Protein AF-0000000087769428 (afdb_homodimer)

Sequence (1002 aa):
MAGAEGERPASPAQEAKKEPAASPQAAKPAAAEPKKEGLPRIPSIPVTTRPNDGLEFLEIRDLRGQLKPQDSPFVSSNNAGAGFVGDSDLVRISIMNYEGSDSSGCNRDFSAQNCAALYDPAKNQSIPLPDFALRSGPRKVIYHNPKDVVAAIVTCGGLCPGLNDVVQNIVYTLDDYGVPEDQIFGIRYGLRGFLDRHAKPVQLSRATVDGIQLKGGTVLGTSRGNAKMPAIVERLRLWGINHLYVIGGNGGNAAAHAISKECAAQGVLCNVVGVPKSIDNDIQLIDRCFGFDTSVEEAQRSLISARVEARSSGGISIVKLMGRQSGFIAMNASMASGVVDVCLIPEIPFDLDKLCDFVRSIMDRKDHCVVCVAEGAGQEIMDSTPKGTDASGNPILQDIGVFLRDVFRQRFKGVDIKYIDPSYMIRSIPTITTDRIYCKVLGQGAVHGAFAGYTDFTVGLVNTHYVFLPTTTIIQFPRTVDPRGRQWNRLKTAINQPDLMMAGAEGERPASPAQEAKKEPAASPQAAKPAAAEPKKEGLPRIPSIPVTTRPNDGLEFLEIRDLRGQLKPQDSPFVSSNNAGAGFVGDSDLVRISIMNYEGSDSSGCNRDFSAQNCAALYDPAKNQSIPLPDFALRSGPRKVIYHNPKDVVAAIVTCGGLCPGLNDVVQNIVYTLDDYGVPEDQIFGIRYGLRGFLDRHAKPVQLSRATVDGIQLKGGTVLGTSRGNAKMPAIVERLRLWGINHLYVIGGNGGNAAAHAISKECAAQGVLCNVVGVPKSIDNDIQLIDRCFGFDTSVEEAQRSLISARVEARSSGGISIVKLMGRQSGFIAMNASMASGVVDVCLIPEIPFDLDKLCDFVRSIMDRKDHCVVCVAEGAGQEIMDSTPKGTDASGNPILQDIGVFLRDVFRQRFKGVDIKYIDPSYMIRSIPTITTDRIYCKVLGQGAVHGAFAGYTDFTVGLVNTHYVFLPTTTIIQFPRTVDPRGRQWNRLKTAINQPDLM

InterPro domains:
  IPR000023 Phosphofructokinase domain [PF00365] (152-448)
  IPR022953 ATP-dependent 6-phosphofructokinase [PR00476] (153-172)
  IPR022953 ATP-dependent 6-phosphofructokinase [PR00476] (240-256)
  IPR022953 ATP-dependent 6-phosphofructokinase [PR00476] (273-290)
  IPR022953 ATP-dependent 6-phosphofructokinase [PR00476] (311-327)
  IPR022953 ATP-dependent 6-phosphofructokinase [PR00476] (329-346)
  IPR022953 ATP-dependent 6-phosphofructokinase [PR00476] (365-377)
  IPR035966 Phosphofructokinase superfamily [SSF53784] (132-499)
  IPR050929 Phosphofructokinase type A [PTHR45770] (64-500)

Structure (mmCIF, N/CA/C/O backbone):
data_AF-0000000087769428-model_v1
#
loop_
_entity.id
_entity.type
_entity.pdbx_description
1 polymer 'Phosphofructokinase family'
#
loop_
_atom_site.group_PDB
_atom_site.id
_atom_site.type_symbol
_atom_site.label_atom_id
_atom_site.label_alt_id
_atom_site.label_comp_id
_atom_site.label_asym_id
_atom_site.label_entity_id
_atom_site.label_seq_id
_atom_site.pdbx_PDB_ins_code
_atom_site.Cartn_x
_atom_site.Cartn_y
_atom_site.Cartn_z
_atom_site.occupancy
_atom_site.B_iso_or_equiv
_atom_site.auth_seq_id
_atom_site.auth_comp_id
_atom_site.auth_asym_id
_atom_site.auth_atom_id
_atom_site.pdbx_PDB_model_num
ATOM 1 N N . MET A 1 1 ? 51.125 50.844 74.562 1 22.95 1 MET A N 1
ATOM 2 C CA . MET A 1 1 ? 51.875 49.625 74.438 1 22.95 1 MET A CA 1
ATOM 3 C C . MET A 1 1 ? 51 48.5 73.875 1 22.95 1 MET A C 1
ATOM 5 O O . MET A 1 1 ? 50.531 47.656 74.625 1 22.95 1 MET A O 1
ATOM 9 N N . ALA A 1 2 ? 50.094 48.844 72.938 1 27.23 2 ALA A N 1
ATOM 10 C CA . ALA A 1 2 ? 48.875 48.188 72.438 1 27.23 2 ALA A CA 1
ATOM 11 C C . ALA A 1 2 ? 49.219 46.906 71.688 1 27.23 2 ALA A C 1
ATOM 13 O O . ALA A 1 2 ? 49.969 46.906 70.75 1 27.23 2 ALA A O 1
ATOM 14 N N . GLY A 1 3 ? 49.25 45.781 72.5 1 23.3 3 GLY A N 1
ATOM 15 C CA . GLY A 1 3 ? 49.812 44.469 72.188 1 23.3 3 GLY A CA 1
ATOM 16 C C . GLY A 1 3 ? 49.25 43.812 70.938 1 23.3 3 GLY A C 1
ATOM 17 O O . GLY A 1 3 ? 48.094 44.031 70.625 1 23.3 3 GLY A O 1
ATOM 18 N N . ALA A 1 4 ? 50.094 43.438 69.938 1 25.62 4 ALA A N 1
ATOM 19 C CA . ALA A 1 4 ? 50.156 42.906 68.625 1 25.62 4 ALA A CA 1
ATOM 20 C C . ALA A 1 4 ? 49.562 41.5 68.562 1 25.62 4 ALA A C 1
ATOM 22 O O . ALA A 1 4 ? 50.188 40.531 69.062 1 25.62 4 ALA A O 1
ATOM 23 N N . GLU A 1 5 ? 48.281 41.406 69.062 1 24.89 5 GLU A N 1
ATOM 24 C CA . GLU A 1 5 ? 47.719 40.062 69.25 1 24.89 5 GLU A CA 1
ATOM 25 C C . GLU A 1 5 ? 47.938 39.188 68 1 24.89 5 GLU A C 1
ATOM 27 O O . GLU A 1 5 ? 47.844 39.656 66.875 1 24.89 5 GLU A O 1
ATOM 32 N N . GLY A 1 6 ? 48.562 38.062 68.125 1 24.39 6 GLY A N 1
ATOM 33 C CA . GLY A 1 6 ? 49.188 36.969 67.375 1 24.39 6 GLY A CA 1
ATOM 34 C C . GLY A 1 6 ? 48.219 36.25 66.5 1 24.39 6 GLY A C 1
ATOM 35 O O . GLY A 1 6 ? 47.031 36.219 66.75 1 24.39 6 GLY A O 1
ATOM 36 N N . GLU A 1 7 ? 48.5 36.188 65.125 1 25.81 7 GLU A N 1
ATOM 37 C CA . GLU A 1 7 ? 47.906 35.688 63.906 1 25.81 7 GLU A CA 1
ATOM 38 C C . GLU A 1 7 ? 47.625 34.188 64 1 25.81 7 GLU A C 1
ATOM 40 O O . GLU A 1 7 ? 48.562 33.406 64.125 1 25.81 7 GLU A O 1
ATOM 45 N N . ARG A 1 8 ? 46.625 33.844 64.812 1 26.61 8 ARG A N 1
ATOM 46 C CA . ARG A 1 8 ? 46.406 32.406 65.062 1 26.61 8 ARG A CA 1
ATOM 47 C C . ARG A 1 8 ? 46.344 31.656 63.719 1 26.61 8 ARG A C 1
ATOM 49 O O . ARG A 1 8 ? 45.75 32.125 62.75 1 26.61 8 ARG A O 1
ATOM 56 N N . PRO A 1 9 ? 47.25 30.75 63.5 1 26.11 9 PRO A N 1
ATOM 57 C CA . PRO A 1 9 ? 47.469 29.953 62.281 1 26.11 9 PRO A CA 1
ATOM 58 C C . PRO A 1 9 ? 46.281 29.078 61.938 1 26.11 9 PRO A C 1
ATOM 60 O O . PRO A 1 9 ? 45.594 28.578 62.812 1 26.11 9 PRO A O 1
ATOM 63 N N . ALA A 1 10 ? 45.5 29.422 60.875 1 25.02 10 ALA A N 1
ATOM 64 C CA . ALA A 1 10 ? 44.281 28.812 60.375 1 25.02 10 ALA A CA 1
ATOM 65 C C . ALA A 1 10 ? 44.5 27.312 60.156 1 25.02 10 ALA A C 1
ATOM 67 O O . ALA A 1 10 ? 45.531 26.875 59.656 1 25.02 10 ALA A O 1
ATOM 68 N N . SER A 1 11 ? 44 26.516 61.125 1 25.05 11 SER A N 1
ATOM 69 C CA . SER A 1 11 ? 44.062 25.062 61.188 1 25.05 11 SER A CA 1
ATOM 70 C C . SER A 1 11 ? 43.719 24.438 59.844 1 25.05 11 SER A C 1
ATOM 72 O O . SER A 1 11 ? 42.875 24.969 59.094 1 25.05 11 SER A O 1
ATOM 74 N N . PRO A 1 12 ? 44.562 23.484 59.375 1 25.59 12 PRO A N 1
ATOM 75 C CA . PRO A 1 12 ? 44.531 22.781 58.094 1 25.59 12 PRO A CA 1
ATOM 76 C C . PRO A 1 12 ? 43.219 22 57.875 1 25.59 12 PRO A C 1
ATOM 78 O O . PRO A 1 12 ? 42.656 21.469 58.844 1 25.59 12 PRO A O 1
ATOM 81 N N . ALA A 1 13 ? 42.344 22.453 56.938 1 25.03 13 ALA A N 1
ATOM 82 C CA . ALA A 1 13 ? 41.062 21.891 56.5 1 25.03 13 ALA A CA 1
ATOM 83 C C . ALA A 1 13 ? 41.188 20.391 56.25 1 25.03 13 ALA A C 1
ATOM 85 O O . ALA A 1 13 ? 42.094 19.938 55.594 1 25.03 13 ALA A O 1
ATOM 86 N N . GLN A 1 14 ? 40.812 19.594 57.219 1 23.61 14 GLN A N 1
ATOM 87 C CA . GLN A 1 14 ? 40.75 18.141 57.156 1 23.61 14 GLN A CA 1
ATOM 88 C C . GLN A 1 14 ? 40.156 17.656 55.844 1 23.61 14 GLN A C 1
ATOM 90 O O . GLN A 1 14 ? 39.188 18.25 55.344 1 23.61 14 GLN A O 1
ATOM 95 N N . GLU A 1 15 ? 40.906 16.875 55.062 1 25.16 15 GLU A N 1
ATOM 96 C CA . GLU A 1 15 ? 40.625 16.188 53.812 1 25.16 15 GLU A CA 1
ATOM 97 C C . GLU A 1 15 ? 39.438 15.25 53.938 1 25.16 15 GLU A C 1
ATOM 99 O O . GLU A 1 15 ? 39.438 14.336 54.781 1 25.16 15 GLU A O 1
ATOM 104 N N . ALA A 1 16 ? 38.219 15.742 53.812 1 22.27 16 ALA A N 1
ATOM 105 C CA . ALA A 1 16 ? 37.031 14.875 53.844 1 22.27 16 ALA A CA 1
ATOM 106 C C . ALA A 1 16 ? 37.219 13.68 52.938 1 22.27 16 ALA A C 1
ATOM 108 O O . ALA A 1 16 ? 37.562 13.836 51.75 1 22.27 16 ALA A O 1
ATOM 109 N N . LYS A 1 17 ? 37.469 12.523 53.438 1 29.25 17 LYS A N 1
ATOM 110 C CA . LYS A 1 17 ? 37.5 11.227 52.781 1 29.25 17 LYS A CA 1
ATOM 111 C C . LYS A 1 17 ? 36.281 11.055 51.875 1 29.25 17 LYS A C 1
ATOM 113 O O . LYS A 1 17 ? 35.125 11.109 52.312 1 29.25 17 LYS A O 1
ATOM 118 N N . LYS A 1 18 ? 36.469 11.297 50.531 1 23.77 18 LYS A N 1
ATOM 119 C CA . LYS A 1 18 ? 35.5 11.062 49.469 1 23.77 18 LYS A CA 1
ATOM 120 C C . LYS A 1 18 ? 34.875 9.68 49.625 1 23.77 18 LYS A C 1
ATOM 122 O O . LYS A 1 18 ? 35.562 8.672 49.656 1 23.77 18 LYS A O 1
ATOM 127 N N . GLU A 1 19 ? 33.719 9.625 50.344 1 27.55 19 GLU A N 1
ATOM 128 C CA . GLU A 1 19 ? 33.031 8.336 50.406 1 27.55 19 GLU A CA 1
ATOM 129 C C . GLU A 1 19 ? 32.906 7.719 49 1 27.55 19 GLU A C 1
ATOM 131 O O . GLU A 1 19 ? 32.719 8.438 48.031 1 27.55 19 GLU A O 1
ATOM 136 N N . PRO A 1 20 ? 33.5 6.488 48.812 1 27.61 20 PRO A N 1
ATOM 137 C CA . PRO A 1 20 ? 33.469 5.785 47.531 1 27.61 20 PRO A CA 1
ATOM 138 C C . PRO A 1 20 ? 32.094 5.789 46.875 1 27.61 20 PRO A C 1
ATOM 140 O O . PRO A 1 20 ? 31.078 5.828 47.562 1 27.61 20 PRO A O 1
ATOM 143 N N . ALA A 1 21 ? 32.031 6.348 45.625 1 28.41 21 ALA A N 1
ATOM 144 C CA . ALA A 1 21 ? 30.875 6.398 44.719 1 28.41 21 ALA A CA 1
ATOM 145 C C . ALA A 1 21 ? 30.125 5.074 44.719 1 28.41 21 ALA A C 1
ATOM 147 O O . ALA A 1 21 ? 30.734 4.004 44.719 1 28.41 21 ALA A O 1
ATOM 148 N N . ALA A 1 22 ? 28.922 5.098 45.312 1 29.12 22 ALA A N 1
ATOM 149 C CA . ALA A 1 22 ? 27.969 3.982 45.344 1 29.12 22 ALA A CA 1
ATOM 150 C C . ALA A 1 22 ? 27.984 3.215 44 1 29.12 22 ALA A C 1
ATOM 152 O O . ALA A 1 22 ? 28.109 3.812 42.938 1 29.12 22 ALA A O 1
ATOM 153 N N . SER A 1 23 ? 28.484 2.016 44.062 1 29.05 23 SER A N 1
ATOM 154 C CA . SER A 1 23 ? 28.531 1.057 42.969 1 29.05 23 SER A CA 1
ATOM 155 C C . SER A 1 23 ? 27.234 1.095 42.156 1 29.05 23 SER A C 1
ATOM 157 O O . SER A 1 23 ? 26.141 1.253 42.719 1 29.05 23 SER A O 1
ATOM 159 N N . PRO A 1 24 ? 27.328 1.511 40.844 1 28.69 24 PRO A N 1
ATOM 160 C CA . PRO A 1 24 ? 26.125 1.581 40.031 1 28.69 24 PRO A CA 1
ATOM 161 C C . PRO A 1 24 ? 25.188 0.39 40.219 1 28.69 24 PRO A C 1
ATOM 163 O O . PRO A 1 24 ? 25.641 -0.757 40.25 1 28.69 24 PRO A O 1
ATOM 166 N N . GLN A 1 25 ? 24.172 0.606 41.125 1 26.16 25 GLN A N 1
ATOM 167 C CA . GLN A 1 25 ? 23.156 -0.433 41.25 1 26.16 25 GLN A CA 1
ATOM 168 C C . GLN A 1 25 ? 22.875 -1.092 39.906 1 26.16 25 GLN A C 1
ATOM 170 O O . GLN A 1 25 ? 22.719 -0.405 38.875 1 26.16 25 GLN A O 1
ATOM 175 N N . ALA A 1 26 ? 23.125 -2.316 39.844 1 29.28 26 ALA A N 1
ATOM 176 C CA . ALA A 1 26 ? 22.844 -3.227 38.719 1 29.28 26 ALA A CA 1
ATOM 177 C C . ALA A 1 26 ? 21.438 -2.975 38.156 1 29.28 26 ALA A C 1
ATOM 179 O O . ALA A 1 26 ? 20.453 -2.973 38.906 1 29.28 26 ALA A O 1
ATOM 180 N N . ALA A 1 27 ? 21.406 -2.32 37 1 29.88 27 ALA A N 1
ATOM 181 C CA . ALA A 1 27 ? 20.172 -2.062 36.25 1 29.88 27 ALA A CA 1
ATOM 182 C C . ALA A 1 27 ? 19.234 -3.26 36.344 1 29.88 27 ALA A C 1
ATOM 184 O O . ALA A 1 27 ? 19.641 -4.395 36.062 1 29.88 27 ALA A O 1
ATOM 185 N N . LYS A 1 28 ? 18.234 -3.139 37.156 1 31.86 28 LYS A N 1
ATOM 186 C CA . LYS A 1 28 ? 17.188 -4.156 37.219 1 31.86 28 LYS A CA 1
ATOM 187 C C . LYS A 1 28 ? 16.906 -4.738 35.844 1 31.86 28 LYS A C 1
ATOM 189 O O . LYS A 1 28 ? 16.812 -3.996 34.875 1 31.86 28 LYS A O 1
ATOM 194 N N . PRO A 1 29 ? 16.969 -6.047 35.594 1 29.16 29 PRO A N 1
ATOM 195 C CA . PRO A 1 29 ? 16.703 -6.703 34.312 1 29.16 29 PRO A CA 1
ATOM 196 C C . PRO A 1 29 ? 15.414 -6.203 33.656 1 29.16 29 PRO A C 1
ATOM 198 O O . PRO A 1 29 ? 14.43 -5.93 34.344 1 29.16 29 PRO A O 1
ATOM 201 N N . ALA A 1 30 ? 15.539 -5.52 32.594 1 30.31 30 ALA A N 1
ATOM 202 C CA . ALA A 1 30 ? 14.391 -5.066 31.797 1 30.31 30 ALA A CA 1
ATOM 203 C C . ALA A 1 30 ? 13.266 -6.094 31.844 1 30.31 30 ALA A C 1
ATOM 205 O O . ALA A 1 30 ? 13.5 -7.293 31.703 1 30.31 30 ALA A O 1
ATOM 206 N N . ALA A 1 31 ? 12.18 -5.789 32.531 1 31.44 31 ALA A N 1
ATOM 207 C CA . ALA A 1 31 ? 10.992 -6.633 32.656 1 31.44 31 ALA A CA 1
ATOM 208 C C . ALA A 1 31 ? 10.703 -7.375 31.359 1 31.44 31 ALA A C 1
ATOM 210 O O . ALA A 1 31 ? 10.672 -6.77 30.281 1 31.44 31 ALA A O 1
ATOM 211 N N . ALA A 1 32 ? 11 -8.711 31.188 1 34.16 32 ALA A N 1
ATOM 212 C CA . ALA A 1 32 ? 10.547 -9.617 30.141 1 34.16 32 ALA A CA 1
ATOM 213 C C . ALA A 1 32 ? 9.141 -9.266 29.672 1 34.16 32 ALA A C 1
ATOM 215 O O . ALA A 1 32 ? 8.328 -8.773 30.453 1 34.16 32 ALA A O 1
ATOM 216 N N . GLU A 1 33 ? 8.953 -8.93 28.344 1 40.31 33 GLU A N 1
ATOM 217 C CA . GLU A 1 33 ? 7.555 -8.836 27.953 1 40.31 33 GLU A CA 1
ATOM 218 C C . GLU A 1 33 ? 6.695 -9.852 28.703 1 40.31 33 GLU A C 1
ATOM 220 O O . GLU A 1 33 ? 7.094 -11 28.875 1 40.31 33 GLU A O 1
ATOM 225 N N . PRO A 1 34 ? 5.836 -9.453 29.594 1 38.41 34 PRO A N 1
ATOM 226 C CA . PRO A 1 34 ? 5.066 -10.43 30.375 1 38.41 34 PRO A CA 1
ATOM 227 C C . PRO A 1 34 ? 4.707 -11.672 29.547 1 38.41 34 PRO A C 1
ATOM 229 O O . PRO A 1 34 ? 4.48 -11.57 28.344 1 38.41 34 PRO A O 1
ATOM 232 N N . LYS A 1 35 ? 5.082 -12.82 30.047 1 36.59 35 LYS A N 1
ATOM 233 C CA . LYS A 1 35 ? 4.707 -14.109 29.484 1 36.59 35 LYS A CA 1
ATOM 234 C C . LYS A 1 35 ? 3.232 -14.141 29.094 1 36.59 35 LYS A C 1
ATOM 236 O O . LYS A 1 35 ? 2.355 -14.094 29.969 1 36.59 35 LYS A O 1
ATOM 241 N N . LYS A 1 36 ? 2.988 -13.773 27.812 1 43.72 36 LYS A N 1
ATOM 242 C CA . LYS A 1 36 ? 1.604 -13.93 27.375 1 43.72 36 LYS A CA 1
ATOM 243 C C . LYS A 1 36 ? 1.087 -15.336 27.672 1 43.72 36 LYS A C 1
ATOM 245 O O . LYS A 1 36 ? 1.769 -16.328 27.391 1 43.72 36 LYS A O 1
ATOM 250 N N . GLU A 1 37 ? 0.264 -15.562 28.516 1 48.06 37 GLU A N 1
ATOM 251 C CA . GLU A 1 37 ? -0.461 -16.828 28.641 1 48.06 37 GLU A CA 1
ATOM 252 C C . GLU A 1 37 ? -0.869 -17.375 27.281 1 48.06 37 GLU A C 1
ATOM 254 O O . GLU A 1 37 ? -1.123 -16.609 26.344 1 48.06 37 GLU A O 1
ATOM 259 N N . GLY A 1 38 ? -0.405 -18.594 26.969 1 50.41 38 GLY A N 1
ATOM 260 C CA . GLY A 1 38 ? -0.78 -19.266 25.734 1 50.41 38 GLY A CA 1
ATOM 261 C C . GLY A 1 38 ? -2.182 -18.922 25.266 1 50.41 38 GLY A C 1
ATOM 262 O O . GLY A 1 38 ? -3.086 -18.734 26.094 1 50.41 38 GLY A O 1
ATOM 263 N N . LEU A 1 39 ? -2.361 -18.359 24.094 1 57.19 39 LEU A N 1
ATOM 264 C CA . LEU A 1 39 ? -3.65 -17.984 23.516 1 57.19 39 LEU A CA 1
ATOM 265 C C . LEU A 1 39 ? -4.633 -19.156 23.578 1 57.19 39 LEU A C 1
ATOM 267 O O . LEU A 1 39 ? -4.234 -20.312 23.469 1 57.19 39 LEU A O 1
ATOM 271 N N . PRO A 1 40 ? -5.871 -18.984 24.125 1 57.78 40 PRO A N 1
ATOM 272 C CA . PRO A 1 40 ? -6.871 -20.031 23.953 1 57.78 40 PRO A CA 1
ATOM 273 C C . PRO A 1 40 ? -6.969 -20.531 22.5 1 57.78 40 PRO A C 1
ATOM 275 O O . PRO A 1 40 ? -6.91 -19.719 21.562 1 57.78 40 PRO A O 1
ATOM 278 N N . ARG A 1 41 ? -6.773 -21.797 22.328 1 63.31 41 ARG A N 1
ATOM 279 C CA . ARG A 1 41 ? -6.77 -22.422 21.016 1 63.31 41 ARG A CA 1
ATOM 280 C C . ARG A 1 41 ? -8.188 -22.656 20.516 1 63.31 41 ARG A C 1
ATOM 282 O O . ARG A 1 41 ? -9.02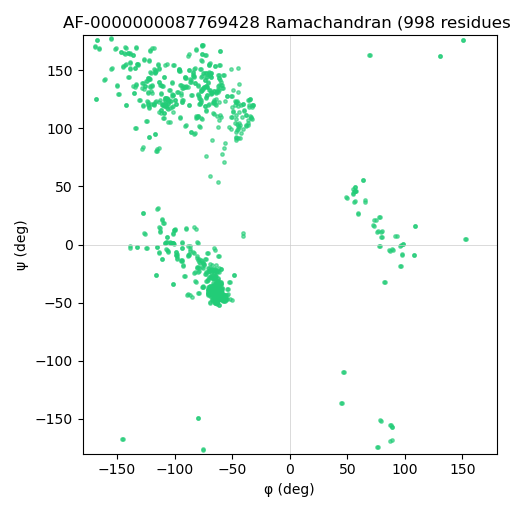3 -23.203 21.234 1 63.31 41 ARG A O 1
ATOM 289 N N . ILE A 1 42 ? -8.562 -21.891 19.484 1 74.5 42 ILE A N 1
ATOM 290 C CA . ILE A 1 42 ? -9.812 -22.156 18.781 1 74.5 42 ILE A CA 1
ATOM 291 C C . ILE A 1 42 ? -9.531 -22.875 17.469 1 74.5 42 ILE A C 1
ATOM 293 O O . ILE A 1 42 ? -8.609 -22.5 16.734 1 74.5 42 ILE A O 1
ATOM 297 N N . PRO A 1 43 ? -10.25 -24 17.25 1 75.75 43 PRO A N 1
ATOM 298 C CA . PRO A 1 43 ? -9.992 -24.812 16.062 1 75.75 43 PRO A CA 1
ATOM 299 C C . PRO A 1 43 ? -9.938 -23.984 14.781 1 75.75 43 PRO A C 1
ATOM 301 O O . PRO A 1 43 ? -9.195 -24.312 13.852 1 75.75 43 PRO A O 1
ATOM 304 N N . SER A 1 44 ? -10.609 -22.906 14.828 1 87.19 44 SER A N 1
ATOM 305 C CA . SER A 1 44 ? -10.672 -22.094 13.617 1 87.19 44 SER A CA 1
ATOM 306 C C . SER A 1 44 ? -9.445 -21.203 13.484 1 87.19 44 SER A C 1
ATOM 308 O O . SER A 1 44 ? -9.227 -20.594 12.43 1 87.19 44 SER A O 1
ATOM 310 N N . ILE A 1 45 ? -8.625 -21.203 14.547 1 92.31 45 ILE A N 1
ATOM 311 C CA . ILE A 1 45 ? -7.367 -20.469 14.539 1 92.31 45 ILE A CA 1
ATOM 312 C C . ILE A 1 45 ? -6.219 -21.391 14.938 1 92.31 45 ILE A C 1
ATOM 314 O O . ILE A 1 45 ? -5.801 -21.406 16.094 1 92.31 45 ILE A O 1
ATOM 318 N N . PRO A 1 46 ? -5.73 -22.109 13.977 1 94.69 46 PRO A N 1
ATOM 319 C CA . PRO A 1 46 ? -4.648 -23.031 14.289 1 94.69 46 PRO A CA 1
ATOM 320 C C . PRO A 1 46 ? -3.35 -22.328 14.664 1 94.69 46 PRO A C 1
ATOM 322 O O . PRO A 1 46 ? -2.92 -21.406 13.969 1 94.69 46 PRO A O 1
ATOM 325 N N . VAL A 1 47 ? -2.756 -22.75 15.758 1 94.38 47 VAL A N 1
ATOM 326 C CA . VAL A 1 47 ? -1.535 -22.141 16.266 1 94.38 47 VAL A CA 1
ATOM 327 C C . VAL A 1 47 ? -0.46 -23.203 16.469 1 94.38 47 VAL A C 1
ATOM 329 O O . VAL A 1 47 ? -0.757 -24.312 16.906 1 94.38 47 VAL A O 1
ATOM 332 N N . THR A 1 48 ? 0.724 -22.906 16.078 1 94.25 48 THR A N 1
ATOM 333 C CA . THR A 1 48 ? 1.876 -23.766 16.312 1 94.25 48 THR A CA 1
ATOM 334 C C . THR A 1 48 ? 3.061 -22.953 16.828 1 94.25 48 THR A C 1
ATOM 336 O O . THR A 1 48 ? 2.965 -21.734 16.984 1 94.25 48 THR A O 1
ATOM 339 N N . THR A 1 49 ? 4.094 -23.625 17.281 1 93.88 49 THR A N 1
ATOM 340 C CA . THR A 1 49 ? 5.266 -22.969 17.859 1 93.88 49 THR A CA 1
ATOM 341 C C . THR A 1 49 ? 6.52 -23.297 17.062 1 93.88 49 THR A C 1
ATOM 343 O O . THR A 1 49 ? 6.699 -24.438 16.625 1 93.88 49 THR A O 1
ATOM 346 N N . ARG A 1 50 ? 7.301 -22.297 16.828 1 92.75 50 ARG A N 1
ATOM 347 C CA . ARG A 1 50 ? 8.594 -22.531 16.188 1 92.75 50 ARG A CA 1
ATOM 348 C C . ARG A 1 50 ? 9.555 -23.219 17.156 1 92.75 50 ARG A C 1
ATOM 350 O O . ARG A 1 50 ? 9.773 -22.75 18.266 1 92.75 50 ARG A O 1
ATOM 357 N N . PRO A 1 51 ? 10.195 -24.297 16.844 1 86.62 51 PRO A N 1
ATOM 358 C CA . PRO A 1 51 ? 11.008 -25.109 17.766 1 86.62 51 PRO A CA 1
ATOM 359 C C . PRO A 1 51 ? 12.203 -24.344 18.328 1 86.62 51 PRO A C 1
ATOM 361 O O . PRO A 1 51 ? 12.578 -24.531 19.484 1 86.62 51 PRO A O 1
ATOM 364 N N . ASN A 1 52 ? 12.844 -23.422 17.719 1 82.12 52 ASN A N 1
ATOM 365 C CA . ASN A 1 52 ? 14.109 -22.812 18.125 1 82.12 52 ASN A CA 1
ATOM 366 C C . ASN A 1 52 ? 13.891 -21.719 19.172 1 82.12 52 ASN A C 1
ATOM 368 O O . ASN A 1 52 ? 14.719 -21.531 20.062 1 82.12 52 ASN A O 1
ATOM 372 N N . ASP A 1 53 ? 12.75 -21.016 19.125 1 87.31 53 ASP A N 1
ATOM 373 C CA . ASP A 1 53 ? 12.617 -19.859 20 1 87.31 53 ASP A CA 1
ATOM 374 C C . ASP A 1 53 ? 11.219 -19.781 20.609 1 87.31 53 ASP A C 1
ATOM 376 O O . ASP A 1 53 ? 10.906 -18.875 21.359 1 87.31 53 ASP A O 1
ATOM 380 N N . GLY A 1 54 ? 10.344 -20.672 20.25 1 89.88 54 GLY A N 1
ATOM 381 C CA . GLY A 1 54 ? 9.047 -20.797 20.891 1 89.88 54 GLY A CA 1
ATOM 382 C C . GLY A 1 54 ? 8.039 -19.766 20.391 1 89.88 54 GLY A C 1
ATOM 383 O O . GLY A 1 54 ? 6.941 -19.656 20.938 1 89.88 54 GLY A O 1
ATOM 384 N N . LEU A 1 55 ? 8.336 -19.109 19.391 1 91.25 55 LEU A N 1
ATOM 385 C CA . LEU A 1 55 ? 7.402 -18.125 18.844 1 91.25 55 LEU A CA 1
ATOM 386 C C . LEU A 1 55 ? 6.148 -18.797 18.312 1 91.25 55 LEU A C 1
ATOM 388 O O . LEU A 1 55 ? 6.234 -19.828 17.641 1 91.25 55 LEU A O 1
ATOM 392 N N . GLU A 1 56 ? 5.004 -18.234 18.703 1 93.06 56 GLU A N 1
ATOM 393 C CA . GLU A 1 56 ? 3.729 -18.766 18.219 1 93.06 56 GLU A CA 1
ATOM 394 C C . GLU A 1 56 ? 3.316 -18.078 16.922 1 93.06 56 GLU A C 1
ATOM 396 O O . GLU A 1 56 ? 3.471 -16.875 16.766 1 93.06 56 GLU A O 1
ATOM 401 N N . PHE A 1 57 ? 2.854 -18.859 16 1 95.38 57 PHE A N 1
ATOM 402 C CA . PHE A 1 57 ? 2.391 -18.312 14.727 1 95.38 57 PHE A CA 1
ATOM 403 C C . PHE A 1 57 ? 1.227 -19.125 14.18 1 95.38 57 PHE A C 1
ATOM 405 O O . PHE A 1 57 ? 0.911 -20.203 14.703 1 95.38 57 PHE A O 1
ATOM 412 N N . LEU A 1 58 ? 0.52 -18.641 13.234 1 96.19 58 LEU A N 1
ATOM 413 C CA . LEU A 1 58 ? -0.597 -19.312 12.594 1 96.19 58 LEU A CA 1
ATOM 414 C C . LEU A 1 58 ? -0.112 -20.531 11.812 1 96.19 58 LEU A C 1
ATOM 416 O O . LEU A 1 58 ? 0.715 -20.406 10.906 1 96.19 58 LEU A O 1
ATOM 420 N N . GLU A 1 59 ? -0.658 -21.609 12.188 1 96.56 59 GLU A N 1
ATOM 421 C CA . GLU A 1 59 ? -0.257 -22.859 11.547 1 96.56 59 GLU A CA 1
ATOM 422 C C . GLU A 1 59 ? -0.935 -23.031 10.188 1 96.56 59 GLU A C 1
ATOM 424 O O . GLU A 1 59 ? -2.123 -22.75 10.039 1 96.56 59 GLU A O 1
ATOM 429 N N . ILE A 1 60 ? -0.158 -23.469 9.234 1 97.69 60 ILE A N 1
ATOM 430 C CA . ILE A 1 60 ? -0.69 -23.797 7.918 1 97.69 60 ILE A CA 1
ATOM 431 C C . ILE A 1 60 ? -0.708 -25.312 7.734 1 97.69 60 ILE A C 1
ATOM 433 O O . ILE A 1 60 ? 0.313 -25.969 7.918 1 97.69 60 ILE A O 1
ATOM 437 N N . ARG A 1 61 ? -1.845 -25.812 7.391 1 97.06 61 ARG A N 1
ATOM 438 C CA . ARG A 1 61 ? -1.955 -27.234 7.102 1 97.06 61 ARG A CA 1
ATOM 439 C C . ARG A 1 61 ? -1.069 -27.625 5.926 1 97.06 61 ARG A C 1
ATOM 441 O O . ARG A 1 61 ? -0.896 -26.859 4.984 1 97.06 61 ARG A O 1
ATOM 448 N N . ASP A 1 62 ? -0.475 -28.844 6.012 1 97.69 62 ASP A N 1
ATOM 449 C CA . ASP A 1 62 ? 0.356 -29.281 4.898 1 97.69 62 ASP A CA 1
ATOM 450 C C . ASP A 1 62 ? 0.124 -30.766 4.598 1 97.69 62 ASP A C 1
ATOM 452 O O . ASP A 1 62 ? -0.553 -31.453 5.355 1 97.69 62 ASP A O 1
ATOM 456 N N . LEU A 1 63 ? 0.558 -31.203 3.451 1 97.81 63 LEU A N 1
ATOM 457 C CA . LEU A 1 63 ? 0.457 -32.594 2.99 1 97.81 63 LEU A CA 1
ATOM 458 C C . LEU A 1 63 ? 1.829 -33.25 2.951 1 97.81 63 LEU A C 1
ATOM 460 O O . LEU A 1 63 ? 2.025 -34.25 2.248 1 97.81 63 LEU A O 1
ATOM 464 N N . ARG A 1 64 ? 2.781 -32.719 3.629 1 97.12 64 ARG A N 1
ATOM 465 C CA . ARG A 1 64 ? 4.18 -33.125 3.543 1 97.12 64 ARG A CA 1
ATOM 466 C C . ARG A 1 64 ? 4.359 -34.562 4.004 1 97.12 64 ARG A C 1
ATOM 468 O O . ARG A 1 64 ? 5.234 -35.281 3.508 1 97.12 64 ARG A O 1
ATOM 475 N N . GLY A 1 65 ? 3.564 -34.938 4.953 1 95.88 65 GLY A N 1
ATOM 476 C CA . GLY A 1 65 ? 3.646 -36.312 5.457 1 95.88 65 GLY A CA 1
ATOM 477 C C . GLY A 1 65 ? 3.244 -37.344 4.43 1 95.88 65 GLY A C 1
ATOM 478 O O . GLY A 1 65 ? 3.633 -38.5 4.535 1 95.88 65 GLY A O 1
ATOM 479 N N . GLN A 1 66 ? 2.502 -36.969 3.428 1 95.75 66 GLN A N 1
ATOM 480 C CA . GLN A 1 66 ? 1.968 -37.906 2.428 1 95.75 66 GLN A CA 1
ATOM 481 C C . GLN A 1 66 ? 2.709 -37.75 1.102 1 95.75 66 GLN A C 1
ATOM 483 O O . GLN A 1 66 ? 2.459 -38.5 0.161 1 95.75 66 GLN A O 1
ATOM 488 N N . LEU A 1 67 ? 3.6 -36.812 1.03 1 96.19 67 LEU A N 1
ATOM 489 C CA . LEU A 1 67 ? 4.328 -36.531 -0.201 1 96.19 67 LEU A CA 1
ATOM 490 C C . LEU A 1 67 ? 5.828 -36.719 -0.002 1 96.19 67 LEU A C 1
ATOM 492 O O . LEU A 1 67 ? 6.289 -36.906 1.126 1 96.19 67 LEU A O 1
ATOM 496 N N . LYS A 1 68 ? 6.598 -36.719 -1.064 1 95.44 68 LYS A N 1
ATOM 497 C CA . LYS A 1 68 ? 8.039 -36.938 -1.011 1 95.44 68 LYS A CA 1
ATOM 498 C C . LYS A 1 68 ? 8.789 -35.625 -1.256 1 95.44 68 LYS A C 1
ATOM 500 O O . LYS A 1 68 ? 8.547 -34.938 -2.25 1 95.44 68 LYS A O 1
ATOM 505 N N . PRO A 1 69 ? 9.664 -35.281 -0.333 1 97.25 69 PRO A N 1
ATOM 506 C CA . PRO A 1 69 ? 10.445 -34.062 -0.523 1 97.25 69 PRO A CA 1
ATOM 507 C C . PRO A 1 69 ? 11.477 -34.188 -1.646 1 97.25 69 PRO A C 1
ATOM 509 O O . PRO A 1 69 ? 12.023 -35.281 -1.869 1 97.25 69 PRO A O 1
ATOM 512 N N . GLN A 1 70 ? 11.758 -33.156 -2.363 1 97.56 70 GLN A N 1
ATOM 513 C CA . GLN A 1 70 ? 12.82 -33.031 -3.363 1 97.56 70 GLN A CA 1
ATOM 514 C C . GLN A 1 70 ? 13.312 -31.594 -3.486 1 97.56 70 GLN A C 1
ATOM 516 O O . GLN A 1 70 ? 12.672 -30.672 -2.98 1 97.56 70 GLN A O 1
ATOM 521 N N . ASP A 1 71 ? 14.352 -31.375 -4.137 1 97.44 71 ASP A N 1
ATOM 522 C CA . ASP A 1 71 ? 14.891 -30.031 -4.336 1 97.44 71 ASP A CA 1
ATOM 523 C C . ASP A 1 71 ? 14.047 -29.25 -5.332 1 97.44 71 ASP A C 1
ATOM 525 O O . ASP A 1 71 ? 13.57 -29.797 -6.324 1 97.44 71 ASP A O 1
ATOM 529 N N . SER A 1 72 ? 13.883 -27.984 -5.039 1 96.81 72 SER A N 1
ATOM 530 C CA . SER A 1 72 ? 13.242 -27.062 -5.98 1 96.81 72 SER A CA 1
ATOM 531 C C . SER A 1 72 ? 14.039 -26.969 -7.277 1 96.81 72 SER A C 1
ATOM 533 O O . SER A 1 72 ? 15.266 -27.062 -7.27 1 96.81 72 SER A O 1
ATOM 535 N N . PRO A 1 73 ? 13.352 -26.797 -8.375 1 95.75 73 PRO A N 1
ATOM 536 C CA . PRO A 1 73 ? 14.07 -26.562 -9.633 1 95.75 73 PRO A CA 1
ATOM 537 C C . PRO A 1 73 ? 14.898 -25.281 -9.609 1 95.75 73 PRO A C 1
ATOM 539 O O . PRO A 1 73 ? 15.758 -25.078 -10.477 1 95.75 73 PRO A O 1
ATOM 542 N N . PHE A 1 74 ? 14.727 -24.438 -8.586 1 94.06 74 PHE A N 1
ATOM 543 C CA . PHE A 1 74 ? 15.398 -23.141 -8.523 1 94.06 74 PHE A CA 1
ATOM 544 C C . PHE A 1 74 ? 16.703 -23.25 -7.75 1 94.06 74 PHE A C 1
ATOM 546 O O . PHE A 1 74 ? 17.438 -22.266 -7.621 1 94.06 74 PHE A O 1
ATOM 553 N N . VAL A 1 75 ? 17.031 -24.406 -7.215 1 95.5 75 VAL A N 1
ATOM 554 C CA . VAL A 1 75 ? 18.219 -24.594 -6.379 1 95.5 75 VAL A CA 1
ATOM 555 C C . VAL A 1 75 ? 19.484 -24.312 -7.195 1 95.5 75 VAL A C 1
ATOM 557 O O . VAL A 1 75 ? 20.438 -23.734 -6.691 1 95.5 75 VAL A O 1
ATOM 560 N N . SER A 1 76 ? 19.484 -24.719 -8.5 1 92.06 76 SER A N 1
ATOM 561 C CA . SER A 1 76 ? 20.672 -24.578 -9.344 1 92.06 76 SER A CA 1
ATOM 562 C C . SER A 1 76 ? 21.078 -23.109 -9.469 1 92.06 76 SER A C 1
ATOM 564 O O . SER A 1 76 ? 22.266 -22.797 -9.508 1 92.06 76 SER A O 1
ATOM 566 N N . SER A 1 77 ? 20.172 -22.125 -9.445 1 89.94 77 SER A N 1
ATOM 567 C CA . SER A 1 77 ? 20.453 -20.703 -9.562 1 89.94 77 SER A CA 1
ATOM 568 C C . SER A 1 77 ? 20.359 -20 -8.211 1 89.94 77 SER A C 1
ATOM 570 O O . SER A 1 77 ? 20.484 -18.781 -8.117 1 89.94 77 SER A O 1
ATOM 572 N N . ASN A 1 78 ? 20.062 -20.781 -7.129 1 92.06 78 ASN A N 1
ATOM 573 C CA . ASN A 1 78 ? 19.781 -20.203 -5.82 1 92.06 78 ASN A CA 1
ATOM 574 C C . ASN A 1 78 ? 18.656 -19.188 -5.887 1 92.06 78 ASN A C 1
ATOM 576 O O . ASN A 1 78 ? 18.812 -18.047 -5.418 1 92.06 78 ASN A O 1
ATOM 580 N N . ASN A 1 79 ? 17.641 -19.672 -6.652 1 92.62 79 ASN A N 1
ATOM 581 C CA . ASN A 1 79 ? 16.484 -18.812 -6.852 1 92.62 79 ASN A CA 1
ATOM 582 C C . ASN A 1 79 ? 16.875 -17.469 -7.465 1 92.62 79 ASN A C 1
ATOM 584 O O . ASN A 1 79 ? 16.562 -16.406 -6.918 1 92.62 79 ASN A O 1
ATOM 588 N N . ALA A 1 80 ? 17.656 -17.531 -8.531 1 88.88 80 ALA A N 1
ATOM 589 C CA . ALA A 1 80 ? 18.141 -16.375 -9.273 1 88.88 80 ALA A CA 1
ATOM 590 C C . ALA A 1 80 ? 18.953 -15.445 -8.383 1 88.88 80 ALA A C 1
ATOM 592 O O . ALA A 1 80 ? 18.875 -14.219 -8.492 1 88.88 80 ALA A O 1
ATOM 593 N N . GLY A 1 81 ? 19.578 -16.016 -7.332 1 87.56 81 GLY A N 1
ATOM 594 C CA . GLY A 1 81 ? 20.516 -15.289 -6.5 1 87.56 81 GLY A CA 1
ATOM 595 C C . GLY A 1 81 ? 19.891 -14.711 -5.246 1 87.56 81 GLY A C 1
ATOM 596 O O . GLY A 1 81 ? 20.578 -14.156 -4.395 1 87.56 81 GLY A O 1
ATOM 597 N N . ALA A 1 82 ? 18.641 -14.898 -5.066 1 90.06 82 ALA A N 1
ATOM 598 C CA . ALA A 1 82 ? 17.938 -14.266 -3.947 1 90.06 82 ALA A CA 1
ATOM 599 C C . ALA A 1 82 ? 17.891 -15.195 -2.738 1 90.06 82 ALA A C 1
ATOM 601 O O . ALA A 1 82 ? 17.594 -14.75 -1.623 1 90.06 82 ALA A O 1
ATOM 602 N N . GLY A 1 83 ? 18.219 -16.484 -2.967 1 93.25 83 GLY A N 1
ATOM 603 C CA . GLY A 1 83 ? 18.031 -17.453 -1.898 1 93.25 83 GLY A CA 1
ATOM 604 C C . GLY A 1 83 ? 16.578 -17.844 -1.708 1 93.25 83 GLY A C 1
ATOM 605 O O . GLY A 1 83 ? 15.719 -17.516 -2.525 1 93.25 83 GLY A O 1
ATOM 606 N N . PHE A 1 84 ? 16.344 -18.656 -0.636 1 96.44 84 PHE A N 1
ATOM 607 C CA . PHE A 1 84 ? 15.031 -19.234 -0.407 1 96.44 84 PHE A CA 1
ATOM 608 C C . PHE A 1 84 ? 14.453 -18.734 0.915 1 96.44 84 PHE A C 1
ATOM 610 O O . PHE A 1 84 ? 15.195 -18.344 1.814 1 96.44 84 PHE A O 1
ATOM 617 N N . VAL A 1 85 ? 13.156 -18.672 0.941 1 96.12 85 VAL A N 1
ATOM 618 C CA . VAL A 1 85 ? 12.477 -18.375 2.195 1 96.12 85 VAL A CA 1
ATOM 619 C C . VAL A 1 85 ? 12.562 -19.578 3.131 1 96.12 85 VAL A C 1
ATOM 621 O O . VAL A 1 85 ? 12.352 -20.719 2.709 1 96.12 85 VAL A O 1
ATOM 624 N N . GLY A 1 86 ? 12.875 -19.297 4.375 1 94.44 86 GLY A N 1
ATOM 625 C CA . GLY A 1 86 ? 12.922 -20.375 5.359 1 94.44 86 GLY A CA 1
ATOM 626 C C . GLY A 1 86 ? 11.555 -20.938 5.691 1 94.44 86 GLY A C 1
ATOM 627 O O . GLY A 1 86 ? 10.547 -20.234 5.617 1 94.44 86 GLY A O 1
ATOM 628 N N . ASP A 1 87 ? 11.531 -22.109 6.129 1 94.44 87 ASP A N 1
ATOM 629 C CA . ASP A 1 87 ? 10.281 -22.828 6.414 1 94.44 87 ASP A CA 1
ATOM 630 C C . ASP A 1 87 ? 9.594 -22.25 7.645 1 94.44 87 ASP A C 1
ATOM 632 O O . ASP A 1 87 ? 8.398 -22.469 7.859 1 94.44 87 ASP A O 1
ATOM 636 N N . SER A 1 88 ? 10.414 -21.547 8.43 1 95.44 88 SER A N 1
ATOM 637 C CA . SER A 1 88 ? 9.828 -20.938 9.617 1 95.44 88 SER A CA 1
ATOM 638 C C . SER A 1 88 ? 10.141 -19.453 9.688 1 95.44 88 SER A C 1
ATOM 640 O O . SER A 1 88 ? 10.352 -18.906 10.766 1 95.44 88 SER A O 1
ATOM 642 N N . ASP A 1 89 ? 10.359 -18.828 8.523 1 96.38 89 ASP A N 1
ATOM 643 C CA . ASP A 1 89 ? 10.383 -17.375 8.469 1 96.38 89 ASP A CA 1
ATOM 644 C C . ASP A 1 89 ? 9.016 -16.797 8.836 1 96.38 89 ASP A C 1
ATOM 646 O O . ASP A 1 89 ? 7.988 -17.234 8.312 1 96.38 89 ASP A O 1
ATOM 650 N N . LEU A 1 90 ? 9.031 -15.844 9.711 1 96.88 90 LEU A N 1
ATOM 651 C CA . LEU A 1 90 ? 7.777 -15.344 10.258 1 96.88 90 LEU A CA 1
ATOM 652 C C . LEU A 1 90 ? 7.641 -13.844 10.023 1 96.88 90 LEU A C 1
ATOM 654 O O . LEU A 1 90 ? 8.641 -13.117 10.008 1 96.88 90 LEU A O 1
ATOM 658 N N . VAL A 1 91 ? 6.465 -13.414 9.758 1 96.12 91 VAL A N 1
ATOM 659 C CA . VAL A 1 91 ? 6.082 -12.008 9.656 1 96.12 91 VAL A CA 1
ATOM 660 C C . VAL A 1 91 ? 5.148 -11.648 10.812 1 96.12 91 VAL A C 1
ATOM 662 O O . VAL A 1 91 ? 4.164 -12.344 11.062 1 96.12 91 VAL A O 1
ATOM 665 N N . ARG A 1 92 ? 5.418 -10.656 11.453 1 94.62 92 ARG A N 1
ATOM 666 C CA . ARG A 1 92 ? 4.633 -10.266 12.617 1 94.62 92 ARG A CA 1
ATOM 667 C C . ARG A 1 92 ? 3.301 -9.648 12.203 1 94.62 92 ARG A C 1
ATOM 669 O O . ARG A 1 92 ? 3.256 -8.789 11.328 1 94.62 92 ARG A O 1
ATOM 676 N N . ILE A 1 93 ? 2.252 -10.086 12.859 1 93.56 93 ILE A N 1
ATOM 677 C CA . ILE A 1 93 ? 0.906 -9.562 12.656 1 93.56 93 ILE A CA 1
ATOM 678 C C . ILE A 1 93 ? 0.667 -8.367 13.57 1 93.56 93 ILE A C 1
ATOM 680 O O . ILE A 1 93 ? 0.15 -7.332 13.141 1 93.56 93 ILE A O 1
ATOM 684 N N . SER A 1 94 ? 1.101 -8.5 14.789 1 89.44 94 SER A N 1
ATOM 685 C CA . SER A 1 94 ? 0.907 -7.473 15.805 1 89.44 94 SER A CA 1
ATOM 686 C C . SER A 1 94 ? 1.954 -6.371 15.688 1 89.44 94 SER A C 1
ATOM 688 O O . SER A 1 94 ? 3.115 -6.566 16.047 1 89.44 94 SER A O 1
ATOM 690 N N . ILE A 1 95 ? 1.514 -5.211 15.242 1 91.12 95 ILE A N 1
ATOM 691 C CA . ILE A 1 95 ? 2.498 -4.164 14.992 1 91.12 95 ILE A CA 1
ATOM 692 C C . ILE A 1 95 ? 2.252 -2.986 15.93 1 91.12 95 ILE A C 1
ATOM 694 O O . ILE A 1 95 ? 3.172 -2.227 16.234 1 91.12 95 ILE A O 1
ATOM 698 N N . MET A 1 96 ? 1.063 -2.828 16.359 1 92.06 96 MET A N 1
ATOM 699 C CA . MET A 1 96 ? 0.709 -1.715 17.234 1 92.06 96 MET A CA 1
ATOM 700 C C . MET A 1 96 ? 0.976 -2.066 18.688 1 92.06 96 MET A C 1
ATOM 702 O O . MET A 1 96 ? 0.779 -3.209 19.109 1 92.06 96 MET A O 1
ATOM 706 N N . ASN A 1 97 ? 1.467 -1.173 19.438 1 93.69 97 ASN A N 1
ATOM 707 C CA . ASN A 1 97 ? 1.598 -1.233 20.891 1 93.69 97 ASN A CA 1
ATOM 708 C C . ASN A 1 97 ? 1.135 0.063 21.547 1 93.69 97 ASN A C 1
ATOM 710 O O . ASN A 1 97 ? 1.873 1.05 21.578 1 93.69 97 ASN A O 1
ATOM 714 N N . TYR A 1 98 ? -0.046 0.01 22.047 1 93.31 98 TYR A N 1
ATOM 715 C CA . TYR A 1 98 ? -0.671 1.21 22.594 1 93.31 98 TYR A CA 1
ATOM 716 C C . TYR A 1 98 ? -0.208 1.465 24.031 1 93.31 98 TYR A C 1
ATOM 718 O O . TYR A 1 98 ? 0.169 0.531 24.734 1 93.31 98 TYR A O 1
ATOM 726 N N . GLU A 1 99 ? -0.191 2.688 24.422 1 92.69 99 GLU A N 1
ATOM 727 C CA . GLU A 1 99 ? 0.115 3.025 25.812 1 92.69 99 GLU A CA 1
ATOM 728 C C . GLU A 1 99 ? -1.01 2.59 26.734 1 92.69 99 GLU A C 1
ATOM 730 O O . GLU A 1 99 ? -0.765 2.252 27.906 1 92.69 99 GLU A O 1
ATOM 735 N N . GLY A 1 100 ? -2.197 2.566 26.156 1 90.62 100 GLY A N 1
ATOM 736 C CA . GLY A 1 100 ? -3.361 2.168 26.938 1 90.62 100 GLY A CA 1
ATOM 737 C C . GLY A 1 100 ? -4.582 1.889 26.078 1 90.62 100 GLY A C 1
ATOM 738 O O . GLY A 1 100 ? -4.555 2.084 24.859 1 90.62 100 GLY A O 1
ATOM 739 N N . SER A 1 101 ? -5.637 1.449 26.688 1 88.94 101 SER A N 1
ATOM 740 C CA . SER A 1 101 ? -6.852 1.038 26 1 88.94 101 SER A CA 1
ATOM 741 C C . SER A 1 101 ? -7.617 2.244 25.469 1 88.94 101 SER A C 1
ATOM 743 O O . SER A 1 101 ? -8.508 2.1 24.625 1 88.94 101 SER A O 1
ATOM 745 N N . ASP A 1 102 ? -7.25 3.412 25.906 1 89.31 102 ASP A N 1
ATOM 746 C CA . ASP A 1 102 ? -7.949 4.621 25.484 1 89.31 102 ASP A CA 1
ATOM 747 C C . ASP A 1 102 ? -7.355 5.172 24.188 1 89.31 102 ASP A C 1
ATOM 749 O O . ASP A 1 102 ? -7.926 6.074 23.562 1 89.31 102 ASP A O 1
ATOM 753 N N . SER A 1 103 ? -6.246 4.562 23.859 1 91.88 103 SER A N 1
ATOM 754 C CA . SER A 1 103 ? -5.602 5.031 22.625 1 91.88 103 SER A CA 1
ATOM 755 C C . SER A 1 103 ? -6.504 4.82 21.422 1 91.88 103 SER A C 1
ATOM 757 O O . SER A 1 103 ? -7.148 3.775 21.297 1 91.88 103 SER A O 1
ATOM 759 N N . SER A 1 104 ? -6.543 5.816 20.594 1 91.81 104 SER A N 1
ATOM 760 C CA . SER A 1 104 ? -7.328 5.715 19.359 1 91.81 104 SER A CA 1
ATOM 761 C C . SER A 1 104 ? -6.934 4.484 18.547 1 91.81 104 SER A C 1
ATOM 763 O O . SER A 1 104 ? -5.75 4.254 18.297 1 91.81 104 SER A O 1
ATOM 765 N N . GLY A 1 105 ? -7.934 3.697 18.203 1 87.88 105 GLY A N 1
ATOM 766 C CA . GLY A 1 105 ? -7.684 2.541 17.359 1 87.88 105 GLY A CA 1
ATOM 767 C C . GLY A 1 105 ? -7.543 1.249 18.141 1 87.88 105 GLY A C 1
ATOM 768 O O . GLY A 1 105 ? -7.496 0.164 17.547 1 87.88 105 GLY A O 1
ATOM 769 N N . CYS A 1 106 ? -7.484 1.322 19.453 1 88.88 106 CYS A N 1
ATOM 770 C CA . CYS A 1 106 ? -7.238 0.144 20.266 1 88.88 106 CYS A CA 1
ATOM 771 C C . CYS A 1 106 ? -8.516 -0.668 20.453 1 88.88 106 CYS A C 1
ATOM 773 O O . CYS A 1 106 ? -8.461 -1.828 20.859 1 88.88 106 CYS A O 1
ATOM 775 N N . ASN A 1 107 ? -9.633 -0.203 20.125 1 85.56 107 ASN A N 1
ATOM 776 C CA . ASN A 1 107 ? -10.938 -0.747 20.484 1 85.56 107 ASN A CA 1
ATOM 777 C C . ASN A 1 107 ? -11.18 -2.107 19.844 1 85.56 107 ASN A C 1
ATOM 779 O O . ASN A 1 107 ? -11.992 -2.898 20.344 1 85.56 107 ASN A O 1
ATOM 783 N N . ARG A 1 108 ? -10.492 -2.432 18.75 1 85.88 108 ARG A N 1
ATOM 784 C CA . ARG A 1 108 ? -10.766 -3.701 18.078 1 85.88 108 ARG A CA 1
ATOM 785 C C . ARG A 1 108 ? -9.633 -4.695 18.312 1 85.88 108 ARG A C 1
ATOM 787 O O . ARG A 1 108 ? -9.625 -5.781 17.719 1 85.88 108 ARG A O 1
ATOM 794 N N . ASP A 1 109 ? -8.688 -4.25 19.078 1 85.12 109 ASP A N 1
ATOM 795 C CA . ASP A 1 109 ? -7.609 -5.16 19.453 1 85.12 109 ASP A CA 1
ATOM 796 C C . ASP A 1 109 ? -7.973 -5.957 20.703 1 85.12 109 ASP A C 1
ATOM 798 O O . ASP A 1 109 ? -8.969 -5.656 21.375 1 85.12 109 ASP A O 1
ATOM 802 N N . PHE A 1 110 ? -7.223 -7.012 20.922 1 79.75 110 PHE A N 1
ATOM 803 C CA . PHE A 1 110 ? -7.492 -7.812 22.109 1 79.75 110 PHE A CA 1
ATOM 804 C C . PHE A 1 110 ? -7.109 -7.055 23.375 1 79.75 110 PHE A C 1
ATOM 806 O O . PHE A 1 110 ? -7.812 -7.121 24.391 1 79.75 110 PHE A O 1
ATOM 813 N N . SER A 1 111 ? -5.973 -6.402 23.281 1 82.12 111 SER A N 1
ATOM 814 C CA . SER A 1 111 ? -5.523 -5.5 24.344 1 82.12 111 SER A CA 1
ATOM 815 C C . SER A 1 111 ? -4.57 -4.441 23.797 1 82.12 111 SER A C 1
ATOM 817 O O . SER A 1 111 ? -4.207 -4.477 22.625 1 82.12 111 SER A O 1
ATOM 819 N N . ALA A 1 112 ? -4.184 -3.615 24.641 1 80.62 112 ALA A N 1
ATOM 820 C CA . ALA A 1 112 ? -3.299 -2.521 24.25 1 80.62 112 ALA A CA 1
ATOM 821 C C . ALA A 1 112 ? -1.94 -3.049 23.797 1 80.62 112 ALA A C 1
ATOM 823 O O . ALA A 1 112 ? -1.273 -2.43 22.969 1 80.62 112 ALA A O 1
ATOM 824 N N . GLN A 1 113 ? -1.595 -4.18 24.297 1 78.88 113 GLN A N 1
ATOM 825 C CA . GLN A 1 113 ? -0.262 -4.695 24 1 78.88 113 GLN A CA 1
ATOM 826 C C . GLN A 1 113 ? -0.339 -5.957 23.141 1 78.88 113 GLN A C 1
ATOM 828 O O . GLN A 1 113 ? 0.687 -6.473 22.688 1 78.88 113 GLN A O 1
ATOM 833 N N . ASN A 1 114 ? -1.571 -6.445 22.938 1 75 114 ASN A N 1
ATOM 834 C CA . ASN A 1 114 ? -1.837 -7.562 22.031 1 75 114 ASN A CA 1
ATOM 835 C C . ASN A 1 114 ? -2.725 -7.148 20.875 1 75 114 ASN A C 1
ATOM 837 O O . ASN A 1 114 ? -3.949 -7.277 20.938 1 75 114 ASN A O 1
ATOM 841 N N . CYS A 1 115 ? -2.082 -6.82 19.797 1 79.56 115 CYS A N 1
ATOM 842 C CA . CYS A 1 115 ? -2.814 -6.152 18.734 1 79.56 115 CYS A CA 1
ATOM 843 C C . CYS A 1 115 ? -2.955 -7.059 17.516 1 79.56 115 CYS A C 1
ATOM 845 O O . CYS A 1 115 ? -3.129 -6.582 16.391 1 79.56 115 CYS A O 1
ATOM 847 N N . ALA A 1 116 ? -2.824 -8.32 17.734 1 84.62 116 ALA A N 1
ATOM 848 C CA . ALA A 1 116 ? -3.176 -9.312 16.719 1 84.62 116 ALA A CA 1
ATOM 849 C C . ALA A 1 116 ? -4.496 -9.992 17.047 1 84.62 116 ALA A C 1
ATOM 851 O O . ALA A 1 116 ? -4.566 -10.797 17.984 1 84.62 116 ALA A O 1
ATOM 852 N N . ALA A 1 117 ? -5.562 -9.656 16.359 1 88.25 117 ALA A N 1
ATOM 853 C CA . ALA A 1 117 ? -6.875 -10.195 16.703 1 88.25 117 ALA A CA 1
ATOM 854 C C . ALA A 1 117 ? -7.801 -10.195 15.492 1 88.25 117 ALA A C 1
ATOM 856 O O . ALA A 1 117 ? -7.582 -9.445 14.539 1 88.25 117 ALA A O 1
ATOM 857 N N . LEU A 1 118 ? -8.672 -11.117 15.539 1 91.88 118 LEU A N 1
ATOM 858 C CA . LEU A 1 118 ? -9.828 -11.062 14.656 1 91.88 118 LEU A CA 1
ATOM 859 C C . LEU A 1 118 ? -10.992 -10.352 15.328 1 91.88 118 LEU A C 1
ATOM 861 O O . LEU A 1 118 ? -11.258 -10.57 16.516 1 91.88 118 LEU A O 1
ATOM 865 N N . TYR A 1 119 ? -11.617 -9.5 14.617 1 91.94 119 TYR A N 1
ATOM 866 C CA . TYR A 1 119 ? -12.766 -8.773 15.148 1 91.94 119 TYR A CA 1
ATOM 867 C C . TYR A 1 119 ? -14.07 -9.344 14.609 1 91.94 119 TYR A C 1
ATOM 869 O O . TYR A 1 119 ? -14.25 -9.477 13.398 1 91.94 119 TYR A O 1
ATOM 877 N N . ASP A 1 120 ? -14.945 -9.742 15.484 1 92.5 120 ASP A N 1
ATOM 878 C CA . ASP A 1 120 ? -16.297 -10.18 15.156 1 92.5 120 ASP A CA 1
ATOM 879 C C . ASP A 1 120 ? -17.281 -9.016 15.188 1 92.5 120 ASP A C 1
ATOM 881 O O . ASP A 1 120 ? -17.703 -8.586 16.266 1 92.5 120 ASP A O 1
ATOM 885 N N . PRO A 1 121 ? -17.641 -8.523 14.062 1 89.81 121 PRO A N 1
ATOM 886 C CA . PRO A 1 121 ? -18.531 -7.359 14.055 1 89.81 121 PRO A CA 1
ATOM 887 C C . PRO A 1 121 ? -19.922 -7.668 14.617 1 89.81 121 PRO A C 1
ATOM 889 O O . PRO A 1 121 ? -20.594 -6.77 15.125 1 89.81 121 PRO A O 1
ATOM 892 N N . ALA A 1 122 ? -20.375 -8.883 14.5 1 87.5 122 ALA A N 1
ATOM 893 C CA . ALA A 1 122 ? -21.703 -9.266 14.984 1 87.5 122 ALA A CA 1
ATOM 894 C C . ALA A 1 122 ? -21.766 -9.25 16.516 1 87.5 122 ALA A C 1
ATOM 896 O O . ALA A 1 122 ? -22.75 -8.797 17.094 1 87.5 122 ALA A O 1
ATOM 897 N N . LYS A 1 123 ? -20.641 -9.656 17.141 1 91.44 123 LYS A N 1
ATOM 898 C CA . LYS A 1 123 ? -20.625 -9.75 18.594 1 91.44 123 LYS A CA 1
ATOM 899 C C . LYS A 1 123 ? -19.828 -8.602 19.203 1 91.44 123 LYS A C 1
ATOM 901 O O . LYS A 1 123 ? -19.781 -8.453 20.422 1 91.44 123 LYS A O 1
ATOM 906 N N . ASN A 1 124 ? -19.219 -7.836 18.344 1 90.38 124 ASN A N 1
ATOM 907 C CA . ASN A 1 124 ? -18.375 -6.742 18.812 1 90.38 124 ASN A CA 1
ATOM 908 C C . ASN A 1 124 ? -17.297 -7.238 19.766 1 90.38 124 ASN A C 1
ATOM 910 O O . ASN A 1 124 ? -17.172 -6.715 20.875 1 90.38 124 ASN A O 1
ATOM 914 N N . GLN A 1 125 ? -16.672 -8.32 19.328 1 90.5 125 GLN A N 1
ATOM 915 C CA . GLN A 1 125 ? -15.625 -8.938 20.141 1 90.5 125 GLN A CA 1
ATOM 916 C C . GLN A 1 125 ? -14.398 -9.273 19.297 1 90.5 125 GLN A C 1
ATOM 918 O O . GLN A 1 125 ? -14.5 -9.492 18.094 1 90.5 125 GLN A O 1
ATOM 923 N N . SER A 1 126 ? -13.273 -9.258 20.031 1 90.5 126 SER A N 1
ATOM 924 C CA . SER A 1 126 ? -12.016 -9.609 19.375 1 90.5 126 SER A CA 1
ATOM 925 C C . SER A 1 126 ? -11.484 -10.953 19.859 1 90.5 126 SER A C 1
ATOM 927 O O . SER A 1 126 ? -11.586 -11.266 21.047 1 90.5 126 SER A O 1
ATOM 929 N N . ILE A 1 127 ? -11.047 -11.719 18.969 1 90.62 127 ILE A N 1
ATOM 930 C CA . ILE A 1 127 ? -10.422 -13.008 19.234 1 90.62 127 ILE A CA 1
ATOM 931 C C . ILE A 1 127 ? -8.914 -12.906 19.031 1 90.62 127 ILE A C 1
ATOM 933 O O . ILE A 1 127 ? -8.453 -12.531 17.953 1 90.62 127 ILE A O 1
ATOM 937 N N . PRO A 1 128 ? -8.133 -13.242 20.031 1 90.06 128 PRO A N 1
ATOM 938 C CA . PRO A 1 128 ? -6.68 -13.078 19.906 1 90.06 128 PRO A CA 1
ATOM 939 C C . PRO A 1 128 ? -6.059 -14.031 18.891 1 90.06 128 PRO A C 1
ATOM 941 O O . PRO A 1 128 ? -6.488 -15.188 18.781 1 90.06 128 PRO A O 1
ATOM 944 N N . LEU A 1 129 ? -5.117 -13.594 18.219 1 92.88 129 LEU A N 1
ATOM 945 C CA . LEU A 1 129 ? -4.285 -14.352 17.297 1 92.88 129 LEU A CA 1
ATOM 946 C C . LEU A 1 129 ? -2.848 -14.438 17.781 1 92.88 129 LEU A C 1
ATOM 948 O O . LEU A 1 129 ? -2.43 -13.633 18.625 1 92.88 129 LEU A O 1
ATOM 952 N N . PRO A 1 130 ? -2.137 -15.484 17.344 1 93 130 PRO A N 1
ATOM 953 C CA . PRO A 1 130 ? -0.695 -15.414 17.594 1 93 130 PRO A CA 1
ATOM 954 C C . PRO A 1 130 ? -0.036 -14.211 16.922 1 93 130 PRO A C 1
ATOM 956 O O . PRO A 1 130 ? -0.609 -13.625 16 1 93 130 PRO A O 1
ATOM 959 N N . ASP A 1 131 ? 1.153 -13.891 17.281 1 92.06 131 ASP A N 1
ATOM 960 C CA . ASP A 1 131 ? 1.805 -12.648 16.859 1 92.06 131 ASP A CA 1
ATOM 961 C C . ASP A 1 131 ? 2.336 -12.766 15.43 1 92.06 131 ASP A C 1
ATOM 963 O O . ASP A 1 131 ? 2.668 -11.758 14.805 1 92.06 131 ASP A O 1
ATOM 967 N N . PHE A 1 132 ? 2.404 -14.047 14.945 1 95.56 132 PHE A N 1
ATOM 968 C CA . PHE A 1 132 ? 3.137 -14.195 13.695 1 95.56 132 PHE A CA 1
ATOM 969 C C . PHE A 1 132 ? 2.344 -15.031 12.695 1 95.56 132 PHE A C 1
ATOM 971 O O . PHE A 1 132 ? 1.455 -15.797 13.086 1 95.56 132 PHE A O 1
ATOM 978 N N . ALA A 1 133 ? 2.621 -14.797 11.453 1 97.44 133 ALA A N 1
ATOM 979 C CA . ALA A 1 133 ? 2.195 -15.625 10.328 1 97.44 133 ALA A CA 1
ATOM 980 C C . ALA A 1 133 ? 3.395 -16.125 9.531 1 97.44 133 ALA A C 1
ATOM 982 O O . ALA A 1 133 ? 4.484 -15.555 9.609 1 97.44 133 ALA A O 1
ATOM 983 N N . LEU A 1 134 ? 3.168 -17.156 8.844 1 98.06 134 LEU A N 1
ATOM 984 C CA . LEU A 1 134 ? 4.23 -17.766 8.047 1 98.06 134 LEU A CA 1
ATOM 985 C C . LEU A 1 134 ? 4.496 -16.953 6.781 1 98.06 134 LEU A C 1
ATOM 987 O O . LEU A 1 134 ? 3.559 -16.594 6.062 1 98.06 134 LEU A O 1
ATOM 991 N N . ARG A 1 135 ? 5.766 -16.688 6.488 1 97.69 135 ARG A N 1
ATOM 992 C CA . ARG A 1 135 ? 6.164 -15.883 5.34 1 97.69 135 ARG A CA 1
ATOM 993 C C . ARG A 1 135 ? 5.918 -16.625 4.031 1 97.69 135 ARG A C 1
ATOM 995 O O . ARG A 1 135 ? 6.176 -17.828 3.938 1 97.69 135 ARG A O 1
ATOM 1002 N N . SER A 1 136 ? 5.43 -15.922 3.043 1 97.94 136 SER A N 1
ATOM 1003 C CA . SER A 1 136 ? 5.215 -16.453 1.7 1 97.94 136 SER A CA 1
ATOM 1004 C C . SER A 1 136 ? 6.492 -16.391 0.871 1 97.94 136 SER A C 1
ATOM 1006 O O . SER A 1 136 ? 7.27 -15.445 0.989 1 97.94 136 SER A O 1
ATOM 1008 N N . GLY A 1 137 ? 6.742 -17.406 -0.033 1 96.5 137 GLY A N 1
ATOM 1009 C CA . GLY A 1 137 ? 7.875 -17.406 -0.942 1 96.5 137 GLY A CA 1
ATOM 1010 C C . GLY A 1 137 ? 8.352 -18.797 -1.299 1 96.5 137 GLY A C 1
ATOM 1011 O O . GLY A 1 137 ? 7.824 -19.797 -0.785 1 96.5 137 GLY A O 1
ATOM 1012 N N . PRO A 1 138 ? 9.297 -18.891 -2.16 1 96.94 138 PRO A N 1
ATOM 1013 C CA . PRO A 1 138 ? 9.812 -20.188 -2.592 1 96.94 138 PRO A CA 1
ATOM 1014 C C . PRO A 1 138 ? 10.656 -20.875 -1.521 1 96.94 138 PRO A C 1
ATOM 1016 O O . PRO A 1 138 ? 11.422 -20.203 -0.82 1 96.94 138 PRO A O 1
ATOM 1019 N N . ARG A 1 139 ? 10.43 -22.156 -1.365 1 97.31 139 ARG A N 1
ATOM 1020 C CA . ARG A 1 139 ? 11.234 -22.969 -0.468 1 97.31 139 ARG A CA 1
ATOM 1021 C C . ARG A 1 139 ? 12.273 -23.781 -1.246 1 97.31 139 ARG A C 1
ATOM 1023 O O . ARG A 1 139 ? 12.078 -24.078 -2.428 1 97.31 139 ARG A O 1
ATOM 1030 N N . LYS A 1 140 ? 13.312 -24.109 -0.575 1 97.12 140 LYS A N 1
ATOM 1031 C CA . LYS A 1 140 ? 14.359 -24.938 -1.182 1 97.12 140 LYS A CA 1
ATOM 1032 C C . LYS A 1 140 ? 13.867 -26.359 -1.442 1 97.12 140 LYS A C 1
ATOM 1034 O O . LYS A 1 140 ? 14.234 -26.969 -2.445 1 97.12 140 LYS A O 1
ATOM 1039 N N . VAL A 1 141 ? 13.086 -26.797 -0.545 1 97.81 141 VAL A N 1
ATOM 1040 C CA . VAL A 1 141 ? 12.516 -28.141 -0.655 1 97.81 141 VAL A CA 1
ATOM 1041 C C . VAL A 1 141 ? 11.055 -28.047 -1.079 1 97.81 141 VAL A C 1
ATOM 1043 O O . VAL A 1 141 ? 10.281 -27.281 -0.504 1 97.81 141 VAL A O 1
ATOM 1046 N N . ILE A 1 142 ? 10.688 -28.891 -2.096 1 97.94 142 ILE A N 1
ATOM 1047 C CA . ILE A 1 142 ? 9.305 -28.922 -2.564 1 97.94 142 ILE A CA 1
ATOM 1048 C C . ILE A 1 142 ? 8.734 -30.328 -2.408 1 97.94 142 ILE A C 1
ATOM 1050 O O . ILE A 1 142 ? 9.477 -31.281 -2.139 1 97.94 142 ILE A O 1
ATOM 1054 N N . TYR A 1 143 ? 7.434 -30.594 -2.512 1 95.69 143 TYR A N 1
ATOM 1055 C CA . TYR A 1 143 ? 6.793 -31.859 -2.18 1 95.69 143 TYR A CA 1
ATOM 1056 C C . TYR A 1 143 ? 5.961 -32.375 -3.348 1 95.69 143 TYR A C 1
ATOM 1058 O O . TYR A 1 143 ? 5.258 -33.375 -3.225 1 95.69 143 TYR A O 1
ATOM 1066 N N . HIS A 1 144 ? 5.895 -32 -4.504 1 93.06 144 HIS A N 1
ATOM 1067 C CA . HIS A 1 144 ? 5.414 -32.5 -5.793 1 93.06 144 HIS A CA 1
ATOM 1068 C C . HIS A 1 144 ? 6.496 -32.375 -6.863 1 93.06 144 HIS A C 1
ATOM 1070 O O . HIS A 1 144 ? 7.234 -31.391 -6.902 1 93.06 144 HIS A O 1
ATOM 1076 N N . ASN A 1 145 ? 6.57 -33.469 -7.551 1 96.06 145 ASN A N 1
ATOM 1077 C CA . ASN A 1 145 ? 7.348 -33.344 -8.773 1 96.06 145 ASN A CA 1
ATOM 1078 C C . ASN A 1 145 ? 6.617 -32.5 -9.812 1 96.06 145 ASN A C 1
ATOM 1080 O O . ASN A 1 145 ? 5.508 -32.812 -10.227 1 96.06 145 ASN A O 1
ATOM 1084 N N . PRO A 1 146 ? 7.238 -31.438 -10.203 1 97.5 146 PRO A N 1
ATOM 1085 C CA . PRO A 1 146 ? 6.555 -30.547 -11.141 1 97.5 146 PRO A CA 1
ATOM 1086 C C . PRO A 1 146 ? 6.02 -31.266 -12.367 1 97.5 146 PRO A C 1
ATOM 1088 O O . PRO A 1 146 ? 4.938 -30.938 -12.859 1 97.5 146 PRO A O 1
ATOM 1091 N N . LYS A 1 147 ? 6.66 -32.281 -12.805 1 96.94 147 LYS A N 1
ATOM 1092 C CA . LYS A 1 147 ? 6.254 -33.031 -14 1 96.94 147 LYS A CA 1
ATOM 1093 C C . LYS A 1 147 ? 4.945 -33.781 -13.758 1 96.94 147 LYS A C 1
ATOM 1095 O O . LYS A 1 147 ? 4.219 -34.094 -14.703 1 96.94 147 LYS A O 1
ATOM 1100 N N . ASP A 1 148 ? 4.664 -34.062 -12.531 1 96.62 148 ASP A N 1
ATOM 1101 C CA . ASP A 1 148 ? 3.492 -34.844 -12.18 1 96.62 148 ASP A CA 1
ATOM 1102 C C . ASP A 1 148 ? 2.348 -33.969 -11.695 1 96.62 148 ASP A C 1
ATOM 1104 O O . ASP A 1 148 ? 1.276 -34.469 -11.344 1 96.62 148 ASP A O 1
ATOM 1108 N N . VAL A 1 149 ? 2.602 -32.688 -11.68 1 98.12 149 VAL A N 1
ATOM 1109 C CA . VAL A 1 149 ? 1.58 -31.766 -11.195 1 98.12 149 VAL A CA 1
ATOM 1110 C C . VAL A 1 149 ? 0.529 -31.547 -12.281 1 98.12 149 VAL A C 1
ATOM 1112 O O . VAL A 1 149 ? 0.867 -31.297 -13.438 1 98.12 149 VAL A O 1
ATOM 1115 N N . VAL A 1 150 ? -0.683 -31.734 -11.938 1 98.62 150 VAL A N 1
ATOM 1116 C CA . VAL A 1 150 ? -1.843 -31.312 -12.719 1 98.62 150 VAL A CA 1
ATOM 1117 C C . VAL A 1 150 ? -2.596 -30.219 -11.961 1 98.62 150 VAL A C 1
ATOM 1119 O O . VAL A 1 150 ? -3.156 -30.469 -10.891 1 98.62 150 VAL A O 1
ATOM 1122 N N . ALA A 1 151 ? -2.584 -29.031 -12.539 1 98.69 151 ALA A N 1
ATOM 1123 C CA . ALA A 1 151 ? -3.094 -27.859 -11.828 1 98.69 151 ALA A CA 1
ATOM 1124 C C . ALA A 1 151 ? -4.414 -27.391 -12.43 1 98.69 151 ALA A C 1
ATOM 1126 O O . ALA A 1 151 ? -4.613 -27.453 -13.641 1 98.69 151 ALA A O 1
ATOM 1127 N N . ALA A 1 152 ? -5.305 -26.922 -11.57 1 98.56 152 ALA A N 1
ATOM 1128 C CA . ALA A 1 152 ? -6.551 -26.281 -11.984 1 98.56 152 ALA A CA 1
ATOM 1129 C C . ALA A 1 152 ? -6.715 -24.922 -11.305 1 98.56 152 ALA A C 1
ATOM 1131 O O . ALA A 1 152 ? -6.383 -24.766 -10.133 1 98.56 152 ALA A O 1
ATOM 1132 N N . ILE A 1 153 ? -7.18 -23.953 -12.031 1 98.38 153 ILE A N 1
ATOM 1133 C CA . ILE A 1 153 ? -7.441 -22.609 -11.547 1 98.38 153 ILE A CA 1
ATOM 1134 C C . ILE A 1 153 ? -8.922 -22.266 -11.742 1 98.38 153 ILE A C 1
ATOM 1136 O O . ILE A 1 153 ? -9.477 -22.469 -12.82 1 98.38 153 ILE A O 1
ATOM 1140 N N . VAL A 1 154 ? -9.555 -21.75 -10.719 1 96.5 154 VAL A N 1
ATOM 1141 C CA . VAL A 1 154 ? -10.969 -21.406 -10.828 1 96.5 154 VAL A CA 1
ATOM 1142 C C . VAL A 1 154 ? -11.203 -20.031 -10.188 1 96.5 154 VAL A C 1
ATOM 1144 O O . VAL A 1 154 ? -10.609 -19.703 -9.164 1 96.5 154 VAL A O 1
ATOM 1147 N N . THR A 1 155 ? -11.953 -19.203 -10.82 1 93.94 155 THR A N 1
ATOM 1148 C CA . THR A 1 155 ? -12.367 -17.906 -10.305 1 93.94 155 THR A CA 1
ATOM 1149 C C . THR A 1 155 ? -13.805 -17.953 -9.789 1 93.94 155 THR A C 1
ATOM 1151 O O . THR A 1 155 ? -14.703 -18.406 -10.5 1 93.94 155 THR A O 1
ATOM 1154 N N . CYS A 1 156 ? -13.961 -17.5 -8.578 1 91.31 156 CYS A N 1
ATOM 1155 C CA . CYS A 1 156 ? -15.273 -17.578 -7.938 1 91.31 156 CYS A CA 1
ATOM 1156 C C . CYS A 1 156 ? -15.789 -16.203 -7.555 1 91.31 156 CYS A C 1
ATOM 1158 O O . CYS A 1 156 ? -15 -15.305 -7.246 1 91.31 156 CYS A O 1
ATOM 1160 N N . GLY A 1 157 ? -17.078 -16.047 -7.598 1 86.25 157 GLY A N 1
ATOM 1161 C CA . GLY A 1 157 ? -17.719 -14.836 -7.113 1 86.25 157 GLY A CA 1
ATOM 1162 C C . GLY A 1 157 ? -17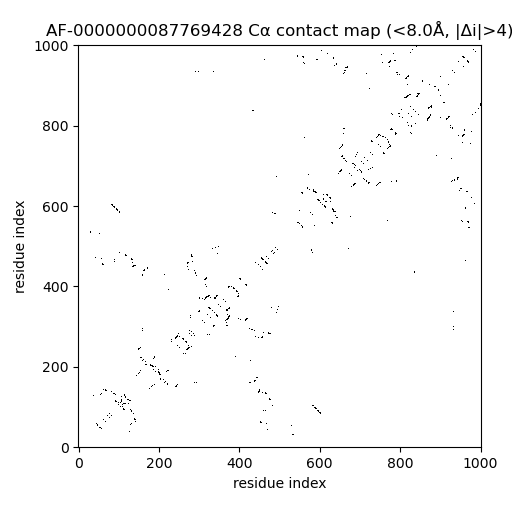.844 -13.758 -8.172 1 86.25 157 GLY A C 1
ATOM 1163 O O . GLY A 1 157 ? -17.938 -14.062 -9.367 1 86.25 157 GLY A O 1
ATOM 1164 N N . GLY A 1 158 ? -17.969 -12.508 -7.707 1 80.62 158 GLY A N 1
ATOM 1165 C CA . GLY A 1 158 ? -18.156 -11.383 -8.617 1 80.62 158 GLY A CA 1
ATOM 1166 C C . GLY A 1 158 ? -16.875 -10.977 -9.328 1 80.62 158 GLY A C 1
ATOM 1167 O O . GLY A 1 158 ? -15.773 -11.312 -8.883 1 80.62 158 GLY A O 1
ATOM 1168 N N . LEU A 1 159 ? -17.078 -10.242 -10.328 1 82.56 159 LEU A N 1
ATOM 1169 C CA . LEU A 1 159 ? -15.938 -9.75 -11.086 1 82.56 159 LEU A CA 1
ATOM 1170 C C . LEU A 1 159 ? -15.133 -8.742 -10.266 1 82.56 159 LEU A C 1
ATOM 1172 O O . LEU A 1 159 ? -15.688 -8.055 -9.406 1 82.56 159 LEU A O 1
ATOM 1176 N N . CYS A 1 160 ? -13.914 -8.773 -10.523 1 87.19 160 CYS A N 1
ATOM 1177 C CA . CYS A 1 160 ? -12.953 -7.906 -9.852 1 87.19 160 CYS A CA 1
ATOM 1178 C C . CYS A 1 160 ? -11.773 -7.594 -10.766 1 87.19 160 CYS A C 1
ATOM 1180 O O . CYS A 1 160 ? -11.297 -8.461 -11.492 1 87.19 160 CYS A O 1
ATOM 1182 N N . PRO A 1 161 ? -11.406 -6.332 -10.734 1 89.88 161 PRO A N 1
ATOM 1183 C CA . PRO A 1 161 ? -10.164 -6.078 -11.469 1 89.88 161 PRO A CA 1
ATOM 1184 C C . PRO A 1 161 ? -8.992 -6.898 -10.945 1 89.88 161 PRO A C 1
ATOM 1186 O O . PRO A 1 161 ? -8.82 -7.043 -9.734 1 89.88 161 PRO A O 1
ATOM 1189 N N . GLY A 1 162 ? -8.195 -7.527 -11.883 1 92 162 GLY A N 1
ATOM 1190 C CA . GLY A 1 162 ? -6.969 -8.203 -11.484 1 92 162 GLY A CA 1
ATOM 1191 C C . GLY A 1 162 ? -7.07 -9.711 -11.555 1 92 162 GLY A C 1
ATOM 1192 O O . GLY A 1 162 ? -6.066 -10.414 -11.414 1 92 162 GLY A O 1
ATOM 1193 N N . LEU A 1 163 ? -8.266 -10.266 -11.781 1 93 163 LEU A N 1
ATOM 1194 C CA . LEU A 1 163 ? -8.453 -11.711 -11.875 1 93 163 LEU A CA 1
ATOM 1195 C C . LEU A 1 163 ? -7.52 -12.312 -12.922 1 93 163 LEU A C 1
ATOM 1197 O O . LEU A 1 163 ? -6.836 -13.305 -12.648 1 93 163 LEU A O 1
ATOM 1201 N N . ASN A 1 164 ? -7.477 -11.695 -14.07 1 93.06 164 ASN A N 1
ATOM 1202 C CA . ASN A 1 164 ? -6.617 -12.18 -15.148 1 93.06 164 ASN A CA 1
ATOM 1203 C C . ASN A 1 164 ? -5.145 -12.086 -14.773 1 93.06 164 ASN A C 1
ATOM 1205 O O . ASN A 1 164 ? -4.344 -12.938 -15.172 1 93.06 164 ASN A O 1
ATOM 1209 N N . ASP A 1 165 ? -4.797 -11.047 -14.031 1 92.75 165 ASP A N 1
ATOM 1210 C CA . ASP A 1 165 ? -3.42 -10.898 -13.57 1 92.75 165 ASP A CA 1
ATOM 1211 C C . ASP A 1 165 ? -3.008 -12.062 -12.68 1 92.75 165 ASP A C 1
ATOM 1213 O O . ASP A 1 165 ? -1.904 -12.594 -12.812 1 92.75 165 ASP A O 1
ATOM 1217 N N . VAL A 1 166 ? -3.896 -12.445 -11.812 1 95.62 166 VAL A N 1
ATOM 1218 C CA . VAL A 1 166 ? -3.613 -13.547 -10.891 1 95.62 166 VAL A CA 1
ATOM 1219 C C . VAL A 1 166 ? -3.5 -14.852 -11.672 1 95.62 166 VAL A C 1
ATOM 1221 O O . VAL A 1 166 ? -2.553 -15.617 -11.484 1 95.62 166 VAL A O 1
ATOM 1224 N N . VAL A 1 167 ? -4.441 -15.117 -12.578 1 96.44 167 VAL A N 1
ATOM 1225 C CA . VAL A 1 167 ? -4.434 -16.328 -13.391 1 96.44 167 VAL A CA 1
ATOM 1226 C C . VAL A 1 167 ? -3.133 -16.422 -14.188 1 96.44 167 VAL A C 1
ATOM 1228 O O . VAL A 1 167 ? -2.467 -17.453 -14.188 1 96.44 167 VAL A O 1
ATOM 1231 N N . GLN A 1 168 ? -2.797 -15.328 -14.82 1 94.69 168 GLN A N 1
ATOM 1232 C CA . GLN A 1 168 ? -1.588 -15.273 -15.633 1 94.69 168 GLN A CA 1
ATOM 1233 C C . GLN A 1 168 ? -0.354 -15.633 -14.812 1 94.69 168 GLN A C 1
ATOM 1235 O O . GLN A 1 168 ? 0.48 -16.422 -15.25 1 94.69 168 GLN A O 1
ATOM 1240 N N . ASN A 1 169 ? -0.294 -15.109 -13.641 1 94.75 169 ASN A N 1
ATOM 1241 C CA . ASN A 1 169 ? 0.936 -15.273 -12.875 1 94.75 169 ASN A CA 1
ATOM 1242 C C . ASN A 1 169 ? 0.973 -16.625 -12.164 1 94.75 169 ASN A C 1
ATOM 1244 O O . ASN A 1 169 ? 2.049 -17.141 -11.859 1 94.75 169 ASN A O 1
ATOM 1248 N N . ILE A 1 170 ? -0.184 -17.234 -11.906 1 97.69 170 ILE A N 1
ATOM 1249 C CA . ILE A 1 170 ? -0.193 -18.625 -11.469 1 97.69 170 ILE A CA 1
ATOM 1250 C C . ILE A 1 170 ? 0.357 -19.516 -12.586 1 97.69 170 ILE A C 1
ATOM 1252 O O . ILE A 1 170 ? 1.235 -20.344 -12.344 1 97.69 170 ILE A O 1
ATOM 1256 N N . VAL A 1 171 ? -0.105 -19.297 -13.805 1 97.31 171 VAL A N 1
ATOM 1257 C CA . VAL A 1 171 ? 0.314 -20.094 -14.945 1 97.31 171 VAL A CA 1
ATOM 1258 C C . VAL A 1 171 ? 1.812 -19.922 -15.188 1 97.31 171 VAL A C 1
ATOM 1260 O O . VAL A 1 171 ? 2.543 -20.891 -15.344 1 97.31 171 VAL A O 1
ATOM 1263 N N . TYR A 1 172 ? 2.27 -18.656 -15.18 1 94.25 172 TYR A N 1
ATOM 1264 C CA . TYR A 1 172 ? 3.686 -18.375 -15.391 1 94.25 172 TYR A CA 1
ATOM 1265 C C . TYR A 1 172 ? 4.539 -19.078 -14.336 1 94.25 172 TYR A C 1
ATOM 1267 O O . TYR A 1 172 ? 5.566 -19.672 -14.664 1 94.25 172 TYR A O 1
ATOM 1275 N N . THR A 1 173 ? 4.113 -19 -13.102 1 95.94 173 THR A N 1
ATOM 1276 C CA . THR A 1 173 ? 4.902 -19.562 -12.008 1 95.94 173 THR A CA 1
ATOM 1277 C C . THR A 1 173 ? 4.898 -21.094 -12.07 1 95.94 173 THR A C 1
ATOM 1279 O O . THR A 1 173 ? 5.914 -21.734 -11.797 1 95.94 173 THR A O 1
ATOM 1282 N N . LEU A 1 174 ? 3.773 -21.688 -12.422 1 97.94 174 LEU A N 1
ATOM 1283 C CA . LEU A 1 174 ? 3.717 -23.141 -12.625 1 97.94 174 LEU A CA 1
ATOM 1284 C C . LEU A 1 174 ? 4.684 -23.562 -13.727 1 97.94 174 LEU A C 1
ATOM 1286 O O . LEU A 1 174 ? 5.418 -24.547 -13.57 1 97.94 174 LEU A O 1
ATOM 1290 N N . ASP A 1 175 ? 4.609 -22.844 -14.773 1 96.25 175 ASP A N 1
ATOM 1291 C CA . ASP A 1 175 ? 5.52 -23.125 -15.883 1 96.25 175 ASP A CA 1
ATOM 1292 C C . ASP A 1 175 ? 6.977 -22.984 -15.453 1 96.25 175 ASP A C 1
ATOM 1294 O O . ASP A 1 175 ? 7.824 -23.781 -15.852 1 96.25 175 ASP A O 1
ATOM 1298 N N . ASP A 1 176 ? 7.273 -21.984 -14.695 1 93.25 176 ASP A N 1
ATOM 1299 C CA . ASP A 1 176 ? 8.625 -21.766 -14.195 1 93.25 176 ASP A CA 1
ATOM 1300 C C . ASP A 1 176 ? 9.109 -22.953 -13.383 1 93.25 176 ASP A C 1
ATOM 1302 O O . ASP A 1 176 ? 10.297 -23.281 -13.391 1 93.25 176 ASP A O 1
ATOM 1306 N N . TYR A 1 177 ? 8.188 -23.562 -12.609 1 96.19 177 TYR A N 1
ATOM 1307 C CA . TYR A 1 177 ? 8.539 -24.734 -11.82 1 96.19 177 TYR A CA 1
ATOM 1308 C C . TYR A 1 177 ? 8.781 -25.953 -12.711 1 96.19 177 TYR A C 1
ATOM 1310 O O . TYR A 1 177 ? 9.406 -26.922 -12.289 1 96.19 177 TYR A O 1
ATOM 1318 N N . GLY A 1 178 ? 8.211 -25.922 -13.906 1 96.31 178 GLY A N 1
ATOM 1319 C CA . GLY A 1 178 ? 8.398 -27.031 -14.836 1 96.31 178 GLY A CA 1
ATOM 1320 C C . GLY A 1 178 ? 7.152 -27.875 -15.023 1 96.31 178 GLY A C 1
ATOM 1321 O O . 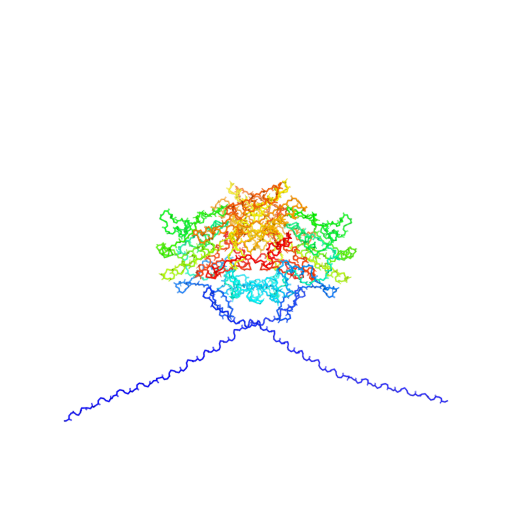GLY A 1 178 ? 7.227 -29 -15.516 1 96.31 178 GLY A O 1
ATOM 1322 N N . VAL A 1 179 ? 6.035 -27.359 -14.617 1 98.12 179 VAL A N 1
ATOM 1323 C CA . VAL A 1 179 ? 4.781 -28.062 -14.875 1 98.12 179 VAL A CA 1
ATOM 1324 C C . VAL A 1 179 ? 4.48 -28.047 -16.375 1 98.12 179 VAL A C 1
ATOM 1326 O O . VAL A 1 179 ? 4.512 -27 -17.016 1 98.12 179 VAL A O 1
ATOM 1329 N N . PRO A 1 180 ? 4.195 -29.203 -16.906 1 97.5 180 PRO A N 1
ATOM 1330 C CA . PRO A 1 180 ? 3.877 -29.234 -18.328 1 97.5 180 PRO A CA 1
ATOM 1331 C C . PRO A 1 180 ? 2.666 -28.375 -18.688 1 97.5 180 PRO A C 1
ATOM 1333 O O . PRO A 1 180 ? 1.687 -28.344 -17.938 1 97.5 180 PRO A O 1
ATOM 1336 N N . GLU A 1 181 ? 2.729 -27.703 -19.766 1 94.62 181 GLU A N 1
ATOM 1337 C CA . GLU A 1 181 ? 1.692 -26.766 -20.203 1 94.62 181 GLU A CA 1
ATOM 1338 C C . GLU A 1 181 ? 0.351 -27.469 -20.375 1 94.62 181 GLU A C 1
ATOM 1340 O O . GLU A 1 181 ? -0.705 -26.875 -20.141 1 94.62 181 GLU A O 1
ATOM 1345 N N . ASP A 1 182 ? 0.391 -28.672 -20.781 1 96.12 182 ASP A N 1
ATOM 1346 C CA . ASP A 1 182 ? -0.846 -29.406 -21.047 1 96.12 182 ASP A CA 1
ATOM 1347 C C . ASP A 1 182 ? -1.471 -29.922 -19.766 1 96.12 182 ASP A C 1
ATOM 1349 O O . ASP A 1 182 ? -2.506 -30.594 -19.797 1 96.12 182 ASP A O 1
ATOM 1353 N N . GLN A 1 183 ? -0.893 -29.656 -18.625 1 98 183 GLN A N 1
ATOM 1354 C CA . GLN A 1 183 ? -1.405 -30.109 -17.344 1 98 183 GLN A CA 1
ATOM 1355 C C . GLN A 1 183 ? -1.904 -28.922 -16.5 1 98 183 GLN A C 1
ATOM 1357 O O . GLN A 1 183 ? -2.096 -29.062 -15.297 1 98 183 GLN A O 1
ATOM 1362 N N . ILE A 1 184 ? -2.025 -27.781 -17.094 1 98.5 184 ILE A N 1
ATOM 1363 C CA . ILE A 1 184 ? -2.559 -26.609 -16.422 1 98.5 184 ILE A CA 1
ATOM 1364 C C . ILE A 1 184 ? -3.932 -26.266 -17 1 98.5 184 ILE A C 1
ATOM 1366 O O . ILE A 1 184 ? -4.051 -25.938 -18.188 1 98.5 184 ILE A O 1
ATOM 1370 N N . PHE A 1 185 ? -4.945 -26.281 -16.078 1 98 185 PHE A N 1
ATOM 1371 C CA . PHE A 1 185 ? -6.312 -26.141 -16.578 1 98 185 PHE A CA 1
ATOM 1372 C C . PHE A 1 185 ? -7.008 -24.969 -15.891 1 98 185 PHE A C 1
ATOM 1374 O O . PHE A 1 185 ? -6.789 -24.703 -14.711 1 98 185 PHE A O 1
ATOM 1381 N N . GLY A 1 186 ? -7.773 -24.25 -16.641 1 97.38 186 GLY A N 1
ATOM 1382 C CA . GLY A 1 186 ? -8.727 -23.281 -16.125 1 97.38 186 GLY A CA 1
ATOM 1383 C C . GLY A 1 186 ? -10.148 -23.812 -16.078 1 97.38 186 GLY A C 1
ATOM 1384 O O . GLY A 1 186 ? -10.664 -24.312 -17.078 1 97.38 186 GLY A O 1
ATOM 1385 N N . ILE A 1 187 ? -10.773 -23.781 -14.93 1 96.06 187 ILE A N 1
ATOM 1386 C CA . ILE A 1 187 ? -12.164 -24.188 -14.773 1 96.06 187 ILE A CA 1
ATOM 1387 C C . ILE A 1 187 ? -13.078 -23 -15.109 1 96.06 187 ILE A C 1
ATOM 1389 O O . ILE A 1 187 ? -12.945 -21.922 -14.531 1 96.06 187 ILE A O 1
ATOM 1393 N N . ARG A 1 188 ? -13.992 -23.219 -15.93 1 93.12 188 ARG A N 1
ATOM 1394 C CA . ARG A 1 188 ? -14.836 -22.125 -16.406 1 93.12 188 ARG A CA 1
ATOM 1395 C C . ARG A 1 188 ? -16.078 -21.969 -15.523 1 93.12 188 ARG A C 1
ATOM 1397 O O . ARG A 1 188 ? -16.609 -22.969 -15.008 1 93.12 188 ARG A O 1
ATOM 1404 N N . TYR A 1 189 ? -16.484 -20.688 -15.336 1 90.5 189 TYR A N 1
ATOM 1405 C CA . TYR A 1 189 ? -17.75 -20.297 -14.734 1 90.5 189 TYR A CA 1
ATOM 1406 C C . TYR A 1 189 ? -17.828 -20.719 -13.273 1 90.5 189 TYR A C 1
ATOM 1408 O O . TYR A 1 189 ? -18.875 -21.203 -12.812 1 90.5 189 TYR A O 1
ATOM 1416 N N . GLY A 1 190 ? -16.719 -20.641 -12.586 1 91 190 GLY A N 1
ATOM 1417 C CA . GLY A 1 190 ? -16.734 -20.859 -11.148 1 91 190 GLY A CA 1
ATOM 1418 C C . GLY A 1 190 ? -16.781 -22.344 -10.781 1 91 190 GLY A C 1
ATOM 1419 O O . GLY A 1 190 ? -16.281 -23.188 -11.531 1 91 190 GLY A O 1
ATOM 1420 N N . LEU A 1 191 ? -17.344 -22.656 -9.664 1 90.75 191 LEU A N 1
ATOM 1421 C CA . LEU A 1 191 ? -17.344 -24.016 -9.125 1 90.75 191 LEU A CA 1
ATOM 1422 C C . LEU A 1 191 ? -18.281 -24.922 -9.93 1 90.75 191 LEU A C 1
ATOM 1424 O O . LEU A 1 191 ? -18.078 -26.125 -9.984 1 90.75 191 LEU A O 1
ATOM 1428 N N . ARG A 1 192 ? -19.203 -24.312 -10.547 1 88.56 192 ARG A N 1
ATOM 1429 C CA . ARG A 1 192 ? -20.141 -25.094 -11.344 1 88.56 192 ARG A CA 1
ATOM 1430 C C . ARG A 1 192 ? -19.453 -25.75 -12.531 1 88.56 192 ARG A C 1
ATOM 1432 O O . ARG A 1 192 ? -19.906 -26.766 -13.055 1 88.56 192 ARG A O 1
ATOM 1439 N N . GLY A 1 193 ? -18.359 -25.156 -12.945 1 91.31 193 GLY A N 1
ATOM 1440 C CA . GLY A 1 193 ? -17.609 -25.656 -14.094 1 91.31 193 GLY A CA 1
ATOM 1441 C C . GLY A 1 193 ? -17.047 -27.047 -13.867 1 91.31 193 GLY A C 1
ATOM 1442 O O . GLY A 1 193 ? -16.781 -27.781 -14.828 1 91.31 193 GLY A O 1
ATOM 1443 N N . PHE A 1 194 ? -16.859 -27.438 -12.68 1 92.31 194 PHE A N 1
ATOM 1444 C CA . PHE A 1 194 ? -16.359 -28.766 -12.367 1 92.31 194 PHE A CA 1
ATOM 1445 C C . PHE A 1 194 ? -17.391 -29.828 -12.742 1 92.31 194 PHE A C 1
ATOM 1447 O O . PHE A 1 194 ? -17.031 -30.969 -13.047 1 92.31 194 PHE A O 1
ATOM 1454 N N . LEU A 1 195 ? -18.672 -29.422 -12.695 1 89.38 195 LEU A N 1
ATOM 1455 C CA . LEU A 1 195 ? -19.75 -30.406 -12.844 1 89.38 195 LEU A CA 1
ATOM 1456 C C . LEU A 1 195 ? -20.5 -30.219 -14.156 1 89.38 195 LEU A C 1
ATOM 1458 O O . LEU A 1 195 ? -21.297 -31.062 -14.547 1 89.38 195 LEU A O 1
ATOM 1462 N N . ASP A 1 196 ? -20.219 -29.094 -14.742 1 87.19 196 ASP A N 1
ATOM 1463 C CA . ASP A 1 196 ? -20.922 -28.781 -15.984 1 87.19 196 ASP A CA 1
ATOM 1464 C C . ASP A 1 196 ? -20.312 -29.562 -17.156 1 87.19 196 ASP A C 1
ATOM 1466 O O . ASP A 1 196 ? -19.172 -29.312 -17.547 1 87.19 196 ASP A O 1
ATOM 1470 N N . ARG A 1 197 ? -21.109 -30.375 -17.812 1 84.44 197 ARG A N 1
ATOM 1471 C CA . ARG A 1 197 ? -20.641 -31.203 -18.906 1 84.44 197 ARG A CA 1
ATOM 1472 C C . ARG A 1 197 ? -20.406 -30.375 -20.172 1 84.44 197 ARG A C 1
ATOM 1474 O O . ARG A 1 197 ? -19.688 -30.812 -21.078 1 84.44 197 ARG A O 1
ATOM 1481 N N . HIS A 1 198 ? -20.938 -29.234 -20.188 1 85.06 198 HIS A N 1
ATOM 1482 C CA . HIS A 1 198 ? -20.844 -28.391 -21.375 1 85.06 198 HIS A CA 1
ATOM 1483 C C . HIS A 1 198 ? -19.734 -27.359 -21.234 1 85.06 198 HIS A C 1
ATOM 1485 O O . HIS A 1 198 ? -19.391 -26.672 -22.203 1 85.06 198 HIS A O 1
ATOM 1491 N N . ALA A 1 199 ? -19.219 -27.297 -20.047 1 86 199 ALA A N 1
ATOM 1492 C CA . ALA A 1 199 ? -18.125 -26.344 -19.812 1 86 199 ALA A CA 1
ATOM 1493 C C . ALA A 1 199 ? -16.812 -27.094 -19.5 1 86 199 ALA A C 1
ATOM 1495 O O . ALA A 1 199 ? -16.391 -27.156 -18.344 1 86 199 ALA A O 1
ATOM 1496 N N . LYS A 1 200 ? -16.141 -27.5 -20.547 1 88 200 LYS A N 1
ATOM 1497 C CA . LYS A 1 200 ? -14.891 -28.234 -20.359 1 88 200 LYS A CA 1
ATOM 1498 C C . LYS A 1 200 ? -13.781 -27.297 -19.891 1 88 200 LYS A C 1
ATOM 1500 O O . LYS A 1 200 ? -13.711 -26.141 -20.312 1 88 200 LYS A O 1
ATOM 1505 N N . PRO A 1 201 ? -12.953 -27.828 -19.047 1 93.81 201 PRO A N 1
ATOM 1506 C CA . PRO A 1 201 ? -11.805 -27.016 -18.641 1 93.81 201 PRO A CA 1
ATOM 1507 C C . PRO A 1 201 ? -10.953 -26.562 -19.828 1 93.81 201 PRO A C 1
ATOM 1509 O O . PRO A 1 201 ? -10.859 -27.266 -20.828 1 93.81 201 PRO A O 1
ATOM 1512 N N . VAL A 1 202 ? -10.422 -25.438 -19.719 1 95 202 VAL A N 1
ATOM 1513 C CA . VAL A 1 202 ? -9.57 -24.906 -20.781 1 95 202 VAL A CA 1
ATOM 1514 C C . VAL A 1 202 ? -8.102 -25.062 -20.391 1 95 202 VAL A C 1
ATOM 1516 O O . VAL A 1 202 ? -7.734 -24.875 -19.234 1 95 202 VAL A O 1
ATOM 1519 N N . GLN A 1 203 ? -7.355 -25.438 -21.406 1 96.06 203 GLN A N 1
ATOM 1520 C CA . GLN A 1 203 ? -5.918 -25.531 -21.172 1 96.06 203 GLN A CA 1
ATOM 1521 C C . GLN A 1 203 ? -5.273 -24.156 -21.156 1 96.06 203 GLN A C 1
ATOM 1523 O O . GLN A 1 203 ? -5.562 -23.312 -22.016 1 96.06 203 GLN A O 1
ATOM 1528 N N . LEU A 1 204 ? -4.461 -23.922 -20.156 1 96.62 204 LEU A N 1
ATOM 1529 C CA . LEU A 1 204 ? -3.744 -22.656 -20 1 96.62 204 LEU A CA 1
ATOM 1530 C C . LEU A 1 204 ? -2.244 -22.859 -20.203 1 96.62 204 LEU A C 1
ATOM 1532 O O . LEU A 1 204 ? -1.689 -23.875 -19.766 1 96.62 204 LEU A O 1
ATOM 1536 N N . SER A 1 205 ? -1.644 -21.938 -20.922 1 95.12 205 SER A N 1
ATOM 1537 C CA . SER A 1 205 ? -0.206 -21.922 -21.172 1 95.12 205 SER A CA 1
ATOM 1538 C C . SER A 1 205 ? 0.335 -20.5 -21.172 1 95.12 205 SER A C 1
ATOM 1540 O O . SER A 1 205 ? -0.435 -19.531 -21.109 1 95.12 205 SER A O 1
ATOM 1542 N N . ARG A 1 206 ? 1.613 -20.406 -21.188 1 90.62 206 ARG A N 1
ATOM 1543 C CA . ARG A 1 206 ? 2.227 -19.094 -21.25 1 90.62 206 ARG A CA 1
ATOM 1544 C C . ARG A 1 206 ? 1.703 -18.297 -22.453 1 90.62 206 ARG A C 1
ATOM 1546 O O . ARG A 1 206 ? 1.482 -17.094 -22.359 1 90.62 206 ARG A O 1
ATOM 1553 N N . ALA A 1 207 ? 1.514 -18.953 -23.5 1 88.31 207 ALA A N 1
ATOM 1554 C CA . ALA A 1 207 ? 1.061 -18.312 -24.734 1 88.31 207 ALA A CA 1
ATOM 1555 C C . ALA A 1 207 ? -0.395 -17.875 -24.625 1 88.31 207 ALA A C 1
ATOM 1557 O O . ALA A 1 207 ? -0.749 -16.766 -25.047 1 88.31 207 ALA A O 1
ATOM 1558 N N . THR A 1 208 ? -1.179 -18.719 -24.047 1 91.62 208 THR A N 1
ATOM 1559 C CA . THR A 1 208 ? -2.611 -18.438 -24.016 1 91.62 208 THR A CA 1
ATOM 1560 C C . THR A 1 208 ? -2.926 -17.328 -23.016 1 91.62 208 THR A C 1
ATOM 1562 O O . THR A 1 208 ? -3.934 -16.641 -23.141 1 91.62 208 THR A O 1
ATOM 1565 N N . VAL A 1 209 ? -2.047 -17.188 -22.016 1 92.31 209 VAL A N 1
ATOM 1566 C CA . VAL A 1 209 ? -2.373 -16.219 -20.984 1 92.31 209 VAL A CA 1
ATOM 1567 C C . VAL A 1 209 ? -1.58 -14.938 -21.219 1 92.31 209 VAL A C 1
ATOM 1569 O O . VAL A 1 209 ? -1.685 -13.984 -20.438 1 92.31 209 VAL A O 1
ATOM 1572 N N . ASP A 1 210 ? -0.812 -14.898 -22.25 1 85.62 210 ASP A N 1
ATOM 1573 C CA . ASP A 1 210 ? -0.032 -13.703 -22.562 1 85.62 210 ASP A CA 1
ATOM 1574 C C . ASP A 1 210 ? -0.943 -12.523 -22.891 1 85.62 210 ASP A C 1
ATOM 1576 O O . ASP A 1 210 ? -1.803 -12.633 -23.781 1 85.62 210 ASP A O 1
ATOM 1580 N N . GLY A 1 211 ? -0.817 -11.453 -22.109 1 81.44 211 GLY A N 1
ATOM 1581 C CA . GLY A 1 211 ? -1.526 -10.227 -22.422 1 81.44 211 GLY A CA 1
ATOM 1582 C C . GLY A 1 211 ? -2.908 -10.156 -21.797 1 81.44 211 GLY A C 1
ATOM 1583 O O . GLY A 1 211 ? -3.578 -9.125 -21.859 1 81.44 211 GLY A O 1
ATOM 1584 N N . ILE A 1 212 ? -3.35 -11.227 -21.141 1 84.38 212 ILE A N 1
ATOM 1585 C CA . ILE A 1 212 ? -4.719 -11.234 -20.625 1 84.38 212 ILE A CA 1
ATOM 1586 C C . ILE A 1 212 ? -4.859 -10.219 -19.5 1 84.38 212 ILE A C 1
ATOM 1588 O O . ILE A 1 212 ? -5.973 -9.82 -19.156 1 84.38 212 ILE A O 1
ATOM 1592 N N . GLN A 1 213 ? -3.744 -9.852 -18.891 1 78.44 213 GLN A N 1
ATOM 1593 C CA . GLN A 1 213 ? -3.764 -8.883 -17.797 1 78.44 213 GLN A CA 1
ATOM 1594 C C . GLN A 1 213 ? -4.246 -7.516 -18.266 1 78.44 213 GLN A C 1
ATOM 1596 O O . GLN A 1 213 ? -4.68 -6.688 -17.469 1 78.44 213 GLN A O 1
ATOM 1601 N N . LEU A 1 214 ? -4.102 -7.316 -19.531 1 75.5 214 LEU A N 1
ATOM 1602 C CA . LEU A 1 214 ? -4.473 -6.023 -20.094 1 75.5 214 LEU A CA 1
ATOM 1603 C C . LEU A 1 214 ? -5.957 -5.992 -20.453 1 75.5 214 LEU A C 1
ATOM 1605 O O . LEU A 1 214 ? -6.496 -4.938 -20.781 1 75.5 214 LEU A O 1
ATOM 1609 N N . LYS A 1 215 ? -6.391 -7.285 -20.188 1 78 215 LYS A N 1
ATOM 1610 C CA . LYS A 1 215 ? -7.816 -7.387 -20.484 1 78 215 LYS A CA 1
ATOM 1611 C C . LYS A 1 215 ? -8.648 -7.332 -19.203 1 78 215 LYS A C 1
ATOM 1613 O O . LYS A 1 215 ? -8.203 -7.781 -18.156 1 78 215 LYS A O 1
ATOM 1618 N N . GLY A 1 216 ? -9.477 -6.457 -18.984 1 71.44 216 GLY A N 1
ATOM 1619 C CA . GLY A 1 216 ? -10.438 -6.426 -17.906 1 71.44 216 GLY A CA 1
ATOM 1620 C C . GLY A 1 216 ? -11.258 -7.699 -17.781 1 71.44 216 GLY A C 1
ATOM 1621 O O . GLY A 1 216 ? -11.211 -8.555 -18.672 1 71.44 216 GLY A O 1
ATOM 1622 N N . GLY A 1 217 ? -11.695 -7.977 -16.469 1 74.38 217 GLY A N 1
ATOM 1623 C CA . GLY A 1 217 ? -12.547 -9.141 -16.281 1 74.38 217 GLY A CA 1
ATOM 1624 C C . GLY A 1 217 ? -11.758 -10.414 -16.047 1 74.38 217 GLY A C 1
ATOM 1625 O O . GLY A 1 217 ? -10.719 -10.391 -15.375 1 74.38 217 GLY A O 1
ATOM 1626 N N . THR A 1 218 ? -12.406 -11.547 -16.375 1 81.31 218 THR A N 1
ATOM 1627 C CA . THR A 1 218 ? -11.742 -12.844 -16.234 1 81.31 218 THR A CA 1
ATOM 1628 C C . THR A 1 218 ? -11.945 -13.688 -17.484 1 81.31 218 THR A C 1
ATOM 1630 O O . THR A 1 218 ? -13.055 -13.742 -18.031 1 81.31 218 THR A O 1
ATOM 1633 N N . VAL A 1 219 ? -10.914 -14.32 -17.891 1 82.94 219 VAL A N 1
ATOM 1634 C CA . VAL A 1 219 ? -10.953 -15.156 -19.094 1 82.94 219 VAL A CA 1
ATOM 1635 C C . VAL A 1 219 ? -11.656 -16.469 -18.781 1 82.94 219 VAL A C 1
ATOM 1637 O O . VAL A 1 219 ? -12.102 -17.172 -19.688 1 82.94 219 VAL A O 1
ATOM 1640 N N . LEU A 1 220 ? -11.859 -16.797 -17.516 1 88.19 220 LEU A N 1
ATOM 1641 C CA . LEU A 1 220 ? -12.414 -18.078 -17.125 1 88.19 220 LEU A CA 1
ATOM 1642 C C . LEU A 1 220 ? -13.914 -17.969 -16.859 1 88.19 220 LEU A C 1
ATOM 1644 O O . LEU A 1 220 ? -14.609 -18.984 -16.766 1 88.19 220 LEU A O 1
ATOM 1648 N N . GLY A 1 221 ? -14.367 -16.797 -16.828 1 81.94 221 GLY A N 1
ATOM 1649 C CA . GLY A 1 221 ? -15.742 -16.625 -16.375 1 81.94 221 GLY A CA 1
ATOM 1650 C C . GLY A 1 221 ? -15.914 -16.906 -14.891 1 81.94 221 GLY A C 1
ATOM 1651 O O . GLY A 1 221 ? -15.031 -17.484 -14.25 1 81.94 221 GLY A O 1
ATOM 1652 N N . THR A 1 222 ? -17.016 -16.438 -14.367 1 77.25 222 THR A N 1
ATOM 1653 C CA . THR A 1 222 ? -17.25 -16.609 -12.938 1 77.25 222 THR A CA 1
ATOM 1654 C C . THR A 1 222 ? -18.734 -16.891 -12.664 1 77.25 222 THR A C 1
ATOM 1656 O O . THR A 1 222 ? -19.562 -16.766 -13.555 1 77.25 222 THR A O 1
ATOM 1659 N N . SER A 1 223 ? -18.953 -17.531 -11.562 1 74.56 223 SER A N 1
ATOM 1660 C CA . SER A 1 223 ? -20.328 -17.719 -11.109 1 74.56 223 SER A CA 1
ATOM 1661 C C . SER A 1 223 ? -20.422 -17.672 -9.586 1 74.56 223 SER A C 1
ATOM 1663 O O . SER A 1 223 ? -19.422 -17.844 -8.898 1 74.56 223 SER A O 1
ATOM 1665 N N . ARG A 1 224 ? -21.672 -17.266 -9.219 1 69.5 224 ARG A N 1
ATOM 1666 C CA . ARG A 1 224 ? -21.984 -17.375 -7.793 1 69.5 224 ARG A CA 1
ATOM 1667 C C . ARG A 1 224 ? -22.719 -18.672 -7.488 1 69.5 224 ARG A C 1
ATOM 1669 O O . ARG A 1 224 ? -23.312 -19.281 -8.383 1 69.5 224 ARG A O 1
ATOM 1676 N N . GLY A 1 225 ? -22.547 -19.203 -6.324 1 67.25 225 GLY A N 1
ATOM 1677 C CA . GLY A 1 225 ? -23.359 -20.359 -5.969 1 67.25 225 GLY A CA 1
ATOM 1678 C C . GLY A 1 225 ? -22.531 -21.516 -5.418 1 67.25 225 GLY A C 1
ATOM 1679 O O . GLY A 1 225 ? -21.312 -21.484 -5.477 1 67.25 225 GLY A O 1
ATOM 1680 N N . ASN A 1 226 ? -23.344 -22.438 -4.723 1 65.69 226 ASN A N 1
ATOM 1681 C CA . ASN A 1 226 ? -22.75 -23.578 -4.035 1 65.69 226 ASN A CA 1
ATOM 1682 C C . ASN A 1 226 ? -22.75 -24.828 -4.914 1 65.69 226 ASN A C 1
ATOM 1684 O O . ASN A 1 226 ? -23.578 -24.953 -5.816 1 65.69 226 ASN A O 1
ATOM 1688 N N . ALA A 1 227 ? -21.641 -25.406 -5.008 1 69.12 227 ALA A N 1
ATOM 1689 C CA . ALA A 1 227 ? -21.594 -26.719 -5.648 1 69.12 227 ALA A CA 1
ATOM 1690 C C . ALA A 1 227 ? -21.375 -27.812 -4.617 1 69.12 227 ALA A C 1
ATOM 1692 O O . ALA A 1 227 ? -20.969 -27.547 -3.48 1 69.12 227 ALA A O 1
ATOM 1693 N N . LYS A 1 228 ? -21.812 -29 -4.988 1 83.5 228 LYS A N 1
ATOM 1694 C CA . LYS A 1 228 ? -21.625 -30.172 -4.145 1 83.5 228 LYS A CA 1
ATOM 1695 C C . LYS A 1 228 ? -20.156 -30.531 -4.031 1 83.5 228 LYS A C 1
ATOM 1697 O O . LYS A 1 228 ? -19.531 -30.969 -5.012 1 83.5 228 LYS A O 1
ATOM 1702 N N . MET A 1 229 ? -19.594 -30.391 -2.824 1 89.94 229 MET A N 1
ATOM 1703 C CA . MET A 1 229 ? -18.156 -30.516 -2.594 1 89.94 229 MET A CA 1
ATOM 1704 C C . MET A 1 229 ? -17.703 -31.938 -2.895 1 89.94 229 MET A C 1
ATOM 1706 O O . MET A 1 229 ? -16.672 -32.156 -3.539 1 89.94 229 MET A O 1
ATOM 1710 N N . PRO A 1 230 ? -18.5 -32.938 -2.52 1 92.69 230 PRO A N 1
ATOM 1711 C CA . PRO A 1 230 ? -18.062 -34.312 -2.832 1 92.69 230 PRO A CA 1
ATOM 1712 C C . PRO A 1 230 ? -17.922 -34.531 -4.332 1 92.69 230 PRO A C 1
ATOM 1714 O O . PRO A 1 230 ? -17 -35.219 -4.77 1 92.69 230 PRO A O 1
ATOM 1717 N N . ALA A 1 231 ? -18.828 -34 -5.043 1 93.69 231 ALA A N 1
ATOM 1718 C CA . ALA A 1 231 ? -18.781 -34.156 -6.492 1 93.69 231 ALA A CA 1
ATOM 1719 C C . ALA A 1 231 ? -17.562 -33.469 -7.086 1 93.69 231 ALA A C 1
ATOM 1721 O O . ALA A 1 231 ? -16.938 -33.969 -8.031 1 93.69 231 ALA A O 1
ATOM 1722 N N . ILE A 1 232 ? -17.219 -32.344 -6.586 1 95.19 232 ILE A N 1
ATOM 1723 C CA . ILE A 1 232 ? -16.047 -31.578 -7.055 1 95.19 232 ILE A CA 1
ATOM 1724 C C . ILE A 1 232 ? -14.781 -32.375 -6.781 1 95.19 232 ILE A C 1
ATOM 1726 O O . ILE A 1 232 ? -13.914 -32.5 -7.656 1 95.19 232 ILE A O 1
ATOM 1730 N N . VAL A 1 233 ? -14.672 -32.938 -5.609 1 96.81 233 VAL A N 1
ATOM 1731 C CA . VAL A 1 233 ? -13.484 -33.688 -5.223 1 96.81 233 VAL A CA 1
ATOM 1732 C C . VAL A 1 233 ? -13.375 -34.969 -6.078 1 96.81 233 VAL A C 1
ATOM 1734 O O . VAL A 1 233 ? -12.273 -35.375 -6.453 1 96.81 233 VAL A O 1
ATOM 1737 N N . GLU A 1 234 ? -14.508 -35.562 -6.371 1 95.5 234 GLU A N 1
ATOM 1738 C CA . GLU A 1 234 ? -14.5 -36.719 -7.273 1 95.5 234 GLU A CA 1
ATOM 1739 C C . GLU A 1 234 ? -13.961 -36.344 -8.648 1 95.5 234 GLU A C 1
ATOM 1741 O O . GLU A 1 234 ? -13.219 -37.125 -9.266 1 95.5 234 GLU A O 1
ATOM 1746 N N . ARG A 1 235 ? -14.352 -35.188 -9.094 1 94.56 235 ARG A N 1
ATOM 1747 C CA . ARG A 1 235 ? -13.836 -34.719 -10.367 1 94.56 235 ARG A CA 1
ATOM 1748 C C . ARG A 1 235 ? -12.336 -34.469 -10.297 1 94.56 235 ARG A C 1
ATOM 1750 O O . ARG A 1 235 ? -11.609 -34.719 -11.258 1 94.56 235 ARG A O 1
ATOM 1757 N N . LEU A 1 236 ? -11.852 -33.906 -9.195 1 96.88 236 LEU A N 1
ATOM 1758 C CA . LEU A 1 236 ? -10.414 -33.719 -9.008 1 96.88 236 LEU A CA 1
ATOM 1759 C C . LEU A 1 236 ? -9.664 -35.031 -9.109 1 96.88 236 LEU A C 1
ATOM 1761 O O . LEU A 1 236 ? -8.633 -35.125 -9.773 1 96.88 236 LEU A O 1
ATOM 1765 N N . ARG A 1 237 ? -10.211 -36.031 -8.477 1 96.5 237 ARG A N 1
ATOM 1766 C CA . ARG A 1 237 ? -9.617 -37.344 -8.508 1 96.5 237 ARG A CA 1
ATOM 1767 C C . ARG A 1 237 ? -9.594 -37.906 -9.922 1 96.5 237 ARG A C 1
ATOM 1769 O O . ARG A 1 237 ? -8.562 -38.406 -10.391 1 96.5 237 ARG A O 1
ATOM 1776 N N . LEU A 1 238 ? -10.695 -37.812 -10.609 1 95 238 LEU A N 1
ATOM 1777 C CA . LEU A 1 238 ? -10.844 -38.375 -11.945 1 95 238 LEU A CA 1
ATOM 1778 C C . LEU A 1 238 ? -9.906 -37.688 -12.93 1 95 238 LEU A C 1
ATOM 1780 O O . LEU A 1 238 ? -9.375 -38.312 -13.836 1 95 238 LEU A O 1
ATOM 1784 N N . TRP A 1 239 ? -9.727 -36.406 -12.734 1 95.56 239 TRP A N 1
ATOM 1785 C CA . TRP A 1 239 ? -8.914 -35.625 -13.664 1 95.56 239 TRP A CA 1
ATOM 1786 C C . TRP A 1 239 ? -7.445 -35.656 -13.242 1 95.56 239 TRP A C 1
ATOM 1788 O O . TRP A 1 239 ? -6.582 -35.156 -13.953 1 95.56 239 TRP A O 1
ATOM 1798 N N . GLY A 1 240 ? -7.148 -36.188 -12.039 1 96.56 240 GLY A N 1
ATOM 1799 C CA . GLY A 1 240 ? -5.785 -36.281 -11.539 1 96.56 240 GLY A CA 1
ATOM 1800 C C . GLY A 1 240 ? -5.246 -34.938 -11.07 1 96.56 240 GLY A C 1
ATOM 1801 O O . GLY A 1 240 ? -4.035 -34.719 -11.062 1 96.56 240 GLY A O 1
ATOM 1802 N N . ILE A 1 241 ? -6.133 -34.031 -10.766 1 97.94 241 ILE A N 1
ATOM 1803 C CA . ILE A 1 241 ? -5.727 -32.688 -10.312 1 97.94 241 ILE A CA 1
ATOM 1804 C C . ILE A 1 241 ? -5.18 -32.781 -8.891 1 97.94 241 ILE A C 1
ATOM 1806 O O . ILE A 1 241 ? -5.859 -33.281 -7.988 1 97.94 241 ILE A O 1
ATOM 1810 N N . ASN A 1 242 ? -3.977 -32.281 -8.688 1 98.38 242 ASN A N 1
ATOM 1811 C CA . ASN A 1 242 ? -3.391 -32.312 -7.352 1 98.38 242 ASN A CA 1
ATOM 1812 C C . ASN A 1 242 ? -2.98 -30.938 -6.867 1 98.38 242 ASN A C 1
ATOM 1814 O O . ASN A 1 242 ? -2.51 -30.781 -5.742 1 98.38 242 ASN A O 1
ATOM 1818 N N . HIS A 1 243 ? -3.117 -29.875 -7.68 1 98.69 243 HIS A N 1
ATOM 1819 C CA . HIS A 1 243 ? -3.059 -28.469 -7.301 1 98.69 243 HIS A CA 1
ATOM 1820 C C . HIS A 1 243 ? -4.34 -27.734 -7.688 1 98.69 243 HIS A C 1
ATOM 1822 O O . HIS A 1 243 ? -4.691 -27.672 -8.867 1 98.69 243 HIS A O 1
ATOM 1828 N N . LEU A 1 244 ? -5.047 -27.203 -6.742 1 98.81 244 LEU A N 1
ATOM 1829 C CA . LEU A 1 244 ? -6.234 -26.406 -7.031 1 98.81 244 LEU A CA 1
ATOM 1830 C C . LEU A 1 244 ? -6.078 -25 -6.488 1 98.81 244 LEU A C 1
ATOM 1832 O O . LEU A 1 244 ? -5.84 -24.797 -5.293 1 98.81 244 LEU A O 1
ATOM 1836 N N . TYR A 1 245 ? -6.164 -24.047 -7.363 1 98.69 245 TYR A N 1
ATOM 1837 C CA . TYR A 1 245 ? -6.113 -22.641 -7 1 98.69 245 TYR A CA 1
ATOM 1838 C C . TYR A 1 245 ? -7.496 -22 -7.105 1 98.69 245 TYR A C 1
ATOM 1840 O O . TYR A 1 245 ? -8.078 -21.922 -8.188 1 98.69 245 TYR A O 1
ATOM 1848 N N . VAL A 1 246 ? -8.008 -21.531 -6.012 1 97.62 246 VAL A N 1
ATOM 1849 C CA . VAL A 1 246 ? -9.336 -20.938 -5.953 1 97.62 246 VAL A CA 1
ATOM 1850 C C . VAL A 1 246 ? -9.211 -19.422 -5.727 1 97.62 246 VAL A C 1
ATOM 1852 O O . VAL A 1 246 ? -8.852 -18.984 -4.637 1 97.62 246 VAL A O 1
ATOM 1855 N N . ILE A 1 247 ? -9.516 -18.656 -6.719 1 96.94 247 ILE A N 1
ATOM 1856 C CA . ILE A 1 247 ? -9.484 -17.203 -6.641 1 96.94 247 ILE A CA 1
ATOM 1857 C C . ILE A 1 247 ? -10.875 -16.672 -6.309 1 96.94 247 ILE A C 1
ATOM 1859 O O . ILE A 1 247 ? -11.797 -16.781 -7.121 1 96.94 247 ILE A O 1
ATOM 1863 N N . GLY A 1 248 ? -11.047 -16.172 -5.113 1 93.56 248 GLY A N 1
ATOM 1864 C CA . GLY A 1 248 ? -12.375 -15.734 -4.707 1 93.56 248 GLY A CA 1
ATOM 1865 C C . GLY A 1 248 ? -12.375 -14.938 -3.416 1 93.56 248 GLY A C 1
ATOM 1866 O O . GLY A 1 248 ? -11.328 -14.781 -2.775 1 93.56 248 GLY A O 1
ATOM 1867 N N . GLY A 1 249 ? -13.477 -14.359 -3.111 1 91.94 249 GLY A N 1
ATOM 1868 C CA . GLY A 1 249 ? -13.656 -13.633 -1.863 1 91.94 249 GLY A CA 1
ATOM 1869 C C . GLY A 1 249 ? -13.938 -14.547 -0.68 1 91.94 249 GLY A C 1
ATOM 1870 O O . GLY A 1 249 ? -13.391 -15.648 -0.596 1 91.94 249 GLY A O 1
ATOM 1871 N N . ASN A 1 250 ? -14.688 -14.039 0.271 1 90.06 250 ASN A N 1
ATOM 1872 C CA . ASN A 1 250 ? -15.031 -14.82 1.451 1 90.06 250 ASN A CA 1
ATOM 1873 C C . ASN A 1 250 ? -15.703 -16.141 1.071 1 90.06 250 ASN A C 1
ATOM 1875 O O . ASN A 1 250 ? -15.336 -17.203 1.575 1 90.06 250 ASN A O 1
ATOM 1879 N N . GLY A 1 251 ? -16.656 -16.047 0.204 1 89 251 GLY A N 1
ATOM 1880 C CA . GLY A 1 251 ? -17.328 -17.25 -0.252 1 89 251 GLY A CA 1
ATOM 1881 C C . GLY A 1 251 ? -16.406 -18.219 -0.987 1 89 251 GLY A C 1
ATOM 1882 O O . GLY A 1 251 ? -16.5 -19.422 -0.804 1 89 251 GLY A O 1
ATOM 1883 N N . GLY A 1 252 ? -15.609 -17.672 -1.877 1 92.06 252 GLY A N 1
ATOM 1884 C CA . GLY A 1 252 ? -14.641 -18.484 -2.598 1 92.06 252 GLY A CA 1
ATOM 1885 C C . GLY A 1 252 ? -13.641 -19.172 -1.688 1 92.06 252 GLY A C 1
ATOM 1886 O O . GLY A 1 252 ? -13.328 -20.359 -1.88 1 92.06 252 GLY A O 1
ATOM 1887 N N . ASN A 1 253 ? -13.133 -18.5 -0.698 1 93.94 253 ASN A N 1
ATOM 1888 C CA . ASN A 1 253 ? -12.203 -19.094 0.254 1 93.94 253 ASN A CA 1
ATOM 1889 C C . ASN A 1 253 ? -12.891 -20.125 1.146 1 93.94 253 ASN A C 1
ATOM 1891 O O . ASN A 1 253 ? -12.289 -21.141 1.52 1 93.94 253 ASN A O 1
ATOM 1895 N N . ALA A 1 254 ? -14.102 -19.859 1.481 1 93.12 254 ALA A N 1
ATOM 1896 C CA . ALA A 1 254 ? -14.875 -20.859 2.211 1 93.12 254 ALA A CA 1
ATOM 1897 C C . ALA A 1 254 ? -15.023 -22.141 1.394 1 93.12 254 ALA A C 1
ATOM 1899 O O . ALA A 1 254 ? -14.93 -23.25 1.935 1 93.12 254 ALA A O 1
ATOM 1900 N N . ALA A 1 255 ? -15.281 -21.938 0.141 1 93.5 255 ALA A N 1
ATOM 1901 C CA . ALA A 1 255 ? -15.375 -23.094 -0.758 1 93.5 255 ALA A CA 1
ATOM 1902 C C . ALA A 1 255 ? -14.039 -23.828 -0.835 1 93.5 255 ALA A C 1
ATOM 1904 O O . ALA A 1 255 ? -14.016 -25.062 -0.842 1 93.5 255 ALA A O 1
ATOM 1905 N N . ALA A 1 256 ? -12.977 -23.094 -0.937 1 96.12 256 ALA A N 1
ATOM 1906 C CA . ALA A 1 256 ? -11.648 -23.703 -0.957 1 96.12 256 ALA A CA 1
ATOM 1907 C C . ALA A 1 256 ? -11.422 -24.562 0.286 1 96.12 256 ALA A C 1
ATOM 1909 O O . ALA A 1 256 ? -10.914 -25.672 0.192 1 96.12 256 ALA A O 1
ATOM 1910 N N . HIS A 1 257 ? -11.789 -24.016 1.419 1 96.12 257 HIS A N 1
ATOM 1911 C CA . HIS A 1 257 ? -11.664 -24.766 2.67 1 96.12 257 HIS A CA 1
ATOM 1912 C C . HIS A 1 257 ? -12.508 -26.031 2.646 1 96.12 257 HIS A C 1
ATOM 1914 O O . HIS A 1 257 ? -12.039 -27.094 3.049 1 96.12 257 HIS A O 1
ATOM 1920 N N . ALA A 1 258 ? -13.719 -25.922 2.188 1 95.56 258 ALA A N 1
ATOM 1921 C CA . ALA A 1 258 ? -14.617 -27.078 2.119 1 95.56 258 ALA A CA 1
ATOM 1922 C C . ALA A 1 258 ? -14.062 -28.156 1.201 1 95.56 258 ALA A C 1
ATOM 1924 O O . ALA A 1 258 ? -14.164 -29.344 1.504 1 95.56 258 ALA A O 1
ATOM 1925 N N . ILE A 1 259 ? -13.5 -27.75 0.11 1 96.94 259 ILE A N 1
ATOM 1926 C CA . ILE A 1 259 ? -12.906 -28.688 -0.833 1 96.94 259 ILE A CA 1
ATOM 1927 C C . ILE A 1 259 ? -11.711 -29.375 -0.183 1 96.94 259 ILE A C 1
ATOM 1929 O O . ILE A 1 259 ? -11.57 -30.609 -0.285 1 96.94 259 ILE A O 1
ATOM 1933 N N . SER A 1 260 ? -10.867 -28.594 0.458 1 97.62 260 SER A N 1
ATOM 1934 C CA . SER A 1 260 ? -9.703 -29.172 1.131 1 97.62 260 SER A CA 1
ATOM 1935 C C . SER A 1 260 ? -10.117 -30.203 2.178 1 97.62 260 SER A C 1
ATOM 1937 O O . SER A 1 260 ? -9.516 -31.266 2.275 1 97.62 260 SER A O 1
ATOM 1939 N N . LYS A 1 261 ? -11.109 -29.844 2.934 1 96 261 LYS A N 1
ATOM 1940 C CA . LYS A 1 261 ? -11.625 -30.75 3.951 1 96 261 LYS A CA 1
ATOM 1941 C C . LYS A 1 261 ? -12.148 -32.031 3.322 1 96 261 LYS A C 1
ATOM 1943 O O . LYS A 1 261 ? -11.891 -33.125 3.83 1 96 261 LYS A O 1
ATOM 1948 N N . GLU A 1 262 ? -12.891 -31.875 2.262 1 96.81 262 GLU A N 1
ATOM 1949 C CA . GLU A 1 262 ? -13.438 -33.031 1.552 1 96.81 262 GLU A CA 1
ATOM 1950 C C . GLU A 1 262 ? -12.328 -33.875 0.951 1 96.81 262 GLU A C 1
ATOM 1952 O O . GLU A 1 262 ? -12.43 -35.125 0.934 1 96.81 262 GLU A O 1
ATOM 1957 N N . CYS A 1 263 ? -11.32 -33.312 0.417 1 97.62 263 CYS A N 1
ATOM 1958 C CA . CYS A 1 263 ? -10.172 -34.062 -0.094 1 97.62 263 CYS A CA 1
ATOM 1959 C C . CYS A 1 263 ? -9.562 -34.938 0.991 1 97.62 263 CYS A C 1
ATOM 1961 O O . CYS A 1 263 ? -9.266 -36.125 0.75 1 97.62 263 CYS A O 1
ATOM 1963 N N . ALA A 1 264 ? -9.367 -34.344 2.137 1 96.12 264 ALA A N 1
ATOM 1964 C CA . ALA A 1 264 ? -8.82 -35.094 3.262 1 96.12 264 ALA A CA 1
ATOM 1965 C C . ALA A 1 264 ? -9.727 -36.25 3.637 1 96.12 264 ALA A C 1
ATOM 1967 O O . ALA A 1 264 ? -9.242 -37.375 3.912 1 96.12 264 ALA A O 1
ATOM 1968 N N . ALA A 1 265 ? -10.992 -36.062 3.623 1 95.94 265 ALA A N 1
ATOM 1969 C CA . ALA A 1 265 ? -11.977 -37.062 4.004 1 95.94 265 ALA A CA 1
ATOM 1970 C C . ALA A 1 265 ? -11.969 -38.219 3.014 1 95.94 265 ALA A C 1
ATOM 1972 O O . ALA A 1 265 ? -12.164 -39.375 3.402 1 95.94 265 ALA A O 1
ATOM 1973 N N . GLN A 1 266 ? -11.703 -37.938 1.773 1 95.56 266 GLN A N 1
ATOM 1974 C CA . GLN A 1 266 ? -11.766 -38.938 0.724 1 95.56 266 GLN A CA 1
ATOM 1975 C C . GLN A 1 266 ? -10.383 -39.469 0.402 1 95.56 266 GLN A C 1
ATOM 1977 O O . GLN A 1 266 ? -10.242 -40.375 -0.429 1 95.56 266 GLN A O 1
ATOM 1982 N N . GLY A 1 267 ? -9.383 -38.875 0.994 1 95.12 267 GLY A N 1
ATOM 1983 C CA . GLY A 1 267 ? -8.023 -39.344 0.762 1 95.12 267 GLY A CA 1
ATOM 1984 C C . GLY A 1 267 ? -7.453 -38.906 -0.566 1 95.12 267 GLY A C 1
ATOM 1985 O O . GLY A 1 267 ? -6.641 -39.594 -1.176 1 95.12 267 GLY A O 1
ATOM 1986 N N . VAL A 1 268 ? -7.961 -37.875 -1.075 1 96.31 268 VAL A N 1
ATOM 1987 C CA . VAL A 1 268 ? -7.449 -37.281 -2.312 1 96.31 268 VAL A CA 1
ATOM 1988 C C . VAL A 1 268 ? -6.328 -36.281 -1.994 1 96.31 268 VAL A C 1
ATOM 1990 O O . VAL A 1 268 ? -6.523 -35.344 -1.227 1 96.31 268 VAL A O 1
ATOM 1993 N N . LEU A 1 269 ? -5.156 -36.531 -2.521 1 96.62 269 LEU A N 1
ATOM 1994 C CA . LEU A 1 269 ? -4.008 -35.688 -2.285 1 96.62 269 LEU A CA 1
ATOM 1995 C C . LEU A 1 269 ? -4.023 -34.469 -3.236 1 96.62 269 LEU A C 1
ATOM 1997 O O . LEU A 1 269 ? -3.516 -34.562 -4.355 1 96.62 269 LEU A O 1
ATOM 2001 N N . CYS A 1 270 ? -4.551 -33.375 -2.76 1 98.19 270 CYS A N 1
ATOM 2002 C CA . CYS A 1 270 ? -4.656 -32.156 -3.551 1 98.19 270 CYS A CA 1
ATOM 2003 C C . CYS A 1 270 ? -4.391 -30.922 -2.693 1 98.19 270 CYS A C 1
ATOM 2005 O O . CYS A 1 270 ? -5.043 -30.719 -1.669 1 98.19 270 CYS A O 1
ATOM 2007 N N . ASN A 1 271 ? -3.373 -30.156 -3.055 1 98.69 271 ASN A N 1
ATOM 2008 C CA . ASN A 1 271 ? -3.164 -28.859 -2.418 1 98.69 271 ASN A CA 1
ATOM 2009 C C . ASN A 1 271 ? -4.207 -27.844 -2.869 1 98.69 271 ASN A C 1
ATOM 2011 O O . ASN A 1 271 ? -4.281 -27.516 -4.051 1 98.69 271 ASN A O 1
ATOM 2015 N N . VAL A 1 272 ? -5.016 -27.391 -1.977 1 98.75 272 VAL A N 1
ATOM 2016 C CA . VAL A 1 272 ? -6.047 -26.406 -2.258 1 98.75 272 VAL A CA 1
ATOM 2017 C C . VAL A 1 272 ? -5.609 -25.047 -1.722 1 98.75 272 VAL A C 1
ATOM 2019 O O . VAL A 1 272 ? -5.414 -24.875 -0.516 1 98.75 272 VAL A O 1
ATOM 2022 N N . VAL A 1 273 ? -5.453 -24.094 -2.6 1 98.69 273 VAL A N 1
ATOM 2023 C CA . VAL A 1 273 ? -4.891 -22.781 -2.264 1 98.69 273 VAL A CA 1
ATOM 2024 C C . VAL A 1 273 ? -5.879 -21.688 -2.633 1 98.69 273 VAL A C 1
ATOM 2026 O O . VAL A 1 273 ? -6.418 -21.672 -3.742 1 98.69 273 VAL A O 1
ATOM 2029 N N . GLY A 1 274 ? -6.109 -20.797 -1.699 1 97.81 274 GLY A N 1
ATOM 2030 C CA . GLY A 1 274 ? -6.949 -19.641 -1.963 1 97.81 274 GLY A CA 1
ATOM 2031 C C . GLY A 1 274 ? -6.156 -18.406 -2.33 1 97.81 274 GLY A C 1
ATOM 2032 O O . GLY A 1 274 ? -5 -18.266 -1.933 1 97.81 274 GLY A O 1
ATOM 2033 N N . VAL A 1 275 ? -6.688 -17.516 -3.125 1 97.25 275 VAL A N 1
ATOM 2034 C CA . VAL A 1 275 ? -6.219 -16.156 -3.406 1 97.25 275 VAL A CA 1
ATOM 2035 C C . VAL A 1 275 ? -7.324 -15.156 -3.094 1 97.25 275 VAL A C 1
ATOM 2037 O O . VAL A 1 275 ? -8.43 -15.258 -3.627 1 97.25 275 VAL A O 1
ATOM 2040 N N . PRO A 1 276 ? -7.043 -14.219 -2.24 1 94.38 276 PRO A N 1
ATOM 2041 C CA . PRO A 1 276 ? -8.102 -13.359 -1.698 1 94.38 276 PRO A CA 1
ATOM 2042 C C . PRO A 1 276 ? -8.555 -12.289 -2.688 1 94.38 276 PRO A C 1
ATOM 2044 O O . PRO A 1 276 ? -7.855 -11.289 -2.891 1 94.38 276 PRO A O 1
ATOM 2047 N N . LYS A 1 277 ? -9.695 -12.445 -3.189 1 92.25 277 LYS A N 1
ATOM 2048 C CA . LYS A 1 277 ? -10.328 -11.547 -4.145 1 92.25 277 LYS A CA 1
ATOM 2049 C C . LYS A 1 277 ? -11.484 -10.781 -3.496 1 92.25 277 LYS A C 1
ATOM 2051 O O . LYS A 1 277 ? -12.469 -11.383 -3.059 1 92.25 277 LYS A O 1
ATOM 2056 N N . SER A 1 278 ? -11.391 -9.43 -3.471 1 91.44 278 SER A N 1
ATOM 2057 C CA . SER A 1 278 ? -12.539 -8.633 -3.043 1 91.44 278 SER A CA 1
ATOM 2058 C C . SER A 1 278 ? -12.336 -7.156 -3.363 1 91.44 278 SER A C 1
ATOM 2060 O O . SER A 1 278 ? -11.359 -6.547 -2.916 1 91.44 278 SER A O 1
ATOM 2062 N N . ILE A 1 279 ? -13.258 -6.633 -4.059 1 90.12 279 ILE A N 1
ATOM 2063 C CA . ILE A 1 279 ? -13.211 -5.184 -4.238 1 90.12 279 ILE A CA 1
ATOM 2064 C C . ILE A 1 279 ? -13.672 -4.492 -2.957 1 90.12 279 ILE A C 1
ATOM 2066 O O . ILE A 1 279 ? -13.352 -3.324 -2.725 1 90.12 279 ILE A O 1
ATOM 2070 N N . ASP A 1 280 ? -14.375 -5.223 -2.139 1 90.62 280 ASP A N 1
ATOM 2071 C CA . ASP A 1 280 ? -14.953 -4.656 -0.926 1 90.62 280 ASP A CA 1
ATOM 2072 C C . ASP A 1 280 ? -13.906 -4.52 0.175 1 90.62 280 ASP A C 1
ATOM 2074 O O . ASP A 1 280 ? -14.141 -3.855 1.186 1 90.62 280 ASP A O 1
ATOM 2078 N N . ASN A 1 281 ? -12.758 -5.156 -0.032 1 93.88 281 ASN A N 1
ATOM 2079 C CA . ASN A 1 281 ? -11.695 -5.148 0.962 1 93.88 281 ASN A CA 1
ATOM 2080 C C . ASN A 1 281 ? -12.172 -5.68 2.309 1 93.88 281 ASN A C 1
ATOM 2082 O O . ASN A 1 281 ? -11.836 -5.129 3.357 1 93.88 281 ASN A O 1
ATOM 2086 N N . ASP A 1 282 ? -12.906 -6.844 2.277 1 92.25 282 ASP A N 1
ATOM 2087 C CA . ASP A 1 282 ? -13.602 -7.301 3.475 1 92.25 282 ASP A CA 1
ATOM 2088 C C . ASP A 1 282 ? -13.023 -8.625 3.975 1 92.25 282 ASP A C 1
ATOM 2090 O O . ASP A 1 282 ? -13.758 -9.477 4.48 1 92.25 282 ASP A O 1
ATOM 2094 N N . ILE A 1 283 ? -11.781 -8.875 3.777 1 93.12 283 ILE A N 1
ATOM 2095 C CA . ILE A 1 283 ? -11.102 -10.039 4.34 1 93.12 283 ILE A CA 1
ATOM 2096 C C . ILE A 1 283 ? -10.148 -9.594 5.449 1 93.12 283 ILE A C 1
ATOM 2098 O O . ILE A 1 283 ? -9.234 -8.797 5.207 1 93.12 283 ILE A O 1
ATOM 2102 N N . GLN A 1 284 ? -10.352 -10.109 6.668 1 91.19 284 GLN A N 1
ATOM 2103 C CA . GLN A 1 284 ? -9.57 -9.656 7.812 1 91.19 284 GLN A CA 1
ATOM 2104 C C . GLN A 1 284 ? -8.125 -10.133 7.711 1 91.19 284 GLN A C 1
ATOM 2106 O O . GLN A 1 284 ? -7.836 -11.133 7.043 1 91.19 284 GLN A O 1
ATOM 2111 N N . LEU A 1 285 ? -7.184 -9.438 8.336 1 92 285 LEU A N 1
ATOM 2112 C CA . LEU A 1 285 ? -5.754 -9.688 8.461 1 92 285 LEU A CA 1
ATOM 2113 C C . LEU A 1 285 ? -5.004 -9.203 7.227 1 92 285 LEU A C 1
ATOM 2115 O O . LEU A 1 285 ? -3.828 -8.844 7.309 1 92 285 LEU A O 1
ATOM 2119 N N . ILE A 1 286 ? -5.715 -9.312 6.102 1 94.25 286 ILE A N 1
ATOM 2120 C CA . ILE A 1 286 ? -5.09 -8.875 4.855 1 94.25 286 ILE A CA 1
ATOM 2121 C C . ILE A 1 286 ? -5.168 -7.352 4.746 1 94.25 286 ILE A C 1
ATOM 2123 O O . ILE A 1 286 ? -6.242 -6.766 4.902 1 94.25 286 ILE A O 1
ATOM 2127 N N . ASP A 1 287 ? -4.043 -6.719 4.484 1 93.12 287 ASP A N 1
ATOM 2128 C CA . ASP A 1 287 ? -3.975 -5.262 4.406 1 93.12 287 ASP A CA 1
ATOM 2129 C C . ASP A 1 287 ? -4.969 -4.719 3.381 1 93.12 287 ASP A C 1
ATOM 2131 O O . ASP A 1 287 ? -5.617 -3.699 3.619 1 93.12 287 ASP A O 1
ATOM 2135 N N . ARG A 1 288 ? -4.98 -5.391 2.305 1 93.06 288 ARG A N 1
ATOM 2136 C CA . ARG A 1 288 ? -5.836 -5.012 1.185 1 93.06 288 ARG A CA 1
ATOM 2137 C C . ARG A 1 288 ? -6.031 -6.18 0.226 1 93.06 288 ARG A C 1
ATOM 2139 O O . ARG A 1 288 ? -5.09 -6.93 -0.049 1 93.06 288 ARG A O 1
ATOM 2146 N N . CYS A 1 289 ? -7.254 -6.273 -0.281 1 93.94 289 CYS A N 1
ATOM 2147 C CA . CYS A 1 289 ? -7.52 -7.266 -1.316 1 93.94 289 CYS A CA 1
ATOM 2148 C C . CYS A 1 289 ? -7.219 -6.707 -2.701 1 93.94 289 CYS A C 1
ATOM 2150 O O . CYS A 1 289 ? -7.234 -5.488 -2.898 1 93.94 289 CYS A O 1
ATOM 2152 N N . PHE A 1 290 ? -6.828 -7.578 -3.602 1 93.56 290 PHE A N 1
ATOM 2153 C CA . PHE A 1 290 ? -6.547 -7.051 -4.93 1 93.56 290 PHE A CA 1
ATOM 2154 C C . PHE A 1 290 ? -7.828 -6.602 -5.617 1 93.56 290 PHE A C 1
ATOM 2156 O O . PHE A 1 290 ? -8.891 -7.18 -5.398 1 93.56 290 PHE A O 1
ATOM 2163 N N . GLY A 1 291 ? -7.715 -5.562 -6.402 1 91.56 291 GLY A N 1
ATOM 2164 C CA . GLY A 1 291 ? -8.844 -4.949 -7.086 1 91.56 291 GLY A CA 1
ATOM 2165 C C . GLY A 1 291 ? -9.406 -3.748 -6.348 1 91.56 291 GLY A C 1
ATOM 2166 O O . GLY A 1 291 ? -10.094 -2.916 -6.941 1 91.56 291 GLY A O 1
ATOM 2167 N N . PHE A 1 292 ? -9.078 -3.662 -5.078 1 93.31 292 PHE A N 1
ATOM 2168 C CA . PHE A 1 292 ? -9.602 -2.586 -4.242 1 93.31 292 PHE A CA 1
ATOM 2169 C C . PHE A 1 292 ? -9.078 -1.234 -4.719 1 93.31 292 PHE A C 1
ATOM 2171 O O . PHE A 1 292 ? -9.859 -0.305 -4.938 1 93.31 292 PHE A O 1
ATOM 2178 N N . ASP A 1 293 ? -7.785 -1.14 -4.898 1 93.62 293 ASP A N 1
ATOM 2179 C CA . ASP A 1 293 ? -7.191 0.128 -5.312 1 93.62 293 ASP A CA 1
ATOM 2180 C C . ASP A 1 293 ? -7.754 0.588 -6.656 1 93.62 293 ASP A C 1
ATOM 2182 O O . ASP A 1 293 ? -8.016 1.776 -6.848 1 93.62 293 ASP A O 1
ATOM 2186 N N . THR A 1 294 ? -7.898 -0.324 -7.543 1 92.75 294 THR A N 1
ATOM 2187 C CA . THR A 1 294 ? -8.453 -0.015 -8.852 1 92.75 294 THR A CA 1
ATOM 2188 C C . THR A 1 294 ? -9.891 0.474 -8.734 1 92.75 294 THR A C 1
ATOM 2190 O O . THR A 1 294 ? -10.297 1.415 -9.422 1 92.75 294 THR A O 1
ATOM 2193 N N . SER A 1 295 ? -10.617 -0.176 -7.879 1 92.56 295 SER A N 1
ATOM 2194 C CA . SER A 1 295 ? -12.008 0.218 -7.676 1 92.56 295 SER A CA 1
ATOM 2195 C C . SER A 1 295 ? -12.109 1.616 -7.074 1 92.56 295 SER A C 1
ATOM 2197 O O . SER A 1 295 ? -12.977 2.4 -7.453 1 92.56 295 SER A O 1
ATOM 2199 N N . VAL A 1 296 ? -11.273 1.902 -6.16 1 94.06 296 VAL A N 1
ATOM 2200 C CA . VAL A 1 296 ? -11.25 3.223 -5.535 1 94.06 296 VAL A CA 1
ATOM 2201 C C . VAL A 1 296 ? -10.891 4.277 -6.578 1 94.06 296 VAL A C 1
ATOM 2203 O O . VAL A 1 296 ? -11.492 5.355 -6.617 1 94.06 296 VAL A O 1
ATOM 2206 N N . GLU A 1 297 ? -9.914 3.975 -7.406 1 92.69 297 GLU A N 1
ATOM 2207 C CA . GLU A 1 297 ? -9.5 4.887 -8.469 1 92.69 297 GLU A CA 1
ATOM 2208 C C . GLU A 1 297 ? -10.656 5.215 -9.398 1 92.69 297 GLU A C 1
ATOM 2210 O O . GLU A 1 297 ? -10.875 6.375 -9.758 1 92.69 297 GLU A O 1
ATOM 2215 N N . GLU A 1 298 ? -11.367 4.238 -9.773 1 90.69 298 GLU A N 1
ATOM 2216 C CA . GLU A 1 298 ? -12.5 4.445 -10.672 1 90.69 298 GLU A CA 1
ATOM 2217 C C . GLU A 1 298 ? -13.641 5.172 -9.961 1 90.69 298 GLU A C 1
ATOM 2219 O O . GLU A 1 298 ? -14.305 6.023 -10.547 1 90.69 298 GLU A O 1
ATOM 2224 N N . ALA A 1 299 ? -13.883 4.805 -8.758 1 92.69 299 ALA A N 1
ATOM 2225 C CA . ALA A 1 299 ? -14.953 5.418 -7.969 1 92.69 299 ALA A CA 1
ATOM 2226 C C . ALA A 1 299 ? -14.719 6.918 -7.801 1 92.69 299 ALA A C 1
ATOM 2228 O O . ALA A 1 299 ? -15.648 7.715 -7.914 1 92.69 299 ALA A O 1
ATOM 2229 N N . GLN A 1 300 ? -13.531 7.289 -7.504 1 92.06 300 GLN A N 1
ATOM 2230 C CA . GLN A 1 300 ? -13.234 8.695 -7.258 1 92.06 300 GLN A CA 1
ATOM 2231 C C . GLN A 1 300 ? -13.469 9.531 -8.516 1 92.06 300 GLN A C 1
ATOM 2233 O O . GLN A 1 300 ? -13.891 10.688 -8.43 1 92.06 300 GLN A O 1
ATOM 2238 N N . ARG A 1 301 ? -13.242 8.977 -9.719 1 89.12 301 ARG A N 1
ATOM 2239 C CA . ARG A 1 301 ? -13.531 9.688 -10.961 1 89.12 301 ARG A CA 1
ATOM 2240 C C . ARG A 1 301 ? -15.008 10.062 -11.039 1 89.12 301 ARG A C 1
ATOM 2242 O O . ARG A 1 301 ? -15.344 11.164 -11.492 1 89.12 301 ARG A O 1
ATOM 2249 N N . SER A 1 302 ? -15.797 9.156 -10.594 1 91.12 302 SER A N 1
ATOM 2250 C CA . SER A 1 302 ? -17.234 9.43 -10.578 1 91.12 302 SER A CA 1
ATOM 2251 C C . SER A 1 302 ? -17.578 10.547 -9.602 1 91.12 302 SER A C 1
ATOM 2253 O O . SER A 1 302 ? -18.438 11.383 -9.883 1 91.12 302 SER A O 1
ATOM 2255 N N . LEU A 1 303 ? -16.922 10.602 -8.531 1 93.81 303 LEU A N 1
ATOM 2256 C CA . LEU A 1 303 ? -17.156 11.633 -7.527 1 93.81 303 LEU A CA 1
ATOM 2257 C C . LEU A 1 303 ? -16.719 13 -8.039 1 93.81 303 LEU A C 1
ATOM 2259 O O . LEU A 1 303 ? -17.422 13.992 -7.832 1 93.81 303 LEU A O 1
ATOM 2263 N N . ILE A 1 304 ? -15.625 13.07 -8.719 1 89.81 304 ILE A N 1
ATOM 2264 C CA . ILE A 1 304 ? -15.133 14.328 -9.273 1 89.81 304 ILE A CA 1
ATOM 2265 C C . ILE A 1 304 ? -16.109 14.836 -10.336 1 89.81 304 ILE A C 1
ATOM 2267 O O . ILE A 1 304 ? -16.406 16.031 -10.383 1 89.81 304 ILE A O 1
ATOM 2271 N N . SER A 1 305 ? -16.562 13.906 -11.148 1 90.31 305 SER A N 1
ATOM 2272 C CA . SER A 1 305 ? -17.547 14.266 -12.156 1 90.31 305 SER A CA 1
ATOM 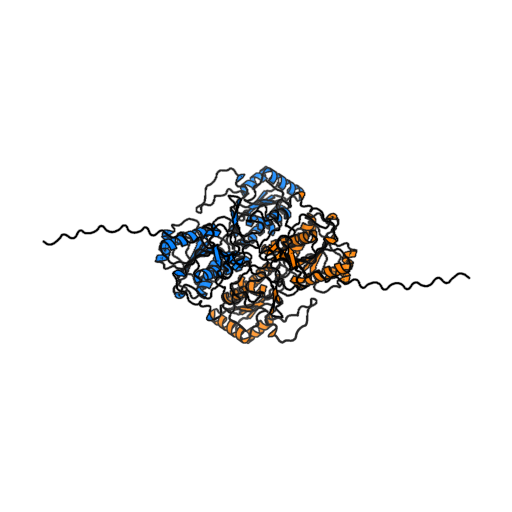2273 C C . SER A 1 305 ? -18.828 14.805 -11.508 1 90.31 305 SER A C 1
ATOM 2275 O O . SER A 1 305 ? -19.453 15.734 -12.031 1 90.31 305 SER A O 1
ATOM 2277 N N . ALA A 1 306 ? -19.188 14.156 -10.453 1 92.75 306 ALA A N 1
ATOM 2278 C CA . ALA A 1 306 ? -20.391 14.578 -9.734 1 92.75 306 ALA A CA 1
ATOM 2279 C C . ALA A 1 306 ? -20.234 16 -9.188 1 92.75 306 ALA A C 1
ATOM 2281 O O . ALA A 1 306 ? -21.188 16.766 -9.164 1 92.75 306 ALA A O 1
ATOM 2282 N N . ARG A 1 307 ? -19.125 16.328 -8.742 1 90.75 307 ARG A N 1
ATOM 2283 C CA . ARG A 1 307 ? -18.844 17.672 -8.25 1 90.75 307 ARG A CA 1
ATOM 2284 C C . ARG A 1 307 ? -19.016 18.703 -9.359 1 90.75 307 ARG A C 1
ATOM 2286 O O . ARG A 1 307 ? -19.547 19.781 -9.125 1 90.75 307 ARG A O 1
ATOM 2293 N N . VAL A 1 308 ? -18.484 18.406 -10.492 1 86.81 308 VAL A N 1
ATOM 2294 C CA . VAL A 1 308 ? -18.594 19.312 -11.633 1 86.81 308 VAL A CA 1
ATOM 2295 C C . VAL A 1 30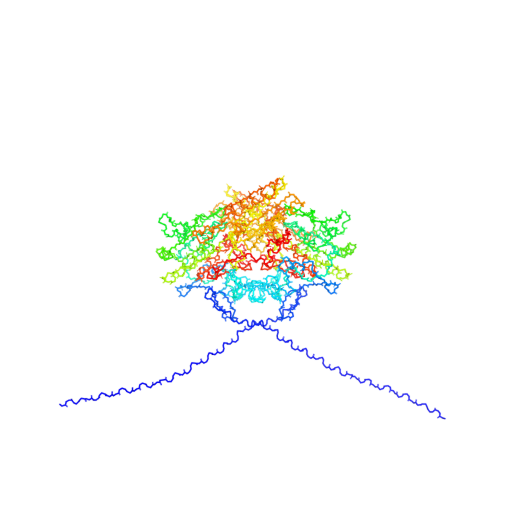8 ? -20.062 19.531 -11.969 1 86.81 308 VAL A C 1
ATOM 2297 O O . VAL A 1 308 ? -20.484 20.672 -12.195 1 86.81 308 VAL A O 1
ATOM 2300 N N . GLU A 1 309 ? -20.797 18.484 -11.914 1 85.69 309 GLU A N 1
ATOM 2301 C CA . GLU A 1 309 ? -22.219 18.562 -12.188 1 85.69 309 GLU A CA 1
ATOM 2302 C C . GLU A 1 309 ? -22.953 19.406 -11.133 1 85.69 309 GLU A C 1
ATOM 2304 O O . GLU A 1 309 ? -23.766 20.266 -11.461 1 85.69 309 GLU A O 1
ATOM 2309 N N . ALA A 1 310 ? -22.672 19.109 -9.938 1 89.38 310 ALA A N 1
ATOM 2310 C CA . ALA A 1 310 ? -23.312 19.812 -8.828 1 89.38 310 ALA A CA 1
ATOM 2311 C C . ALA A 1 310 ? -22.984 21.297 -8.859 1 89.38 310 ALA A C 1
ATOM 2313 O O . ALA A 1 310 ? -23.859 22.141 -8.625 1 89.38 310 ALA A O 1
ATOM 2314 N N . ARG A 1 311 ? -21.797 21.625 -9.125 1 87.31 311 ARG A N 1
ATOM 2315 C CA . ARG A 1 311 ? -21.344 23.016 -9.156 1 87.31 311 ARG A CA 1
ATOM 2316 C C . ARG A 1 311 ? -21.969 23.766 -10.328 1 87.31 311 ARG A C 1
ATOM 2318 O O . ARG A 1 311 ? -22.297 24.953 -10.211 1 87.31 311 ARG A O 1
ATOM 2325 N N . SER A 1 312 ? -22.031 23.125 -11.406 1 87.38 312 SER A N 1
ATOM 2326 C CA . SER A 1 312 ? -22.547 23.75 -12.617 1 87.38 312 SER A CA 1
ATOM 2327 C C . SER A 1 312 ? -24.031 24.062 -12.484 1 87.38 312 SER A C 1
ATOM 2329 O O . SER A 1 312 ? -24.5 25.109 -12.953 1 87.38 312 SER A O 1
ATOM 2331 N N . SER A 1 313 ? -24.797 23.234 -11.844 1 86.31 313 SER A N 1
ATOM 2332 C CA . SER A 1 313 ? -26.25 23.375 -11.734 1 86.31 313 SER A CA 1
ATOM 2333 C C . SER A 1 313 ? -26.641 24.016 -10.406 1 86.31 313 SER A C 1
ATOM 2335 O O . SER A 1 313 ? -27.766 24.469 -10.242 1 86.31 313 SER A O 1
ATOM 2337 N N . GLY A 1 314 ? -25.672 24.094 -9.523 1 87.25 314 GLY A N 1
ATOM 2338 C CA . GLY A 1 314 ? -26.031 24.516 -8.18 1 87.25 314 GLY A CA 1
ATOM 2339 C C . GLY A 1 314 ? -26.969 23.547 -7.484 1 87.25 314 GLY A C 1
ATOM 2340 O O . GLY A 1 314 ? -28.047 23.938 -7.008 1 87.25 314 GLY A O 1
ATOM 2341 N N . GLY A 1 315 ? -26.625 22.375 -7.379 1 95.19 315 GLY A N 1
ATOM 2342 C CA . GLY A 1 315 ? -27.531 21.359 -6.867 1 95.19 315 GLY A CA 1
ATOM 2343 C C . GLY A 1 315 ? -26.812 20.281 -6.059 1 95.19 315 GLY A C 1
ATOM 2344 O O . GLY A 1 315 ? -25.75 20.531 -5.492 1 95.19 315 GLY A O 1
ATOM 2345 N N . ILE A 1 316 ? -27.578 19.203 -5.82 1 96.88 316 ILE A N 1
ATOM 2346 C CA . ILE A 1 316 ? -27.094 18.078 -5.035 1 96.88 316 ILE A CA 1
ATOM 2347 C C . ILE A 1 316 ? -26.844 16.875 -5.945 1 96.88 316 ILE A C 1
ATOM 2349 O O . ILE A 1 316 ? -27.734 16.469 -6.699 1 96.88 316 ILE A O 1
ATOM 2353 N N . SER A 1 317 ? -25.641 16.359 -5.906 1 97.06 317 SER A N 1
ATOM 2354 C CA . SER A 1 317 ? -25.312 15.133 -6.629 1 97.06 317 SER A CA 1
ATOM 2355 C C . SER A 1 317 ? -25.125 13.961 -5.676 1 97.06 317 SER A C 1
ATOM 2357 O O . SER A 1 317 ? -24.359 14.047 -4.719 1 97.06 317 SER A O 1
ATOM 2359 N N . ILE A 1 318 ? -25.859 12.898 -5.957 1 97.38 318 ILE A N 1
ATOM 2360 C CA . ILE A 1 318 ? -25.75 11.672 -5.18 1 97.38 318 ILE A CA 1
ATOM 2361 C C . ILE A 1 318 ? -25 10.617 -5.988 1 97.38 318 ILE A C 1
ATOM 2363 O O . ILE A 1 318 ? -25.391 10.281 -7.105 1 97.38 318 ILE A O 1
ATOM 2367 N N . VAL A 1 319 ? -23.891 10.133 -5.445 1 96.75 319 VAL A N 1
ATOM 2368 C CA . VAL A 1 319 ? -23.125 9.07 -6.098 1 96.75 319 VAL A CA 1
ATOM 2369 C C . VAL A 1 319 ? -23.219 7.789 -5.27 1 96.75 319 VAL A C 1
ATOM 2371 O O . VAL A 1 319 ? -22.781 7.75 -4.121 1 96.75 319 VAL A O 1
ATOM 2374 N N . LYS A 1 320 ? -23.812 6.762 -5.801 1 96.5 320 LYS A N 1
ATOM 2375 C CA . LYS A 1 320 ? -23.875 5.457 -5.145 1 96.5 320 LYS A CA 1
ATOM 2376 C C . LYS A 1 320 ? -22.719 4.562 -5.574 1 96.5 320 LYS A C 1
ATOM 2378 O O . LYS A 1 320 ? -22.5 4.34 -6.766 1 96.5 320 LYS A O 1
ATOM 2383 N N . LEU A 1 321 ? -22.031 4.121 -4.629 1 94.75 321 LEU A N 1
ATOM 2384 C CA . LEU A 1 321 ? -20.859 3.287 -4.926 1 94.75 321 LEU A CA 1
ATOM 2385 C C . LEU A 1 321 ? -21.078 1.862 -4.422 1 94.75 321 LEU A C 1
ATOM 2387 O O . LEU A 1 321 ? -21.781 1.646 -3.43 1 94.75 321 LEU A O 1
ATOM 2391 N N . MET A 1 322 ? -20.453 0.937 -5.074 1 90.81 322 MET A N 1
ATOM 2392 C CA . MET A 1 322 ? -20.516 -0.475 -4.707 1 90.81 322 MET A CA 1
ATOM 2393 C C . MET A 1 322 ? -19.703 -0.747 -3.451 1 90.81 322 MET A C 1
ATOM 2395 O O . MET A 1 322 ? -18.891 0.093 -3.035 1 90.81 322 MET A O 1
ATOM 2399 N N . GLY A 1 323 ? -19.953 -1.923 -2.795 1 87.5 323 GLY A N 1
ATOM 2400 C CA . GLY A 1 323 ? -19.234 -2.348 -1.604 1 87.5 323 GLY A CA 1
ATOM 2401 C C . GLY A 1 323 ? -20.062 -3.266 -0.713 1 87.5 323 GLY A C 1
ATOM 2402 O O . GLY A 1 323 ? -19.625 -3.617 0.387 1 87.5 323 GLY A O 1
ATOM 2403 N N . ARG A 1 324 ? -21.188 -3.596 -1.174 1 86.81 324 ARG A N 1
ATOM 2404 C CA . ARG A 1 324 ? -22.109 -4.445 -0.437 1 86.81 324 ARG A CA 1
ATOM 2405 C C . ARG A 1 324 ? -22.25 -3.984 1.01 1 86.81 324 ARG A C 1
ATOM 2407 O O . ARG A 1 324 ? -22.594 -2.83 1.269 1 86.81 324 ARG A O 1
ATOM 2414 N N . GLN A 1 325 ? -21.719 -4.77 1.902 1 88.19 325 GLN A N 1
ATOM 2415 C CA . GLN A 1 325 ? -21.906 -4.449 3.312 1 88.19 325 GLN A CA 1
ATOM 2416 C C . GLN A 1 325 ? -20.672 -3.756 3.885 1 88.19 325 GLN A C 1
ATOM 2418 O O . GLN A 1 325 ? -20.547 -3.59 5.098 1 88.19 325 GLN A O 1
ATOM 2423 N N . SER A 1 326 ? -19.797 -3.336 3.07 1 92.69 326 SER A N 1
ATOM 2424 C CA . SER A 1 326 ? -18.578 -2.68 3.521 1 92.69 326 SER A CA 1
ATOM 2425 C C . SER A 1 326 ? -18.453 -1.273 2.939 1 92.69 326 SER A C 1
ATOM 2427 O O . SER A 1 326 ? -18.781 -1.049 1.773 1 92.69 326 SER A O 1
ATOM 2429 N N . GLY A 1 327 ? -17.969 -0.332 3.68 1 96.44 327 GLY A N 1
ATOM 2430 C CA . GLY A 1 327 ? -17.906 1.061 3.266 1 96.44 327 GLY A CA 1
ATOM 2431 C C . GLY A 1 327 ? -16.531 1.479 2.787 1 96.44 327 GLY A C 1
ATOM 2432 O O . GLY A 1 327 ? -16.281 2.662 2.557 1 96.44 327 GLY A O 1
ATOM 2433 N N . PHE A 1 328 ? -15.617 0.546 2.547 1 96.56 328 PHE A N 1
ATOM 2434 C CA . PHE A 1 328 ? -14.219 0.866 2.277 1 96.56 328 PHE A CA 1
ATOM 2435 C C . PHE A 1 328 ? -14.086 1.652 0.978 1 96.56 328 PHE A C 1
ATOM 2437 O O . PHE A 1 328 ? -13.328 2.627 0.912 1 96.56 328 PHE A O 1
ATOM 2444 N N . ILE A 1 329 ? -14.797 1.285 -0.066 1 95.31 329 ILE A N 1
ATOM 2445 C CA . ILE A 1 329 ? -14.68 1.983 -1.342 1 95.31 329 ILE A CA 1
ATOM 2446 C C . ILE A 1 329 ? -15.18 3.418 -1.189 1 95.31 329 ILE A C 1
ATOM 2448 O O . ILE A 1 329 ? -14.492 4.367 -1.579 1 95.31 329 ILE A O 1
ATOM 2452 N N . ALA A 1 330 ? -16.344 3.553 -0.597 1 97.06 330 ALA A N 1
ATOM 2453 C CA . ALA A 1 330 ? -16.922 4.879 -0.417 1 97.06 330 ALA A CA 1
ATOM 2454 C C . ALA A 1 330 ? -16 5.773 0.415 1 97.06 330 ALA A C 1
ATOM 2456 O O . ALA A 1 330 ? -15.75 6.922 0.05 1 97.06 330 ALA A O 1
ATOM 2457 N N . MET A 1 331 ? -15.5 5.246 1.462 1 97.19 331 MET A N 1
ATOM 2458 C CA . MET A 1 331 ? -14.656 6.008 2.375 1 97.19 331 MET A CA 1
ATOM 2459 C C . MET A 1 331 ? -13.367 6.441 1.684 1 97.19 331 MET A C 1
ATOM 2461 O O . MET A 1 331 ? -13.008 7.621 1.71 1 97.19 331 MET A O 1
ATOM 2465 N N . ASN A 1 332 ? -12.711 5.52 1.077 1 96.56 332 ASN A N 1
ATOM 2466 C CA . ASN A 1 332 ? -11.414 5.82 0.465 1 96.56 332 ASN A CA 1
ATOM 2467 C C . ASN A 1 332 ? -11.578 6.691 -0.779 1 96.56 332 ASN A C 1
ATOM 2469 O O . ASN A 1 332 ? -10.75 7.57 -1.036 1 96.56 332 ASN A O 1
ATOM 2473 N N . ALA A 1 333 ? -12.586 6.426 -1.551 1 95.94 333 ALA A N 1
ATOM 2474 C CA . ALA A 1 333 ? -12.836 7.258 -2.725 1 95.94 333 ALA A CA 1
ATOM 2475 C C . ALA A 1 333 ? -13.148 8.695 -2.32 1 95.94 333 ALA A C 1
ATOM 2477 O O . ALA A 1 333 ? -12.727 9.641 -2.988 1 95.94 333 ALA A O 1
ATOM 2478 N N . SER A 1 334 ? -13.922 8.797 -1.269 1 96.56 334 SER A N 1
ATOM 2479 C CA . SER A 1 334 ? -14.227 10.133 -0.756 1 96.56 334 SER A CA 1
ATOM 2480 C C . SER A 1 334 ? -12.969 10.852 -0.297 1 96.56 334 SER A C 1
ATOM 2482 O O . SER A 1 334 ? -12.773 12.031 -0.608 1 96.56 334 SER A O 1
ATOM 2484 N N . MET A 1 335 ? -12.164 10.117 0.403 1 93.62 335 MET A N 1
ATOM 2485 C CA . MET A 1 335 ? -10.906 10.68 0.878 1 93.62 335 MET A CA 1
ATOM 2486 C C . MET A 1 335 ? -10.016 11.094 -0.292 1 93.62 335 MET A C 1
ATOM 2488 O O . MET A 1 335 ? -9.406 12.164 -0.271 1 93.62 335 MET A O 1
ATOM 2492 N N . ALA A 1 336 ? -9.984 10.297 -1.236 1 92.25 336 ALA A N 1
ATOM 2493 C CA . ALA A 1 336 ? -9.109 10.508 -2.383 1 92.25 336 ALA A CA 1
ATOM 2494 C C . ALA A 1 336 ? -9.594 11.68 -3.236 1 92.25 336 ALA A C 1
ATOM 2496 O O . ALA A 1 336 ? -8.789 12.516 -3.664 1 92.25 336 ALA A O 1
ATOM 2497 N N . SER A 1 337 ? -10.836 11.773 -3.467 1 91.44 337 SER A N 1
ATOM 2498 C CA . SER A 1 337 ? -11.367 12.789 -4.371 1 91.44 337 SER A CA 1
ATOM 2499 C C . SER A 1 337 ? -11.266 14.18 -3.762 1 91.44 337 SER A C 1
ATOM 2501 O O . SER A 1 337 ? -11.008 15.156 -4.473 1 91.44 337 SER A O 1
ATOM 2503 N N . GLY A 1 338 ? -11.555 14.25 -2.549 1 88.5 338 GLY A N 1
ATOM 2504 C CA . GLY A 1 338 ? -11.531 15.523 -1.846 1 88.5 338 GLY A CA 1
ATOM 2505 C C . GLY A 1 338 ? -12.719 16.406 -2.17 1 88.5 338 GLY A C 1
ATOM 2506 O O . GLY A 1 338 ? -12.719 17.609 -1.864 1 88.5 338 GLY A O 1
ATOM 2507 N N . VAL A 1 339 ? -13.695 15.836 -2.84 1 91 339 VAL A N 1
ATOM 2508 C CA . VAL A 1 339 ? -14.766 16.703 -3.311 1 91 339 VAL A CA 1
ATOM 2509 C C . VAL A 1 339 ? -16.078 16.328 -2.617 1 91 339 VAL A C 1
ATOM 2511 O O . VAL A 1 339 ? -17.109 16.969 -2.832 1 91 339 VAL A O 1
ATOM 2514 N N . VAL A 1 340 ? -16.031 15.297 -1.786 1 95.62 340 VAL A N 1
ATOM 2515 C CA . VAL A 1 340 ? -17.25 14.781 -1.153 1 95.62 340 VAL A CA 1
ATOM 2516 C C . VAL A 1 340 ? -17.594 15.633 0.067 1 95.62 340 VAL A C 1
ATOM 2518 O O . VAL A 1 340 ? -16.703 16.031 0.826 1 95.62 340 VAL A O 1
ATOM 2521 N N . ASP A 1 341 ? -18.875 15.883 0.181 1 96.19 341 ASP A N 1
ATOM 2522 C CA . ASP A 1 341 ? -19.344 16.656 1.324 1 96.19 341 ASP A CA 1
ATOM 2523 C C . ASP A 1 341 ? -19.953 15.75 2.393 1 96.19 341 ASP A C 1
ATOM 2525 O O . ASP A 1 341 ? -19.922 16.078 3.582 1 96.19 341 ASP A O 1
ATOM 2529 N N . VAL A 1 342 ? -20.578 14.695 1.955 1 97.94 342 VAL A N 1
ATOM 2530 C CA . VAL A 1 342 ? -21.219 13.734 2.846 1 97.94 342 VAL A CA 1
ATOM 2531 C C . VAL A 1 342 ? -20.875 12.312 2.389 1 97.94 342 VAL A C 1
ATOM 2533 O O . VAL A 1 342 ? -21 11.992 1.204 1 97.94 342 VAL A O 1
ATOM 2536 N N . CYS A 1 343 ? -20.438 11.523 3.305 1 98.19 343 CYS A N 1
ATOM 2537 C CA . CYS A 1 343 ? -20.156 10.125 3.002 1 98.19 343 CYS A CA 1
ATOM 2538 C C . CYS A 1 343 ? -20.953 9.195 3.908 1 98.19 343 CYS A C 1
ATOM 2540 O O . CYS A 1 343 ? -20.828 9.266 5.133 1 98.19 343 CYS A O 1
ATOM 2542 N N . LEU A 1 344 ? -21.781 8.352 3.332 1 98.19 344 LEU A N 1
ATOM 2543 C CA . LEU A 1 344 ? -22.609 7.406 4.066 1 98.19 344 LEU A CA 1
ATOM 2544 C C . LEU A 1 344 ? -22.172 5.973 3.814 1 98.19 344 LEU A C 1
ATOM 2546 O O . LEU A 1 344 ? -22.094 5.535 2.662 1 98.19 344 LEU A O 1
ATOM 2550 N N . ILE A 1 345 ? -21.859 5.227 4.867 1 97.19 345 ILE A N 1
ATOM 2551 C CA . ILE A 1 345 ? -21.375 3.855 4.742 1 97.19 345 ILE A CA 1
ATOM 2552 C C . ILE A 1 345 ? -22.234 2.93 5.613 1 97.19 345 ILE A C 1
ATOM 2554 O O . ILE A 1 345 ? -22.906 3.385 6.535 1 97.19 345 ILE A O 1
ATOM 2558 N N . PRO A 1 346 ? -22.25 1.62 5.336 1 95.44 346 PRO A N 1
ATOM 2559 C CA . PRO A 1 346 ? -23.141 0.686 6.023 1 95.44 346 PRO A CA 1
ATOM 2560 C C . PRO A 1 346 ? -22.828 0.552 7.512 1 95.44 346 PRO A C 1
ATOM 2562 O O . PRO A 1 346 ? -23.734 0.269 8.312 1 95.44 346 PRO A O 1
ATOM 2565 N N . GLU A 1 347 ? -21.625 0.766 7.895 1 94.94 347 GLU A N 1
ATOM 2566 C CA . GLU A 1 347 ? -21.172 0.535 9.266 1 94.94 347 GLU A CA 1
ATOM 2567 C C . GLU A 1 347 ? -21.672 1.634 10.203 1 94.94 347 GLU A C 1
ATOM 2569 O O . GLU A 1 347 ? -21.656 1.473 11.422 1 94.94 347 GLU A O 1
ATOM 2574 N N . ILE A 1 348 ? -22.125 2.752 9.641 1 94.56 348 ILE A N 1
ATOM 2575 C CA . ILE A 1 348 ? -22.547 3.891 10.445 1 94.56 348 ILE A CA 1
ATOM 2576 C C . ILE A 1 348 ? -23.969 4.277 10.086 1 94.56 348 ILE A C 1
ATOM 2578 O O . ILE A 1 348 ? -24.203 4.949 9.078 1 94.56 348 ILE A O 1
ATOM 2582 N N . PRO A 1 349 ? -24.859 3.979 10.938 1 94.12 349 PRO A N 1
ATOM 2583 C CA . PRO A 1 349 ? -26.25 4.391 10.688 1 94.12 349 PRO A CA 1
ATOM 2584 C C . PRO A 1 349 ? -26.422 5.91 10.688 1 94.12 349 PRO A C 1
ATOM 2586 O O . PRO A 1 349 ? -25.594 6.629 11.258 1 94.12 349 PRO A O 1
ATOM 2589 N N . PHE A 1 350 ? -27.453 6.383 9.961 1 95.75 350 PHE A N 1
ATOM 2590 C CA . PHE A 1 350 ? -27.703 7.82 9.922 1 95.75 350 PHE A CA 1
ATOM 2591 C C . PHE A 1 350 ? -29.188 8.109 10.008 1 95.75 350 PHE A C 1
ATOM 2593 O O . PHE A 1 350 ? -30.016 7.254 9.664 1 95.75 350 PHE A O 1
ATOM 2600 N N . ASP A 1 351 ? -29.453 9.273 10.562 1 96.12 351 ASP A N 1
ATOM 2601 C CA . ASP A 1 351 ? -30.812 9.812 10.641 1 96.12 351 ASP A CA 1
ATOM 2602 C C . ASP A 1 351 ? -31.109 10.711 9.438 1 96.12 351 ASP A C 1
ATOM 2604 O O . ASP A 1 351 ? -30.328 11.594 9.102 1 96.12 351 ASP A O 1
ATOM 2608 N N . LEU A 1 352 ? -32.281 10.5 8.867 1 95.94 352 LEU A N 1
ATOM 2609 C CA . LEU A 1 352 ? -32.656 11.195 7.633 1 95.94 352 LEU A CA 1
ATOM 2610 C C . LEU A 1 352 ? -32.781 12.695 7.879 1 95.94 352 LEU A C 1
ATOM 2612 O O . LEU A 1 352 ? -32.375 13.508 7.039 1 95.94 352 LEU A O 1
ATOM 2616 N N . ASP A 1 353 ? -33.406 13.047 8.938 1 96.62 353 ASP A N 1
ATOM 2617 C CA . ASP A 1 353 ? -33.594 14.461 9.234 1 96.62 353 ASP A CA 1
ATOM 2618 C C . ASP A 1 353 ? -32.25 15.172 9.477 1 96.62 353 ASP A C 1
ATOM 2620 O O . ASP A 1 353 ? -32.031 16.266 8.977 1 96.62 353 ASP A O 1
ATOM 2624 N N . LYS A 1 354 ? -31.422 14.484 10.195 1 96.81 354 LYS A N 1
ATOM 2625 C CA . LYS A 1 354 ? -30.094 15.047 10.453 1 96.81 354 LYS A CA 1
ATOM 2626 C C . LYS A 1 354 ? -29.297 15.18 9.164 1 96.81 354 LYS A C 1
ATOM 2628 O O . LYS A 1 354 ? -28.562 16.156 8.977 1 96.81 354 LYS A O 1
ATOM 2633 N N . LEU A 1 355 ? -29.422 14.156 8.359 1 97.62 355 LEU A N 1
ATOM 2634 C CA . LEU A 1 355 ? -28.766 14.195 7.066 1 97.62 355 LEU A CA 1
ATOM 2635 C C . LEU A 1 355 ? -29.234 15.391 6.242 1 97.62 355 LEU A C 1
ATOM 2637 O O . LEU A 1 355 ? -28.438 16.141 5.707 1 97.62 355 LEU A O 1
ATOM 2641 N N . CYS A 1 356 ? -30.547 15.586 6.168 1 97.62 356 CYS A N 1
ATOM 2642 C CA . CYS A 1 356 ? -31.109 16.672 5.375 1 97.62 356 CYS A CA 1
ATOM 2643 C C . CYS A 1 356 ? -30.719 18.031 5.938 1 97.62 356 CYS A C 1
ATOM 2645 O O . CYS A 1 356 ? -30.453 18.953 5.18 1 97.62 356 CYS A O 1
ATOM 2647 N N . ASP A 1 357 ? -30.688 18.125 7.234 1 97.44 357 ASP A N 1
ATOM 2648 C CA . ASP A 1 357 ? -30.266 19.375 7.867 1 97.44 357 ASP A CA 1
ATOM 2649 C C . ASP A 1 357 ? -28.828 19.703 7.527 1 97.44 357 ASP A C 1
ATOM 2651 O O . ASP A 1 357 ? -28.5 20.859 7.262 1 97.44 357 ASP A O 1
ATOM 2655 N N . PHE A 1 358 ? -28.016 18.719 7.574 1 96.94 358 PHE A N 1
ATOM 2656 C CA . PHE A 1 358 ? -26.609 18.922 7.262 1 96.94 358 PHE A CA 1
ATOM 2657 C C . PHE A 1 358 ? -26.422 19.328 5.805 1 96.94 358 PHE A C 1
ATOM 2659 O O . PHE A 1 358 ? -25.672 20.25 5.496 1 96.94 358 PHE A O 1
ATOM 2666 N N . VAL A 1 359 ? -27.094 18.625 4.887 1 97.5 359 VAL A N 1
ATOM 2667 C CA . VAL A 1 359 ? -27.016 18.953 3.463 1 97.5 359 VAL A CA 1
ATOM 2668 C C . VAL A 1 359 ? -27.5 20.375 3.229 1 97.5 359 VAL A C 1
ATOM 2670 O O . VAL A 1 359 ? -26.906 21.109 2.432 1 97.5 359 VAL A O 1
ATOM 2673 N N . ARG A 1 360 ? -28.531 20.812 3.922 1 96.75 360 ARG A N 1
ATOM 2674 C CA . ARG A 1 360 ? -29.047 22.172 3.82 1 96.75 360 ARG A CA 1
ATOM 2675 C C . ARG A 1 360 ? -27.984 23.188 4.242 1 96.75 360 ARG A C 1
ATOM 2677 O O . ARG A 1 360 ? -27.797 24.219 3.586 1 96.75 360 ARG A O 1
ATOM 2684 N N . SER A 1 361 ? -27.344 22.828 5.312 1 96.38 361 SER A N 1
ATOM 2685 C CA . SER A 1 361 ? -26.297 23.719 5.797 1 96.38 361 SER A CA 1
ATOM 2686 C C . SER A 1 361 ? -25.188 23.891 4.77 1 96.38 361 SER A C 1
ATOM 2688 O O . SER A 1 361 ? -24.609 24.969 4.641 1 96.38 361 SER A O 1
ATOM 2690 N N . ILE A 1 362 ? -24.859 22.844 4.066 1 95 362 ILE A N 1
ATOM 2691 C CA . ILE A 1 362 ? -23.844 22.875 3.029 1 95 362 ILE A CA 1
ATOM 2692 C C . ILE A 1 362 ? -24.328 23.719 1.847 1 95 362 ILE A C 1
ATOM 2694 O O . ILE A 1 362 ? -23.594 24.562 1.326 1 95 362 ILE A O 1
ATOM 2698 N N . MET A 1 363 ? -25.562 23.516 1.473 1 94.5 363 MET A N 1
ATOM 2699 C CA . MET A 1 363 ? -26.156 24.234 0.35 1 94.5 363 MET A CA 1
ATOM 2700 C C . MET A 1 363 ? -26.203 25.734 0.626 1 94.5 363 MET A C 1
ATOM 2702 O O . MET A 1 363 ? -26.031 26.531 -0.287 1 94.5 363 MET A O 1
ATOM 2706 N N . ASP A 1 364 ? -26.391 26.062 1.835 1 93.88 364 ASP A N 1
ATOM 2707 C CA . ASP A 1 364 ? -26.453 27.469 2.225 1 93.88 364 ASP A CA 1
ATOM 2708 C C . ASP A 1 364 ? -25.078 28.109 2.139 1 93.88 364 ASP A C 1
ATOM 2710 O O . ASP A 1 364 ? -24.953 29.297 1.833 1 93.88 364 ASP A O 1
ATOM 2714 N N . ARG A 1 365 ? -24.062 27.344 2.359 1 89.06 365 ARG A N 1
ATOM 2715 C CA . ARG A 1 365 ? -22.703 27.859 2.381 1 89.06 365 ARG A CA 1
ATOM 2716 C C . ARG A 1 365 ? -22.125 27.922 0.973 1 89.06 365 ARG A C 1
ATOM 2718 O O . ARG A 1 365 ? -21.438 28.875 0.618 1 89.06 365 ARG A O 1
ATOM 2725 N N . LYS A 1 366 ? -22.234 26.938 0.088 1 87.06 366 LYS A N 1
ATOM 2726 C CA . LYS A 1 366 ? -21.516 26.953 -1.176 1 87.06 366 LYS A CA 1
ATOM 2727 C C . LYS A 1 366 ? -22.422 26.609 -2.344 1 87.06 366 LYS A C 1
ATOM 2729 O O . LYS A 1 366 ? -21.969 26.484 -3.482 1 87.06 366 LYS A O 1
ATOM 2734 N N . ASP A 1 367 ? -23.75 26.281 -2.154 1 90.25 367 ASP A N 1
ATOM 2735 C CA . ASP A 1 367 ? -24.797 26.141 -3.156 1 90.25 367 ASP A CA 1
ATOM 2736 C C . ASP A 1 367 ? -24.688 24.797 -3.881 1 90.25 367 ASP A C 1
ATOM 2738 O O . ASP A 1 367 ? -25.328 24.594 -4.914 1 90.25 367 ASP A O 1
ATOM 2742 N N . HIS A 1 368 ? -23.75 23.969 -3.611 1 94.31 368 HIS A N 1
ATOM 2743 C CA . HIS A 1 368 ? -23.703 22.625 -4.168 1 94.31 368 HIS A CA 1
ATOM 2744 C C . HIS A 1 368 ? -23.266 21.609 -3.111 1 94.31 368 HIS A C 1
ATOM 2746 O O . HIS A 1 368 ? -22.641 21.969 -2.117 1 94.31 368 HIS A O 1
ATOM 2752 N N . CYS A 1 369 ? -23.641 20.344 -3.338 1 96.62 369 CYS A N 1
ATOM 2753 C CA . CYS A 1 369 ? -23.344 19.281 -2.381 1 96.62 369 CYS A CA 1
ATOM 2754 C C . CYS A 1 369 ? -23.141 17.953 -3.086 1 96.62 369 CYS A C 1
ATOM 2756 O O . CYS A 1 369 ? -23.922 17.594 -3.971 1 96.62 369 CYS A O 1
ATOM 2758 N N . VAL A 1 370 ? -22.062 17.297 -2.768 1 97.19 370 VAL A N 1
ATOM 2759 C CA . VAL A 1 370 ? -21.797 15.953 -3.281 1 97.19 370 VAL A CA 1
ATOM 2760 C C . VAL A 1 370 ? -21.969 14.922 -2.162 1 97.19 370 VAL A C 1
ATOM 2762 O O . VAL A 1 370 ? -21.25 14.961 -1.163 1 97.19 370 VAL A O 1
ATOM 2765 N N . VAL A 1 371 ? -22.906 13.984 -2.328 1 98.12 371 VAL A N 1
ATOM 2766 C CA . VAL A 1 371 ? -23.188 12.938 -1.358 1 98.12 371 VAL A CA 1
ATOM 2767 C C . VAL A 1 371 ? -22.703 11.594 -1.902 1 98.12 371 VAL A C 1
ATOM 2769 O O . VAL A 1 371 ? -23.203 11.109 -2.922 1 98.12 371 VAL A O 1
ATOM 2772 N N . CYS A 1 372 ? -21.703 11.039 -1.267 1 98.19 372 CYS A N 1
ATOM 2773 C CA . CYS A 1 372 ? -21.25 9.695 -1.58 1 98.19 372 CYS A CA 1
ATOM 2774 C C . CYS A 1 372 ? -21.922 8.664 -0.678 1 98.19 372 CYS A C 1
ATOM 2776 O O . CYS A 1 372 ? -21.797 8.727 0.546 1 98.19 372 CYS A O 1
ATOM 2778 N N . VAL A 1 373 ? -22.594 7.703 -1.265 1 97.81 373 VAL A N 1
ATOM 2779 C CA . VAL A 1 373 ? -23.312 6.719 -0.465 1 97.81 373 VAL A CA 1
ATOM 2780 C C . VAL A 1 373 ? -22.969 5.309 -0.937 1 97.81 373 VAL A C 1
ATOM 2782 O O . VAL A 1 373 ? -23.062 5.004 -2.127 1 97.81 373 VAL A O 1
ATOM 2785 N N . ALA A 1 374 ? -22.484 4.516 0.047 1 96.62 374 ALA A N 1
ATOM 2786 C CA . ALA A 1 374 ? -22.266 3.104 -0.256 1 96.62 374 ALA A CA 1
ATOM 2787 C C . ALA A 1 374 ? -23.594 2.365 -0.439 1 96.62 374 ALA A C 1
ATOM 2789 O O . ALA A 1 374 ? -24.562 2.641 0.264 1 96.62 374 ALA A O 1
ATOM 2790 N N . GLU A 1 375 ? -23.609 1.396 -1.266 1 93.44 375 GLU A N 1
ATOM 2791 C CA . GLU A 1 375 ? -24.844 0.695 -1.62 1 93.44 375 GLU A CA 1
ATOM 2792 C C . GLU A 1 375 ? -25.469 0.015 -0.403 1 93.44 375 GLU A C 1
ATOM 2794 O O . GLU A 1 375 ? -26.688 -0.147 -0.329 1 93.44 375 GLU A O 1
ATOM 2799 N N . GLY A 1 376 ? -24.641 -0.367 0.554 1 93.12 376 GLY A N 1
ATOM 2800 C CA . GLY A 1 376 ? -25.156 -1.047 1.732 1 93.12 376 GLY A CA 1
ATOM 2801 C C . GLY A 1 376 ? -25.578 -0.094 2.828 1 93.12 376 GLY A C 1
ATOM 2802 O O . GLY A 1 376 ? -26.141 -0.519 3.842 1 93.12 376 GLY A O 1
ATOM 2803 N N . ALA A 1 377 ? -25.438 1.158 2.65 1 95.62 377 ALA A N 1
ATOM 2804 C CA . ALA A 1 377 ? -25.766 2.145 3.678 1 95.62 377 ALA A CA 1
ATOM 2805 C C . ALA A 1 377 ? -27.266 2.35 3.785 1 95.62 377 ALA A C 1
ATOM 2807 O O . ALA A 1 377 ? -27.984 2.27 2.783 1 95.62 377 ALA A O 1
ATOM 2808 N N . GLY A 1 378 ? -27.781 2.58 4.961 1 93.62 378 GLY A N 1
ATOM 2809 C CA . GLY A 1 378 ? -29.141 3.047 5.191 1 93.62 378 GLY A CA 1
ATOM 2810 C C . GLY A 1 378 ? -30.188 1.984 4.922 1 93.62 378 GLY A C 1
ATOM 2811 O O . GLY A 1 378 ? -31.359 2.303 4.695 1 93.62 378 GLY A O 1
ATOM 2812 N N . GLN A 1 379 ? -29.734 0.805 4.867 1 90.62 379 GLN A N 1
ATOM 2813 C CA . GLN A 1 379 ? -30.703 -0.262 4.609 1 90.62 379 GLN A CA 1
ATOM 2814 C C . GLN A 1 379 ? -31.75 -0.338 5.719 1 90.62 379 GLN A C 1
ATOM 2816 O O . GLN A 1 379 ? -32.906 -0.714 5.473 1 90.62 379 GLN A O 1
ATOM 2821 N N . GLU A 1 380 ? -31.422 0.128 6.855 1 87.5 380 GLU A N 1
ATOM 2822 C CA . GLU A 1 380 ? -32.312 0.07 8.016 1 87.5 380 GLU A CA 1
ATOM 2823 C C . GLU A 1 380 ? -33.375 1.153 7.953 1 87.5 380 GLU A C 1
ATOM 2825 O O . GLU A 1 380 ? -34.406 1.048 8.609 1 87.5 380 GLU A O 1
ATOM 2830 N N . ILE A 1 381 ? -33.125 2.186 7.246 1 89.44 381 ILE A N 1
ATOM 2831 C CA . ILE A 1 381 ? -34.062 3.301 7.219 1 89.44 381 ILE A CA 1
ATOM 2832 C C . ILE A 1 381 ? -35.031 3.121 6.059 1 89.44 381 ILE A C 1
ATOM 2834 O O . ILE A 1 381 ? -36.062 3.793 6 1 89.44 381 ILE A O 1
ATOM 2838 N N . MET A 1 382 ? -34.594 2.277 5.16 1 86.12 382 MET A N 1
ATOM 2839 C CA . MET A 1 382 ? -35.469 2.031 4.023 1 86.12 382 MET A CA 1
ATOM 2840 C C . MET A 1 382 ? -36.531 0.979 4.371 1 86.12 382 MET A C 1
ATOM 2842 O O . MET A 1 382 ? -36.344 0.207 5.312 1 86.12 382 MET A O 1
ATOM 2846 N N . ASP A 1 383 ? -37.781 1.005 3.922 1 71.12 383 ASP A N 1
ATOM 2847 C CA . ASP A 1 383 ? -38.906 0.138 4.238 1 71.12 383 ASP A CA 1
ATOM 2848 C C . ASP A 1 383 ? -38.5 -1.332 4.227 1 71.12 383 ASP A C 1
ATOM 2850 O O . ASP A 1 383 ? -37.75 -1.764 3.344 1 71.12 383 ASP A O 1
ATOM 2854 N N . SER A 1 384 ? -38.281 -2.025 5.418 1 60.19 384 SER A N 1
ATOM 2855 C CA . SER A 1 384 ? -37.781 -3.256 6.031 1 60.19 384 SER A CA 1
ATOM 2856 C C . SER A 1 384 ? -38.188 -4.48 5.211 1 60.19 384 SER A C 1
ATOM 2858 O O . SER A 1 384 ? -37.969 -5.617 5.641 1 60.19 384 SER A O 1
ATOM 2860 N N . THR A 1 385 ? -38.719 -4.441 4.039 1 60.22 385 THR A N 1
ATOM 2861 C CA . THR A 1 385 ? -39.031 -5.816 3.646 1 60.22 385 THR A CA 1
ATOM 2862 C C . THR A 1 385 ? -37.781 -6.527 3.162 1 60.22 385 THR A C 1
ATOM 2864 O O . THR A 1 385 ? -37.156 -6.105 2.184 1 60.22 385 THR A O 1
ATOM 2867 N N . PRO A 1 386 ? -37.281 -7.328 4.051 1 62 386 PRO A N 1
ATOM 2868 C CA . PRO A 1 386 ? -36.125 -8.102 3.627 1 62 386 PRO A CA 1
ATOM 2869 C C . PRO A 1 386 ? -36.344 -8.805 2.285 1 62 386 PRO A C 1
ATOM 2871 O O . PRO A 1 386 ? -37.375 -9.445 2.074 1 62 386 PRO A O 1
ATOM 2874 N N . LYS A 1 387 ? -35.594 -8.414 1.208 1 66.31 387 LYS A N 1
ATOM 2875 C CA . LYS A 1 387 ? -35.781 -8.984 -0.12 1 66.31 387 LYS A CA 1
ATOM 2876 C C . LYS A 1 387 ? -35.062 -10.328 -0.251 1 66.31 387 LYS A C 1
ATOM 2878 O O . LYS A 1 387 ? -34.844 -10.812 -1.362 1 66.31 387 LYS A O 1
ATOM 2883 N N . GLY A 1 388 ? -34.594 -10.961 0.892 1 70.69 388 GLY A N 1
ATOM 2884 C CA . GLY A 1 388 ? -34 -12.281 0.809 1 70.69 388 GLY A CA 1
ATOM 2885 C C . GLY A 1 388 ? -32.5 -12.25 0.543 1 70.69 388 GLY A C 1
ATOM 2886 O O . GLY A 1 388 ? -31.844 -11.273 0.87 1 70.69 388 GLY A O 1
ATOM 2887 N N . THR A 1 389 ? -31.859 -13.477 0.191 1 71.25 389 THR A N 1
ATOM 2888 C CA . THR A 1 389 ? -30.438 -13.641 -0.056 1 71.25 389 THR A CA 1
ATOM 2889 C C . THR A 1 389 ? -30.188 -14.07 -1.496 1 71.25 389 THR A C 1
ATOM 2891 O O . THR A 1 389 ? -31.047 -14.672 -2.133 1 71.25 389 THR A O 1
ATOM 2894 N N . ASP A 1 390 ? -29.094 -13.695 -2.086 1 68.62 390 ASP A N 1
ATOM 2895 C CA . ASP A 1 390 ? -28.719 -14.125 -3.428 1 68.62 390 ASP A CA 1
ATOM 2896 C C . ASP A 1 390 ? -28.219 -15.57 -3.424 1 68.62 390 ASP A C 1
ATOM 2898 O O . ASP A 1 390 ? -28.297 -16.25 -2.4 1 68.62 390 ASP A O 1
ATOM 2902 N N . ALA A 1 391 ? -27.812 -15.984 -4.582 1 64.19 391 ALA A N 1
ATOM 2903 C CA . ALA A 1 391 ? -27.406 -17.375 -4.777 1 64.19 391 ALA A CA 1
ATOM 2904 C C . ALA A 1 391 ? -26.219 -17.734 -3.893 1 64.19 391 ALA A C 1
ATOM 2906 O O . ALA A 1 391 ? -26 -18.922 -3.584 1 64.19 391 ALA A O 1
ATOM 2907 N N . SER A 1 392 ? -25.484 -16.672 -3.422 1 65.31 392 SER A N 1
ATOM 2908 C CA . SER A 1 392 ? -24.312 -16.922 -2.59 1 65.31 392 SER A CA 1
ATOM 2909 C C . SER A 1 392 ? -24.625 -16.688 -1.113 1 65.31 392 SER A C 1
ATOM 2911 O O . SER A 1 392 ? -23.734 -16.766 -0.267 1 65.31 392 SER A O 1
ATOM 2913 N N . GLY A 1 393 ? -25.922 -16.312 -0.808 1 66.25 393 GLY A N 1
ATOM 2914 C CA . GLY A 1 393 ? -26.328 -16.156 0.578 1 66.25 393 GLY A CA 1
ATOM 2915 C C . GLY A 1 393 ? -26.188 -14.742 1.089 1 66.25 393 GLY A C 1
ATOM 2916 O O . GLY A 1 393 ? -26.391 -14.477 2.277 1 66.25 393 GLY A O 1
ATOM 2917 N N . ASN A 1 394 ? -25.891 -13.867 0.228 1 69.69 394 ASN A N 1
ATOM 2918 C CA . ASN A 1 394 ? -25.766 -12.469 0.629 1 69.69 394 ASN A CA 1
ATOM 2919 C C . ASN A 1 394 ? -27.125 -11.758 0.583 1 69.69 394 ASN A C 1
ATOM 2921 O O . ASN A 1 394 ? -27.953 -12.055 -0.275 1 69.69 394 ASN A O 1
ATOM 2925 N N . PRO A 1 395 ? -27.438 -10.875 1.477 1 73.31 395 PRO A N 1
ATOM 2926 C CA . PRO A 1 395 ? -28.703 -10.125 1.441 1 73.31 395 PRO A CA 1
ATOM 2927 C C . PRO A 1 395 ? -28.859 -9.305 0.163 1 73.31 395 PRO A C 1
ATOM 2929 O O . PRO A 1 395 ? -27.875 -8.75 -0.345 1 73.31 395 PRO A O 1
ATOM 2932 N N . ILE A 1 396 ? -29.984 -9.32 -0.391 1 78.56 396 ILE A N 1
ATOM 2933 C CA . ILE A 1 396 ? -30.312 -8.445 -1.511 1 78.56 396 ILE A CA 1
ATOM 2934 C C . ILE A 1 396 ? -30.594 -7.039 -0.997 1 78.56 396 ILE A C 1
ATOM 2936 O O . ILE A 1 396 ? -31.516 -6.836 -0.195 1 78.56 396 ILE A O 1
ATOM 2940 N N . LEU A 1 397 ? -29.859 -6.078 -1.479 1 81.88 397 LEU A N 1
ATOM 2941 C CA . LEU A 1 397 ? -29.906 -4.719 -0.951 1 81.88 397 LEU A CA 1
ATOM 2942 C C . LEU A 1 397 ? -30.938 -3.881 -1.696 1 81.88 397 LEU A C 1
ATOM 2944 O O . LEU A 1 397 ? -31.125 -4.047 -2.902 1 81.88 397 LEU A O 1
ATOM 2948 N N . GLN A 1 398 ? -31.594 -3.008 -0.929 1 87.12 398 GLN A N 1
ATOM 2949 C CA . GLN A 1 398 ? -32.406 -1.966 -1.53 1 87.12 398 GLN A CA 1
ATOM 2950 C C . GLN A 1 398 ? -31.547 -0.835 -2.086 1 87.12 398 GLN A C 1
ATOM 2952 O O . GLN A 1 398 ? -30.406 -0.665 -1.676 1 87.12 398 GLN A O 1
ATOM 2957 N N . ASP A 1 399 ? -32.125 -0.097 -3.023 1 90.06 399 ASP A N 1
ATOM 2958 C CA . ASP A 1 399 ? -31.344 0.954 -3.664 1 90.06 399 ASP A CA 1
ATOM 2959 C C . ASP A 1 399 ? -31.391 2.246 -2.85 1 90.06 399 ASP A C 1
ATOM 2961 O O . ASP A 1 399 ? -32.25 3.088 -3.059 1 90.06 399 ASP A O 1
ATOM 2965 N N . ILE A 1 400 ? -30.438 2.441 -2.08 1 93.56 400 ILE A N 1
ATOM 2966 C CA . ILE A 1 400 ? -30.328 3.596 -1.192 1 93.56 400 ILE A CA 1
ATOM 2967 C C . ILE A 1 400 ? -30.156 4.867 -2.02 1 93.56 400 ILE A C 1
ATOM 2969 O O . ILE A 1 400 ? -30.562 5.949 -1.598 1 93.56 400 ILE A O 1
ATOM 2973 N N . GLY A 1 401 ? -29.547 4.793 -3.236 1 94 401 GLY A N 1
ATOM 2974 C CA . GLY A 1 401 ? -29.359 5.953 -4.094 1 94 401 GLY A CA 1
ATOM 2975 C C . GLY A 1 401 ? -30.672 6.574 -4.559 1 94 401 GLY A C 1
ATOM 2976 O O . GLY A 1 401 ? -30.875 7.781 -4.41 1 94 401 GLY A O 1
ATOM 2977 N N . VAL A 1 402 ? -31.5 5.711 -5.051 1 93.69 402 VAL A N 1
ATOM 2978 C CA . VAL A 1 402 ? -32.812 6.152 -5.531 1 93.69 402 VAL A CA 1
ATOM 2979 C C . VAL A 1 402 ? -33.625 6.68 -4.359 1 93.69 402 VAL A C 1
ATOM 2981 O O . VAL A 1 402 ? -34.312 7.703 -4.484 1 93.69 402 VAL A O 1
ATOM 2984 N N . PHE A 1 403 ? -33.562 5.969 -3.279 1 95.19 403 PHE A N 1
ATOM 2985 C CA . PHE A 1 403 ? -34.281 6.383 -2.084 1 95.19 403 PHE A CA 1
ATOM 2986 C C . PHE A 1 403 ? -33.875 7.793 -1.668 1 95.19 403 PHE A C 1
ATOM 2988 O O . PHE A 1 403 ? -34.75 8.648 -1.444 1 95.19 403 PHE A O 1
ATOM 2995 N N . LEU A 1 404 ? -32.594 8.094 -1.59 1 96.44 404 LEU A N 1
ATOM 2996 C CA . LEU A 1 404 ? -32.094 9.398 -1.172 1 96.44 404 LEU A CA 1
ATOM 2997 C C . LEU A 1 404 ? -32.469 10.469 -2.189 1 96.44 404 LEU A C 1
ATOM 2999 O O . LEU A 1 404 ? -32.781 11.609 -1.815 1 96.44 404 LEU A O 1
ATOM 3003 N N . ARG A 1 405 ? -32.281 10.109 -3.479 1 95.94 405 ARG A N 1
ATOM 3004 C CA . ARG A 1 405 ? -32.719 11.039 -4.527 1 95.94 405 ARG A CA 1
ATOM 3005 C C . ARG A 1 405 ? -34.125 11.508 -4.312 1 95.94 405 ARG A C 1
ATOM 3007 O O . ARG A 1 405 ? -34.406 12.711 -4.363 1 95.94 405 ARG A O 1
ATOM 3014 N N . ASP A 1 406 ? -35.062 10.586 -4.035 1 95.81 406 ASP A N 1
ATOM 3015 C CA . ASP A 1 406 ? -36.469 10.906 -3.844 1 95.81 406 ASP A CA 1
ATOM 3016 C C . ASP A 1 406 ? -36.656 11.734 -2.576 1 95.81 406 ASP A C 1
ATOM 3018 O O . ASP A 1 406 ? -37.469 12.68 -2.572 1 95.81 406 ASP A O 1
ATOM 3022 N N . VAL A 1 407 ? -36 11.383 -1.551 1 96.25 407 VAL A N 1
ATOM 3023 C CA . VAL A 1 407 ? -36.094 12.125 -0.296 1 96.25 407 VAL A CA 1
ATOM 3024 C C . VAL A 1 407 ? -35.625 13.562 -0.51 1 96.25 407 VAL A C 1
ATOM 3026 O O . VAL A 1 407 ? -36.25 14.508 -0.065 1 96.25 407 VAL A O 1
ATOM 3029 N N . PHE A 1 408 ? -34.5 13.75 -1.193 1 97 408 PHE A N 1
ATOM 3030 C CA . PHE A 1 408 ? -33.938 15.07 -1.409 1 97 408 PHE A CA 1
ATOM 3031 C C . PHE A 1 408 ? -34.812 15.906 -2.309 1 97 408 PHE A C 1
ATOM 3033 O O . PHE A 1 408 ? -34.938 17.125 -2.113 1 97 408 PHE A O 1
ATOM 3040 N N . ARG A 1 409 ? -35.438 15.258 -3.283 1 95.62 409 ARG A N 1
ATOM 3041 C CA . ARG A 1 409 ? -36.375 15.969 -4.156 1 95.62 409 ARG A CA 1
ATOM 3042 C C . ARG A 1 409 ? -37.562 16.531 -3.365 1 95.62 409 ARG A C 1
ATOM 3044 O O . ARG A 1 409 ? -38.062 17.609 -3.674 1 95.62 409 ARG A O 1
ATOM 3051 N N . GLN A 1 410 ? -37.938 15.781 -2.434 1 96.19 410 GLN A N 1
ATOM 3052 C CA . GLN A 1 410 ? -39.094 16.188 -1.61 1 96.19 410 GLN A CA 1
ATOM 3053 C C . GLN A 1 410 ? -38.688 17.281 -0.621 1 96.19 410 GLN A C 1
ATOM 3055 O O . GLN A 1 410 ? -39.438 18.219 -0.373 1 96.19 410 GLN A O 1
ATOM 3060 N N . ARG A 1 411 ? -37.531 17.188 -0.118 1 96.12 411 ARG A N 1
ATOM 3061 C CA . ARG A 1 411 ? -37.125 18.047 0.986 1 96.12 411 ARG A CA 1
ATOM 3062 C C . ARG A 1 411 ? -36.469 19.328 0.47 1 96.12 411 ARG A C 1
ATOM 3064 O O . ARG A 1 411 ? -36.438 20.344 1.166 1 96.12 411 ARG A O 1
ATOM 3071 N N . PHE A 1 412 ? -35.875 19.297 -0.682 1 95.56 412 PHE A N 1
ATOM 3072 C CA . PHE A 1 412 ? -35.188 20.438 -1.263 1 95.56 412 PHE A CA 1
ATOM 3073 C C . PHE A 1 412 ? -35.875 20.891 -2.549 1 95.56 412 PHE A C 1
ATOM 3075 O O . PHE A 1 412 ? -35.344 20.688 -3.643 1 95.56 412 PHE A O 1
ATOM 3082 N N . LYS A 1 413 ? -36.875 21.594 -2.367 1 92.88 413 LYS A N 1
ATOM 3083 C CA . LYS A 1 413 ? -37.656 22.047 -3.516 1 92.88 413 LYS A CA 1
ATOM 3084 C C . LYS A 1 413 ? -36.906 23.062 -4.344 1 92.88 413 LYS A C 1
ATOM 3086 O O . LYS A 1 413 ? -36.25 23.969 -3.795 1 92.88 413 LYS A O 1
ATOM 3091 N N . GLY A 1 414 ? -36.906 22.875 -5.648 1 91.5 414 GLY A N 1
ATOM 3092 C CA . GLY A 1 414 ? -36.25 23.812 -6.559 1 91.5 414 GLY A CA 1
ATOM 3093 C C . GLY A 1 414 ? -34.781 23.531 -6.77 1 91.5 414 GLY A C 1
ATOM 3094 O O . GLY A 1 414 ? -34.125 24.203 -7.566 1 91.5 414 GLY A O 1
ATOM 3095 N N . VAL A 1 415 ? -34.312 22.578 -6.039 1 94.19 415 VAL A N 1
ATOM 3096 C CA . VAL A 1 415 ? -32.875 22.234 -6.156 1 94.19 415 VAL A CA 1
ATOM 3097 C C . VAL A 1 415 ? -32.719 21.078 -7.145 1 94.19 415 VAL A C 1
ATOM 3099 O O . VAL A 1 415 ? -33.531 20.141 -7.145 1 94.19 415 VAL A O 1
ATOM 3102 N N . ASP A 1 416 ? -31.75 21.141 -8.008 1 94.06 416 ASP A N 1
ATOM 3103 C CA . ASP A 1 416 ? -31.438 20.078 -8.961 1 94.06 416 ASP A CA 1
ATOM 3104 C C . ASP A 1 416 ? -30.781 18.906 -8.258 1 94.06 416 ASP A C 1
ATOM 3106 O O . ASP A 1 416 ? -29.75 19.062 -7.594 1 94.06 416 ASP A O 1
ATOM 3110 N N . ILE A 1 417 ? -31.438 17.812 -8.352 1 95.75 417 ILE A N 1
ATOM 3111 C CA . ILE A 1 417 ? -30.906 16.594 -7.73 1 95.75 417 ILE A CA 1
ATOM 3112 C C . ILE A 1 417 ? -30.469 15.609 -8.805 1 95.75 417 ILE A C 1
ATOM 3114 O O . ILE A 1 417 ? -31.281 15.195 -9.648 1 95.75 417 ILE A O 1
ATOM 3118 N N . LYS A 1 418 ? -29.234 15.25 -8.82 1 94 418 LYS A N 1
ATOM 3119 C CA . LYS A 1 418 ? -28.703 14.289 -9.773 1 94 418 LYS A CA 1
ATOM 3120 C C . LYS A 1 418 ? -28.266 13 -9.07 1 94 418 LYS A C 1
ATOM 3122 O O . LYS A 1 418 ? -27.734 13.047 -7.961 1 94 418 LYS A O 1
ATOM 3127 N N . TYR A 1 419 ? -28.547 11.938 -9.68 1 94.44 419 TYR A N 1
ATOM 3128 C CA . TYR A 1 419 ? -28.172 10.625 -9.188 1 94.44 419 TYR A CA 1
ATOM 3129 C C . TYR A 1 419 ? -27.234 9.922 -10.164 1 94.44 419 TYR A C 1
ATOM 3131 O O . TYR A 1 419 ? -27.562 9.758 -11.336 1 94.44 419 TYR A O 1
ATOM 3139 N N . ILE A 1 420 ? -26.047 9.594 -9.664 1 92.31 420 ILE A N 1
ATOM 3140 C CA . ILE A 1 420 ? -25.031 8.922 -10.469 1 92.31 420 ILE A CA 1
ATOM 3141 C C . ILE A 1 420 ? -24.734 7.547 -9.883 1 92.31 420 ILE A C 1
ATOM 3143 O O . ILE A 1 420 ? -24.391 7.426 -8.703 1 92.31 420 ILE A O 1
ATOM 3147 N N . ASP A 1 421 ? -24.875 6.512 -10.617 1 92 421 ASP A N 1
ATOM 3148 C CA . ASP A 1 421 ? -24.547 5.129 -10.273 1 92 421 ASP A CA 1
ATOM 3149 C C . ASP A 1 421 ? -23.547 4.539 -11.25 1 92 421 ASP A C 1
ATOM 3151 O O . ASP A 1 421 ? -23.922 3.986 -12.289 1 92 421 ASP A O 1
ATOM 3155 N N . PRO A 1 422 ? -22.281 4.672 -10.875 1 85.94 422 PRO A N 1
ATOM 3156 C CA . PRO A 1 422 ? -21.281 4.137 -11.797 1 85.94 422 PRO A CA 1
ATOM 3157 C C . PRO A 1 422 ? -21.375 2.621 -11.953 1 85.94 422 PRO A C 1
ATOM 3159 O O . PRO A 1 422 ? -20.828 2.061 -12.914 1 85.94 422 PRO A O 1
ATOM 3162 N N . SER A 1 423 ? -22.172 1.99 -11.266 1 69.69 423 SER A N 1
ATOM 3163 C CA . SER A 1 423 ? -22.484 0.565 -11.344 1 69.69 423 SER A CA 1
ATOM 3164 C C . SER A 1 423 ? -21.219 -0.269 -11.445 1 69.69 423 SER A C 1
ATOM 3166 O O . SER A 1 423 ? -20.188 0.076 -10.852 1 69.69 423 SER A O 1
ATOM 3168 N N . TYR A 1 424 ? -21.406 -1.251 -12.406 1 65.5 424 TYR A N 1
ATOM 3169 C CA . TYR A 1 424 ? -20.438 -2.342 -12.492 1 65.5 424 TYR A CA 1
ATOM 3170 C C . TYR A 1 424 ? -19.297 -1.987 -13.453 1 65.5 424 TYR A C 1
ATOM 3172 O O . TYR A 1 424 ? -18.406 -2.805 -13.703 1 65.5 424 TYR A O 1
ATOM 3180 N N . MET A 1 425 ? -19.25 -0.697 -13.789 1 68.94 425 MET A N 1
ATOM 3181 C CA . MET A 1 425 ? -18.141 -0.268 -14.641 1 68.94 425 MET A CA 1
ATOM 3182 C C . MET A 1 425 ? -16.812 -0.359 -13.891 1 68.94 425 MET A C 1
ATOM 3184 O O . MET A 1 425 ? -15.766 -0.539 -14.508 1 68.94 425 MET A O 1
ATOM 3188 N N . ILE A 1 426 ? -16.984 -0.429 -12.672 1 71.88 426 ILE A N 1
ATOM 3189 C CA . ILE A 1 426 ? -15.797 -0.424 -11.812 1 71.88 426 ILE A CA 1
ATOM 3190 C C . ILE A 1 426 ? -15.164 -1.812 -11.805 1 71.88 426 ILE A C 1
ATOM 3192 O O . ILE A 1 426 ? -13.945 -1.943 -11.656 1 71.88 426 ILE A O 1
ATOM 3196 N N . ARG A 1 427 ? -15.859 -2.779 -12.141 1 69.69 427 ARG A N 1
ATOM 3197 C CA . ARG A 1 427 ? -15.406 -4.145 -11.914 1 69.69 427 ARG A CA 1
ATOM 3198 C C . ARG A 1 427 ? -14.688 -4.695 -13.141 1 69.69 427 ARG A C 1
ATOM 3200 O O . ARG A 1 427 ? -13.969 -5.695 -13.055 1 69.69 427 ARG A O 1
ATOM 3207 N N . SER A 1 428 ? -14.797 -4.082 -14.273 1 68.94 428 SER A N 1
ATOM 3208 C CA . SER A 1 428 ? -14.32 -4.695 -15.508 1 68.94 428 SER A CA 1
ATOM 3209 C C . SER A 1 428 ? -13.133 -3.93 -16.078 1 68.94 428 SER A C 1
ATOM 3211 O O . SER A 1 428 ? -12.688 -4.211 -17.203 1 68.94 428 SER A O 1
ATOM 3213 N N . ILE A 1 429 ? -12.586 -3.121 -15.297 1 74.44 429 ILE A N 1
ATOM 3214 C CA . ILE A 1 429 ? -11.516 -2.281 -15.828 1 74.44 429 ILE A CA 1
ATOM 3215 C C . ILE A 1 429 ? -10.164 -2.91 -15.508 1 74.44 429 ILE A C 1
ATOM 3217 O O . ILE A 1 429 ? -10.031 -3.648 -14.531 1 74.44 429 ILE A O 1
ATOM 3221 N N . PRO A 1 430 ? -9.227 -2.625 -16.375 1 77.31 430 PRO A N 1
ATOM 3222 C CA . PRO A 1 430 ? -7.879 -3.096 -16.062 1 77.31 430 PRO A CA 1
ATOM 3223 C C . PRO A 1 430 ? -7.336 -2.498 -14.766 1 77.31 430 PRO A C 1
ATOM 3225 O O . PRO A 1 430 ? -7.727 -1.395 -14.383 1 77.31 430 PRO A O 1
ATOM 3228 N N . THR A 1 431 ? -6.484 -3.199 -14.219 1 86.88 431 THR A N 1
ATOM 3229 C CA . THR A 1 431 ? -5.934 -2.828 -12.922 1 86.88 431 THR A CA 1
ATOM 3230 C C . THR A 1 431 ? -4.984 -1.641 -13.055 1 86.88 431 THR A C 1
ATOM 3232 O O . THR A 1 431 ? -4.332 -1.477 -14.086 1 86.88 431 THR A O 1
ATOM 3235 N N . ILE A 1 432 ? -4.961 -0.853 -12.031 1 89.25 432 ILE A N 1
ATOM 3236 C CA . ILE A 1 432 ? -3.867 0.104 -11.891 1 89.25 432 ILE A CA 1
ATOM 3237 C C . ILE A 1 432 ? -2.604 -0.618 -11.43 1 89.25 432 ILE A C 1
ATOM 3239 O O . ILE A 1 432 ? -2.648 -1.799 -11.078 1 89.25 432 ILE A O 1
ATOM 3243 N N . THR A 1 433 ? -1.507 0.026 -11.414 1 90.56 433 THR A N 1
ATOM 3244 C CA . THR A 1 433 ? -0.2 -0.599 -11.242 1 90.56 433 THR A CA 1
ATOM 3245 C C . THR A 1 433 ? -0.088 -1.245 -9.867 1 90.56 433 THR A C 1
ATOM 3247 O O . THR A 1 433 ? 0.478 -2.332 -9.727 1 90.56 433 THR A O 1
ATOM 3250 N N . THR A 1 434 ? -0.579 -0.611 -8.875 1 91.88 434 THR A N 1
ATOM 3251 C CA . THR A 1 434 ? -0.459 -1.14 -7.523 1 91.88 434 THR A CA 1
ATOM 3252 C C . THR A 1 434 ? -1.145 -2.498 -7.41 1 91.88 434 THR A C 1
ATOM 3254 O O . THR A 1 434 ? -0.577 -3.441 -6.855 1 91.88 434 THR A O 1
ATOM 3257 N N . ASP A 1 435 ? -2.34 -2.641 -7.984 1 93 435 ASP A N 1
ATOM 3258 C CA . ASP A 1 435 ? -3.055 -3.914 -7.977 1 93 435 ASP A CA 1
ATOM 3259 C C . ASP A 1 435 ? -2.373 -4.93 -8.891 1 93 435 ASP A C 1
ATOM 3261 O O . ASP A 1 435 ? -2.361 -6.129 -8.594 1 93 435 ASP A O 1
ATOM 3265 N N . ARG A 1 436 ? -1.863 -4.465 -9.969 1 92.88 436 ARG A N 1
ATOM 3266 C CA . ARG A 1 436 ? -1.215 -5.371 -10.914 1 92.88 436 ARG A CA 1
ATOM 3267 C C . ARG A 1 436 ? -0.017 -6.062 -10.266 1 92.88 436 ARG A C 1
ATOM 3269 O O . ARG A 1 436 ? 0.129 -7.285 -10.367 1 92.88 436 ARG A O 1
ATOM 3276 N N . ILE A 1 437 ? 0.819 -5.293 -9.711 1 92.88 437 ILE A N 1
ATOM 3277 C CA . ILE A 1 437 ? 1.986 -5.844 -9.031 1 92.88 437 ILE A CA 1
ATOM 3278 C C . ILE A 1 437 ? 1.537 -6.77 -7.902 1 92.88 437 ILE A C 1
ATOM 3280 O O . ILE A 1 437 ? 2.072 -7.871 -7.742 1 92.88 437 ILE A O 1
ATOM 3284 N N . TYR A 1 438 ? 0.572 -6.312 -7.176 1 95 438 TYR A N 1
ATOM 3285 C CA . TYR A 1 438 ? 0.047 -7.094 -6.062 1 95 438 TYR A CA 1
ATOM 3286 C C . TYR A 1 438 ? -0.465 -8.445 -6.539 1 95 438 TYR A C 1
ATOM 3288 O O . TYR A 1 438 ? -0.149 -9.484 -5.945 1 95 438 TYR A O 1
ATOM 3296 N N . CYS A 1 439 ? -1.234 -8.477 -7.621 1 95.31 439 CYS A N 1
ATOM 3297 C CA . CYS A 1 439 ? -1.785 -9.703 -8.188 1 95.31 439 CYS A CA 1
ATOM 3298 C C . CYS A 1 439 ? -0.673 -10.656 -8.609 1 95.31 439 CYS A C 1
ATOM 3300 O O . CYS A 1 439 ? -0.776 -11.867 -8.414 1 95.31 439 CYS A O 1
ATOM 3302 N N . LYS A 1 440 ? 0.318 -10.102 -9.203 1 94.06 440 LYS A N 1
ATOM 3303 C CA . LYS A 1 440 ? 1.45 -10.914 -9.633 1 94.06 440 LYS A CA 1
ATOM 3304 C C . LYS A 1 440 ? 2.094 -11.633 -8.445 1 94.06 440 LYS A C 1
ATOM 3306 O O . LYS A 1 440 ? 2.355 -12.836 -8.516 1 94.06 440 LYS A O 1
ATOM 3311 N N . VAL A 1 441 ? 2.271 -10.906 -7.398 1 95.56 441 VAL A N 1
ATOM 3312 C CA . VAL A 1 441 ? 2.947 -11.461 -6.23 1 95.56 441 VAL A CA 1
ATOM 3313 C C . VAL A 1 441 ? 2.053 -12.508 -5.566 1 95.56 441 VAL A C 1
ATOM 3315 O O . VAL A 1 441 ? 2.539 -13.531 -5.09 1 95.56 441 VAL A O 1
ATOM 3318 N N . LEU A 1 442 ? 0.785 -12.25 -5.508 1 97.25 442 LEU A N 1
ATOM 3319 C CA . LEU A 1 442 ? -0.153 -13.211 -4.938 1 97.25 442 LEU A CA 1
ATOM 3320 C C . LEU A 1 442 ? -0.147 -14.516 -5.73 1 97.25 442 LEU A C 1
ATOM 3322 O O . LEU A 1 442 ? -0.13 -15.602 -5.148 1 97.25 442 LEU A O 1
ATOM 3326 N N . GLY A 1 443 ? -0.213 -14.352 -7.09 1 97.06 443 GLY A N 1
ATOM 3327 C CA . GLY A 1 443 ? -0.161 -15.539 -7.934 1 97.06 443 GLY A CA 1
ATOM 3328 C C . GLY A 1 443 ? 1.08 -16.375 -7.707 1 97.06 443 GLY A C 1
ATOM 3329 O O . GLY A 1 443 ? 0.989 -17.594 -7.543 1 97.06 443 GLY A O 1
ATOM 3330 N N . GLN A 1 444 ? 2.199 -15.75 -7.637 1 96.06 444 GLN A N 1
ATOM 3331 C CA . GLN A 1 444 ? 3.455 -16.438 -7.367 1 96.06 444 GLN A CA 1
ATOM 3332 C C . GLN A 1 444 ? 3.43 -17.109 -5.996 1 96.06 444 GLN A C 1
ATOM 3334 O O . GLN A 1 444 ? 3.807 -18.281 -5.859 1 96.06 444 GLN A O 1
ATOM 3339 N N . GLY A 1 445 ? 2.971 -16.328 -5.008 1 97.5 445 GLY A N 1
ATOM 3340 C CA . GLY A 1 445 ? 2.916 -16.844 -3.65 1 97.5 445 GLY A CA 1
ATOM 3341 C C . GLY A 1 445 ? 2.047 -18.078 -3.516 1 97.5 445 GLY A C 1
ATOM 3342 O O . GLY A 1 445 ? 2.389 -19 -2.781 1 97.5 445 GLY A O 1
ATOM 3343 N N . ALA A 1 446 ? 0.952 -18.094 -4.211 1 98.69 446 ALA A N 1
ATOM 3344 C CA . ALA A 1 446 ? 0.052 -19.234 -4.18 1 98.69 446 ALA A CA 1
ATOM 3345 C C . ALA A 1 446 ? 0.761 -20.5 -4.66 1 98.69 446 ALA A C 1
ATOM 3347 O O . ALA A 1 446 ? 0.683 -21.547 -4.012 1 98.69 446 ALA A O 1
ATOM 3348 N N . VAL A 1 447 ? 1.475 -20.406 -5.746 1 98.62 447 VAL A N 1
ATOM 3349 C CA . VAL A 1 447 ? 2.16 -21.547 -6.336 1 98.62 447 VAL A CA 1
ATOM 3350 C C . VAL A 1 447 ? 3.312 -21.984 -5.434 1 98.62 447 VAL A C 1
ATOM 3352 O O . VAL A 1 447 ? 3.504 -23.172 -5.191 1 98.62 447 VAL A O 1
ATOM 3355 N N . HIS A 1 448 ? 4.082 -21 -4.895 1 98.06 448 HIS A N 1
ATOM 3356 C CA . HIS A 1 448 ? 5.164 -21.328 -3.975 1 98.06 448 HIS A CA 1
ATOM 3357 C C . HIS A 1 448 ? 4.645 -22.109 -2.773 1 98.06 448 HIS A C 1
ATOM 3359 O O . HIS A 1 448 ? 5.273 -23.094 -2.346 1 98.06 448 HIS A O 1
ATOM 3365 N N . GLY A 1 449 ? 3.535 -21.672 -2.225 1 98.69 449 GLY A N 1
ATOM 3366 C CA . GLY A 1 449 ? 2.963 -22.359 -1.079 1 98.69 449 GLY A CA 1
ATOM 3367 C C . GLY A 1 449 ? 2.537 -23.781 -1.387 1 98.69 449 GLY A C 1
ATOM 3368 O O . GLY A 1 449 ? 2.762 -24.688 -0.583 1 98.69 449 GLY A O 1
ATOM 3369 N N . ALA A 1 450 ? 1.917 -24 -2.518 1 98.81 450 ALA A N 1
ATOM 3370 C CA . ALA A 1 450 ? 1.499 -25.328 -2.926 1 98.81 450 ALA A CA 1
ATOM 3371 C C . ALA A 1 450 ? 2.701 -26.266 -3.072 1 98.81 450 ALA A C 1
ATOM 3373 O O . ALA A 1 450 ? 2.691 -27.391 -2.564 1 98.81 450 ALA A O 1
ATOM 3374 N N . PHE A 1 451 ? 3.736 -25.812 -3.73 1 98.62 451 PHE A N 1
ATOM 3375 C CA . PHE A 1 451 ? 4.926 -26.641 -3.943 1 98.62 451 PHE A CA 1
ATOM 3376 C C . PHE A 1 451 ? 5.648 -26.891 -2.629 1 98.62 451 PHE A C 1
ATOM 3378 O O . PHE A 1 451 ? 6.367 -27.875 -2.49 1 98.62 451 PHE A O 1
ATOM 3385 N N . ALA A 1 452 ? 5.496 -25.953 -1.68 1 98.31 452 ALA A N 1
ATOM 3386 C CA . ALA A 1 452 ? 6.078 -26.156 -0.356 1 98.31 452 ALA A CA 1
ATOM 3387 C C . ALA A 1 452 ? 5.32 -27.234 0.414 1 98.31 452 ALA A C 1
ATOM 3389 O O . ALA A 1 452 ? 5.719 -27.625 1.516 1 98.31 452 ALA A O 1
ATOM 3390 N N . GLY A 1 453 ? 4.207 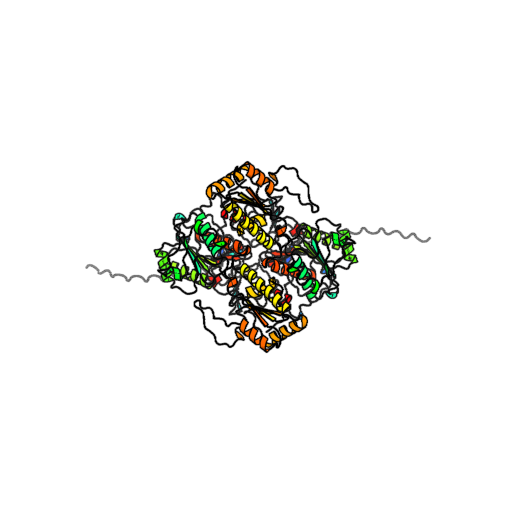-27.688 -0.137 1 98.44 453 GLY A N 1
ATOM 3391 C CA . GLY A 1 453 ? 3.426 -28.766 0.449 1 98.44 453 GLY A CA 1
ATOM 3392 C C . GLY A 1 453 ? 2.24 -28.281 1.258 1 98.44 453 GLY A C 1
ATOM 3393 O O . GLY A 1 453 ? 1.488 -29.078 1.817 1 98.44 453 GLY A O 1
ATOM 3394 N N . TYR A 1 454 ? 2.07 -26.969 1.316 1 98.56 454 TYR A N 1
ATOM 3395 C CA . TYR A 1 454 ? 0.991 -26.406 2.121 1 98.56 454 TYR A CA 1
ATOM 3396 C C . TYR A 1 454 ? -0.349 -26.547 1.409 1 98.56 454 TYR A C 1
ATOM 3398 O O . TYR A 1 454 ? -0.402 -26.609 0.178 1 98.56 454 TYR A O 1
ATOM 3406 N N . THR A 1 455 ? -1.438 -26.641 2.176 1 98.62 455 THR A N 1
ATOM 3407 C CA . THR A 1 455 ? -2.811 -26.688 1.686 1 98.62 455 THR A CA 1
ATOM 3408 C C . THR A 1 455 ? -3.748 -25.938 2.631 1 98.62 455 THR A C 1
ATOM 3410 O O . THR A 1 455 ? -3.326 -25.484 3.691 1 98.62 455 THR A O 1
ATOM 3413 N N . ASP A 1 456 ? -4.938 -25.641 2.15 1 98.31 456 ASP A N 1
ATOM 3414 C CA . ASP A 1 456 ? -5.969 -24.984 2.955 1 98.31 456 ASP A CA 1
ATOM 3415 C C . ASP A 1 456 ? -5.469 -23.656 3.529 1 98.31 456 ASP A C 1
ATOM 3417 O O . ASP A 1 456 ? -5.555 -23.438 4.738 1 98.31 456 ASP A O 1
ATOM 3421 N N . PHE A 1 457 ? -4.863 -22.922 2.676 1 98.44 457 PHE A N 1
ATOM 3422 C CA . PHE A 1 457 ? -4.383 -21.594 3.047 1 98.44 457 PHE A CA 1
ATOM 3423 C C . PHE A 1 457 ? -4.699 -20.578 1.958 1 98.44 457 PHE A C 1
ATOM 3425 O O . PHE A 1 457 ? -5.098 -20.953 0.852 1 98.44 457 PHE A O 1
ATOM 3432 N N . THR A 1 458 ? -4.645 -19.344 2.297 1 98.19 458 THR A N 1
ATOM 3433 C CA . THR A 1 458 ? -4.719 -18.234 1.353 1 98.19 458 THR A CA 1
ATOM 3434 C C . THR A 1 458 ? -3.484 -17.344 1.465 1 98.19 458 THR A C 1
ATOM 3436 O O . THR A 1 458 ? -2.895 -17.234 2.541 1 98.19 458 THR A O 1
ATOM 3439 N N . VAL A 1 459 ? -3.047 -16.844 0.356 1 98.19 459 VAL A N 1
ATOM 3440 C CA . VAL A 1 459 ? -1.938 -15.906 0.346 1 98.19 459 VAL A CA 1
ATOM 3441 C C . VAL A 1 459 ? -2.457 -14.492 0.617 1 98.19 459 VAL A C 1
ATOM 3443 O O . VAL A 1 459 ? -3.596 -14.172 0.272 1 98.19 459 VAL A O 1
ATOM 3446 N N . GLY A 1 460 ? -1.663 -13.688 1.26 1 95.81 460 GLY A N 1
ATOM 3447 C CA . GLY A 1 460 ? -2.115 -12.328 1.521 1 95.81 460 GLY A CA 1
ATOM 3448 C C . GLY A 1 460 ? -0.995 -11.398 1.949 1 95.81 460 GLY A C 1
ATOM 3449 O O . GLY A 1 460 ? 0.127 -11.844 2.201 1 95.81 460 GLY A O 1
ATOM 3450 N N . LEU A 1 461 ? -1.341 -10.125 1.964 1 95.62 461 LEU A N 1
ATOM 3451 C CA . LEU A 1 461 ? -0.453 -9.047 2.398 1 95.62 461 LEU A CA 1
ATOM 3452 C C . LEU A 1 461 ? -0.761 -8.641 3.836 1 95.62 461 LEU A C 1
ATOM 3454 O O . LEU A 1 461 ? -1.9 -8.289 4.156 1 95.62 461 LEU A O 1
ATOM 3458 N N . VAL A 1 462 ? 0.271 -8.758 4.723 1 95 462 VAL A N 1
ATOM 3459 C CA . VAL A 1 462 ? 0.137 -8.328 6.109 1 95 462 VAL A CA 1
ATOM 3460 C C . VAL A 1 462 ? 1.283 -7.387 6.473 1 95 462 VAL A C 1
ATOM 3462 O O . VAL A 1 462 ? 2.453 -7.773 6.426 1 95 462 VAL A O 1
ATOM 3465 N N . ASN A 1 463 ? 0.947 -6.207 6.836 1 92.88 463 ASN A N 1
ATOM 3466 C CA . ASN A 1 463 ? 1.948 -5.195 7.164 1 92.88 463 ASN A CA 1
ATOM 3467 C C . ASN A 1 463 ? 3.016 -5.094 6.078 1 92.88 463 ASN A C 1
ATOM 3469 O O . ASN A 1 463 ? 4.211 -5.137 6.371 1 92.88 463 ASN A O 1
ATOM 3473 N N . THR A 1 464 ? 2.635 -5.168 4.848 1 91.31 464 THR A N 1
ATOM 3474 C CA . THR A 1 464 ? 3.42 -4.926 3.643 1 91.31 464 THR A CA 1
ATOM 3475 C C . THR A 1 464 ? 4.277 -6.145 3.305 1 91.31 464 THR A C 1
ATOM 3477 O O . THR A 1 464 ? 5.117 -6.086 2.406 1 91.31 464 THR A O 1
ATOM 3480 N N . HIS A 1 465 ? 4.086 -7.211 4.023 1 94.38 465 HIS A N 1
ATOM 3481 C CA . HIS A 1 465 ? 4.793 -8.453 3.752 1 94.38 465 HIS A CA 1
ATOM 3482 C C . HIS A 1 465 ? 3.822 -9.562 3.359 1 94.38 465 HIS A C 1
ATOM 3484 O O . HIS A 1 465 ? 2.674 -9.578 3.807 1 94.38 465 HIS A O 1
ATOM 3490 N N . TYR A 1 466 ? 4.277 -10.406 2.562 1 96.81 466 TYR A N 1
ATOM 3491 C CA . TYR A 1 466 ? 3.42 -11.477 2.057 1 96.81 466 TYR A CA 1
ATOM 3492 C C . TYR A 1 466 ? 3.508 -12.711 2.943 1 96.81 466 TYR A C 1
ATOM 3494 O O . TYR A 1 466 ? 4.598 -13.109 3.363 1 96.81 466 TYR A O 1
ATOM 3502 N N . VAL A 1 467 ? 2.328 -13.305 3.234 1 98.31 467 VAL A N 1
ATOM 3503 C CA . VAL A 1 467 ? 2.27 -14.414 4.184 1 98.31 467 VAL A CA 1
ATOM 3504 C C . VAL A 1 467 ? 1.277 -15.461 3.689 1 98.31 467 VAL A C 1
ATOM 3506 O O . VAL A 1 467 ? 0.528 -15.219 2.74 1 98.31 467 VAL A O 1
ATOM 3509 N N . PHE A 1 468 ? 1.363 -16.625 4.281 1 98.62 468 PHE A N 1
ATOM 3510 C CA . PHE A 1 468 ? 0.326 -17.656 4.191 1 98.62 468 PHE A CA 1
ATOM 3511 C C . PHE A 1 468 ? -0.591 -17.594 5.406 1 98.62 468 PHE A C 1
ATOM 3513 O O . PHE A 1 468 ? -0.12 -17.531 6.543 1 98.62 468 PHE A O 1
ATOM 3520 N N . LEU A 1 469 ? -1.854 -17.594 5.156 1 98 469 LEU A N 1
ATOM 3521 C CA . LEU A 1 469 ? -2.852 -17.562 6.223 1 98 469 LEU A CA 1
ATOM 3522 C C . LEU A 1 469 ? -3.773 -18.781 6.133 1 98 469 LEU A C 1
ATOM 3524 O O . LEU A 1 469 ? -4.211 -19.156 5.043 1 98 469 LEU A O 1
ATOM 3528 N N . PRO A 1 470 ? -4.059 -19.406 7.281 1 97.5 470 PRO A N 1
ATOM 3529 C CA . PRO A 1 470 ? -5.031 -20.516 7.227 1 97.5 470 PRO A CA 1
ATOM 3530 C C . PRO A 1 470 ? -6.41 -20.047 6.754 1 97.5 470 PRO A C 1
ATOM 3532 O O . PRO A 1 470 ? -6.938 -19.062 7.254 1 97.5 470 PRO A O 1
ATOM 3535 N N . THR A 1 471 ? -6.953 -20.812 5.848 1 96.62 471 THR A N 1
ATOM 3536 C CA . THR A 1 471 ? -8.258 -20.438 5.309 1 96.62 471 THR A CA 1
ATOM 3537 C C . THR A 1 471 ? -9.312 -20.406 6.414 1 96.62 471 THR A C 1
ATOM 3539 O O . THR A 1 471 ? -10.203 -19.562 6.402 1 96.62 471 THR A O 1
ATOM 3542 N N . THR A 1 472 ? -9.195 -21.281 7.363 1 95.12 472 THR A N 1
ATOM 3543 C CA . THR A 1 472 ? -10.141 -21.391 8.477 1 95.12 472 THR A CA 1
ATOM 3544 C C . THR A 1 472 ? -10.195 -20.078 9.258 1 95.12 472 THR A C 1
ATOM 3546 O O . THR A 1 472 ? -11.25 -19.688 9.758 1 95.12 472 THR A O 1
ATOM 3549 N N . THR A 1 473 ? -9.102 -19.406 9.336 1 94.44 473 THR A N 1
ATOM 3550 C CA . THR A 1 473 ? -9 -18.172 10.109 1 94.44 473 THR A CA 1
ATOM 3551 C C . THR A 1 473 ? -9.594 -17 9.336 1 94.44 473 THR A C 1
ATOM 3553 O O . THR A 1 473 ? -10.359 -16.203 9.891 1 94.44 473 THR A O 1
ATOM 3556 N N . ILE A 1 474 ? -9.359 -16.891 8.094 1 93.25 474 ILE A N 1
ATOM 3557 C CA . ILE A 1 474 ? -9.664 -15.672 7.34 1 93.25 474 ILE A CA 1
ATOM 3558 C C . ILE A 1 474 ? -11.156 -15.656 6.988 1 93.25 474 ILE A C 1
ATOM 3560 O O . ILE A 1 474 ? -11.719 -14.594 6.727 1 93.25 474 ILE A O 1
ATOM 3564 N N . ILE A 1 475 ? -11.836 -16.797 7.02 1 92.31 475 ILE A N 1
ATOM 3565 C CA . ILE A 1 475 ? -13.211 -16.859 6.559 1 92.31 475 ILE A CA 1
ATOM 3566 C C . ILE A 1 475 ? -14.164 -16.656 7.734 1 92.31 475 ILE A C 1
ATOM 3568 O O . ILE A 1 475 ? -15.383 -16.719 7.57 1 92.31 475 ILE A O 1
ATOM 3572 N N . GLN A 1 476 ? -13.672 -16.438 8.914 1 91.56 476 GLN A N 1
ATOM 3573 C CA . GLN A 1 476 ? -14.508 -16.422 10.109 1 91.56 476 GLN A CA 1
ATOM 3574 C C . GLN A 1 476 ? -15.422 -15.195 10.117 1 91.56 476 GLN A C 1
ATOM 3576 O O . GLN A 1 476 ? -16.625 -15.312 10.391 1 91.56 476 GLN A O 1
ATOM 3581 N N . PHE A 1 477 ? -14.82 -14.023 9.883 1 91.62 477 PHE A N 1
ATOM 3582 C CA . PHE A 1 477 ? -15.578 -12.781 9.969 1 91.62 477 PHE A CA 1
ATOM 3583 C C . PHE A 1 477 ? -15.172 -11.82 8.859 1 91.62 477 PHE A C 1
ATOM 3585 O O . PHE A 1 477 ? -13.992 -11.75 8.492 1 91.62 477 PHE A O 1
ATOM 3592 N N . PRO A 1 478 ? -16.141 -11.062 8.344 1 91.44 478 PRO A N 1
ATOM 3593 C CA . PRO A 1 478 ? -15.781 -10.047 7.348 1 91.44 478 PRO A CA 1
ATOM 3594 C C . PRO A 1 478 ? -15.102 -8.828 7.969 1 91.44 478 PRO A C 1
ATOM 3596 O O . PRO A 1 478 ? -15.398 -8.461 9.109 1 91.44 478 PRO A O 1
ATOM 3599 N N . ARG A 1 479 ? -14.219 -8.234 7.266 1 93.19 479 ARG A N 1
ATOM 3600 C CA . ARG A 1 479 ? -13.641 -6.949 7.66 1 93.19 479 ARG A CA 1
ATOM 3601 C C . ARG A 1 479 ? -14.625 -5.809 7.426 1 93.19 479 ARG A C 1
ATOM 3603 O O . ARG A 1 479 ? -15.297 -5.766 6.395 1 93.19 479 ARG A O 1
ATOM 3610 N N . THR A 1 480 ? -14.75 -4.938 8.336 1 93.81 480 THR A N 1
ATOM 3611 C CA . THR A 1 480 ? -15.641 -3.781 8.227 1 93.81 480 THR A CA 1
ATOM 3612 C C . THR A 1 480 ? -14.906 -2.502 8.633 1 93.81 480 THR A C 1
ATOM 3614 O O . THR A 1 480 ? -13.906 -2.553 9.344 1 93.81 480 THR A O 1
ATOM 3617 N N . VAL A 1 481 ? -15.383 -1.396 8.133 1 95.56 481 VAL A N 1
ATOM 3618 C CA . VAL A 1 481 ? -14.836 -0.111 8.547 1 95.56 481 VAL A CA 1
ATOM 3619 C C . VAL A 1 481 ? -15.07 0.095 10.047 1 95.56 481 VAL A C 1
ATOM 3621 O O . VAL A 1 481 ? -16.156 -0.194 10.555 1 95.56 481 VAL A O 1
ATOM 3624 N N . ASP A 1 482 ? -14.047 0.477 10.766 1 93.25 482 ASP A N 1
ATOM 3625 C CA . ASP A 1 482 ? -14.172 0.826 12.172 1 93.25 482 ASP A CA 1
ATOM 3626 C C . ASP A 1 482 ? -14.695 2.252 12.344 1 93.25 482 ASP A C 1
ATOM 3628 O O . ASP A 1 482 ? -13.977 3.217 12.07 1 93.25 482 ASP A O 1
ATOM 3632 N N . PRO A 1 483 ? -15.898 2.395 12.805 1 91.69 483 PRO A N 1
ATOM 3633 C CA . PRO A 1 483 ? -16.453 3.738 12.984 1 91.69 483 PRO A CA 1
ATOM 3634 C C . PRO A 1 483 ? -15.633 4.594 13.945 1 91.69 483 PRO A C 1
ATOM 3636 O O . PRO A 1 483 ? -15.727 5.824 13.914 1 91.69 483 PRO A O 1
ATOM 3639 N N . ARG A 1 484 ? -14.844 3.959 14.781 1 89.62 484 ARG A N 1
ATOM 3640 C CA . ARG A 1 484 ? -14.016 4.676 15.742 1 89.62 484 ARG A CA 1
ATOM 3641 C C . ARG A 1 484 ? -12.547 4.645 15.336 1 89.62 484 ARG A C 1
ATOM 3643 O O . ARG A 1 484 ? -11.68 5.043 16.109 1 89.62 484 ARG A O 1
ATOM 3650 N N . GLY A 1 485 ? -12.359 4.125 14.195 1 89.81 485 GLY A N 1
ATOM 3651 C CA . GLY A 1 485 ? -11 4.012 13.703 1 89.81 485 GLY A CA 1
ATOM 3652 C C . GLY A 1 485 ? -10.477 5.297 13.086 1 89.81 485 GLY A C 1
ATOM 3653 O O . GLY A 1 485 ? -11.25 6.199 12.766 1 89.81 485 GLY A O 1
ATOM 3654 N N . ARG A 1 486 ? -9.203 5.367 12.852 1 88.56 486 ARG A N 1
ATOM 3655 C CA . ARG A 1 486 ? -8.547 6.574 12.359 1 88.56 486 ARG A CA 1
ATOM 3656 C C . ARG A 1 486 ? -8.891 6.832 10.898 1 88.56 486 ARG A C 1
ATOM 3658 O O . ARG A 1 486 ? -8.945 7.98 10.453 1 88.56 486 ARG A O 1
ATOM 3665 N N . GLN A 1 487 ? -9.117 5.82 10.156 1 91.12 487 GLN A N 1
ATOM 3666 C CA . GLN A 1 487 ? -9.43 6.016 8.742 1 91.12 487 GLN A CA 1
ATOM 3667 C C . GLN A 1 487 ? -10.727 6.793 8.57 1 91.12 487 GLN A C 1
ATOM 3669 O O . GLN A 1 487 ? -10.766 7.789 7.84 1 91.12 487 GLN A O 1
ATOM 3674 N N . TRP A 1 488 ? -11.734 6.352 9.25 1 93.5 488 TRP A N 1
ATOM 3675 C CA . TRP A 1 488 ? -13.008 7.055 9.195 1 93.5 488 TRP A CA 1
ATOM 3676 C C . TRP A 1 488 ? -12.891 8.445 9.797 1 93.5 488 TRP A C 1
ATOM 3678 O O . TRP A 1 488 ? -13.43 9.414 9.25 1 93.5 488 TRP A O 1
ATOM 3688 N N . ASN A 1 489 ? -12.172 8.523 10.867 1 92.56 489 ASN A N 1
ATOM 3689 C CA . ASN A 1 489 ? -11.977 9.797 11.555 1 92.56 489 ASN A CA 1
ATOM 3690 C C . ASN A 1 489 ? -11.336 10.836 10.633 1 92.56 489 ASN A C 1
ATOM 3692 O O . ASN A 1 489 ? -11.742 12 10.625 1 92.56 489 ASN A O 1
ATOM 3696 N N . ARG A 1 490 ? -10.391 10.414 9.891 1 89.94 490 ARG A N 1
ATOM 3697 C CA . ARG A 1 490 ? -9.703 11.32 8.977 1 89.94 490 ARG A CA 1
ATOM 3698 C C . ARG A 1 490 ? -10.664 11.875 7.93 1 89.94 490 ARG A C 1
ATOM 3700 O O . ARG A 1 490 ? -10.625 13.07 7.617 1 89.94 490 ARG A O 1
ATOM 3707 N N . LEU A 1 491 ? -11.461 10.977 7.406 1 92.31 491 LEU A N 1
ATOM 3708 C CA . LEU A 1 491 ? -12.43 11.438 6.422 1 92.31 491 LEU A CA 1
ATOM 3709 C C . LEU A 1 491 ? -13.453 12.383 7.059 1 92.31 491 LEU A C 1
ATOM 3711 O O . LEU A 1 491 ? -13.719 13.461 6.527 1 92.31 491 LEU A O 1
ATOM 3715 N N . LYS A 1 492 ? -13.969 11.953 8.141 1 91.75 492 LYS A N 1
ATOM 3716 C CA . LYS A 1 492 ? -14.992 12.719 8.852 1 91.75 492 LYS A CA 1
ATOM 3717 C C . LYS A 1 492 ? -14.508 14.141 9.141 1 91.75 492 LYS A C 1
ATOM 3719 O O . LYS A 1 492 ? -15.25 15.102 8.953 1 91.75 492 LYS A O 1
ATOM 3724 N N . THR A 1 493 ? -13.32 14.25 9.555 1 86.56 493 THR A N 1
ATOM 3725 C CA . THR A 1 493 ? -12.75 15.547 9.891 1 86.56 493 THR A CA 1
ATOM 3726 C C . THR A 1 493 ? -12.414 16.328 8.625 1 86.56 493 THR A C 1
ATOM 3728 O O . THR A 1 493 ? -12.57 17.547 8.586 1 86.56 493 THR A O 1
ATOM 3731 N N . ALA A 1 494 ? -11.969 15.633 7.621 1 85.06 494 ALA A N 1
ATOM 3732 C CA . ALA A 1 494 ? -11.609 16.281 6.367 1 85.06 494 ALA A CA 1
ATOM 3733 C C . ALA A 1 494 ? -12.82 16.953 5.73 1 85.06 494 ALA A C 1
ATOM 3735 O O . ALA A 1 494 ? -12.695 18.016 5.113 1 85.06 494 ALA A O 1
ATOM 3736 N N . ILE A 1 495 ? -13.945 16.375 5.91 1 88.44 495 ILE A N 1
ATOM 3737 C CA . ILE A 1 495 ? -15.125 16.906 5.242 1 88.44 495 ILE A CA 1
ATOM 3738 C C . ILE A 1 495 ? -16.047 17.578 6.266 1 88.44 495 ILE A C 1
ATOM 3740 O O . ILE A 1 495 ? -17.156 18 5.934 1 88.44 495 ILE A O 1
ATOM 3744 N N . ASN A 1 496 ? -15.625 17.594 7.52 1 87.62 496 ASN A N 1
ATOM 3745 C CA . ASN A 1 496 ? -16.359 18.203 8.625 1 87.62 496 ASN A CA 1
ATOM 3746 C C . ASN A 1 496 ? -17.766 17.625 8.75 1 87.62 496 ASN A C 1
ATOM 3748 O O . ASN A 1 496 ? -18.734 18.375 8.914 1 87.62 496 ASN A O 1
ATOM 3752 N N . GLN A 1 497 ? -17.875 16.375 8.5 1 93.06 497 GLN A N 1
ATOM 3753 C CA . GLN A 1 497 ? -19.172 15.695 8.648 1 93.06 497 GLN A CA 1
ATOM 3754 C C . GLN A 1 497 ? -19.484 15.43 10.125 1 93.06 497 GLN A C 1
ATOM 3756 O O . GLN A 1 497 ? -18.672 14.828 10.836 1 93.06 497 GLN A O 1
ATOM 3761 N N . PRO A 1 498 ? -20.609 15.883 10.602 1 91.94 498 PRO A N 1
ATOM 3762 C CA . PRO A 1 498 ? -21.016 15.586 11.977 1 91.94 498 PRO A CA 1
ATOM 3763 C C . PRO A 1 498 ? -21.531 14.156 12.133 1 91.94 498 PRO A C 1
ATOM 3765 O O . PRO A 1 498 ? -21.562 13.391 11.164 1 91.94 498 PRO A O 1
ATOM 3768 N N . ASP A 1 499 ? -21.734 13.805 13.367 1 90.94 499 ASP A N 1
ATOM 3769 C CA . ASP A 1 499 ? -22.422 12.539 13.609 1 90.94 499 ASP A CA 1
ATOM 3770 C C . ASP A 1 499 ? -23.875 12.602 13.117 1 90.94 499 ASP A C 1
ATOM 3772 O O . ASP A 1 499 ? -24.641 13.469 13.531 1 90.94 499 ASP A O 1
ATOM 3776 N N . LEU A 1 500 ? -24.219 11.758 12.273 1 93.06 500 LEU A N 1
ATOM 3777 C CA . LEU A 1 500 ? -25.531 11.789 11.656 1 93.06 500 LEU A CA 1
ATOM 3778 C C . LEU A 1 500 ? -26.453 10.75 12.289 1 93.06 500 LEU A C 1
ATOM 3780 O O . LEU A 1 500 ? -27.516 10.445 11.75 1 93.06 500 LEU A O 1
ATOM 3784 N N . MET A 1 501 ? -25.953 10.18 13.375 1 88 501 MET A N 1
ATOM 3785 C CA . MET A 1 501 ? -26.797 9.203 14.062 1 88 501 MET A CA 1
ATOM 3786 C C . MET A 1 501 ? -27.844 9.898 14.914 1 88 501 MET A C 1
ATOM 3788 O O . MET A 1 501 ? -27.625 11.008 15.406 1 88 501 MET A O 1
ATOM 3792 N N . MET B 1 1 ? -3.355 -97.5 43.781 1 22.67 1 MET B N 1
ATOM 3793 C CA . MET B 1 1 ? -4.348 -96.562 44.375 1 22.67 1 MET B CA 1
ATOM 3794 C C . MET B 1 1 ? -4.051 -95.125 44 1 22.67 1 MET B C 1
ATOM 3796 O O . MET B 1 1 ? -3.127 -94.5 44.531 1 22.67 1 MET B O 1
ATOM 3800 N N . ALA B 1 2 ? -4.203 -94.75 42.688 1 26.95 2 ALA B N 1
ATOM 3801 C CA . ALA B 1 2 ? -3.725 -93.75 41.75 1 26.95 2 ALA B CA 1
ATOM 3802 C C . ALA B 1 2 ? -4.301 -92.375 42.031 1 26.95 2 ALA B C 1
ATOM 3804 O O . ALA B 1 2 ? -5.504 -92.125 41.875 1 26.95 2 ALA B O 1
ATOM 3805 N N . GLY B 1 3 ? -3.744 -91.688 43.125 1 23.08 3 GLY B N 1
ATOM 3806 C CA . GLY B 1 3 ? -4.34 -90.625 43.906 1 23.08 3 GLY B CA 1
ATOM 3807 C C . GLY B 1 3 ? -4.551 -89.375 43.094 1 23.08 3 GLY B C 1
ATOM 3808 O O . GLY B 1 3 ? -3.758 -89.062 42.219 1 23.08 3 GLY B O 1
ATOM 3809 N N . ALA B 1 4 ? -5.781 -88.812 43 1 25.19 4 ALA B N 1
ATOM 3810 C CA . ALA B 1 4 ? -6.562 -87.812 42.281 1 25.19 4 ALA B CA 1
ATOM 3811 C C . ALA B 1 4 ? -6.094 -86.438 42.625 1 25.19 4 ALA B C 1
ATOM 3813 O O . ALA B 1 4 ? -6.359 -85.938 43.719 1 25.19 4 ALA B O 1
ATOM 3814 N N . GLU B 1 5 ? -4.785 -86.125 42.375 1 24.5 5 GLU B N 1
ATOM 3815 C CA . GLU B 1 5 ? -4.164 -84.938 42.938 1 24.5 5 GLU B CA 1
ATOM 3816 C C . GLU B 1 5 ? -4.887 -83.688 42.469 1 24.5 5 GLU B C 1
ATOM 3818 O O . GLU B 1 5 ? -5.223 -83.562 41.312 1 24.5 5 GLU B O 1
ATOM 3823 N N . GLY B 1 6 ? -5.559 -83 43.344 1 22.59 6 GLY B N 1
ATOM 3824 C CA . GLY B 1 6 ? -6.531 -81.938 43.406 1 22.59 6 GLY B CA 1
ATOM 3825 C C . GLY B 1 6 ? -6 -80.625 42.844 1 22.59 6 GLY B C 1
ATOM 3826 O O . GLY B 1 6 ? -4.82 -80.312 43 1 22.59 6 GLY B O 1
ATOM 3827 N N . GLU B 1 7 ? -6.457 -80.125 41.719 1 22.27 7 GLU B N 1
ATOM 3828 C CA . GLU B 1 7 ? -6.152 -79 40.844 1 22.27 7 GLU B CA 1
ATOM 3829 C C . GLU B 1 7 ? -6.262 -77.688 41.562 1 22.27 7 GLU B C 1
ATOM 3831 O O . GLU B 1 7 ? -7.324 -77.312 42.094 1 22.27 7 GLU B O 1
ATOM 3836 N N . ARG B 1 8 ? -5.25 -77.312 42.375 1 26.38 8 ARG B N 1
ATOM 3837 C CA . ARG B 1 8 ? -5.281 -76.125 43.25 1 26.38 8 ARG B CA 1
ATOM 3838 C C . ARG B 1 8 ? -5.727 -74.938 42.438 1 26.38 8 ARG B C 1
ATOM 3840 O O . ARG B 1 8 ? -5.398 -74.812 41.25 1 26.38 8 ARG B O 1
ATOM 3847 N N . PRO B 1 9 ? -6.645 -74.188 42.969 1 25.83 9 PRO B N 1
ATOM 3848 C CA . PRO B 1 9 ? -7.359 -73.062 42.406 1 25.83 9 PRO B CA 1
ATOM 3849 C C . PRO B 1 9 ? -6.434 -71.875 42.094 1 25.83 9 PRO B C 1
ATOM 3851 O O . PRO B 1 9 ? -5.363 -71.75 42.688 1 25.83 9 PRO B O 1
ATOM 3854 N N . ALA B 1 10 ? -6.418 -71.375 40.875 1 25.55 10 ALA B N 1
ATOM 3855 C CA . ALA B 1 10 ? -5.629 -70.312 40.219 1 25.55 10 ALA B CA 1
ATOM 3856 C C . ALA B 1 10 ? -5.621 -69 41 1 25.55 10 ALA B C 1
ATOM 3858 O O . ALA B 1 10 ? -6.668 -68.562 41.5 1 25.55 10 ALA B O 1
ATOM 3859 N N . SER B 1 11 ? -4.535 -68.812 41.719 1 23.61 11 SER B N 1
ATOM 3860 C CA . SER B 1 11 ? -4.266 -67.688 42.594 1 23.61 11 SER B CA 1
ATOM 3861 C C . SER B 1 11 ? -4.652 -66.375 41.938 1 23.61 11 SER B C 1
ATOM 3863 O O . SER B 1 11 ? -4.598 -66.25 40.719 1 23.61 11 SER B O 1
ATOM 3865 N N . PRO B 1 12 ? -5.293 -65.438 42.75 1 25.41 12 PRO B N 1
ATOM 3866 C CA . PRO B 1 12 ? -5.926 -64.188 42.5 1 25.41 12 PRO B CA 1
ATOM 3867 C C . PRO B 1 12 ? -4.949 -63.156 41.938 1 25.41 12 PRO B C 1
ATOM 3869 O O . PRO B 1 12 ? -3.818 -63.031 42.406 1 25.41 12 PRO B O 1
ATOM 3872 N N . ALA B 1 13 ? -4.957 -62.906 40.594 1 25.3 13 ALA B N 1
ATOM 3873 C CA . ALA B 1 13 ? -4.105 -61.969 39.875 1 25.3 13 ALA B CA 1
ATOM 3874 C C . ALA B 1 13 ? -4.016 -60.625 40.594 1 25.3 13 ALA B C 1
ATOM 3876 O O . ALA B 1 13 ? -5.035 -60.062 41 1 25.3 13 ALA B O 1
ATOM 3877 N N . GLN B 1 14 ? -2.943 -60.375 41.344 1 23.12 14 GLN B N 1
ATOM 3878 C CA . GLN B 1 14 ? -2.582 -59.188 42.062 1 23.12 14 GLN B CA 1
ATOM 3879 C C . GLN B 1 14 ? -2.826 -57.938 41.219 1 23.12 14 GLN B C 1
ATOM 3881 O O . GLN B 1 14 ? -2.479 -57.906 40.031 1 23.12 14 GLN B O 1
ATOM 3886 N N . GLU B 1 15 ? -3.781 -57.062 41.625 1 24.08 15 GLU B N 1
ATOM 3887 C CA . GLU B 1 15 ? -4.184 -55.781 41.062 1 24.08 15 GLU B CA 1
ATOM 3888 C C . GLU B 1 15 ? -2.994 -54.812 40.969 1 24.08 15 GLU B C 1
ATOM 3890 O O . GLU B 1 15 ? -2.324 -54.531 41.969 1 24.08 15 GLU B O 1
ATOM 3895 N N . ALA B 1 16 ? -2.229 -54.844 39.875 1 22.73 16 ALA B N 1
ATOM 3896 C CA . ALA B 1 16 ? -1.148 -53.875 39.656 1 22.73 16 ALA B CA 1
ATOM 3897 C C . ALA B 1 16 ? -1.604 -52.469 39.938 1 22.73 16 ALA B C 1
ATOM 3899 O O . ALA B 1 16 ? -2.551 -51.969 39.312 1 22.73 16 ALA B O 1
ATOM 3900 N N . LYS B 1 17 ? -1.446 -52 41.094 1 28.23 17 LYS B N 1
ATOM 3901 C CA . LYS B 1 17 ? -1.695 -50.594 41.406 1 28.23 17 LYS B CA 1
ATOM 3902 C C . LYS B 1 17 ? -1.113 -49.688 40.344 1 28.23 17 LYS B C 1
ATOM 3904 O O . LYS B 1 17 ? 0.091 -49.719 40.094 1 28.23 17 LYS B O 1
ATOM 3909 N N . LYS B 1 18 ? -2.002 -49.188 39.438 1 24.58 18 LYS B N 1
ATOM 3910 C CA . LYS B 1 18 ? -1.708 -48.188 38.438 1 24.58 18 LYS B CA 1
ATOM 3911 C C . LYS B 1 18 ? -0.933 -47 39.031 1 24.58 18 LYS B C 1
ATOM 3913 O O . LYS B 1 18 ? -1.386 -46.375 40 1 24.58 18 LYS B O 1
ATOM 3918 N N . GLU B 1 19 ? 0.429 -47.125 39 1 27.52 19 GLU B N 1
ATOM 3919 C CA . GLU B 1 19 ? 1.2 -45.969 39.5 1 27.52 19 GLU B CA 1
ATOM 3920 C C . GLU B 1 19 ? 0.649 -44.656 38.938 1 27.52 19 GLU B C 1
ATOM 3922 O O . GLU B 1 19 ? 0.165 -44.625 37.781 1 27.52 19 GLU B O 1
ATOM 3927 N N . PRO B 1 20 ? 0.264 -43.688 39.844 1 28 20 PRO B N 1
ATOM 3928 C CA . PRO B 1 20 ? -0.294 -42.375 39.5 1 28 20 PRO B CA 1
ATOM 3929 C C . PRO B 1 20 ? 0.465 -41.688 38.375 1 28 20 PRO B C 1
ATOM 3931 O O . PRO B 1 20 ? 1.67 -41.906 38.219 1 28 20 PRO B O 1
ATOM 3934 N N . ALA B 1 21 ? -0.267 -41.406 37.219 1 28.27 21 ALA B N 1
ATOM 3935 C CA . ALA B 1 21 ? 0.191 -40.656 36.062 1 28.27 21 ALA B CA 1
ATOM 3936 C C . ALA B 1 21 ? 1.067 -39.469 36.5 1 28.27 21 ALA B C 1
ATOM 3938 O O . ALA B 1 21 ? 0.768 -38.781 37.469 1 28.27 21 ALA B O 1
ATOM 3939 N N . ALA B 1 22 ? 2.35 -39.562 36.188 1 29.27 22 ALA B N 1
ATOM 3940 C CA . ALA B 1 22 ? 3.359 -38.531 36.344 1 29.27 22 ALA B CA 1
ATOM 3941 C C . ALA B 1 22 ? 2.771 -37.156 36.062 1 29.27 22 ALA B C 1
ATOM 3943 O O . ALA B 1 22 ? 1.98 -36.969 35.156 1 29.27 22 ALA B O 1
ATOM 3944 N N . SER B 1 23 ? 2.596 -36.406 37.156 1 28.22 23 SER B N 1
ATOM 3945 C CA . SER B 1 23 ? 2.154 -35 37.094 1 28.22 23 SER B CA 1
ATOM 3946 C C . SER B 1 23 ? 2.795 -34.25 35.938 1 28.22 23 SER B C 1
ATOM 3948 O O . SER B 1 23 ? 3.967 -34.469 35.625 1 28.22 23 SER B O 1
ATOM 3950 N N . PRO B 1 24 ? 1.953 -33.812 34.938 1 28 24 PRO B N 1
ATOM 3951 C CA . PRO B 1 24 ? 2.508 -33.094 33.781 1 28 24 PRO B CA 1
ATOM 3952 C C . PRO B 1 24 ? 3.609 -32.094 34.188 1 28 24 PRO B C 1
ATOM 3954 O O . PRO B 1 24 ? 3.475 -31.391 35.188 1 28 24 PRO B O 1
ATOM 3957 N N . GLN B 1 25 ? 4.898 -32.562 34 1 26.14 25 GLN B N 1
ATOM 3958 C CA . GLN B 1 25 ? 6.008 -31.625 34.156 1 26.14 25 GLN B CA 1
ATOM 3959 C C . GLN B 1 25 ? 5.625 -30.219 33.719 1 26.14 25 GLN B C 1
ATOM 3961 O O . GLN B 1 25 ? 5.02 -30.047 32.656 1 26.14 25 GLN B O 1
ATOM 3966 N N . ALA B 1 26 ? 5.672 -29.328 34.594 1 28.33 26 ALA B N 1
ATOM 3967 C CA . ALA B 1 26 ? 5.488 -27.891 34.438 1 28.33 26 ALA B CA 1
ATOM 3968 C C . ALA B 1 26 ? 6.223 -27.391 33.188 1 28.33 26 ALA B C 1
ATOM 3970 O O . ALA B 1 26 ? 7.418 -27.656 33.031 1 28.33 26 ALA B O 1
ATOM 3971 N N . ALA B 1 27 ? 5.441 -27.141 32.125 1 29.5 27 ALA B N 1
ATOM 3972 C CA . ALA B 1 27 ? 5.941 -26.562 30.891 1 29.5 27 ALA B CA 1
ATOM 3973 C C . ALA B 1 27 ? 7.004 -25.5 31.172 1 29.5 27 ALA B C 1
ATOM 3975 O O . ALA B 1 27 ? 6.805 -24.609 32 1 29.5 27 ALA B O 1
ATOM 3976 N N . LYS B 1 28 ? 8.242 -25.922 30.969 1 31.83 28 LYS B N 1
ATOM 3977 C CA . LYS B 1 28 ? 9.359 -24.984 31.062 1 31.83 28 LYS B CA 1
ATOM 3978 C C . LYS B 1 28 ? 8.961 -23.594 30.562 1 31.83 28 LYS B C 1
ATOM 3980 O O . LYS B 1 28 ? 8.297 -23.469 29.531 1 31.83 28 LYS B O 1
ATOM 3985 N N . PRO B 1 29 ? 9.125 -22.531 31.344 1 29.14 29 PRO B N 1
ATOM 3986 C CA . PRO B 1 29 ? 8.797 -21.156 30.953 1 29.14 29 PRO B CA 1
ATOM 3987 C C . PRO B 1 29 ? 9.312 -20.797 29.562 1 29.14 29 PRO B C 1
ATOM 3989 O O . PRO B 1 29 ? 10.406 -21.234 29.172 1 29.14 29 PRO B O 1
ATOM 3992 N N . ALA B 1 30 ? 8.43 -20.672 28.609 1 30.36 30 ALA B N 1
ATOM 3993 C CA . ALA B 1 30 ? 8.773 -20.219 27.266 1 30.36 30 ALA B CA 1
ATOM 3994 C C . ALA B 1 30 ? 9.922 -19.203 27.297 1 30.36 30 ALA B C 1
ATOM 3996 O O . ALA B 1 30 ? 9.93 -18.297 28.141 1 30.36 30 ALA B O 1
ATOM 3997 N N . ALA B 1 31 ? 11.078 -19.578 26.875 1 30.67 31 ALA B N 1
ATOM 3998 C CA . ALA B 1 31 ? 12.289 -18.766 26.797 1 30.67 31 ALA B CA 1
ATOM 3999 C C . ALA B 1 31 ? 11.961 -17.328 26.422 1 30.67 31 ALA B C 1
ATOM 4001 O O . ALA B 1 31 ? 11.227 -17.078 25.469 1 30.67 31 ALA B O 1
ATOM 4002 N N . ALA B 1 32 ? 11.992 -16.312 27.344 1 35.16 32 ALA B N 1
ATOM 4003 C CA . ALA B 1 32 ? 11.977 -14.867 27.141 1 35.16 32 ALA B CA 1
ATOM 4004 C C . ALA B 1 32 ? 12.75 -14.492 25.875 1 35.16 32 ALA B C 1
ATOM 4006 O O . ALA B 1 32 ? 13.727 -15.156 25.516 1 35.16 32 ALA B O 1
ATOM 4007 N N . GLU B 1 33 ? 12.062 -13.836 24.875 1 40.69 33 GLU B N 1
ATOM 4008 C CA . GLU B 1 33 ? 12.914 -13.32 23.812 1 40.69 33 GLU B CA 1
ATOM 4009 C C . GLU B 1 33 ? 14.266 -12.867 24.359 1 40.69 33 GLU B C 1
ATOM 4011 O O . GLU B 1 33 ? 14.336 -12.242 25.422 1 40.69 33 GLU B O 1
ATOM 4016 N N . PRO B 1 34 ? 15.359 -13.547 24.078 1 38.44 34 PRO B N 1
ATOM 4017 C CA . PRO B 1 34 ? 16.641 -13.141 24.656 1 38.44 34 PRO B CA 1
ATOM 4018 C C . PRO B 1 34 ? 16.766 -11.625 24.812 1 38.44 34 PRO B C 1
ATOM 4020 O O . PRO B 1 34 ? 16.266 -10.875 23.969 1 38.44 34 PRO B O 1
ATOM 4023 N N . LYS B 1 35 ? 17.047 -11.195 26.016 1 36.41 35 LYS B N 1
ATOM 4024 C CA . LYS B 1 35 ? 17.328 -9.797 26.344 1 36.41 35 LYS B CA 1
ATOM 4025 C C . LYS B 1 35 ? 18.281 -9.188 25.312 1 36.41 35 LYS B C 1
ATOM 4027 O O . LYS B 1 35 ? 19.453 -9.578 25.219 1 36.41 35 LYS B O 1
ATOM 4032 N N . LYS B 1 36 ? 17.688 -8.578 24.266 1 43.72 36 LYS B N 1
ATOM 4033 C CA . LYS B 1 36 ? 18.562 -7.859 23.359 1 43.72 36 LYS B CA 1
ATOM 4034 C C . LYS B 1 36 ? 19.484 -6.914 24.109 1 43.72 36 LYS B C 1
ATOM 4036 O O . LYS B 1 36 ? 19.047 -6.172 25 1 43.72 36 LYS B O 1
ATOM 4041 N N . GLU B 1 37 ? 20.672 -7.086 24.219 1 47.5 37 GLU B N 1
ATOM 4042 C CA . GLU B 1 37 ? 21.625 -6.086 24.688 1 47.5 37 GLU B CA 1
ATOM 4043 C C . GLU B 1 37 ? 21.297 -4.703 24.125 1 47.5 37 GLU B C 1
ATOM 4045 O O . GLU B 1 37 ? 20.766 -4.586 23.016 1 47.5 37 GLU B O 1
ATOM 4050 N N . GLY B 1 38 ? 21.062 -3.746 25.016 1 50.34 38 GLY B N 1
ATOM 4051 C CA . GLY B 1 38 ? 20.812 -2.369 24.625 1 50.34 38 GLY B CA 1
ATOM 4052 C C . GLY B 1 38 ? 21.547 -1.966 23.359 1 50.34 38 GLY B C 1
ATOM 4053 O O . GLY B 1 38 ? 22.672 -2.391 23.125 1 50.34 38 GLY B O 1
ATOM 4054 N N . LEU B 1 39 ? 20.875 -1.561 22.297 1 56.97 39 LEU B N 1
ATOM 4055 C CA . LEU B 1 39 ? 21.453 -1.14 21.016 1 56.97 39 LEU B CA 1
ATOM 4056 C C . LEU B 1 39 ? 22.547 -0.092 21.234 1 56.97 39 LEU B C 1
ATOM 4058 O O . LEU B 1 39 ? 22.453 0.721 22.156 1 56.97 39 LEU B O 1
ATOM 4062 N N . PRO B 1 40 ? 23.766 -0.25 20.688 1 57.5 40 PRO B N 1
ATOM 4063 C CA . PRO B 1 40 ? 24.703 0.876 20.703 1 57.5 40 PRO B CA 1
ATOM 4064 C C . PRO B 1 40 ? 24.062 2.184 20.25 1 57.5 40 PRO B C 1
ATOM 4066 O O . PRO B 1 40 ? 23.281 2.189 19.297 1 57.5 40 PRO B O 1
ATOM 4069 N N . ARG B 1 41 ? 24.125 3.15 21.094 1 62.88 41 ARG B N 1
ATOM 4070 C CA . ARG B 1 41 ? 23.516 4.445 20.828 1 62.88 41 ARG B CA 1
ATOM 4071 C C . ARG B 1 41 ? 24.391 5.297 19.922 1 62.88 41 ARG B C 1
ATOM 4073 O O . ARG B 1 41 ? 25.594 5.418 20.141 1 62.88 41 ARG B O 1
ATOM 4080 N N . ILE B 1 42 ? 23.906 5.504 18.688 1 74.31 42 ILE B N 1
ATOM 4081 C CA . ILE B 1 42 ? 24.531 6.453 17.781 1 74.31 42 ILE B CA 1
ATOM 4082 C C . ILE B 1 42 ? 23.734 7.754 17.75 1 74.31 42 ILE B C 1
ATOM 4084 O O . ILE B 1 42 ? 22.5 7.73 17.688 1 74.31 42 ILE B O 1
ATOM 4088 N N . PRO B 1 43 ? 24.453 8.891 17.953 1 75.19 43 PRO B N 1
ATOM 4089 C CA . PRO B 1 43 ? 23.766 10.18 18.016 1 75.19 43 PRO B CA 1
ATOM 4090 C C . PRO B 1 43 ? 22.781 10.391 16.875 1 75.19 43 PRO B C 1
ATOM 4092 O O . PRO B 1 43 ? 21.75 11.047 17.047 1 75.19 43 PRO B O 1
ATOM 4095 N N . SER B 1 44 ? 23.047 9.742 15.828 1 87 44 SER B N 1
ATOM 4096 C CA . SER B 1 44 ? 22.203 9.953 14.664 1 87 44 SER B CA 1
ATOM 4097 C C . SER B 1 44 ? 20.938 9.086 14.734 1 87 44 SER B C 1
ATOM 4099 O O . SER B 1 44 ? 20.016 9.266 13.938 1 87 44 SER B O 1
ATOM 4101 N N . ILE B 1 45 ? 20.922 8.211 15.758 1 92.12 45 ILE B N 1
ATOM 4102 C CA . ILE B 1 45 ? 19.766 7.359 16 1 92.12 45 ILE B CA 1
ATOM 4103 C C . ILE B 1 45 ? 19.328 7.492 17.453 1 92.12 45 ILE B C 1
ATOM 4105 O O . ILE B 1 45 ? 19.672 6.656 18.297 1 92.12 45 ILE B O 1
ATOM 4109 N N . PRO B 1 46 ? 18.578 8.516 17.719 1 94.62 46 PRO B N 1
ATOM 4110 C CA . PRO B 1 46 ? 18.141 8.719 19.094 1 94.62 46 PRO B CA 1
ATOM 4111 C C . PRO B 1 46 ? 17.172 7.637 19.578 1 94.62 46 PRO B C 1
ATOM 4113 O O . PRO B 1 46 ? 16.219 7.312 18.891 1 94.62 46 PRO B O 1
ATOM 4116 N N . VAL B 1 47 ? 17.469 7.078 20.75 1 94.31 47 VAL B N 1
ATOM 4117 C CA . VAL B 1 47 ? 16.656 6 21.312 1 94.31 47 VAL B CA 1
ATOM 4118 C C . VAL B 1 47 ? 16.203 6.375 22.719 1 94.31 47 VAL B C 1
ATOM 4120 O O . VAL B 1 47 ? 16.969 6.98 23.484 1 94.31 47 VAL B O 1
ATOM 4123 N N . THR B 1 48 ? 14.984 6.129 23.016 1 94.25 48 THR B N 1
ATOM 4124 C CA . THR B 1 48 ? 14.445 6.305 24.375 1 94.25 48 THR B CA 1
ATOM 4125 C C . THR B 1 48 ? 13.617 5.09 24.781 1 94.25 48 THR B C 1
ATOM 4127 O O . THR B 1 48 ? 13.477 4.141 24.016 1 94.25 48 THR B O 1
ATOM 4130 N N . THR B 1 49 ? 13.242 5.012 26.031 1 94 49 THR B N 1
ATOM 4131 C CA . THR B 1 49 ? 12.5 3.877 26.562 1 94 49 THR B CA 1
ATOM 4132 C C . THR B 1 49 ? 11.141 4.324 27.109 1 94 49 THR B C 1
ATOM 4134 O O . THR B 1 49 ? 11.039 5.387 27.734 1 94 49 THR B O 1
ATOM 4137 N N . ARG B 1 50 ? 10.156 3.537 26.797 1 92.69 50 ARG B N 1
ATOM 4138 C CA . ARG B 1 50 ? 8.844 3.799 27.391 1 92.69 50 ARG B CA 1
ATOM 4139 C C . ARG B 1 50 ? 8.82 3.441 28.859 1 92.69 50 ARG B C 1
ATOM 4141 O O . ARG B 1 50 ? 9.188 2.328 29.25 1 92.69 50 ARG B O 1
ATOM 4148 N N . PRO B 1 51 ? 8.406 4.258 29.781 1 86.81 51 PRO B N 1
ATOM 4149 C CA . PRO B 1 51 ? 8.508 4.055 31.234 1 86.81 51 PRO B CA 1
ATOM 4150 C C . PRO B 1 51 ? 7.711 2.842 31.719 1 86.81 51 PRO B C 1
ATOM 4152 O O . PRO B 1 51 ? 8.148 2.139 32.625 1 86.81 51 PRO B O 1
ATOM 4155 N N . ASN B 1 52 ? 6.637 2.412 31.188 1 82.38 52 ASN B N 1
ATOM 4156 C CA . ASN B 1 52 ? 5.738 1.395 31.719 1 82.38 52 ASN B CA 1
ATOM 4157 C C . ASN B 1 52 ? 6.238 -0.014 31.422 1 82.38 52 ASN B C 1
ATOM 4159 O O . ASN B 1 52 ? 6.059 -0.931 32.219 1 82.38 52 ASN B O 1
ATOM 4163 N N . ASP B 1 53 ? 6.926 -0.216 30.266 1 87.5 53 ASP B N 1
ATOM 4164 C CA . ASP B 1 53 ? 7.262 -1.585 29.891 1 87.5 53 ASP B CA 1
ATOM 4165 C C . ASP B 1 53 ? 8.68 -1.668 29.328 1 87.5 53 ASP B C 1
ATOM 4167 O O . ASP B 1 53 ? 9.141 -2.744 28.953 1 87.5 53 ASP B O 1
ATOM 4171 N N . GLY B 1 54 ? 9.359 -0.581 29.234 1 89.94 54 GLY B N 1
ATOM 4172 C CA . GLY B 1 54 ? 10.773 -0.581 28.875 1 89.94 54 GLY B CA 1
ATOM 4173 C C . GLY B 1 54 ? 11.008 -0.747 27.391 1 89.94 54 GLY B C 1
ATOM 4174 O O . GLY B 1 54 ? 12.148 -0.915 26.953 1 89.94 54 GLY B O 1
ATOM 4175 N N . LEU B 1 55 ? 10.039 -0.66 26.625 1 91.31 55 LEU B N 1
ATOM 4176 C CA . LEU B 1 55 ? 10.203 -0.793 25.172 1 91.31 55 LEU B CA 1
ATOM 4177 C C . LEU B 1 55 ? 11.031 0.359 24.625 1 91.31 55 LEU B C 1
ATOM 4179 O O . LEU B 1 55 ? 10.836 1.514 25 1 91.31 55 LEU B O 1
ATOM 4183 N N . GLU B 1 56 ? 12.016 -0.005 23.797 1 93.12 56 GLU B N 1
ATOM 4184 C CA . GLU B 1 56 ? 12.859 0.997 23.156 1 93.12 56 GLU B CA 1
ATOM 4185 C C . GLU B 1 56 ? 12.258 1.454 21.828 1 93.12 56 GLU B C 1
ATOM 4187 O O . GLU B 1 56 ? 11.75 0.639 21.062 1 93.12 56 GLU B O 1
ATOM 4192 N N . PHE B 1 57 ? 12.273 2.723 21.609 1 95.31 57 PHE B N 1
ATOM 4193 C CA . PHE B 1 57 ? 11.766 3.262 20.344 1 95.31 57 PHE B CA 1
ATOM 4194 C C . PHE B 1 57 ? 12.555 4.496 19.938 1 95.31 57 PHE B C 1
ATOM 4196 O O . PHE B 1 57 ? 13.367 5.012 20.703 1 95.31 57 PHE B O 1
ATOM 4203 N N . LEU B 1 58 ? 12.438 4.922 18.734 1 96.19 58 LEU B N 1
ATOM 4204 C CA . LEU B 1 58 ? 13.102 6.113 18.203 1 96.19 58 LEU B CA 1
ATOM 4205 C C . LEU B 1 58 ? 12.578 7.371 18.891 1 96.19 58 LEU B C 1
ATOM 4207 O O . LEU B 1 58 ? 11.375 7.656 18.828 1 96.19 58 LEU B O 1
ATOM 4211 N N . GLU B 1 59 ? 13.477 8.047 19.438 1 96.56 59 GLU B N 1
ATOM 4212 C CA . GLU B 1 59 ? 13.102 9.266 20.156 1 96.56 59 GLU B CA 1
ATOM 4213 C C . GLU B 1 59 ? 12.883 10.43 19.188 1 96.56 59 GLU B C 1
ATOM 4215 O O . GLU B 1 59 ? 13.648 10.602 18.25 1 96.56 59 GLU B O 1
ATOM 4220 N N . ILE B 1 60 ? 11.836 11.156 19.438 1 97.69 60 ILE B N 1
ATOM 4221 C CA . ILE B 1 60 ? 11.57 12.375 18.688 1 97.69 60 ILE B CA 1
ATOM 4222 C C . ILE B 1 60 ? 11.852 13.594 19.562 1 97.69 60 ILE B C 1
ATOM 4224 O O . ILE B 1 60 ? 11.328 13.711 20.672 1 97.69 60 ILE B O 1
ATOM 4228 N N . ARG B 1 61 ? 12.672 14.461 19.047 1 97.06 61 ARG B N 1
ATOM 4229 C CA . ARG B 1 61 ? 12.945 15.711 19.766 1 97.06 61 ARG B CA 1
ATOM 4230 C C . ARG B 1 61 ? 11.68 16.531 19.938 1 97.06 61 ARG B C 1
ATOM 4232 O O . ARG B 1 61 ? 10.805 16.531 19.062 1 97.06 61 ARG B O 1
ATOM 4239 N N . ASP B 1 62 ? 11.562 17.203 21.094 1 97.69 62 ASP B N 1
ATOM 4240 C CA . ASP B 1 62 ? 10.383 18.031 21.312 1 97.69 62 ASP B CA 1
ATOM 4241 C C . ASP B 1 62 ? 10.758 19.359 21.984 1 97.69 62 ASP B C 1
ATOM 4243 O O . ASP B 1 62 ? 11.898 19.547 22.422 1 97.69 62 ASP B O 1
ATOM 4247 N N . LEU B 1 63 ? 9.867 20.312 21.938 1 97.81 63 LEU B N 1
ATOM 4248 C CA . LEU B 1 63 ? 10.023 21.625 22.531 1 97.81 63 LEU B CA 1
ATOM 4249 C C . LEU B 1 63 ? 9.102 21.797 23.75 1 97.81 63 LEU B C 1
ATOM 4251 O O . LEU B 1 63 ? 8.797 22.922 24.141 1 97.81 63 LEU B O 1
ATOM 4255 N N . ARG B 1 64 ? 8.633 20.75 24.297 1 97.06 64 ARG B N 1
ATOM 4256 C CA . ARG B 1 64 ? 7.598 20.75 25.328 1 97.06 64 ARG B CA 1
ATOM 4257 C C . ARG B 1 64 ? 8.086 21.453 26.594 1 97.06 64 ARG B C 1
ATOM 4259 O O . ARG B 1 64 ? 7.293 22.062 27.312 1 97.06 64 ARG B O 1
ATOM 4266 N N . GLY B 1 65 ? 9.336 21.297 26.844 1 95.88 65 GLY B N 1
ATOM 4267 C CA . GLY B 1 65 ? 9.906 21.938 28.016 1 95.88 65 GLY B CA 1
ATOM 4268 C C . GLY B 1 65 ? 9.875 23.453 27.938 1 95.88 65 GLY B C 1
ATOM 4269 O O . GLY B 1 65 ? 9.922 24.141 28.969 1 95.88 65 GLY B O 1
ATOM 4270 N N . GLN B 1 66 ? 9.773 24.031 26.766 1 95.75 66 GLN B N 1
ATOM 4271 C CA . GLN B 1 66 ? 9.836 25.469 26.547 1 95.75 66 GLN B CA 1
ATOM 4272 C C . GLN B 1 66 ? 8.453 26.031 26.219 1 95.75 66 GLN B C 1
ATOM 4274 O O . GLN B 1 66 ? 8.297 27.25 26.094 1 95.75 66 GLN B O 1
ATOM 4279 N N . LEU B 1 67 ? 7.492 25.156 26.094 1 96.12 67 LEU B N 1
ATOM 4280 C CA . LEU B 1 67 ? 6.141 25.562 25.734 1 96.12 67 LEU B CA 1
ATOM 4281 C C . LEU B 1 67 ? 5.148 25.219 26.828 1 96.12 67 LEU B C 1
ATOM 4283 O O . LEU B 1 67 ? 5.492 24.516 27.781 1 96.12 67 LEU B O 1
ATOM 4287 N N . LYS B 1 68 ? 3.936 25.719 26.75 1 95.31 68 LYS B N 1
ATOM 4288 C CA . LYS B 1 68 ? 2.898 25.484 27.75 1 95.31 68 LYS B CA 1
ATOM 4289 C C . LYS B 1 68 ? 1.847 24.5 27.219 1 95.31 68 LYS B C 1
ATOM 4291 O O . LYS B 1 68 ? 1.286 24.719 26.141 1 95.31 68 LYS B O 1
ATOM 4296 N N . PRO B 1 69 ? 1.624 23.438 27.953 1 97.25 69 PRO B N 1
ATOM 4297 C CA . PRO B 1 69 ? 0.601 22.484 27.531 1 97.25 69 PRO B CA 1
ATOM 4298 C C . PRO B 1 69 ? -0.815 23.031 27.641 1 97.25 69 PRO B C 1
ATOM 4300 O O . PRO B 1 69 ? -1.099 23.828 28.547 1 97.25 69 PRO B O 1
ATOM 4303 N N . GLN B 1 70 ? -1.706 22.672 26.781 1 97.56 70 GLN B N 1
ATOM 4304 C CA . GLN B 1 70 ? -3.133 22.969 26.828 1 97.56 70 GLN B CA 1
ATOM 4305 C C . GLN B 1 70 ? -3.945 21.891 26.125 1 97.56 70 GLN B C 1
ATOM 4307 O O . GLN B 1 70 ? -3.389 21.047 25.406 1 97.56 70 GLN B O 1
ATOM 4312 N N . ASP B 1 71 ? -5.184 21.891 26.266 1 97.44 71 ASP B N 1
ATOM 4313 C CA . ASP B 1 71 ? -6.055 20.906 25.625 1 97.44 71 ASP B CA 1
ATOM 4314 C C . ASP B 1 71 ? -6.172 21.188 24.125 1 97.44 71 ASP B C 1
ATOM 4316 O O . ASP B 1 71 ? -6.238 22.344 23.703 1 97.44 71 ASP B O 1
ATOM 4320 N N . SER B 1 72 ? -6.191 20.125 23.359 1 96.81 72 SER B N 1
ATOM 4321 C CA . SER B 1 72 ? -6.469 20.234 21.938 1 96.81 72 SER B CA 1
ATOM 4322 C C . SER B 1 72 ? -7.867 20.781 21.688 1 96.81 72 SER B C 1
ATOM 4324 O O . SER B 1 72 ? -8.789 20.547 22.469 1 96.81 72 SER B O 1
ATOM 4326 N N . PRO B 1 73 ? -8 21.547 20.625 1 95.69 73 PRO B N 1
ATOM 4327 C CA . PRO B 1 73 ? -9.344 22 20.266 1 95.69 73 PRO B CA 1
ATOM 4328 C C . PRO B 1 73 ? -10.289 20.859 19.938 1 95.69 73 PRO B C 1
ATOM 4330 O O . PRO B 1 73 ? -11.508 21.047 19.859 1 95.69 73 PRO B O 1
ATOM 4333 N N . PHE B 1 74 ? -9.773 19.625 19.812 1 94.06 74 PHE B N 1
ATOM 4334 C CA . PHE B 1 74 ? -10.578 18.484 19.391 1 94.06 74 PHE B CA 1
ATOM 4335 C C . PHE B 1 74 ? -11.117 17.734 20.609 1 94.06 74 PHE B C 1
ATOM 4337 O O . PHE B 1 74 ? -11.859 16.766 20.453 1 94.06 74 PHE B O 1
ATOM 4344 N N . VAL B 1 75 ? -10.773 18.141 21.797 1 95.56 75 VAL B N 1
ATOM 4345 C CA . VAL B 1 75 ? -11.164 17.438 23.031 1 95.56 75 VAL B CA 1
ATOM 4346 C C . VAL B 1 75 ? -12.68 17.453 23.172 1 95.56 75 VAL B C 1
ATOM 4348 O O . VAL B 1 75 ? -13.281 16.469 23.609 1 95.56 75 VAL B O 1
ATOM 4351 N N . SER B 1 76 ? -13.336 18.594 22.781 1 92 76 SER B N 1
ATOM 4352 C CA . SER B 1 76 ? -14.781 18.75 22.953 1 92 76 SER B CA 1
ATOM 4353 C C . SER B 1 76 ? -15.539 17.672 22.188 1 92 76 SER B C 1
ATOM 4355 O O . SER B 1 76 ? -16.562 17.172 22.656 1 92 76 SER B O 1
ATOM 4357 N N . SER B 1 77 ? -15.062 17.172 21.031 1 89.94 77 SER B N 1
ATOM 4358 C CA . SER B 1 77 ? -15.711 16.141 20.219 1 89.94 77 SER B CA 1
ATOM 4359 C C . SER B 1 77 ? -15.031 14.789 20.391 1 89.94 77 SER B C 1
ATOM 4361 O O . SER B 1 77 ? -15.398 13.82 19.734 1 89.94 77 SER B O 1
ATOM 4363 N N . ASN B 1 78 ? -13.992 14.727 21.266 1 92.06 78 ASN B N 1
ATOM 4364 C CA . ASN B 1 78 ? -13.172 13.531 21.391 1 92.06 78 ASN B CA 1
ATOM 4365 C C . ASN B 1 78 ? -12.586 13.109 20.047 1 92.06 78 ASN B C 1
ATOM 4367 O O . ASN B 1 78 ? -12.719 11.953 19.641 1 92.06 78 ASN B O 1
ATOM 4371 N N . ASN B 1 79 ? -12.117 14.211 19.391 1 92.56 79 ASN B N 1
ATOM 4372 C CA . ASN B 1 79 ? -11.547 14 18.062 1 92.56 79 ASN B CA 1
ATOM 4373 C C . ASN B 1 79 ? -12.547 13.328 17.125 1 92.56 79 ASN B C 1
ATOM 4375 O O . ASN B 1 79 ? -12.242 12.289 16.531 1 92.56 79 ASN B O 1
ATOM 4379 N N . ALA B 1 80 ? -13.75 13.867 17.078 1 88.69 80 ALA B N 1
ATOM 4380 C CA . ALA B 1 80 ? -14.844 13.391 16.25 1 88.69 80 ALA B CA 1
ATOM 4381 C C . ALA B 1 80 ? -15.195 11.938 16.578 1 88.69 80 ALA B C 1
ATOM 4383 O O . ALA B 1 80 ? -15.492 11.148 15.68 1 88.69 80 ALA B O 1
ATOM 4384 N N . GLY B 1 81 ? -14.906 11.523 17.828 1 87.44 81 GLY B N 1
ATOM 4385 C CA . GLY B 1 81 ? -15.336 10.227 18.312 1 87.44 81 GLY B CA 1
ATOM 4386 C C . GLY B 1 81 ? -14.266 9.156 18.203 1 87.44 81 GLY B C 1
ATOM 4387 O O . GLY B 1 81 ? -14.453 8.031 18.672 1 87.44 81 GLY B O 1
ATOM 4388 N N . ALA B 1 82 ? -13.148 9.484 17.703 1 90.06 82 ALA B N 1
ATOM 4389 C CA . ALA B 1 82 ? -12.125 8.477 17.438 1 90.06 82 ALA B CA 1
ATOM 4390 C C . ALA B 1 82 ? -11.148 8.383 18.609 1 90.06 82 ALA B C 1
ATOM 4392 O O . ALA B 1 82 ? -10.383 7.422 18.703 1 90.06 82 ALA B O 1
ATOM 4393 N N . GLY B 1 83 ? -11.211 9.383 19.516 1 93.19 83 GLY B N 1
ATOM 4394 C CA . GLY B 1 83 ? -10.203 9.445 20.562 1 93.19 83 GLY B CA 1
ATOM 4395 C C . GLY B 1 83 ? -8.867 9.977 20.078 1 93.19 83 GLY B C 1
ATOM 4396 O O . GLY B 1 83 ? -8.766 10.484 18.953 1 93.19 83 GLY B O 1
ATOM 4397 N N . PHE B 1 84 ? -7.871 9.922 21 1 96.44 84 PHE B N 1
ATOM 4398 C CA . PHE B 1 84 ? -6.57 10.516 20.703 1 96.44 84 PHE B CA 1
ATOM 4399 C C . PHE B 1 84 ? -5.477 9.453 20.719 1 96.44 84 PHE B C 1
ATOM 4401 O O . PHE B 1 84 ? -5.633 8.398 21.344 1 96.44 84 PHE B O 1
ATOM 4408 N N . VAL B 1 85 ? -4.48 9.711 19.938 1 96.12 85 VAL B N 1
ATOM 4409 C CA . VAL B 1 85 ? -3.297 8.859 19.969 1 96.12 85 VAL B CA 1
ATOM 4410 C C . VAL B 1 85 ? -2.523 9.102 21.266 1 96.12 85 VAL B C 1
ATOM 4412 O O . VAL B 1 85 ? -2.316 10.25 21.672 1 96.12 85 VAL B O 1
ATOM 4415 N N . GLY B 1 86 ? -2.104 8.031 21.891 1 94.38 86 GLY B N 1
ATOM 4416 C CA . GLY B 1 86 ? -1.307 8.164 23.094 1 94.38 86 GLY B CA 1
ATOM 4417 C C . GLY B 1 86 ? 0.089 8.695 22.844 1 94.38 86 GLY B C 1
ATOM 4418 O O . GLY B 1 86 ? 0.653 8.477 21.766 1 94.38 86 GLY B O 1
ATOM 4419 N N . ASP B 1 87 ? 0.652 9.273 23.797 1 94.5 87 ASP B N 1
ATOM 4420 C CA . ASP B 1 87 ? 1.959 9.906 23.672 1 94.5 87 ASP B CA 1
ATOM 4421 C C . ASP B 1 87 ? 3.064 8.867 23.516 1 94.5 87 ASP B C 1
ATOM 4423 O O . ASP B 1 87 ? 4.172 9.188 23.078 1 94.5 87 ASP B O 1
ATOM 4427 N N . SER B 1 88 ? 2.711 7.656 23.938 1 95.5 88 SER B N 1
ATOM 4428 C CA . SER B 1 88 ? 3.703 6.59 23.797 1 95.5 88 SER B CA 1
ATOM 4429 C C . SER B 1 88 ? 3.127 5.391 23.062 1 95.5 88 SER B C 1
ATOM 4431 O O . SER B 1 88 ? 3.455 4.246 23.375 1 95.5 88 SER B O 1
ATOM 4433 N N . ASP B 1 89 ? 2.119 5.633 22.203 1 96.38 89 ASP B N 1
ATOM 4434 C CA . ASP B 1 89 ? 1.708 4.609 21.25 1 96.38 89 ASP B CA 1
ATOM 4435 C C . ASP B 1 89 ? 2.834 4.293 20.266 1 96.38 89 ASP B C 1
ATOM 4437 O O . ASP B 1 89 ? 3.436 5.203 19.688 1 96.38 89 ASP B O 1
ATOM 4441 N N . LEU B 1 90 ? 3.098 3.045 20.109 1 96.94 90 LEU B N 1
ATOM 4442 C CA . LEU B 1 90 ? 4.266 2.646 19.344 1 96.94 90 LEU B CA 1
ATOM 4443 C C . LEU B 1 90 ? 3.865 1.747 18.172 1 96.94 90 LEU B C 1
ATOM 4445 O O . LEU B 1 90 ? 2.895 0.991 18.266 1 96.94 90 LEU B O 1
ATOM 4449 N N . VAL B 1 91 ? 4.508 1.893 17.078 1 96.25 91 VAL B N 1
ATOM 4450 C CA . VAL B 1 91 ? 4.398 1.038 15.898 1 96.25 91 VAL B CA 1
ATOM 4451 C C . VAL B 1 91 ? 5.699 0.263 15.703 1 96.25 91 VAL B C 1
ATOM 4453 O O . VAL B 1 91 ? 6.785 0.848 15.711 1 96.25 91 VAL B O 1
ATOM 4456 N N . ARG B 1 92 ? 5.617 -0.93 15.547 1 94.69 92 ARG B N 1
ATOM 4457 C CA . ARG B 1 92 ? 6.805 -1.768 15.422 1 94.69 92 ARG B CA 1
ATOM 4458 C C . ARG B 1 92 ? 7.445 -1.612 14.047 1 94.69 92 ARG B C 1
ATOM 4460 O O . ARG B 1 92 ? 6.758 -1.661 13.023 1 94.69 92 ARG B O 1
ATOM 4467 N N . ILE B 1 93 ? 8.75 -1.471 14.047 1 93.62 93 ILE B N 1
ATOM 4468 C CA . ILE B 1 93 ? 9.539 -1.384 12.828 1 93.62 93 ILE B CA 1
ATOM 4469 C C . ILE B 1 93 ? 9.961 -2.783 12.383 1 93.62 93 ILE B C 1
ATOM 4471 O O . ILE B 1 93 ? 9.852 -3.127 11.203 1 93.62 93 ILE B O 1
ATOM 4475 N N . SER B 1 94 ? 10.375 -3.562 13.344 1 89.38 94 SER B N 1
ATOM 4476 C CA . SER B 1 94 ? 10.852 -4.914 13.078 1 89.38 94 SER B CA 1
ATOM 4477 C C . SER B 1 94 ? 9.695 -5.891 12.914 1 89.38 94 SER B C 1
ATOM 4479 O O . SER B 1 94 ? 9.055 -6.273 13.891 1 89.38 94 SER B O 1
ATOM 4481 N N . ILE B 1 95 ? 9.492 -6.344 11.688 1 91.12 95 ILE B N 1
ATOM 4482 C CA . ILE B 1 95 ? 8.328 -7.18 11.461 1 91.12 95 ILE B CA 1
ATOM 4483 C C . ILE B 1 95 ? 8.766 -8.578 11.031 1 91.12 95 ILE B C 1
ATOM 4485 O O . ILE B 1 95 ? 8.039 -9.555 11.227 1 91.12 95 ILE B O 1
ATOM 4489 N N . MET B 1 96 ? 9.898 -8.664 10.461 1 92.06 96 MET B N 1
ATOM 4490 C CA . MET B 1 96 ? 10.398 -9.945 9.969 1 92.06 96 MET B CA 1
ATOM 4491 C C . MET B 1 96 ? 11.125 -10.703 11.078 1 92.06 96 MET B C 1
ATOM 4493 O O . MET B 1 96 ? 11.805 -10.094 11.906 1 92.06 96 MET B O 1
ATOM 4497 N N . ASN B 1 97 ? 10.961 -11.961 11.164 1 93.69 97 ASN B N 1
ATOM 4498 C CA . ASN B 1 97 ? 11.719 -12.883 12 1 93.69 97 ASN B CA 1
ATOM 4499 C C . ASN B 1 97 ? 12.133 -14.133 11.227 1 93.69 97 ASN B C 1
ATOM 4501 O O . ASN B 1 97 ? 11.328 -15.047 11.023 1 93.69 97 ASN B O 1
ATOM 4505 N N . TYR B 1 98 ? 13.344 -14.125 10.82 1 93.44 98 TYR B N 1
ATOM 4506 C CA . TYR B 1 98 ? 13.852 -15.188 9.953 1 93.44 98 TYR B CA 1
ATOM 4507 C C . TYR B 1 98 ? 14.258 -16.406 10.773 1 93.44 98 TYR B C 1
ATOM 4509 O O . TYR B 1 98 ? 14.617 -16.281 11.945 1 93.44 98 TYR B O 1
ATOM 4517 N N . GLU B 1 99 ? 14.18 -17.547 10.188 1 92.62 99 GLU B N 1
ATOM 4518 C CA . GLU B 1 99 ? 14.664 -18.766 10.836 1 92.62 99 GLU B CA 1
ATOM 4519 C C . GLU B 1 99 ? 16.188 -18.766 10.93 1 92.62 99 GLU B C 1
ATOM 4521 O O . GLU B 1 99 ? 16.75 -19.328 11.867 1 92.62 99 GLU B O 1
ATOM 4526 N N . GLY B 1 100 ? 16.781 -18.078 9.977 1 90.62 100 GLY B N 1
ATOM 4527 C CA . GLY B 1 100 ? 18.234 -18 9.945 1 90.62 100 GLY B CA 1
ATOM 4528 C C . GLY B 1 100 ? 18.75 -16.953 8.992 1 90.62 100 GLY B C 1
ATOM 4529 O O . GLY B 1 100 ? 17.969 -16.312 8.266 1 90.62 100 GLY B O 1
ATOM 4530 N N . SER B 1 101 ? 20.031 -16.75 8.961 1 88.88 101 SER B N 1
ATOM 4531 C CA . SER B 1 101 ? 20.672 -15.703 8.172 1 88.88 101 SER B CA 1
ATOM 4532 C C . SER B 1 101 ? 20.656 -16.047 6.684 1 88.88 101 SER B C 1
ATOM 4534 O O . SER B 1 101 ? 20.875 -15.18 5.84 1 88.88 101 SER B O 1
ATOM 4536 N N . ASP B 1 102 ? 20.328 -17.266 6.375 1 89.38 102 ASP B N 1
ATOM 4537 C CA . ASP B 1 102 ? 20.328 -17.703 4.98 1 89.38 102 ASP B CA 1
ATOM 4538 C C . ASP B 1 102 ? 18.984 -17.422 4.324 1 89.38 102 ASP B C 1
ATOM 4540 O O . ASP B 1 102 ? 18.844 -17.531 3.105 1 89.38 102 ASP B O 1
ATOM 4544 N N . SER B 1 103 ? 18.078 -17.031 5.188 1 92.12 103 SER B N 1
ATOM 4545 C CA . SER B 1 103 ? 16.75 -16.734 4.645 1 92.12 103 SER B CA 1
ATOM 4546 C C . SER B 1 103 ? 16.812 -15.578 3.652 1 92.12 103 SER B C 1
ATOM 4548 O O . SER B 1 103 ? 17.5 -14.586 3.887 1 92.12 103 SER B O 1
ATOM 4550 N N . SER B 1 104 ? 16.109 -15.758 2.566 1 92.19 104 SER B N 1
ATOM 4551 C CA . SER B 1 104 ? 16.031 -14.703 1.565 1 92.19 104 SER B CA 1
ATOM 4552 C C . SER B 1 104 ? 15.562 -13.391 2.182 1 92.19 104 SER B C 1
ATOM 4554 O O . SER B 1 104 ? 14.555 -13.359 2.891 1 92.19 104 SER B O 1
ATOM 4556 N N . GLY B 1 105 ? 16.328 -12.352 1.933 1 88.12 105 GLY B N 1
ATOM 4557 C CA . GLY B 1 105 ? 15.93 -11.031 2.398 1 88.12 105 GLY B CA 1
ATOM 4558 C C . GLY B 1 105 ? 16.594 -10.633 3.705 1 88.12 105 GLY B C 1
ATOM 4559 O O . GLY B 1 105 ? 16.484 -9.484 4.141 1 88.12 105 GLY B O 1
ATOM 4560 N N . CYS B 1 106 ? 17.281 -11.539 4.344 1 89.06 106 CYS B N 1
ATOM 4561 C CA . CYS B 1 106 ? 17.859 -11.273 5.66 1 89.06 106 CYS B CA 1
ATOM 4562 C C . CYS B 1 106 ? 19.172 -10.492 5.539 1 89.06 106 CYS B C 1
ATOM 4564 O O . CYS B 1 106 ? 19.656 -9.93 6.52 1 89.06 106 CYS B O 1
ATOM 4566 N N . ASN B 1 107 ? 19.734 -10.32 4.426 1 85.75 107 ASN B N 1
ATOM 4567 C CA . ASN B 1 107 ? 21.094 -9.844 4.207 1 85.75 107 ASN B CA 1
ATOM 4568 C C . ASN B 1 107 ? 21.25 -8.383 4.621 1 85.75 107 ASN B C 1
ATOM 4570 O O . ASN B 1 107 ? 22.359 -7.934 4.914 1 85.75 107 ASN B O 1
ATOM 4574 N N . ARG B 1 108 ? 20.156 -7.613 4.676 1 85.81 108 ARG B N 1
ATOM 4575 C CA . ARG B 1 108 ? 20.281 -6.199 5.004 1 85.81 108 ARG B CA 1
ATOM 4576 C C . ARG B 1 108 ? 19.797 -5.914 6.414 1 85.81 108 ARG B C 1
ATOM 4578 O O . ARG B 1 108 ? 19.719 -4.754 6.828 1 85.81 108 ARG B O 1
ATOM 4585 N N . ASP B 1 109 ? 19.406 -6.977 7.066 1 84.94 109 ASP B N 1
ATOM 4586 C CA . ASP B 1 109 ? 19 -6.832 8.469 1 84.94 109 ASP B CA 1
ATOM 4587 C C . ASP B 1 109 ? 20.203 -6.969 9.398 1 84.94 109 ASP B C 1
ATOM 4589 O O . ASP B 1 109 ? 21.281 -7.375 8.969 1 84.94 109 ASP B O 1
ATOM 4593 N N . PHE B 1 110 ? 20.016 -6.508 10.609 1 79.31 110 PHE B N 1
ATOM 4594 C CA . PHE B 1 110 ? 21.109 -6.621 11.57 1 79.31 110 PHE B CA 1
ATOM 4595 C C . PHE B 1 110 ? 21.344 -8.078 11.938 1 79.31 110 PHE B C 1
ATOM 4597 O O . PHE B 1 110 ? 22.5 -8.508 12.086 1 79.31 110 PHE B O 1
ATOM 4604 N N . SER B 1 111 ? 20.25 -8.781 12.125 1 81.5 111 SER B N 1
ATOM 4605 C CA . SER B 1 111 ? 20.281 -10.219 12.336 1 81.5 111 SER B CA 1
ATOM 4606 C C . SER B 1 111 ? 18.969 -10.875 11.938 1 81.5 111 SER B C 1
ATOM 4608 O O . SER B 1 111 ? 18.016 -10.18 11.578 1 81.5 111 SER B O 1
ATOM 4610 N N . ALA B 1 112 ? 18.953 -12.117 12.039 1 80.44 112 ALA B N 1
ATOM 4611 C CA . ALA B 1 112 ? 17.766 -12.883 11.656 1 80.44 112 ALA B CA 1
ATOM 4612 C C . ALA B 1 112 ? 16.578 -12.547 12.555 1 80.44 112 ALA B C 1
ATOM 4614 O O . ALA B 1 112 ? 15.43 -12.633 12.125 1 80.44 112 ALA B O 1
ATOM 4615 N N . GLN B 1 113 ? 16.875 -12.141 13.727 1 77.88 113 GLN B N 1
ATOM 4616 C CA . GLN B 1 113 ? 15.797 -11.914 14.68 1 77.88 113 GLN B CA 1
ATOM 4617 C C . GLN B 1 113 ? 15.672 -10.43 15.023 1 77.88 113 GLN B C 1
ATOM 4619 O O . GLN B 1 113 ? 14.742 -10.023 15.727 1 77.88 113 GLN B O 1
ATOM 4624 N N . ASN B 1 114 ? 16.641 -9.625 14.516 1 74.06 114 ASN B N 1
ATOM 4625 C CA . ASN B 1 114 ? 16.594 -8.172 14.633 1 74.06 114 ASN B CA 1
ATOM 4626 C C . ASN B 1 114 ? 16.5 -7.504 13.266 1 74.06 114 ASN B C 1
ATOM 4628 O O . ASN B 1 114 ? 17.531 -7.16 12.672 1 74.06 114 ASN B O 1
ATOM 4632 N N . CYS B 1 115 ? 15.305 -7.215 12.891 1 78.94 115 CYS B N 1
ATOM 4633 C CA . CYS B 1 115 ? 15.086 -6.824 11.5 1 78.94 115 CYS B CA 1
ATOM 4634 C C . CYS B 1 115 ? 14.719 -5.352 11.398 1 78.94 115 CYS B C 1
ATOM 4636 O O . CYS B 1 115 ? 14.062 -4.938 10.438 1 78.94 115 CYS B O 1
ATOM 4638 N N . ALA B 1 116 ? 15.078 -4.609 12.406 1 84.62 116 ALA B N 1
ATOM 4639 C CA . ALA B 1 116 ? 15.008 -3.152 12.328 1 84.62 116 ALA B CA 1
ATOM 4640 C C . ALA B 1 116 ? 16.391 -2.541 12.18 1 84.62 116 ALA B C 1
ATOM 4642 O O . ALA B 1 116 ? 17.188 -2.545 13.125 1 84.62 116 ALA B O 1
ATOM 4643 N N . ALA B 1 117 ? 16.734 -2.078 10.992 1 88.31 117 ALA B N 1
ATOM 4644 C CA . ALA B 1 117 ? 18.094 -1.573 10.758 1 88.31 117 ALA B CA 1
ATOM 4645 C C . ALA B 1 117 ? 18.094 -0.562 9.609 1 88.31 117 ALA B C 1
ATOM 4647 O O . ALA B 1 117 ? 17.188 -0.542 8.781 1 88.31 117 ALA B O 1
ATOM 4648 N N . LEU B 1 118 ? 19.031 0.286 9.719 1 91.88 118 LEU B N 1
ATOM 4649 C CA . LEU B 1 118 ? 19.391 1.103 8.57 1 91.88 118 LEU B CA 1
ATOM 4650 C C . LEU B 1 118 ? 20.516 0.442 7.77 1 91.88 118 LEU B C 1
ATOM 4652 O O . LEU B 1 118 ? 21.469 -0.098 8.352 1 91.88 118 LEU B O 1
ATOM 4656 N N . TYR B 1 119 ? 20.391 0.451 6.512 1 91.88 119 TYR B N 1
ATOM 4657 C CA . TYR B 1 119 ? 21.406 -0.135 5.648 1 91.88 119 TYR B CA 1
ATOM 4658 C C . TYR B 1 119 ? 22.25 0.948 4.988 1 91.88 119 TYR B C 1
ATOM 4660 O O . TYR B 1 119 ? 21.719 1.866 4.359 1 91.88 119 TYR B O 1
ATOM 4668 N N . ASP B 1 120 ? 23.531 0.891 5.18 1 92.5 120 ASP B N 1
ATOM 4669 C CA . ASP B 1 120 ? 24.5 1.758 4.512 1 92.5 120 ASP B CA 1
ATOM 4670 C C . ASP B 1 120 ? 24.984 1.132 3.207 1 92.5 120 ASP B C 1
ATOM 4672 O O . ASP B 1 120 ? 25.828 0.24 3.221 1 92.5 120 ASP B O 1
ATOM 4676 N N . PRO B 1 121 ? 24.484 1.592 2.113 1 89.75 121 PRO B N 1
ATOM 4677 C CA . PRO B 1 121 ? 24.875 0.978 0.844 1 89.75 121 PRO B CA 1
ATOM 4678 C C . PRO B 1 121 ? 26.359 1.188 0.517 1 89.75 121 PRO B C 1
ATOM 4680 O O . PRO B 1 121 ? 26.953 0.382 -0.2 1 89.75 121 PRO B O 1
ATOM 4683 N N . ALA B 1 122 ? 26.953 2.258 0.976 1 87.44 122 ALA B N 1
ATOM 4684 C CA . ALA B 1 122 ? 28.359 2.559 0.693 1 87.44 122 ALA B CA 1
ATOM 4685 C C . ALA B 1 122 ? 29.281 1.58 1.409 1 87.44 122 ALA B C 1
ATOM 4687 O O . ALA B 1 122 ? 30.281 1.126 0.838 1 87.44 122 ALA B O 1
ATOM 4688 N N . LYS B 1 123 ? 28.891 1.187 2.631 1 91.5 123 LYS B N 1
ATOM 4689 C CA . LYS B 1 123 ? 29.75 0.312 3.432 1 91.5 123 LYS B CA 1
ATOM 4690 C C . LYS B 1 123 ? 29.203 -1.111 3.461 1 91.5 123 LYS B C 1
ATOM 4692 O O . LYS B 1 123 ? 29.828 -2.018 4.004 1 91.5 123 LYS B O 1
ATOM 4697 N N . ASN B 1 124 ? 28.031 -1.269 2.896 1 90.31 124 ASN B N 1
ATOM 4698 C CA . ASN B 1 124 ? 27.375 -2.57 2.918 1 90.31 124 ASN B CA 1
ATOM 4699 C C . ASN B 1 124 ? 27.234 -3.1 4.34 1 90.31 124 ASN B C 1
ATOM 4701 O O . ASN B 1 124 ? 27.641 -4.223 4.633 1 90.31 124 ASN B O 1
ATOM 4705 N N . GLN B 1 125 ? 26.75 -2.189 5.176 1 90.5 125 GLN B N 1
ATOM 4706 C CA . GLN B 1 125 ? 26.562 -2.521 6.586 1 90.5 125 GLN B CA 1
ATOM 4707 C C . GLN B 1 125 ? 25.203 -2.055 7.09 1 90.5 125 GLN B C 1
ATOM 4709 O O . GLN B 1 125 ? 24.641 -1.09 6.57 1 90.5 125 GLN B O 1
ATOM 4714 N N . SER B 1 126 ? 24.75 -2.812 8.102 1 90.5 126 SER B N 1
ATOM 4715 C CA . SER B 1 126 ? 23.469 -2.451 8.719 1 90.5 126 SER B CA 1
ATOM 4716 C C . SER B 1 126 ? 23.688 -1.922 10.141 1 90.5 126 SER B C 1
ATOM 4718 O O . SER B 1 126 ? 24.531 -2.424 10.875 1 90.5 126 SER B O 1
ATOM 4720 N N . ILE B 1 127 ? 23.016 -0.883 10.445 1 90.69 127 ILE B N 1
ATOM 4721 C CA . ILE B 1 127 ? 23.016 -0.283 11.773 1 90.69 127 ILE B CA 1
ATOM 4722 C C . ILE B 1 127 ? 21.688 -0.598 12.477 1 90.69 127 ILE B C 1
ATOM 4724 O O . ILE B 1 127 ? 20.625 -0.286 11.969 1 90.69 127 ILE B O 1
ATOM 4728 N N . PRO B 1 128 ? 21.75 -1.198 13.641 1 90 128 PRO B N 1
ATOM 4729 C CA . PRO B 1 128 ? 20.516 -1.604 14.312 1 90 128 PRO B CA 1
ATOM 4730 C C . PRO B 1 128 ? 19.688 -0.413 14.781 1 90 128 PRO B C 1
ATOM 4732 O O . PRO B 1 128 ? 20.234 0.604 15.211 1 90 128 PRO B O 1
ATOM 4735 N N . LEU B 1 129 ? 18.453 -0.538 14.711 1 92.88 129 LEU B N 1
ATOM 4736 C CA . LEU B 1 129 ? 17.453 0.403 15.211 1 92.88 129 LEU B CA 1
ATOM 4737 C C . LEU B 1 129 ? 16.641 -0.213 16.344 1 92.88 129 LEU B C 1
ATOM 4739 O O . LEU B 1 129 ? 16.609 -1.437 16.5 1 92.88 129 LEU B O 1
ATOM 4743 N N . PRO B 1 130 ? 16.094 0.655 17.219 1 92.88 130 PRO B N 1
ATOM 4744 C CA . PRO B 1 130 ? 15.109 0.087 18.141 1 92.88 130 PRO B CA 1
ATOM 4745 C C . PRO B 1 130 ? 13.906 -0.516 17.406 1 92.88 130 PRO B C 1
ATOM 4747 O O . PRO B 1 130 ? 13.672 -0.208 16.234 1 92.88 130 PRO B O 1
ATOM 4750 N N . ASP B 1 131 ? 13.117 -1.271 18.078 1 91.94 131 ASP B N 1
ATOM 4751 C CA . ASP B 1 131 ? 12.062 -2.062 17.453 1 91.94 131 ASP B CA 1
ATOM 4752 C C . ASP B 1 131 ? 10.852 -1.194 17.109 1 91.94 131 ASP B C 1
ATOM 4754 O O . ASP B 1 131 ? 9.984 -1.604 16.328 1 91.94 131 ASP B O 1
ATOM 4758 N N . PHE B 1 132 ? 10.828 0.028 17.734 1 95.62 132 PHE B N 1
ATOM 4759 C CA . PHE B 1 132 ? 9.57 0.756 17.609 1 95.62 132 PHE B CA 1
ATOM 4760 C C . PHE B 1 132 ? 9.82 2.201 17.203 1 95.62 132 PHE B C 1
ATOM 4762 O O . PHE B 1 132 ? 10.93 2.719 17.359 1 95.62 132 PHE B O 1
ATOM 4769 N N . ALA B 1 133 ? 8.82 2.768 16.594 1 97.5 133 ALA B N 1
ATOM 4770 C CA . ALA B 1 133 ? 8.703 4.199 16.312 1 97.5 133 ALA B CA 1
ATOM 4771 C C . ALA B 1 133 ? 7.434 4.773 16.938 1 97.5 133 ALA B C 1
ATOM 4773 O O . ALA B 1 133 ? 6.492 4.039 17.234 1 97.5 133 ALA B O 1
ATOM 4774 N N . LEU B 1 134 ? 7.469 6.02 17.109 1 98.12 134 LEU B N 1
ATOM 4775 C CA . LEU B 1 134 ? 6.336 6.707 17.734 1 98.12 134 LEU B CA 1
ATOM 4776 C C . LEU B 1 134 ? 5.195 6.871 16.734 1 98.12 134 LEU B C 1
ATOM 4778 O O . LEU B 1 134 ? 5.418 7.305 15.594 1 98.12 134 LEU B O 1
ATOM 4782 N N . ARG B 1 135 ? 3.971 6.555 17.156 1 97.69 135 ARG B N 1
ATOM 4783 C CA . ARG B 1 135 ? 2.797 6.609 16.281 1 97.69 135 ARG B CA 1
ATOM 4784 C C . ARG B 1 135 ? 2.414 8.055 15.969 1 97.69 135 ARG B C 1
ATOM 4786 O O . ARG B 1 135 ? 2.453 8.914 16.844 1 97.69 135 ARG B O 1
ATOM 4793 N N . SER B 1 136 ? 2.037 8.305 14.742 1 97.94 136 SER B N 1
ATOM 4794 C CA . SER B 1 136 ? 1.557 9.602 14.297 1 97.94 136 SER B CA 1
ATOM 4795 C C . SER B 1 136 ? 0.069 9.773 14.586 1 97.94 136 SER B C 1
ATOM 4797 O O . SER B 1 136 ? -0.7 8.812 14.492 1 97.94 136 SER B O 1
ATOM 4799 N N . GLY B 1 137 ? -0.398 11.023 14.922 1 96.5 137 GLY B N 1
ATOM 4800 C CA . GLY B 1 137 ? -1.805 11.328 15.133 1 96.5 137 GLY B CA 1
ATOM 4801 C C . GLY B 1 137 ? -2.033 12.453 16.125 1 96.5 137 GLY B C 1
ATOM 4802 O O . GLY B 1 137 ? -1.081 12.969 16.703 1 96.5 137 GLY B O 1
ATOM 4803 N N . PRO B 1 138 ? -3.236 12.836 16.297 1 96.94 138 PRO B N 1
ATOM 4804 C CA . PRO B 1 138 ? -3.561 13.922 17.203 1 96.94 138 PRO B CA 1
ATOM 4805 C C . PRO B 1 138 ? -3.428 13.516 18.672 1 96.94 138 PRO B C 1
ATOM 4807 O O . PRO B 1 138 ? -3.781 12.398 19.047 1 96.94 138 PRO B O 1
ATOM 4810 N N . ARG B 1 139 ? -2.836 14.406 19.438 1 97.31 139 ARG B N 1
ATOM 4811 C CA . ARG B 1 139 ? -2.738 14.219 20.891 1 97.31 139 ARG B CA 1
ATOM 4812 C C . ARG B 1 139 ? -3.793 15.047 21.625 1 97.31 139 ARG B C 1
ATOM 4814 O O . ARG B 1 139 ? -4.254 16.062 21.109 1 97.31 139 ARG B O 1
ATOM 4821 N N . LYS B 1 140 ? -4.129 14.594 22.766 1 97.12 140 LYS B N 1
ATOM 4822 C CA . LYS B 1 140 ? -5.09 15.312 23.594 1 97.12 140 LYS B CA 1
ATOM 4823 C C . LYS B 1 140 ? -4.504 16.625 24.094 1 97.12 140 LYS B C 1
ATOM 4825 O O . LYS B 1 140 ? -5.219 17.625 24.203 1 97.12 140 LYS B O 1
ATOM 4830 N N . VAL B 1 141 ? -3.264 16.578 24.375 1 97.81 141 VAL B N 1
ATOM 4831 C CA . VAL B 1 141 ? -2.557 17.75 24.859 1 97.81 141 VAL B CA 1
ATOM 4832 C C . VAL B 1 141 ? -1.688 18.328 23.734 1 97.81 141 VAL B C 1
ATOM 4834 O O . VAL B 1 141 ? -0.946 17.594 23.078 1 97.81 141 VAL B O 1
ATOM 4837 N N . ILE B 1 142 ? -1.785 19.688 23.562 1 97.94 142 ILE B N 1
ATOM 4838 C CA . ILE B 1 142 ? -0.977 20.344 22.547 1 97.94 142 ILE B CA 1
ATOM 4839 C C . ILE B 1 142 ? -0.096 21.406 23.203 1 97.94 142 ILE B C 1
ATOM 4841 O O . ILE B 1 142 ? -0.283 21.734 24.375 1 97.94 142 ILE B O 1
ATOM 4845 N N . TYR B 1 143 ? 0.922 21.984 22.562 1 95.81 143 TYR B N 1
ATOM 4846 C CA . TYR B 1 143 ? 1.927 22.844 23.172 1 95.81 143 TYR B CA 1
ATOM 4847 C C . TYR B 1 143 ? 2.023 24.188 22.438 1 95.81 143 TYR B C 1
ATOM 4849 O O . TYR B 1 143 ? 2.883 25.016 22.766 1 95.81 143 TYR B O 1
ATOM 4857 N N . HIS B 1 144 ? 1.308 24.656 21.562 1 93.19 144 HIS B N 1
ATOM 4858 C CA . HIS B 1 144 ? 1.055 25.953 20.969 1 93.19 144 HIS B CA 1
ATOM 4859 C C . HIS B 1 144 ? -0.432 26.297 20.984 1 93.19 144 HIS B C 1
ATOM 4861 O O . HIS B 1 144 ? -1.276 25.422 20.766 1 93.19 144 HIS B O 1
ATOM 4867 N N . ASN B 1 145 ? -0.601 27.531 21.406 1 96 145 ASN B N 1
ATOM 4868 C CA . ASN B 1 145 ? -1.949 28.031 21.156 1 96 145 ASN B CA 1
ATOM 4869 C C . ASN B 1 145 ? -2.193 28.266 19.672 1 96 145 ASN B C 1
ATOM 4871 O O . ASN B 1 145 ? -1.493 29.047 19.031 1 96 145 ASN B O 1
ATOM 4875 N N . PRO B 1 146 ? -3.174 27.594 19.156 1 97.44 146 PRO B N 1
ATOM 4876 C CA . PRO B 1 146 ? -3.408 27.719 17.719 1 97.44 146 PRO B CA 1
ATOM 4877 C C . PRO B 1 146 ? -3.527 29.172 17.266 1 97.44 146 PRO B C 1
ATOM 4879 O O . PRO B 1 146 ? -3.057 29.516 16.172 1 97.44 146 PRO B O 1
ATOM 4882 N N . LYS B 1 147 ? -4.023 30.031 18.062 1 96.88 147 LYS B N 1
ATOM 4883 C CA . LYS B 1 147 ? -4.211 31.422 17.703 1 96.88 147 LYS B CA 1
ATOM 4884 C C . LYS B 1 147 ? -2.873 32.156 17.562 1 96.88 147 LYS B C 1
ATOM 4886 O O . LYS B 1 147 ? -2.781 33.156 16.859 1 96.88 147 LYS B O 1
ATOM 4891 N N . ASP B 1 148 ? -1.87 31.625 18.188 1 96.62 148 ASP B N 1
ATOM 4892 C CA . ASP B 1 148 ? -0.558 32.281 18.203 1 96.62 148 ASP B CA 1
ATOM 4893 C C . ASP B 1 148 ? 0.387 31.594 17.203 1 96.62 148 ASP B C 1
ATOM 4895 O O . ASP B 1 148 ? 1.549 32 17.078 1 96.62 148 ASP B O 1
ATOM 4899 N N . VAL B 1 149 ? -0.124 30.609 16.531 1 98.06 149 VAL B N 1
ATOM 4900 C CA . VAL B 1 149 ? 0.718 29.875 15.586 1 98.06 149 VAL B CA 1
ATOM 4901 C C . VAL B 1 149 ? 0.852 30.672 14.289 1 98.06 149 VAL B C 1
ATOM 4903 O O . VAL B 1 149 ? -0.143 31.156 13.75 1 98.06 149 VAL B O 1
ATOM 4906 N N . VAL B 1 150 ? 2.043 30.906 13.891 1 98.62 150 VAL B N 1
ATOM 4907 C CA . VAL B 1 150 ? 2.389 31.391 12.562 1 98.62 150 VAL B CA 1
ATOM 4908 C C . VAL B 1 150 ? 3.137 30.297 11.797 1 98.62 150 VAL B C 1
ATOM 4910 O O . VAL B 1 150 ? 4.254 29.922 12.164 1 98.62 150 VAL B O 1
ATOM 4913 N N . ALA B 1 151 ? 2.488 29.797 10.742 1 98.69 151 ALA B N 1
ATOM 4914 C CA . ALA B 1 151 ? 3.004 28.625 10.055 1 98.69 151 ALA B CA 1
ATOM 4915 C C . ALA B 1 151 ? 3.562 29 8.68 1 98.69 151 ALA B C 1
ATOM 4917 O O . ALA B 1 151 ? 3.031 29.875 8.008 1 98.69 151 ALA B O 1
ATOM 4918 N N . ALA B 1 152 ? 4.637 28.328 8.297 1 98.56 152 ALA B N 1
ATOM 4919 C CA . ALA B 1 152 ? 5.207 28.438 6.957 1 98.56 152 ALA B CA 1
ATOM 4920 C C . ALA B 1 152 ? 5.391 27.062 6.324 1 98.56 152 ALA B C 1
ATOM 4922 O O . ALA B 1 152 ? 5.777 26.109 7.004 1 98.56 152 ALA B O 1
ATOM 4923 N N . ILE B 1 153 ? 5.086 26.938 5.07 1 98.31 153 ILE B N 1
ATOM 4924 C CA . ILE B 1 153 ? 5.23 25.719 4.285 1 98.31 153 ILE B CA 1
ATOM 4925 C C . ILE B 1 153 ? 6.184 25.969 3.117 1 98.31 153 ILE B C 1
ATOM 4927 O O . ILE B 1 153 ? 6.039 26.953 2.391 1 98.31 153 ILE B O 1
ATOM 4931 N N . VAL B 1 154 ? 7.148 25.109 2.941 1 96.5 154 VAL B N 1
ATOM 4932 C CA . VAL B 1 154 ? 8.094 25.266 1.839 1 96.5 154 VAL B CA 1
ATOM 4933 C C . VAL B 1 154 ? 8.305 23.922 1.141 1 96.5 154 VAL B C 1
ATOM 4935 O O . VAL B 1 154 ? 8.359 22.891 1.794 1 96.5 154 VAL B O 1
ATOM 4938 N N . THR B 1 155 ? 8.305 23.922 -0.143 1 93.88 155 THR B N 1
ATOM 4939 C CA . THR B 1 155 ? 8.602 22.75 -0.959 1 93.88 155 THR B CA 1
ATOM 4940 C C . THR B 1 155 ? 10.031 22.812 -1.502 1 93.88 155 THR B C 1
ATOM 4942 O O . THR B 1 155 ? 10.43 23.828 -2.078 1 93.88 155 THR B O 1
ATOM 4945 N N . CYS B 1 156 ? 10.742 21.734 -1.284 1 91.19 156 CYS B N 1
ATOM 4946 C CA . CYS B 1 156 ? 12.148 21.719 -1.673 1 91.19 156 CYS B CA 1
ATOM 4947 C C . CYS B 1 156 ? 12.422 20.594 -2.668 1 91.19 156 CYS B C 1
ATOM 4949 O O . CYS B 1 156 ? 11.773 19.547 -2.631 1 91.19 156 CYS B O 1
ATOM 4951 N N . GLY B 1 157 ? 13.367 20.828 -3.547 1 86.06 157 GLY B N 1
ATOM 4952 C CA . GLY B 1 157 ? 13.844 19.797 -4.457 1 86.06 157 GLY B CA 1
ATOM 4953 C C . GLY B 1 157 ? 13.055 19.75 -5.754 1 86.06 157 GLY B C 1
ATOM 4954 O O . GLY B 1 157 ? 12.516 20.75 -6.207 1 86.06 157 GLY B O 1
ATOM 4955 N N . GLY B 1 158 ? 13.109 18.562 -6.395 1 80.44 158 GLY B N 1
ATOM 4956 C CA . GLY B 1 158 ? 12.445 18.391 -7.676 1 80.44 158 GLY B CA 1
ATOM 4957 C C . GLY B 1 158 ? 10.938 18.234 -7.551 1 80.44 158 GLY B C 1
ATOM 4958 O O . GLY B 1 158 ? 10.43 17.922 -6.477 1 80.44 158 GLY B O 1
ATOM 4959 N N . LEU B 1 159 ? 10.336 18.406 -8.648 1 82.31 159 LEU B N 1
ATOM 4960 C CA . LEU B 1 159 ? 8.883 18.25 -8.68 1 82.31 159 LEU B CA 1
ATOM 4961 C C . LEU B 1 159 ? 8.492 16.797 -8.453 1 82.31 159 LEU B C 1
ATOM 4963 O O . LEU B 1 159 ? 9.25 15.875 -8.789 1 82.31 159 LEU B O 1
ATOM 4967 N N . CYS B 1 160 ? 7.398 16.688 -7.848 1 87.06 160 CYS B N 1
ATOM 4968 C CA . CYS B 1 160 ? 6.828 15.383 -7.516 1 87.06 160 CYS B CA 1
ATOM 4969 C C . CYS B 1 160 ? 5.309 15.445 -7.488 1 87.06 160 CYS B C 1
ATOM 4971 O O . CYS B 1 160 ? 4.73 16.422 -7.012 1 87.06 160 CYS B O 1
ATOM 4973 N N . PRO B 1 161 ? 4.719 14.422 -8.07 1 89.75 161 PRO B N 1
ATOM 4974 C CA . PRO B 1 161 ? 3.268 14.398 -7.879 1 89.75 161 PRO B CA 1
ATOM 4975 C C . PRO B 1 161 ? 2.867 14.367 -6.406 1 89.75 161 PRO B C 1
ATOM 4977 O O . PRO B 1 161 ? 3.475 13.641 -5.613 1 89.75 161 PRO B O 1
ATOM 4980 N N . GLY B 1 162 ? 1.868 15.219 -6.016 1 91.88 162 GLY B N 1
ATOM 4981 C CA . GLY B 1 162 ? 1.318 15.141 -4.672 1 91.88 162 GLY B CA 1
ATOM 4982 C C . GLY B 1 162 ? 1.73 16.312 -3.795 1 91.88 162 GLY B C 1
ATOM 4983 O O . GLY B 1 162 ? 1.205 16.484 -2.693 1 91.88 162 GLY B O 1
ATOM 4984 N N . LEU B 1 163 ? 2.662 17.156 -4.246 1 92.94 163 LEU B N 1
ATOM 4985 C CA . LEU B 1 163 ? 3.111 18.297 -3.469 1 92.94 163 LEU B CA 1
ATOM 4986 C C . LEU B 1 163 ? 1.932 19.188 -3.061 1 92.94 163 LEU B C 1
ATOM 4988 O O . LEU B 1 163 ? 1.803 19.547 -1.893 1 92.94 163 LEU B O 1
ATOM 4992 N N . ASN B 1 164 ? 1.069 19.469 -4.004 1 92.94 164 ASN B N 1
ATOM 4993 C CA . ASN B 1 164 ? -0.099 20.312 -3.73 1 92.94 164 ASN B CA 1
ATOM 4994 C C . ASN B 1 164 ? -1.049 19.625 -2.746 1 92.94 164 ASN B C 1
ATOM 4996 O O . ASN B 1 164 ? -1.691 20.297 -1.937 1 92.94 164 ASN B O 1
ATOM 5000 N N . ASP B 1 165 ? -1.147 18.312 -2.846 1 92.75 165 ASP B N 1
ATOM 5001 C CA . ASP B 1 165 ? -1.986 17.562 -1.912 1 92.75 165 ASP B CA 1
ATOM 5002 C C . ASP B 1 165 ? -1.496 17.734 -0.476 1 92.75 165 ASP B C 1
ATOM 5004 O O . ASP B 1 165 ? -2.297 17.938 0.44 1 92.75 165 ASP B O 1
ATOM 5008 N N . VAL B 1 166 ? -0.206 17.656 -0.321 1 95.62 166 VAL B N 1
ATOM 5009 C CA . VAL B 1 166 ? 0.383 17.797 1.008 1 95.62 166 VAL B CA 1
ATOM 5010 C C . VAL B 1 166 ? 0.171 19.219 1.526 1 95.62 166 VAL B C 1
ATOM 5012 O O . VAL B 1 166 ? -0.26 19.406 2.666 1 95.62 166 VAL B O 1
ATOM 5015 N N . VAL B 1 167 ? 0.44 20.234 0.693 1 96.44 167 VAL B N 1
ATOM 5016 C CA . VAL B 1 167 ? 0.268 21.625 1.072 1 96.44 167 VAL B CA 1
ATOM 5017 C C . VAL B 1 167 ? -1.181 21.875 1.487 1 96.44 167 VAL B C 1
ATOM 5019 O O . VAL B 1 167 ? -1.438 22.469 2.539 1 96.44 167 VAL B O 1
ATOM 5022 N N . GLN B 1 168 ? -2.084 21.422 0.671 1 94.62 168 GLN B N 1
ATOM 5023 C CA . GLN B 1 168 ? -3.51 21.594 0.928 1 94.62 168 GLN B CA 1
ATOM 5024 C C . GLN B 1 168 ? -3.9 21.016 2.287 1 94.62 168 GLN B C 1
ATOM 5026 O O . GLN B 1 168 ? -4.605 21.672 3.062 1 94.62 168 GLN B O 1
ATOM 5031 N N . ASN B 1 169 ? -3.389 19.875 2.572 1 94.75 169 ASN B N 1
ATOM 5032 C CA . ASN B 1 169 ? -3.855 19.188 3.775 1 94.75 169 ASN B CA 1
ATOM 5033 C C . ASN B 1 169 ? -3.135 19.703 5.02 1 94.75 169 ASN B C 1
ATOM 5035 O O . ASN B 1 169 ? -3.658 19.609 6.133 1 94.75 169 ASN B O 1
ATOM 5039 N N . ILE B 1 170 ? -1.941 20.25 4.863 1 97.62 170 ILE B N 1
ATOM 5040 C CA . ILE B 1 170 ? -1.336 20.984 5.973 1 97.62 170 ILE B CA 1
ATOM 5041 C C . ILE B 1 170 ? -2.186 22.203 6.309 1 97.62 170 ILE B C 1
ATOM 5043 O O . ILE B 1 170 ? -2.521 22.438 7.473 1 97.62 170 ILE B O 1
ATOM 5047 N N . VAL B 1 171 ? -2.592 22.953 5.285 1 97.31 171 VAL B N 1
ATOM 5048 C CA . VAL B 1 171 ? -3.379 24.172 5.473 1 97.31 171 VAL B CA 1
ATOM 5049 C C . VAL B 1 171 ? -4.723 23.828 6.109 1 97.31 171 VAL B C 1
ATOM 5051 O O . VAL B 1 171 ? -5.141 24.453 7.082 1 97.31 171 VAL B O 1
ATOM 5054 N N . TYR B 1 172 ? -5.387 22.781 5.566 1 94.25 172 TYR B N 1
ATOM 5055 C CA . TYR B 1 172 ? -6.676 22.375 6.105 1 94.25 172 TYR B CA 1
ATOM 5056 C C . TYR B 1 172 ? -6.555 21.984 7.578 1 94.25 172 TYR B C 1
ATOM 5058 O O . TYR B 1 172 ? -7.395 22.375 8.398 1 94.25 172 TYR B O 1
ATOM 5066 N N . THR B 1 173 ? -5.527 21.25 7.902 1 95.94 173 THR B N 1
ATOM 5067 C CA . THR B 1 173 ? -5.371 20.766 9.266 1 95.94 173 THR B CA 1
ATOM 5068 C C . THR B 1 173 ? -5.023 21.906 10.211 1 95.94 173 THR B C 1
ATOM 5070 O O . THR B 1 173 ? -5.488 21.938 11.359 1 95.94 173 THR B O 1
ATOM 5073 N N . LEU B 1 174 ? -4.199 22.844 9.773 1 97.94 174 LEU B N 1
ATOM 5074 C CA . LEU B 1 174 ? -3.918 24.031 10.57 1 97.94 174 LEU B CA 1
ATOM 5075 C C . LEU B 1 174 ? -5.199 24.812 10.852 1 97.94 174 LEU B C 1
ATOM 5077 O O . LEU B 1 174 ? -5.438 25.234 11.984 1 97.94 174 LEU B O 1
ATOM 5081 N N . ASP B 1 175 ? -5.93 24.984 9.828 1 96.25 175 ASP B N 1
ATOM 5082 C CA . ASP B 1 175 ? -7.211 25.672 9.969 1 96.25 175 ASP B CA 1
ATOM 5083 C C . ASP B 1 175 ? -8.117 24.922 10.945 1 96.25 175 ASP B C 1
ATOM 5085 O O . ASP B 1 175 ? -8.812 25.547 11.75 1 96.25 175 ASP B O 1
ATOM 5089 N N . ASP B 1 176 ? -8.156 23.641 10.852 1 93.25 176 ASP B N 1
ATOM 5090 C CA . ASP B 1 176 ? -8.969 22.828 11.75 1 93.25 176 ASP B CA 1
ATOM 5091 C C . ASP B 1 176 ? -8.578 23.047 13.203 1 93.25 176 ASP B C 1
ATOM 5093 O O . ASP B 1 176 ? -9.422 23 14.102 1 93.25 176 ASP B O 1
ATOM 5097 N N . TYR B 1 177 ? -7.27 23.219 13.453 1 96.12 177 TYR B N 1
ATOM 5098 C CA . TYR B 1 177 ? -6.789 23.469 14.805 1 96.12 177 TYR B CA 1
ATOM 5099 C C . TYR B 1 177 ? -7.191 24.859 15.273 1 96.12 177 TYR B C 1
ATOM 5101 O O . TYR B 1 177 ? -7.184 25.156 16.469 1 96.12 177 TYR B O 1
ATOM 5109 N N . GLY B 1 178 ? -7.449 25.766 14.328 1 96.31 178 GLY B N 1
ATOM 5110 C CA . GLY B 1 178 ? -7.863 27.109 14.68 1 96.31 178 GLY B CA 1
ATOM 5111 C C . GLY B 1 178 ? -6.797 28.156 14.406 1 96.31 178 GLY B C 1
ATOM 5112 O O . GLY B 1 178 ? -6.855 29.266 14.93 1 96.31 178 GLY B O 1
ATOM 5113 N N . VAL B 1 179 ? -5.824 27.781 13.625 1 98.12 179 VAL B N 1
ATOM 5114 C CA . VAL B 1 179 ? -4.824 28.766 13.227 1 98.12 179 VAL B CA 1
ATOM 5115 C C . VAL B 1 179 ? -5.465 29.797 12.297 1 98.12 179 VAL B C 1
ATOM 5117 O O . VAL B 1 179 ? -6.121 29.453 11.32 1 98.12 179 VAL B O 1
ATOM 5120 N N . PRO B 1 180 ? -5.254 31.047 12.609 1 97.5 180 PRO B N 1
ATOM 5121 C CA . PRO B 1 180 ? -5.828 32.062 11.727 1 97.5 180 PRO B CA 1
ATOM 5122 C C . PRO B 1 180 ? -5.309 31.969 10.297 1 97.5 180 PRO B C 1
ATOM 5124 O O . PRO B 1 180 ? -4.121 31.719 10.078 1 97.5 180 PRO B O 1
ATOM 5127 N N . GLU B 1 181 ? -6.16 32.188 9.367 1 94.56 181 GLU B N 1
ATOM 5128 C CA . GLU B 1 181 ? -5.836 32.031 7.949 1 94.56 181 GLU B CA 1
ATOM 5129 C C . GLU B 1 181 ? -4.723 33 7.535 1 94.56 181 GLU B C 1
ATOM 5131 O O . GLU B 1 181 ? -3.916 32.688 6.66 1 94.56 181 GLU B O 1
ATOM 5136 N N . ASP B 1 182 ? -4.684 34.125 8.141 1 96.06 182 ASP B N 1
ATOM 5137 C CA . ASP B 1 182 ? -3.699 35.125 7.754 1 96.06 182 ASP B CA 1
ATOM 5138 C C . ASP B 1 182 ? -2.336 34.812 8.375 1 96.06 182 ASP B C 1
ATOM 5140 O O . ASP B 1 182 ? -1.385 35.594 8.188 1 96.06 182 ASP B O 1
ATOM 5144 N N . GLN B 1 183 ? -2.191 33.75 9.086 1 98 183 GLN B N 1
ATOM 5145 C CA . GLN B 1 183 ? -0.934 33.375 9.727 1 98 183 GLN B CA 1
ATOM 5146 C C . GLN B 1 183 ? -0.356 32.125 9.094 1 98 183 GLN B C 1
ATOM 5148 O O . GLN B 1 183 ? 0.527 31.469 9.672 1 98 183 GLN B O 1
ATOM 5153 N N . ILE B 1 184 ? -0.892 31.703 7.996 1 98.5 184 ILE B N 1
ATOM 5154 C CA . ILE B 1 184 ? -0.384 30.547 7.262 1 98.5 184 ILE B CA 1
ATOM 5155 C C . ILE B 1 184 ? 0.26 31.016 5.957 1 98.5 184 ILE B C 1
ATOM 5157 O O . ILE B 1 184 ? -0.414 31.578 5.09 1 98.5 184 ILE B O 1
ATOM 5161 N N . PHE B 1 185 ? 1.592 30.688 5.844 1 97.94 185 PHE B N 1
ATOM 5162 C CA . PHE B 1 185 ? 2.332 31.234 4.715 1 97.94 185 PHE B CA 1
ATOM 5163 C C . PHE B 1 185 ? 2.975 30.125 3.895 1 97.94 185 PHE B C 1
ATOM 5165 O O . PHE B 1 185 ? 3.418 29.125 4.445 1 97.94 185 PHE B O 1
ATOM 5172 N N . GLY B 1 186 ? 2.945 30.281 2.611 1 97.31 186 GLY B N 1
ATOM 5173 C CA . GLY B 1 186 ? 3.752 29.484 1.7 1 97.31 186 GLY B CA 1
ATOM 5174 C C . GLY B 1 186 ? 5.008 30.188 1.238 1 97.31 186 GLY B C 1
ATOM 5175 O O . GLY B 1 186 ? 4.945 31.328 0.759 1 97.31 186 GLY B O 1
ATOM 5176 N N . ILE B 1 187 ? 6.148 29.578 1.434 1 96 187 ILE B N 1
ATOM 5177 C CA . ILE B 1 187 ? 7.422 30.125 0.962 1 96 187 ILE B CA 1
ATOM 5178 C C . ILE B 1 187 ? 7.648 29.703 -0.491 1 96 187 ILE B C 1
ATOM 5180 O O . ILE B 1 187 ? 7.613 28.516 -0.819 1 96 187 ILE B O 1
ATOM 5184 N N . ARG B 1 188 ? 7.926 30.625 -1.292 1 93 188 ARG B N 1
ATOM 5185 C CA . ARG B 1 188 ? 8.039 30.359 -2.721 1 93 188 ARG B CA 1
ATOM 5186 C C . ARG B 1 188 ? 9.469 29.984 -3.1 1 93 188 ARG B C 1
ATOM 5188 O O . ARG B 1 188 ? 10.422 30.5 -2.518 1 93 188 ARG B O 1
ATOM 5195 N N . TYR B 1 189 ? 9.586 29.031 -4.062 1 90.38 189 TYR B N 1
ATOM 5196 C CA . TYR B 1 189 ? 10.82 28.672 -4.758 1 90.38 189 TYR B CA 1
ATOM 5197 C C . TYR B 1 189 ? 11.828 28.062 -3.791 1 90.38 189 TYR B C 1
ATOM 5199 O O . TYR B 1 189 ? 13.023 28.359 -3.859 1 90.38 189 TYR B O 1
ATOM 5207 N N . GLY B 1 190 ? 11.352 27.281 -2.869 1 90.81 190 GLY B N 1
ATOM 5208 C CA . GLY B 1 190 ? 12.242 26.531 -2.006 1 90.81 190 GLY B CA 1
ATOM 5209 C C . GLY B 1 190 ? 12.852 27.375 -0.901 1 90.81 190 GLY B C 1
ATOM 5210 O O . GLY B 1 190 ? 12.25 28.344 -0.445 1 90.81 190 GLY B O 1
ATOM 5211 N N . LEU B 1 191 ? 14.023 27.016 -0.47 1 90.62 191 LEU B N 1
ATOM 5212 C CA . LEU B 1 191 ? 14.672 27.656 0.673 1 90.62 191 LEU B CA 1
ATOM 5213 C C . LEU B 1 191 ? 15.156 29.047 0.313 1 90.62 191 LEU B C 1
ATOM 5215 O O . LEU B 1 191 ? 15.266 29.922 1.182 1 90.62 191 LEU B O 1
ATOM 5219 N N . ARG B 1 192 ? 15.367 29.25 -0.927 1 88.5 192 ARG B N 1
ATOM 5220 C CA . ARG B 1 192 ? 15.836 30.562 -1.358 1 88.5 192 ARG B CA 1
ATOM 5221 C C . ARG B 1 192 ? 14.758 31.625 -1.14 1 88.5 192 ARG B C 1
ATOM 5223 O O . ARG B 1 192 ? 15.07 32.812 -1.007 1 88.5 192 ARG B O 1
ATOM 5230 N N . GLY B 1 193 ? 13.523 31.172 -1.09 1 91.25 193 GLY B N 1
ATOM 5231 C CA . GLY B 1 193 ? 12.406 32.094 -0.914 1 91.25 193 GLY B CA 1
ATOM 5232 C C . GLY B 1 193 ? 12.438 32.812 0.422 1 91.25 193 GLY B C 1
ATOM 5233 O O . GLY B 1 193 ? 11.867 33.906 0.56 1 91.25 193 GLY B O 1
ATOM 5234 N N . PHE B 1 194 ? 13.094 32.281 1.369 1 92.25 194 PHE B N 1
ATOM 5235 C CA . PHE B 1 194 ? 13.211 32.938 2.672 1 92.25 194 PHE B CA 1
ATOM 5236 C C . PHE B 1 194 ? 14.055 34.188 2.574 1 92.25 194 PHE B C 1
ATOM 5238 O O . PHE B 1 194 ? 13.883 35.125 3.361 1 92.25 194 PHE B O 1
ATOM 5245 N N . LEU B 1 195 ? 14.984 34.188 1.586 1 89.25 195 LEU B N 1
ATOM 5246 C CA . LEU B 1 195 ? 15.977 35.25 1.527 1 89.25 195 LEU B CA 1
ATOM 5247 C C . LEU B 1 195 ? 15.742 36.156 0.312 1 89.25 195 LEU B C 1
ATOM 5249 O O . LEU B 1 195 ? 16.344 37.219 0.194 1 89.25 195 LEU B O 1
ATOM 5253 N N . ASP B 1 196 ? 14.898 35.656 -0.547 1 87.12 196 ASP B N 1
ATOM 5254 C CA . ASP B 1 196 ? 14.648 36.406 -1.77 1 87.12 196 ASP B CA 1
ATOM 5255 C C . ASP B 1 196 ? 13.695 37.562 -1.508 1 87.12 196 ASP B C 1
ATOM 5257 O O . ASP B 1 196 ? 12.516 37.375 -1.205 1 87.12 196 ASP B O 1
ATOM 5261 N N . ARG B 1 197 ? 14.125 38.75 -1.767 1 84.25 197 ARG B N 1
ATOM 5262 C CA . ARG B 1 197 ? 13.336 39.969 -1.503 1 84.25 197 ARG B CA 1
ATOM 5263 C C . ARG B 1 197 ? 12.219 40.125 -2.525 1 84.25 197 ARG B C 1
ATOM 5265 O O . ARG B 1 197 ? 11.242 40.812 -2.283 1 84.25 197 ARG B O 1
ATOM 5272 N N . HIS B 1 198 ? 12.344 39.438 -3.588 1 84.88 198 HIS B N 1
ATOM 5273 C CA . HIS B 1 198 ? 11.367 39.562 -4.664 1 84.88 198 HIS B CA 1
ATOM 5274 C C . HIS B 1 198 ? 10.328 38.438 -4.609 1 84.88 198 HIS B C 1
ATOM 5276 O O . HIS B 1 198 ? 9.336 38.469 -5.34 1 84.88 198 HIS B O 1
ATOM 5282 N N . ALA B 1 199 ? 10.602 37.531 -3.75 1 85.88 199 ALA B N 1
ATOM 5283 C CA . ALA B 1 199 ? 9.656 36.406 -3.605 1 85.88 199 ALA B CA 1
ATOM 5284 C C . ALA B 1 199 ? 9.008 36.406 -2.223 1 85.88 199 ALA B C 1
ATOM 5286 O O . ALA B 1 199 ? 9.359 35.594 -1.365 1 85.88 199 ALA B O 1
ATOM 5287 N N . LYS B 1 200 ? 7.98 37.219 -2.088 1 87.81 200 LYS B N 1
ATOM 5288 C CA . LYS B 1 200 ? 7.297 37.312 -0.802 1 87.81 200 LYS B CA 1
ATOM 5289 C C . LYS B 1 200 ? 6.48 36.062 -0.52 1 87.81 200 LYS B C 1
ATOM 5291 O O . LYS B 1 200 ? 5.891 35.5 -1.434 1 87.81 200 LYS B O 1
ATOM 5296 N N . PRO B 1 201 ? 6.457 35.719 0.702 1 93.81 201 PRO B N 1
ATOM 5297 C CA . PRO B 1 201 ? 5.598 34.562 1.057 1 93.81 201 PRO B CA 1
ATOM 5298 C C . PRO B 1 201 ? 4.141 34.781 0.663 1 93.81 201 PRO B C 1
ATOM 5300 O O . PRO B 1 201 ? 3.658 35.938 0.677 1 93.81 201 PRO B O 1
ATOM 5303 N N . VAL B 1 202 ? 3.514 33.781 0.304 1 94.94 202 VAL B N 1
ATOM 5304 C CA . VAL B 1 202 ? 2.107 33.875 -0.076 1 94.94 202 VAL B CA 1
ATOM 5305 C C . VAL B 1 202 ? 1.229 33.375 1.069 1 94.94 202 VAL B C 1
ATOM 5307 O O . VAL B 1 202 ? 1.573 32.406 1.747 1 94.94 202 VAL B O 1
ATOM 5310 N N . GLN B 1 203 ? 0.163 34.094 1.236 1 96 203 GLN B N 1
ATOM 5311 C CA . GLN B 1 203 ? -0.798 33.656 2.244 1 96 203 GLN B CA 1
ATOM 5312 C C . GLN B 1 203 ? -1.627 32.5 1.739 1 96 203 GLN B C 1
ATOM 5314 O O . GLN B 1 203 ? -2.1 32.5 0.601 1 96 203 GLN B O 1
ATOM 5319 N N . LEU B 1 204 ? -1.741 31.469 2.578 1 96.62 204 LEU B N 1
ATOM 5320 C CA . LEU B 1 204 ? -2.527 30.297 2.254 1 96.62 204 LEU B CA 1
ATOM 5321 C C . LEU B 1 204 ? -3.752 30.188 3.156 1 96.62 204 LEU B C 1
ATOM 5323 O O . LEU B 1 204 ? -3.682 30.5 4.348 1 96.62 204 LEU B O 1
ATOM 5327 N N . SER B 1 205 ? -4.867 29.844 2.547 1 95.06 205 SER B N 1
ATOM 5328 C CA . SER B 1 205 ? -6.133 29.641 3.24 1 95.06 205 SER B CA 1
ATOM 5329 C C . SER B 1 205 ? -6.906 28.469 2.641 1 95.06 205 SER B C 1
ATOM 5331 O O . SER B 1 205 ? -6.512 27.922 1.604 1 95.06 205 SER B O 1
ATOM 5333 N N . ARG B 1 206 ? -7.914 28.078 3.324 1 90.56 206 ARG B N 1
ATOM 5334 C CA . ARG B 1 206 ? -8.758 27.016 2.797 1 90.56 206 ARG B CA 1
ATOM 5335 C C . ARG B 1 206 ? -9.25 27.344 1.391 1 90.56 206 ARG B C 1
ATOM 5337 O O . ARG B 1 206 ? -9.328 26.469 0.53 1 90.56 206 ARG B O 1
ATOM 5344 N N . ALA B 1 207 ? -9.555 28.547 1.175 1 88.19 207 ALA B N 1
ATOM 5345 C CA . ALA B 1 207 ? -10.078 28.984 -0.114 1 88.19 207 ALA B CA 1
ATOM 5346 C C . ALA B 1 207 ? -9 28.953 -1.188 1 88.19 207 ALA B C 1
ATOM 5348 O O . ALA B 1 207 ? -9.242 28.516 -2.314 1 88.19 207 ALA B O 1
ATOM 5349 N N . THR B 1 208 ? -7.848 29.406 -0.815 1 91.5 208 THR B N 1
ATOM 5350 C CA . THR B 1 208 ? -6.789 29.547 -1.812 1 91.5 208 THR B CA 1
ATOM 5351 C C . THR B 1 208 ? -6.238 28.172 -2.209 1 91.5 208 THR B C 1
ATOM 5353 O O . THR B 1 208 ? -5.707 28.016 -3.309 1 91.5 208 THR B O 1
ATOM 5356 N N . VAL B 1 209 ? -6.375 27.219 -1.289 1 92.25 209 VAL B N 1
ATOM 5357 C CA . VAL B 1 209 ? -5.766 25.938 -1.59 1 92.25 209 VAL B CA 1
ATOM 5358 C C . VAL B 1 209 ? -6.832 24.953 -2.068 1 92.25 209 VAL B C 1
ATOM 5360 O O . VAL B 1 209 ? -6.535 23.781 -2.352 1 92.25 209 VAL B O 1
ATOM 5363 N N . ASP B 1 210 ? -8.039 25.391 -2.162 1 85.44 210 ASP B N 1
ATOM 5364 C CA . ASP B 1 210 ? -9.117 24.531 -2.631 1 85.44 210 ASP B CA 1
ATOM 5365 C C . ASP B 1 210 ? -8.906 24.125 -4.086 1 85.44 210 ASP B C 1
ATOM 5367 O O . ASP B 1 210 ? -8.727 24.984 -4.953 1 85.44 210 ASP B O 1
ATOM 5371 N N . GLY B 1 211 ? -8.812 22.812 -4.316 1 81.31 211 GLY B N 1
ATOM 5372 C CA . GLY B 1 211 ? -8.75 22.297 -5.676 1 81.31 211 GLY B CA 1
ATOM 5373 C C . GLY B 1 211 ? -7.332 22.203 -6.211 1 81.31 211 GLY B C 1
ATOM 5374 O O . GLY B 1 211 ? -7.109 21.656 -7.297 1 81.31 211 GLY B O 1
ATOM 5375 N N . ILE B 1 212 ? -6.34 22.656 -5.445 1 84.31 212 ILE B N 1
ATOM 5376 C CA . ILE B 1 212 ? -4.98 22.672 -5.98 1 84.31 212 ILE B CA 1
ATOM 5377 C C . ILE B 1 212 ? -4.469 21.25 -6.152 1 84.31 212 ILE B C 1
ATOM 5379 O O . ILE B 1 212 ? -3.504 21.016 -6.887 1 84.31 212 ILE B O 1
ATOM 5383 N N . GLN B 1 213 ? -5.074 20.312 -5.441 1 78.5 213 GLN B N 1
ATOM 5384 C CA . GLN B 1 213 ? -4.668 18.906 -5.531 1 78.5 213 GLN B CA 1
ATOM 5385 C C . GLN B 1 213 ? -4.91 18.359 -6.934 1 78.5 213 GLN B C 1
ATOM 5387 O O . GLN B 1 213 ? -4.312 17.344 -7.324 1 78.5 213 GLN B O 1
ATOM 5392 N N . LEU B 1 214 ? -5.793 19 -7.609 1 75.56 214 LEU B N 1
ATOM 5393 C CA . LEU B 1 214 ? -6.156 18.531 -8.945 1 75.56 214 LEU B CA 1
ATOM 5394 C C . LEU B 1 214 ? -5.219 19.109 -9.992 1 75.56 214 LEU B C 1
ATOM 5396 O O . LEU B 1 214 ? -5.246 18.688 -11.156 1 75.56 214 LEU B O 1
ATOM 5400 N N . LYS B 1 215 ? -4.406 20 -9.281 1 77.69 215 LYS B N 1
ATOM 5401 C CA . LYS B 1 215 ? -3.447 20.625 -10.188 1 77.69 215 LYS B CA 1
ATOM 5402 C C . LYS B 1 215 ? -2.072 19.969 -10.062 1 77.69 215 LYS B C 1
ATOM 5404 O O . LYS B 1 215 ? -1.675 19.547 -8.977 1 77.69 215 LYS B O 1
ATOM 5409 N N . GLY B 1 216 ? -1.56 19.328 -10.977 1 71.12 216 GLY B N 1
ATOM 5410 C CA . GLY B 1 216 ? -0.187 18.859 -11.023 1 71.12 216 GLY B CA 1
ATOM 5411 C C . GLY B 1 216 ? 0.826 19.906 -10.602 1 71.12 216 GLY B C 1
ATOM 5412 O O . GLY B 1 216 ? 0.485 21.078 -10.453 1 71.12 216 GLY B O 1
ATOM 5413 N N . GLY B 1 217 ? 2.023 19.375 -10.031 1 73.69 217 GLY B N 1
ATOM 5414 C CA . GLY B 1 217 ? 3.08 20.312 -9.68 1 73.69 217 GLY B CA 1
ATOM 5415 C C . GLY B 1 217 ? 2.932 20.891 -8.281 1 73.69 217 GLY B C 1
ATOM 5416 O O . GLY B 1 217 ? 2.502 20.188 -7.363 1 73.69 217 GLY B O 1
ATOM 5417 N N . THR B 1 218 ? 3.518 22.062 -8.102 1 80.81 218 THR B N 1
ATOM 5418 C CA . THR B 1 218 ? 3.408 22.75 -6.82 1 80.81 218 THR B CA 1
ATOM 5419 C C . THR B 1 218 ? 3.051 24.234 -7.023 1 80.81 218 THR B C 1
ATOM 5421 O O . THR B 1 218 ? 3.604 24.891 -7.906 1 80.81 218 THR B O 1
ATOM 5424 N N . VAL B 1 219 ? 2.184 24.688 -6.223 1 82.38 219 VAL B N 1
ATOM 5425 C CA . VAL B 1 219 ? 1.729 26.078 -6.305 1 82.38 219 VAL B CA 1
ATOM 5426 C C . VAL B 1 219 ? 2.785 27 -5.707 1 82.38 219 VAL B C 1
ATOM 5428 O O . VAL B 1 219 ? 2.779 28.219 -5.969 1 82.38 219 VAL B O 1
ATOM 5431 N N . LEU B 1 220 ? 3.748 26.469 -4.992 1 87.81 220 LEU B N 1
ATOM 5432 C CA . LEU B 1 220 ? 4.73 27.281 -4.289 1 87.81 220 LEU B CA 1
ATOM 5433 C C . LEU B 1 220 ? 6.023 27.391 -5.09 1 87.81 220 LEU B C 1
ATOM 5435 O O . LEU B 1 220 ? 6.867 28.25 -4.801 1 87.81 220 LEU B O 1
ATOM 5439 N N . GLY B 1 221 ? 6.102 26.641 -6.094 1 81.69 221 GLY B N 1
ATOM 5440 C CA . GLY B 1 221 ? 7.387 26.562 -6.77 1 81.69 221 GLY B CA 1
ATOM 5441 C C . GLY B 1 221 ? 8.453 25.859 -5.953 1 81.69 221 GLY B C 1
ATOM 5442 O O . GLY B 1 221 ? 8.266 25.625 -4.754 1 81.69 221 GLY B O 1
ATOM 5443 N N . THR B 1 222 ? 9.5 25.469 -6.633 1 77 222 THR B N 1
ATOM 5444 C CA . THR B 1 222 ? 10.555 24.719 -5.945 1 77 222 THR B CA 1
ATOM 5445 C C . THR B 1 222 ? 11.93 25.109 -6.484 1 77 222 THR B C 1
ATOM 5447 O O . THR B 1 222 ? 12.031 25.797 -7.5 1 77 222 THR B O 1
ATOM 5450 N N . SER B 1 223 ? 12.898 24.922 -5.656 1 74.44 223 SER B N 1
ATOM 5451 C CA . SER B 1 223 ? 14.273 25.109 -6.105 1 74.44 223 SER B CA 1
ATOM 5452 C C . SER B 1 223 ? 15.219 24.109 -5.43 1 74.44 223 SER B C 1
ATOM 5454 O O . SER B 1 223 ? 14.883 23.547 -4.391 1 74.44 223 SER B O 1
ATOM 5456 N N . ARG B 1 224 ? 16.297 23.875 -6.242 1 69.38 224 ARG B N 1
ATOM 5457 C CA . ARG B 1 224 ? 17.391 23.109 -5.648 1 69.38 224 ARG B CA 1
ATOM 5458 C C . ARG B 1 224 ? 18.469 24.047 -5.082 1 69.38 224 ARG B C 1
ATOM 5460 O O . ARG B 1 224 ? 18.562 25.203 -5.477 1 69.38 224 ARG B O 1
ATOM 5467 N N . GLY B 1 225 ? 19.141 23.641 -4.055 1 67.19 225 GLY B N 1
ATOM 5468 C CA . GLY B 1 225 ? 20.25 24.453 -3.594 1 67.19 225 GLY B CA 1
ATOM 5469 C C . GLY B 1 225 ? 20.219 24.719 -2.102 1 67.19 225 GLY B C 1
ATOM 5470 O O . GLY B 1 225 ? 19.219 24.438 -1.436 1 67.19 225 GLY B O 1
ATOM 5471 N N . ASN B 1 226 ? 21.469 25.141 -1.63 1 65.75 226 ASN B N 1
ATOM 5472 C CA . ASN B 1 226 ? 21.688 25.391 -0.208 1 65.75 226 ASN B CA 1
ATOM 5473 C C . ASN B 1 226 ? 21.484 26.859 0.145 1 65.75 226 ASN B C 1
ATOM 5475 O O . ASN B 1 226 ? 21.641 27.734 -0.713 1 65.75 226 ASN B O 1
ATOM 5479 N N . ALA B 1 227 ? 20.734 27.062 1.133 1 69.25 227 ALA B N 1
ATOM 5480 C CA . ALA B 1 227 ? 20.641 28.406 1.684 1 69.25 227 ALA B CA 1
ATOM 5481 C C . ALA B 1 227 ? 21.344 28.5 3.035 1 69.25 227 ALA B C 1
ATOM 5483 O O . ALA B 1 227 ? 21.625 27.484 3.664 1 69.25 227 ALA B O 1
ATOM 5484 N N . LYS B 1 228 ? 21.766 29.688 3.34 1 83.38 228 LYS B N 1
ATOM 5485 C CA . LYS B 1 228 ? 22.406 29.953 4.625 1 83.38 228 LYS B CA 1
ATOM 5486 C C . LYS B 1 228 ? 21.422 29.781 5.777 1 83.38 228 LYS B C 1
ATOM 5488 O O . LYS B 1 228 ? 20.469 30.562 5.922 1 83.38 228 LYS B O 1
ATOM 5493 N N . MET B 1 229 ? 21.656 28.75 6.602 1 89.88 229 MET B N 1
ATOM 5494 C CA . MET B 1 229 ? 20.719 28.344 7.637 1 89.88 229 MET B CA 1
ATOM 5495 C C . MET B 1 229 ? 20.531 29.453 8.672 1 89.88 229 MET B C 1
ATOM 5497 O O . MET B 1 229 ? 19.406 29.766 9.07 1 89.88 229 MET B O 1
ATOM 5501 N N . PRO B 1 230 ? 21.625 30.141 9.031 1 92.56 230 PRO B N 1
ATOM 5502 C CA . PRO B 1 230 ? 21.438 31.219 10.008 1 92.56 230 PRO B CA 1
ATOM 5503 C C . PRO B 1 230 ? 20.516 32.344 9.5 1 92.56 230 PRO B C 1
ATOM 5505 O O . PRO B 1 230 ? 19.719 32.875 10.258 1 92.56 230 PRO B O 1
ATOM 5508 N N . ALA B 1 231 ? 20.672 32.594 8.266 1 93.56 231 ALA B N 1
ATOM 5509 C CA . ALA B 1 231 ? 19.828 33.656 7.688 1 93.56 231 ALA B CA 1
ATOM 5510 C C . ALA B 1 231 ? 18.375 33.219 7.637 1 93.56 231 ALA B C 1
ATOM 5512 O O . ALA B 1 231 ? 17.469 34.031 7.844 1 93.56 231 ALA B O 1
ATOM 5513 N N . ILE B 1 232 ? 18.109 32 7.363 1 95.12 232 ILE B N 1
ATOM 5514 C CA . ILE B 1 232 ? 16.75 31.469 7.316 1 95.12 232 ILE B CA 1
ATOM 5515 C C . ILE B 1 232 ? 16.109 31.547 8.703 1 95.12 232 ILE B C 1
ATOM 5517 O O . ILE B 1 232 ? 14.969 32 8.844 1 95.12 232 ILE B O 1
ATOM 5521 N N . VAL B 1 233 ? 16.859 31.172 9.719 1 96.81 233 VAL B N 1
ATOM 5522 C CA . VAL B 1 233 ? 16.344 31.188 11.086 1 96.81 233 VAL B CA 1
ATOM 5523 C C . VAL B 1 233 ? 16.078 32.625 11.531 1 96.81 233 VAL B C 1
ATOM 5525 O O . VAL B 1 233 ? 15.109 32.875 12.25 1 96.81 233 VAL B O 1
ATOM 5528 N N . GLU B 1 234 ? 16.938 33.531 11.117 1 95.44 234 GLU B N 1
ATOM 5529 C CA . GLU B 1 234 ? 16.703 34.938 11.414 1 95.44 234 GLU B CA 1
ATOM 5530 C C . GLU B 1 234 ? 15.391 35.438 10.797 1 95.44 234 GLU B C 1
ATOM 5532 O O . GLU B 1 234 ? 14.656 36.188 11.414 1 95.44 234 GLU B O 1
ATOM 5537 N N . ARG B 1 235 ? 15.156 34.969 9.609 1 94.56 235 ARG B N 1
ATOM 5538 C CA . ARG B 1 235 ? 13.898 35.312 8.961 1 94.56 235 ARG B CA 1
ATOM 5539 C C . ARG B 1 235 ? 12.711 34.719 9.703 1 94.56 235 ARG B C 1
ATOM 5541 O O . ARG B 1 235 ? 11.648 35.344 9.805 1 94.56 235 ARG B O 1
ATOM 5548 N N . LEU B 1 236 ? 12.836 33.5 10.188 1 96.81 236 LEU B N 1
ATOM 5549 C CA . LEU B 1 236 ? 11.781 32.875 10.984 1 96.81 236 LEU B CA 1
ATOM 5550 C C . LEU B 1 236 ? 11.469 33.719 12.219 1 96.81 236 LEU B C 1
ATOM 5552 O O . LEU B 1 236 ? 10.297 33.938 12.539 1 96.81 236 LEU B O 1
ATOM 5556 N N . ARG B 1 237 ? 12.5 34.156 12.852 1 96.5 237 ARG B N 1
ATOM 5557 C CA . ARG B 1 237 ? 12.359 35 14.039 1 96.5 237 ARG B CA 1
ATOM 5558 C C . ARG B 1 237 ? 11.664 36.312 13.703 1 96.5 237 ARG B C 1
ATOM 5560 O O . ARG B 1 237 ? 10.703 36.688 14.375 1 96.5 237 ARG B O 1
ATOM 5567 N N . LEU B 1 238 ? 12.094 36.938 12.656 1 94.94 238 LEU B N 1
ATOM 5568 C CA . LEU B 1 238 ? 11.57 38.25 12.25 1 94.94 238 LEU B CA 1
ATOM 5569 C C . LEU B 1 238 ? 10.102 38.125 11.867 1 94.94 238 LEU B C 1
ATOM 5571 O O . LEU B 1 238 ? 9.32 39.062 12.133 1 94.94 238 LEU B O 1
ATOM 5575 N N . TRP B 1 239 ? 9.766 37.062 11.25 1 95.5 239 TRP B N 1
ATOM 5576 C CA . TRP B 1 239 ? 8.398 36.875 10.766 1 95.5 239 TRP B CA 1
ATOM 5577 C C . TRP B 1 239 ? 7.512 36.25 11.836 1 95.5 239 TRP B C 1
ATOM 5579 O O . TRP B 1 239 ? 6.297 36.156 11.648 1 95.5 239 TRP B O 1
ATOM 5589 N N . GLY B 1 240 ? 8.102 35.812 12.953 1 96.56 240 GLY B N 1
ATOM 5590 C CA . GLY B 1 240 ? 7.355 35.188 14.039 1 96.56 240 GLY B CA 1
ATOM 5591 C C . GLY B 1 240 ? 6.879 33.781 13.727 1 96.56 240 GLY B C 1
ATOM 5592 O O . GLY B 1 240 ? 5.891 33.312 14.289 1 96.56 240 GLY B O 1
ATOM 5593 N N . ILE B 1 241 ? 7.52 33.156 12.781 1 97.94 241 ILE B N 1
ATOM 5594 C CA . ILE B 1 241 ? 7.137 31.797 12.391 1 97.94 241 ILE B CA 1
ATOM 5595 C C . ILE B 1 241 ? 7.555 30.812 13.477 1 97.94 241 ILE B C 1
ATOM 5597 O O . ILE B 1 241 ? 8.727 30.75 13.852 1 97.94 241 ILE B O 1
ATOM 5601 N N . ASN B 1 242 ? 6.613 30.016 13.945 1 98.38 242 ASN B N 1
ATOM 5602 C CA . ASN B 1 242 ? 6.941 29.047 14.984 1 98.38 242 ASN B CA 1
ATOM 5603 C C . ASN B 1 242 ? 6.555 27.625 14.57 1 98.38 242 ASN B C 1
ATOM 5605 O O . ASN B 1 242 ? 6.797 26.672 15.312 1 98.38 242 ASN B O 1
ATOM 5609 N N . HIS B 1 243 ? 5.934 27.422 13.406 1 98.69 243 HIS B N 1
ATOM 5610 C CA . HIS B 1 243 ? 5.758 26.141 12.719 1 98.69 243 HIS B CA 1
ATOM 5611 C C . HIS B 1 243 ? 6.348 26.172 11.312 1 98.69 243 HIS B C 1
ATOM 5613 O O . HIS B 1 243 ? 5.926 26.984 10.484 1 98.69 243 HIS B O 1
ATOM 5619 N N . LEU B 1 244 ? 7.309 25.375 11.039 1 98.81 244 LEU B N 1
ATOM 5620 C CA . LEU B 1 244 ? 7.867 25.266 9.695 1 98.81 244 LEU B CA 1
ATOM 5621 C C . LEU B 1 244 ? 7.707 23.859 9.148 1 98.81 244 LEU B C 1
ATOM 5623 O O . LEU B 1 244 ? 8.164 22.891 9.758 1 98.81 244 LEU B O 1
ATOM 5627 N N . TYR B 1 245 ? 7.027 23.75 8.047 1 98.69 245 TYR B N 1
ATOM 5628 C CA . TYR B 1 245 ? 6.848 22.484 7.344 1 98.69 245 TYR B CA 1
ATOM 5629 C C . TYR B 1 245 ? 7.699 22.438 6.082 1 98.69 245 TYR B C 1
ATOM 5631 O O . TYR B 1 245 ? 7.504 23.234 5.16 1 98.69 245 TYR B O 1
ATOM 5639 N N . VAL B 1 246 ? 8.617 21.531 6.043 1 97.62 246 VAL B N 1
ATOM 5640 C CA . VAL B 1 246 ? 9.531 21.391 4.914 1 97.62 246 VAL B CA 1
ATOM 5641 C C . VAL B 1 246 ? 9.195 20.125 4.129 1 97.62 246 VAL B C 1
ATOM 5643 O O . VAL B 1 246 ? 9.438 19 4.602 1 97.62 246 VAL B O 1
ATOM 5646 N N . ILE B 1 247 ? 8.664 20.281 2.963 1 96.94 247 ILE B N 1
ATOM 5647 C CA . ILE B 1 247 ? 8.312 19.156 2.088 1 96.94 247 ILE B CA 1
ATOM 5648 C C . ILE B 1 247 ? 9.453 18.906 1.103 1 96.94 247 ILE B C 1
ATOM 5650 O O . ILE B 1 247 ? 9.727 19.734 0.229 1 96.94 247 ILE B O 1
ATOM 5654 N N . GLY B 1 248 ? 10.156 17.828 1.273 1 93.5 248 GLY B N 1
ATOM 5655 C CA . GLY B 1 248 ? 11.312 17.578 0.426 1 93.5 248 GLY B CA 1
ATOM 5656 C C . GLY B 1 248 ? 11.867 16.172 0.562 1 93.5 248 GLY B C 1
ATOM 5657 O O . GLY B 1 248 ? 11.398 15.391 1.392 1 93.5 248 GLY B O 1
ATOM 5658 N N . GLY B 1 249 ? 12.766 15.828 -0.295 1 91.81 249 GLY B N 1
ATOM 5659 C CA . GLY B 1 249 ? 13.445 14.547 -0.244 1 91.81 249 GLY B CA 1
ATOM 5660 C C . GLY B 1 249 ? 14.57 14.508 0.771 1 91.81 249 GLY B C 1
ATOM 5661 O O . GLY B 1 249 ? 14.477 15.117 1.839 1 91.81 249 GLY B O 1
ATOM 5662 N N . ASN B 1 250 ? 15.57 13.719 0.486 1 89.81 250 ASN B N 1
ATOM 5663 C CA . ASN B 1 250 ? 16.719 13.609 1.381 1 89.81 250 ASN B CA 1
ATOM 5664 C C . ASN B 1 250 ? 17.359 14.977 1.646 1 89.81 250 ASN B C 1
ATOM 5666 O O . ASN B 1 250 ? 17.625 15.32 2.797 1 89.81 250 ASN B O 1
ATOM 5670 N N . GLY B 1 251 ? 17.562 15.703 0.603 1 88.75 251 GLY B N 1
ATOM 5671 C CA . GLY B 1 251 ? 18.125 17.047 0.759 1 88.75 251 GLY B CA 1
ATOM 5672 C C . GLY B 1 251 ? 17.219 17.984 1.541 1 88.75 251 GLY B C 1
ATOM 5673 O O . GLY B 1 251 ? 17.688 18.766 2.361 1 88.75 251 GLY B O 1
ATOM 5674 N N . GLY B 1 252 ? 15.945 17.953 1.218 1 91.94 252 GLY B N 1
ATOM 5675 C CA . GLY B 1 252 ? 14.977 18.766 1.941 1 91.94 252 GLY B CA 1
ATOM 5676 C C . GLY B 1 252 ? 14.898 18.438 3.418 1 91.94 252 GLY B C 1
ATOM 5677 O O . GLY B 1 252 ? 14.828 19.328 4.262 1 91.94 252 GLY B O 1
ATOM 5678 N N . ASN B 1 253 ? 14.914 17.172 3.773 1 93.81 253 ASN B N 1
ATOM 5679 C CA . ASN B 1 253 ? 14.898 16.766 5.172 1 93.81 253 ASN B CA 1
ATOM 5680 C C . ASN B 1 253 ? 16.203 17.109 5.879 1 93.81 253 ASN B C 1
ATOM 5682 O O . ASN B 1 253 ? 16.203 17.453 7.062 1 93.81 253 ASN B O 1
ATOM 5686 N N . ALA B 1 254 ? 17.266 17 5.172 1 92.94 254 ALA B N 1
ATOM 5687 C CA . ALA B 1 254 ? 18.531 17.453 5.734 1 92.94 254 ALA B CA 1
ATOM 5688 C C . ALA B 1 254 ? 18.5 18.938 6.062 1 92.94 254 ALA B C 1
ATOM 5690 O O . ALA B 1 254 ? 19.016 19.375 7.094 1 92.94 254 ALA B O 1
ATOM 5691 N N . ALA B 1 255 ? 17.922 19.656 5.156 1 93.44 255 ALA B N 1
ATOM 5692 C CA . ALA B 1 255 ? 17.75 21.094 5.391 1 93.44 255 ALA B CA 1
ATOM 5693 C C . ALA B 1 255 ? 16.859 21.359 6.602 1 93.44 255 ALA B C 1
ATOM 5695 O O . ALA B 1 255 ? 17.141 22.25 7.406 1 93.44 255 ALA B O 1
ATOM 5696 N N . ALA B 1 256 ? 15.797 20.625 6.695 1 96.06 256 ALA B N 1
ATOM 5697 C CA . ALA B 1 256 ? 14.906 20.75 7.848 1 96.06 256 ALA B CA 1
ATOM 5698 C C . ALA B 1 256 ? 15.664 20.5 9.156 1 96.06 256 ALA B C 1
ATOM 5700 O O . ALA B 1 256 ? 15.492 21.25 10.125 1 96.06 256 ALA B O 1
ATOM 5701 N N . HIS B 1 257 ? 16.469 19.484 9.148 1 96.06 257 HIS B N 1
ATOM 5702 C CA . HIS B 1 257 ? 17.281 19.172 10.328 1 96.06 257 HIS B CA 1
ATOM 5703 C C . HIS B 1 257 ? 18.234 20.328 10.641 1 96.06 257 HIS B C 1
ATOM 5705 O O . HIS B 1 257 ? 18.375 20.719 11.805 1 96.06 257 HIS B O 1
ATOM 5711 N N . ALA B 1 258 ? 18.891 20.844 9.648 1 95.44 258 ALA B N 1
ATOM 5712 C CA . ALA B 1 258 ? 19.828 21.938 9.836 1 95.44 258 ALA B CA 1
ATOM 5713 C C . ALA B 1 258 ? 19.141 23.172 10.398 1 95.44 258 ALA B C 1
ATOM 5715 O O . ALA B 1 258 ? 19.688 23.859 11.25 1 95.44 258 ALA B O 1
ATOM 5716 N N . ILE B 1 259 ? 17.969 23.438 9.898 1 96.94 259 ILE B N 1
ATOM 5717 C CA . ILE B 1 259 ? 17.188 24.578 10.383 1 96.94 259 ILE B CA 1
ATOM 5718 C C . ILE B 1 259 ? 16.812 24.375 11.844 1 96.94 259 ILE B C 1
ATOM 5720 O O . ILE B 1 259 ? 16.953 25.281 12.664 1 96.94 259 ILE B O 1
ATOM 5724 N N . SER B 1 260 ? 16.344 23.188 12.156 1 97.56 260 SER B N 1
ATOM 5725 C CA . SER B 1 260 ? 15.969 22.875 13.539 1 97.56 260 SER B CA 1
ATOM 5726 C C . SER B 1 260 ? 17.156 23.047 14.484 1 97.56 260 SER B C 1
ATOM 5728 O O . SER B 1 260 ? 17.016 23.609 15.57 1 97.56 260 SER B O 1
ATOM 5730 N N . LYS B 1 261 ? 18.266 22.547 14.055 1 96 261 LYS B N 1
ATOM 5731 C CA . LYS B 1 261 ? 19.484 22.672 14.844 1 96 261 LYS B CA 1
ATOM 5732 C C . LYS B 1 261 ? 19.844 24.141 15.055 1 96 261 LYS B C 1
ATOM 5734 O O . LYS B 1 261 ? 20.219 24.547 16.156 1 96 261 LYS B O 1
ATOM 5739 N N . GLU B 1 262 ? 19.766 24.891 14 1 96.81 262 GLU B N 1
ATOM 5740 C CA . GLU B 1 262 ? 20.062 26.312 14.062 1 96.81 262 GLU B CA 1
ATOM 5741 C C . GLU B 1 262 ? 19.078 27.047 14.961 1 96.81 262 GLU B C 1
ATOM 5743 O O . GLU B 1 262 ? 19.453 27.984 15.68 1 96.81 262 GLU B O 1
ATOM 5748 N N . CYS B 1 263 ? 17.844 26.734 14.914 1 97.62 263 CYS B N 1
ATOM 5749 C CA . CYS B 1 263 ? 16.828 27.312 15.797 1 97.62 263 CYS B CA 1
ATOM 5750 C C . CYS B 1 263 ? 17.203 27.094 17.266 1 97.62 263 CYS B C 1
ATOM 5752 O O . CYS B 1 263 ? 17.125 28.016 18.062 1 97.62 263 CYS B O 1
ATOM 5754 N N . ALA B 1 264 ? 17.578 25.891 17.547 1 96.06 264 ALA B N 1
ATOM 5755 C CA . ALA B 1 264 ? 17.984 25.562 18.922 1 96.06 264 ALA B CA 1
ATOM 5756 C C . ALA B 1 264 ? 19.203 26.391 19.328 1 96.06 264 ALA B C 1
ATOM 5758 O O . ALA B 1 264 ? 19.266 26.891 20.453 1 96.06 264 ALA B O 1
ATOM 5759 N N . ALA B 1 265 ? 20.125 26.562 18.453 1 95.88 265 ALA B N 1
ATOM 5760 C CA . ALA B 1 265 ? 21.359 27.297 18.719 1 95.88 265 ALA B CA 1
ATOM 5761 C C . ALA B 1 265 ? 21.062 28.781 18.984 1 95.88 265 ALA B C 1
ATOM 5763 O O . ALA B 1 265 ? 21.734 29.406 19.812 1 95.88 265 ALA B O 1
ATOM 5764 N N . GLN B 1 266 ? 20.062 29.297 18.328 1 95.5 266 GLN B N 1
ATOM 5765 C CA . GLN B 1 266 ? 19.766 30.719 18.406 1 95.5 266 GLN B CA 1
ATOM 5766 C C . GLN B 1 266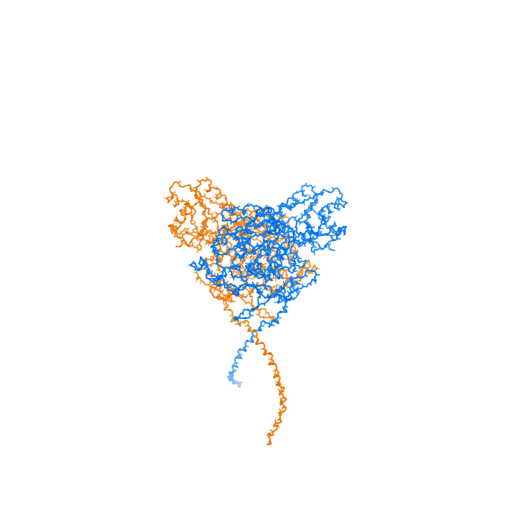 ? 18.641 30.984 19.406 1 95.5 266 GLN B C 1
ATOM 5768 O O . GLN B 1 266 ? 18.266 32.125 19.656 1 95.5 266 GLN B O 1
ATOM 5773 N N . GLY B 1 267 ? 18.047 29.922 19.906 1 95.12 267 GLY B N 1
ATOM 5774 C CA . GLY B 1 267 ? 16.984 30.062 20.875 1 95.12 267 GLY B CA 1
ATOM 5775 C C . GLY B 1 267 ? 15.656 30.438 20.234 1 95.12 267 GLY B C 1
ATOM 5776 O O . GLY B 1 267 ? 14.844 31.141 20.859 1 95.12 267 GLY B O 1
ATOM 5777 N N . VAL B 1 268 ? 15.492 30.156 19.031 1 96.25 268 VAL B N 1
ATOM 5778 C CA . VAL B 1 268 ? 14.234 30.406 18.328 1 96.25 268 VAL B CA 1
ATOM 5779 C C . VAL B 1 268 ? 13.305 29.203 18.5 1 96.25 268 VAL B C 1
ATOM 5781 O O . VAL B 1 268 ? 13.664 28.078 18.172 1 96.25 268 VAL B O 1
ATOM 5784 N N . LEU B 1 269 ? 12.156 29.438 19.078 1 96.62 269 LEU B N 1
ATOM 5785 C CA . LEU B 1 269 ? 11.18 28.375 19.312 1 96.62 269 LEU B CA 1
ATOM 5786 C C . LEU B 1 269 ? 10.352 28.125 18.047 1 96.62 269 LEU B C 1
ATOM 5788 O O . LEU B 1 269 ? 9.32 28.781 17.844 1 96.62 269 LEU B O 1
ATOM 5792 N N . CYS B 1 270 ? 10.758 27.156 17.281 1 98.12 270 CYS B N 1
ATOM 5793 C CA . CYS B 1 270 ? 10.078 26.797 16.047 1 98.12 270 CYS B CA 1
ATOM 5794 C C . CYS B 1 270 ? 10.062 25.297 15.836 1 98.12 270 CYS B C 1
ATOM 5796 O O . CYS B 1 270 ? 11.117 24.641 15.844 1 98.12 270 CYS B O 1
ATOM 5798 N N . ASN B 1 271 ? 8.875 24.719 15.75 1 98.62 271 ASN B N 1
ATOM 5799 C CA . ASN B 1 271 ? 8.766 23.312 15.359 1 98.62 271 ASN B CA 1
ATOM 5800 C C . ASN B 1 271 ? 9.055 23.125 13.867 1 98.62 271 ASN B C 1
ATOM 5802 O O . ASN B 1 271 ? 8.344 23.672 13.023 1 98.62 271 ASN B O 1
ATOM 5806 N N . VAL B 1 272 ? 10.094 22.438 13.562 1 98.75 272 VAL B N 1
ATOM 5807 C CA . VAL B 1 272 ? 10.484 22.141 12.188 1 98.75 272 VAL B CA 1
ATOM 5808 C C . VAL B 1 272 ? 10.109 20.703 11.836 1 98.75 272 VAL B C 1
ATOM 5810 O O . VAL B 1 272 ? 10.609 19.766 12.445 1 98.75 272 VAL B O 1
ATOM 5813 N N . VAL B 1 273 ? 9.25 20.547 10.867 1 98.69 273 VAL B N 1
ATOM 5814 C CA . VAL B 1 273 ? 8.68 19.25 10.523 1 98.69 273 VAL B CA 1
ATOM 5815 C C . VAL B 1 273 ? 8.961 18.938 9.055 1 98.69 273 VAL B C 1
ATOM 5817 O O . VAL B 1 273 ? 8.734 19.781 8.18 1 98.69 273 VAL B O 1
ATOM 5820 N N . GLY B 1 274 ? 9.461 17.75 8.828 1 97.75 274 GLY B N 1
ATOM 5821 C CA . GLY B 1 274 ? 9.672 17.297 7.465 1 97.75 274 GLY B CA 1
ATOM 5822 C C . GLY B 1 274 ? 8.531 16.438 6.938 1 97.75 274 GLY B C 1
ATOM 5823 O O . GLY B 1 274 ? 7.82 15.797 7.715 1 97.75 274 GLY B O 1
ATOM 5824 N N . VAL B 1 275 ? 8.258 16.438 5.66 1 97.25 275 VAL B N 1
ATOM 5825 C CA . VAL B 1 275 ? 7.398 15.523 4.918 1 97.25 275 VAL B CA 1
ATOM 5826 C C . VAL B 1 275 ? 8.188 14.867 3.785 1 97.25 275 VAL B C 1
ATOM 5828 O O . VAL B 1 275 ? 8.75 15.562 2.936 1 97.25 275 VAL B O 1
ATOM 5831 N N . PRO B 1 276 ? 8.234 13.57 3.779 1 94.31 276 PRO B N 1
ATOM 5832 C CA . PRO B 1 276 ? 9.148 12.867 2.887 1 94.31 276 PRO B CA 1
ATOM 5833 C C . PRO B 1 276 ? 8.664 12.836 1.439 1 94.31 276 PRO B C 1
ATOM 5835 O O . PRO B 1 276 ? 7.766 12.062 1.102 1 94.31 276 PRO B O 1
ATOM 5838 N N . LYS B 1 277 ? 9.289 13.562 0.633 1 92.19 277 LYS B N 1
ATOM 5839 C CA . LYS B 1 277 ? 9.008 13.68 -0.794 1 92.19 277 LYS B CA 1
ATOM 5840 C C . LYS B 1 277 ? 10.078 12.992 -1.628 1 92.19 277 LYS B C 1
ATOM 5842 O O . LYS B 1 277 ? 11.25 13.383 -1.594 1 92.19 277 LYS B O 1
ATOM 5847 N N . SER B 1 278 ? 9.695 11.977 -2.441 1 91.38 278 SER B N 1
ATOM 5848 C CA . SER B 1 278 ? 10.625 11.406 -3.404 1 91.38 278 SER B CA 1
ATOM 5849 C C . SER B 1 278 ? 9.914 10.5 -4.398 1 91.38 278 SER B C 1
ATOM 5851 O O . SER B 1 278 ? 9.25 9.539 -4.004 1 91.38 278 SER B O 1
ATOM 5853 N N . ILE B 1 279 ? 10.102 10.797 -5.621 1 90.12 279 ILE B N 1
ATOM 5854 C CA . ILE B 1 279 ? 9.602 9.852 -6.617 1 90.12 279 ILE B CA 1
ATOM 5855 C C . ILE B 1 279 ? 10.531 8.641 -6.688 1 90.12 279 ILE B C 1
ATOM 5857 O O . ILE B 1 279 ? 10.125 7.566 -7.137 1 90.12 279 ILE B O 1
ATOM 5861 N N . ASP B 1 280 ? 11.727 8.812 -6.211 1 90.56 280 ASP B N 1
ATOM 5862 C CA . ASP B 1 280 ? 12.742 7.77 -6.309 1 90.56 280 ASP B CA 1
ATOM 5863 C C . ASP B 1 280 ? 12.531 6.703 -5.238 1 90.56 280 ASP B C 1
ATOM 5865 O O . ASP B 1 280 ? 13.133 5.629 -5.297 1 90.56 280 ASP B O 1
ATOM 5869 N N . ASN B 1 281 ? 11.688 7.008 -4.262 1 93.81 281 ASN B N 1
ATOM 5870 C CA . ASN B 1 281 ? 11.43 6.098 -3.152 1 93.81 281 ASN B CA 1
ATOM 5871 C C . ASN B 1 281 ? 12.719 5.738 -2.416 1 93.81 281 ASN B C 1
ATOM 5873 O O . ASN B 1 281 ? 12.93 4.582 -2.049 1 93.81 281 ASN B O 1
ATOM 5877 N N . ASP B 1 282 ? 13.562 6.789 -2.123 1 92.31 282 ASP B N 1
ATOM 5878 C CA . ASP B 1 282 ? 14.906 6.52 -1.634 1 92.31 282 ASP B CA 1
ATOM 5879 C C . ASP B 1 282 ? 15.078 7.012 -0.197 1 92.31 282 ASP B C 1
ATOM 5881 O O . ASP B 1 282 ? 16.156 7.492 0.177 1 92.31 282 ASP B O 1
ATOM 5885 N N . ILE B 1 283 ? 14.062 7.008 0.596 1 93.06 283 ILE B N 1
ATOM 5886 C CA . ILE B 1 283 ? 14.148 7.312 2.02 1 93.06 283 ILE B CA 1
ATOM 5887 C C . ILE B 1 283 ? 13.938 6.035 2.834 1 93.06 283 ILE B C 1
ATOM 5889 O O . ILE B 1 283 ? 12.898 5.387 2.73 1 93.06 283 ILE B O 1
ATOM 5893 N N . GLN B 1 284 ? 14.938 5.676 3.654 1 91.19 284 GLN B N 1
ATOM 5894 C CA . GLN B 1 284 ? 14.883 4.418 4.387 1 91.19 284 GLN B CA 1
ATOM 5895 C C . GLN B 1 284 ? 13.82 4.465 5.484 1 91.19 284 GLN B C 1
ATOM 5897 O O . GLN B 1 284 ? 13.461 5.547 5.961 1 91.19 284 GLN B O 1
ATOM 5902 N N . LEU B 1 285 ? 13.281 3.328 5.883 1 91.94 285 LEU B N 1
ATOM 5903 C CA . LEU B 1 285 ? 12.312 3.07 6.941 1 91.94 285 LEU B CA 1
ATOM 5904 C C . LEU B 1 285 ? 10.891 3.334 6.449 1 91.94 285 LEU B C 1
ATOM 5906 O O . LEU B 1 285 ? 9.938 2.725 6.934 1 91.94 285 LEU B O 1
ATOM 5910 N N . ILE B 1 286 ? 10.812 4.312 5.551 1 94.25 286 ILE B N 1
ATOM 5911 C CA . ILE B 1 286 ? 9.5 4.645 5.012 1 94.25 286 ILE B CA 1
ATOM 5912 C C . ILE B 1 286 ? 9.117 3.635 3.934 1 94.25 286 ILE B C 1
ATOM 5914 O O . ILE B 1 286 ? 9.891 3.385 3.006 1 94.25 286 ILE B O 1
ATOM 5918 N N . ASP B 1 287 ? 7.93 3.07 4.043 1 93.19 287 ASP B N 1
ATOM 5919 C CA . ASP B 1 287 ? 7.469 2.053 3.105 1 93.19 287 ASP B CA 1
ATOM 5920 C C . ASP B 1 287 ? 7.512 2.57 1.67 1 93.19 287 ASP B C 1
ATOM 5922 O O . ASP B 1 287 ? 7.898 1.842 0.754 1 93.19 287 ASP B O 1
ATOM 5926 N N . ARG B 1 288 ? 7.055 3.748 1.555 1 93.12 288 ARG B N 1
ATOM 5927 C CA . ARG B 1 288 ? 6.98 4.41 0.256 1 93.12 288 ARG B CA 1
ATOM 5928 C C . ARG B 1 288 ? 6.871 5.922 0.417 1 93.12 288 ARG B C 1
ATOM 5930 O O . ARG B 1 288 ? 6.172 6.41 1.309 1 93.12 288 ARG B O 1
ATOM 5937 N N . CYS B 1 289 ? 7.543 6.617 -0.482 1 93.94 289 CYS B N 1
ATOM 5938 C CA . CYS B 1 289 ? 7.402 8.07 -0.516 1 93.94 289 CYS B CA 1
ATOM 5939 C C . CYS B 1 289 ? 6.223 8.484 -1.391 1 93.94 289 CYS B C 1
ATOM 5941 O O . CYS B 1 289 ? 5.812 7.734 -2.279 1 93.94 289 CYS B O 1
ATOM 5943 N N . PHE B 1 290 ? 5.621 9.594 -1.052 1 93.56 290 PHE B N 1
ATOM 5944 C CA . PHE B 1 290 ? 4.5 10 -1.891 1 93.56 290 PHE B CA 1
ATOM 5945 C C . PHE B 1 290 ? 4.984 10.43 -3.27 1 93.56 290 PHE B C 1
ATOM 5947 O O . PHE B 1 290 ? 6.082 10.977 -3.406 1 93.56 290 PHE B O 1
ATOM 5954 N N . GLY B 1 291 ? 4.18 10.164 -4.262 1 91.5 291 GLY B N 1
ATOM 5955 C CA . GLY B 1 291 ? 4.508 10.438 -5.652 1 91.5 291 GLY B CA 1
ATOM 5956 C C . GLY B 1 291 ? 5.074 9.234 -6.379 1 91.5 291 GLY B C 1
ATOM 5957 O O . GLY B 1 291 ? 5.055 9.18 -7.609 1 91.5 291 GLY B O 1
ATOM 5958 N N . PHE B 1 292 ? 5.535 8.266 -5.613 1 93.31 292 PHE B N 1
ATOM 5959 C CA . PHE B 1 292 ? 6.156 7.082 -6.191 1 93.31 292 PHE B CA 1
ATOM 5960 C C . PHE B 1 292 ? 5.145 6.277 -6.996 1 93.31 292 PHE B C 1
ATOM 5962 O O . PHE B 1 292 ? 5.391 5.941 -8.156 1 93.31 292 PHE B O 1
ATOM 5969 N N . ASP B 1 293 ? 4.012 6 -6.398 1 93.69 293 ASP B N 1
ATOM 5970 C CA . ASP B 1 293 ? 3 5.199 -7.074 1 93.69 293 ASP B CA 1
ATOM 5971 C C . ASP B 1 293 ? 2.537 5.867 -8.367 1 93.69 293 ASP B C 1
ATOM 5973 O O . ASP B 1 293 ? 2.33 5.199 -9.383 1 93.69 293 ASP B O 1
ATOM 5977 N N . THR B 1 294 ? 2.359 7.137 -8.305 1 92.69 294 THR B N 1
ATOM 5978 C CA . THR B 1 294 ? 1.95 7.895 -9.477 1 92.69 294 THR B CA 1
ATOM 5979 C C . THR B 1 294 ? 3.018 7.82 -10.57 1 92.69 294 THR B C 1
ATOM 5981 O O . THR B 1 294 ? 2.697 7.684 -11.75 1 92.69 294 THR B O 1
ATOM 5984 N N . SER B 1 295 ? 4.246 7.93 -10.148 1 92.5 295 SER B N 1
ATOM 5985 C CA . SER B 1 295 ? 5.34 7.863 -11.109 1 92.5 295 SER B CA 1
ATOM 5986 C C . SER B 1 295 ? 5.418 6.488 -11.766 1 92.5 295 SER B C 1
ATOM 5988 O O . SER B 1 295 ? 5.68 6.379 -12.961 1 92.5 295 SER B O 1
ATOM 5990 N N . VAL B 1 296 ? 5.223 5.484 -11 1 94.06 296 VAL B N 1
ATOM 5991 C CA . VAL B 1 296 ? 5.242 4.121 -11.523 1 94.06 296 VAL B CA 1
ATOM 5992 C C . VAL B 1 296 ? 4.094 3.936 -12.516 1 94.06 296 VAL B C 1
ATOM 5994 O O . VAL B 1 296 ? 4.27 3.328 -13.57 1 94.06 296 VAL B O 1
ATOM 5997 N N . GLU B 1 297 ? 2.932 4.445 -12.164 1 92.62 297 GLU B N 1
ATOM 5998 C CA . GLU B 1 297 ? 1.767 4.363 -13.047 1 92.62 297 GLU B CA 1
ATOM 5999 C C . GLU B 1 297 ? 2.043 5.016 -14.398 1 92.62 297 GLU B C 1
ATOM 6001 O O . GLU B 1 297 ? 1.714 4.453 -15.438 1 92.62 297 GLU B O 1
ATOM 6006 N N . GLU B 1 298 ? 2.621 6.141 -14.367 1 90.56 298 GLU B N 1
ATOM 6007 C CA . GLU B 1 298 ? 2.93 6.844 -15.609 1 90.56 298 GLU B CA 1
ATOM 6008 C C . GLU B 1 298 ? 4.047 6.145 -16.375 1 90.56 298 GLU B C 1
ATOM 6010 O O . GLU B 1 298 ? 4.008 6.074 -17.609 1 90.56 298 GLU B O 1
ATOM 6015 N N . ALA B 1 299 ? 5.027 5.699 -15.68 1 92.62 299 ALA B N 1
ATOM 6016 C CA . ALA B 1 299 ? 6.16 5.02 -16.297 1 92.62 299 ALA B CA 1
ATOM 6017 C C . ALA B 1 299 ? 5.703 3.766 -17.047 1 92.62 299 ALA B C 1
ATOM 6019 O O . ALA B 1 299 ? 6.16 3.492 -18.156 1 92.62 299 ALA B O 1
ATOM 6020 N N . GLN B 1 300 ? 4.855 3.008 -16.438 1 92.06 300 GLN B N 1
ATOM 6021 C CA . GLN B 1 300 ? 4.418 1.758 -17.062 1 92.06 300 GLN B CA 1
ATOM 6022 C C . GLN B 1 300 ? 3.662 2.018 -18.359 1 92.06 300 GLN B C 1
ATOM 6024 O O . GLN B 1 300 ? 3.756 1.232 -19.297 1 92.06 300 GLN B O 1
ATOM 6029 N N . ARG B 1 301 ? 2.934 3.143 -18.469 1 89.12 301 ARG B N 1
ATOM 6030 C CA . ARG B 1 301 ? 2.258 3.498 -19.703 1 89.12 301 ARG B CA 1
ATOM 6031 C C . ARG B 1 301 ? 3.256 3.639 -20.859 1 89.12 301 ARG B C 1
ATOM 6033 O O . ARG B 1 301 ? 2.982 3.215 -21.984 1 89.12 301 ARG B O 1
ATOM 6040 N N . SER B 1 302 ? 4.352 4.215 -20.516 1 91 302 SER B N 1
ATOM 6041 C CA . SER B 1 302 ? 5.406 4.363 -21.5 1 91 302 SER B CA 1
ATOM 6042 C C . SER B 1 302 ? 5.957 3.008 -21.938 1 91 302 SER B C 1
ATOM 6044 O O . SER B 1 302 ? 6.258 2.799 -23.109 1 91 302 SER B O 1
ATOM 6046 N N . LEU B 1 303 ? 6.059 2.113 -21.062 1 93.75 303 LEU B N 1
ATOM 6047 C CA . LEU B 1 303 ? 6.57 0.78 -21.359 1 93.75 303 LEU B CA 1
ATOM 6048 C C . LEU B 1 303 ? 5.598 0.008 -22.234 1 93.75 303 LEU B C 1
ATOM 6050 O O . LEU B 1 303 ? 6.012 -0.669 -23.188 1 93.75 303 LEU B O 1
ATOM 6054 N N . ILE B 1 304 ? 4.336 0.119 -21.984 1 89.81 304 ILE B N 1
ATOM 6055 C CA . ILE B 1 304 ? 3.318 -0.554 -22.781 1 89.81 304 ILE B CA 1
ATOM 6056 C C . ILE B 1 304 ? 3.33 0.002 -24.203 1 89.81 304 ILE B C 1
ATOM 6058 O O . ILE B 1 304 ? 3.248 -0.755 -25.172 1 89.81 304 ILE B O 1
ATOM 6062 N N . SER B 1 305 ? 3.443 1.318 -24.281 1 90.31 305 SER B N 1
ATOM 6063 C CA . SER B 1 305 ? 3.537 1.951 -25.594 1 90.31 305 SER B CA 1
ATOM 6064 C C . SER B 1 305 ? 4.766 1.467 -26.359 1 90.31 305 SER B C 1
ATOM 6066 O O . SER B 1 305 ? 4.711 1.259 -27.562 1 90.31 305 SER B O 1
ATOM 6068 N N . ALA B 1 306 ? 5.82 1.35 -25.625 1 92.69 306 ALA B N 1
ATOM 6069 C CA . ALA B 1 306 ? 7.066 0.876 -26.219 1 92.69 306 ALA B CA 1
ATOM 6070 C C . ALA B 1 306 ? 6.906 -0.539 -26.781 1 92.69 306 ALA B C 1
ATOM 6072 O O . ALA B 1 306 ? 7.473 -0.875 -27.812 1 92.69 306 ALA B O 1
ATOM 6073 N N . ARG B 1 307 ? 6.223 -1.343 -26.125 1 90.69 307 ARG B N 1
ATOM 6074 C CA . ARG B 1 307 ? 5.965 -2.705 -26.578 1 90.69 307 ARG B CA 1
ATOM 6075 C C . ARG B 1 307 ? 5.191 -2.705 -27.891 1 90.69 307 ARG B C 1
ATOM 6077 O O . ARG B 1 307 ? 5.473 -3.506 -28.781 1 90.69 307 ARG B O 1
ATOM 6084 N N . VAL B 1 308 ? 4.199 -1.885 -27.953 1 86.94 308 VAL B N 1
ATOM 6085 C CA . VAL B 1 308 ? 3.396 -1.785 -29.172 1 86.94 308 VAL B CA 1
ATOM 6086 C C . VAL B 1 308 ? 4.281 -1.363 -30.344 1 86.94 308 VAL B C 1
ATOM 6088 O O . VAL B 1 308 ? 4.199 -1.94 -31.422 1 86.94 308 VAL B O 1
ATOM 6091 N N . GLU B 1 309 ? 5.148 -0.46 -30.062 1 85.69 309 GLU B N 1
ATOM 6092 C CA . GLU B 1 309 ? 6.07 0.013 -31.094 1 85.69 309 GLU B CA 1
ATOM 6093 C C . GLU B 1 309 ? 7.039 -1.088 -31.5 1 85.69 309 GLU B C 1
ATOM 6095 O O . GLU B 1 309 ? 7.27 -1.297 -32.688 1 85.69 309 GLU B O 1
ATOM 6100 N N . ALA B 1 310 ? 7.598 -1.717 -30.562 1 89.44 310 ALA B N 1
ATOM 6101 C CA . ALA B 1 310 ? 8.57 -2.775 -30.844 1 89.44 310 ALA B CA 1
ATOM 6102 C C . ALA B 1 310 ? 7.93 -3.92 -31.625 1 89.44 310 ALA B C 1
ATOM 6104 O O . ALA B 1 310 ? 8.531 -4.457 -32.562 1 89.44 310 ALA B O 1
ATOM 6105 N N . ARG B 1 311 ? 6.762 -4.285 -31.266 1 87.44 311 ARG B N 1
ATOM 6106 C CA . ARG B 1 311 ? 6.051 -5.387 -31.922 1 87.44 311 ARG B CA 1
ATOM 6107 C C . ARG B 1 311 ? 5.664 -5.023 -33.344 1 87.44 311 ARG B C 1
ATOM 6109 O O . ARG B 1 311 ? 5.695 -5.875 -34.25 1 87.44 311 ARG B O 1
ATOM 6116 N N . SER B 1 312 ? 5.25 -3.842 -33.5 1 87.44 312 SER B N 1
ATOM 6117 C CA . SER B 1 312 ? 4.793 -3.396 -34.812 1 87.44 312 SER B CA 1
ATOM 6118 C C . SER B 1 312 ? 5.949 -3.332 -35.812 1 87.44 312 SER B C 1
ATOM 6120 O O . SER B 1 312 ? 5.781 -3.67 -36.969 1 87.44 312 SER B O 1
ATOM 6122 N N . SER B 1 313 ? 7.125 -2.945 -35.406 1 86.31 313 SER B N 1
ATOM 6123 C CA . SER B 1 313 ? 8.273 -2.76 -36.281 1 86.31 313 SER B CA 1
ATOM 6124 C C . SER B 1 313 ? 9.188 -3.975 -36.25 1 86.31 313 SER B C 1
ATOM 6126 O O . SER B 1 313 ? 10.055 -4.121 -37.125 1 86.31 313 SER B O 1
ATOM 6128 N N . GLY B 1 314 ? 8.938 -4.836 -35.281 1 87.31 314 GLY B N 1
ATOM 6129 C CA . GLY B 1 314 ? 9.891 -5.918 -35.094 1 87.31 314 GLY B CA 1
ATOM 6130 C C . GLY B 1 314 ? 11.266 -5.43 -34.688 1 87.31 314 GLY B C 1
ATOM 6131 O O . GLY B 1 314 ? 12.273 -5.766 -35.312 1 87.31 314 GLY B O 1
ATOM 6132 N N . GLY B 1 315 ? 11.336 -4.73 -33.688 1 95.12 315 GLY B N 1
ATOM 6133 C CA . GLY B 1 315 ? 12.594 -4.094 -33.312 1 95.12 315 GLY B CA 1
ATOM 6134 C C . GLY B 1 315 ? 12.781 -4.02 -31.797 1 95.12 315 GLY B C 1
ATOM 6135 O O . GLY B 1 315 ? 12.227 -4.828 -31.047 1 95.12 315 GLY B O 1
ATOM 6136 N N . ILE B 1 316 ? 13.781 -3.203 -31.422 1 96.81 316 ILE B N 1
ATOM 6137 C CA . ILE B 1 316 ? 14.141 -3.016 -30.016 1 96.81 316 ILE B CA 1
ATOM 6138 C C . ILE B 1 316 ? 13.719 -1.622 -29.562 1 96.81 316 ILE B C 1
ATOM 6140 O O . ILE B 1 316 ? 14.062 -0.622 -30.188 1 96.81 316 ILE B O 1
ATOM 6144 N N . SER B 1 317 ? 12.93 -1.575 -28.5 1 97.06 317 SER B N 1
ATOM 6145 C CA . SER B 1 317 ? 12.562 -0.304 -27.891 1 97.06 317 SER B CA 1
ATOM 6146 C C . SER B 1 317 ? 13.258 -0.113 -26.547 1 97.06 317 SER B C 1
ATOM 6148 O O . SER B 1 317 ? 13.195 -0.983 -25.688 1 97.06 317 SER B O 1
ATOM 6150 N N . ILE B 1 318 ? 13.93 1.02 -26.438 1 97.31 318 ILE B N 1
ATOM 6151 C CA . ILE B 1 318 ? 14.602 1.385 -25.188 1 97.31 318 ILE B CA 1
ATOM 6152 C C . ILE B 1 318 ? 13.812 2.482 -24.484 1 97.31 318 ILE B C 1
ATOM 6154 O O . ILE B 1 318 ? 13.555 3.543 -25.062 1 97.31 318 ILE B O 1
ATOM 6158 N N . VAL B 1 319 ? 13.391 2.201 -23.266 1 96.69 319 VAL B N 1
ATOM 6159 C CA . VAL B 1 319 ? 12.68 3.199 -22.453 1 96.69 319 VAL B CA 1
ATOM 6160 C C . VAL B 1 319 ? 13.555 3.619 -21.281 1 96.69 319 VAL B C 1
ATOM 6162 O O . VAL B 1 319 ? 13.883 2.797 -20.422 1 96.69 319 VAL B O 1
ATOM 6165 N N . LYS B 1 320 ? 13.953 4.852 -21.219 1 96.44 320 LYS B N 1
ATOM 6166 C CA . LYS B 1 320 ? 14.711 5.391 -20.094 1 96.44 320 LYS B CA 1
ATOM 6167 C C . LYS B 1 320 ? 13.789 6.027 -19.062 1 96.44 320 LYS B C 1
ATOM 6169 O O . LYS B 1 320 ? 12.984 6.902 -19.391 1 96.44 320 LYS B O 1
ATOM 6174 N N . LEU B 1 321 ? 13.914 5.562 -17.906 1 94.69 321 LEU B N 1
ATOM 6175 C CA . LEU B 1 321 ? 13.047 6.07 -16.844 1 94.69 321 LEU B CA 1
ATOM 6176 C C . LEU B 1 321 ? 13.852 6.832 -15.797 1 94.69 321 LEU B C 1
ATOM 6178 O O . LEU B 1 321 ? 15.031 6.523 -15.57 1 94.69 321 LEU B O 1
ATOM 6182 N N . MET B 1 322 ? 13.219 7.773 -15.172 1 90.69 322 MET B N 1
ATOM 6183 C CA . MET B 1 322 ? 13.836 8.57 -14.109 1 90.69 322 MET B CA 1
ATOM 6184 C C . MET B 1 322 ? 13.992 7.75 -12.836 1 90.69 322 MET B C 1
ATOM 6186 O O . MET B 1 322 ? 13.422 6.668 -12.711 1 90.69 322 MET B O 1
ATOM 6190 N N . GLY B 1 323 ? 14.859 8.25 -11.891 1 87.5 323 GLY B N 1
ATOM 6191 C CA . GLY B 1 323 ? 15.102 7.605 -10.609 1 87.5 323 GLY B CA 1
ATOM 6192 C C . GLY B 1 323 ? 16.484 7.895 -10.047 1 87.5 323 GLY B C 1
ATOM 6193 O O . GLY B 1 323 ? 16.875 7.328 -9.023 1 87.5 323 GLY B O 1
ATOM 6194 N N . ARG B 1 324 ? 17.172 8.719 -10.727 1 86.88 324 ARG B N 1
ATOM 6195 C CA . ARG B 1 324 ? 18.531 9.086 -10.352 1 86.88 324 ARG B CA 1
ATOM 6196 C C . ARG B 1 324 ? 19.359 7.855 -10.008 1 86.88 324 ARG B C 1
ATOM 6198 O O . ARG B 1 324 ? 19.5 6.941 -10.82 1 86.88 324 ARG B O 1
ATOM 6205 N N . GLN B 1 325 ? 19.656 7.723 -8.727 1 88.12 325 GLN B N 1
ATOM 6206 C CA . GLN B 1 325 ? 20.547 6.625 -8.336 1 88.12 325 GLN B CA 1
ATOM 6207 C C . GLN B 1 325 ? 19.75 5.449 -7.781 1 88.12 325 GLN B C 1
ATOM 6209 O O . GLN B 1 325 ? 20.312 4.516 -7.215 1 88.12 325 GLN B O 1
ATOM 6214 N N . SER B 1 326 ? 18.5 5.449 -7.957 1 92.75 326 SER B N 1
ATOM 6215 C CA . SER B 1 326 ? 17.656 4.375 -7.449 1 92.75 326 SER B CA 1
ATOM 6216 C C . SER B 1 326 ? 16.875 3.707 -8.57 1 92.75 326 SER B C 1
ATOM 6218 O O . SER B 1 326 ? 16.391 4.379 -9.484 1 92.75 326 SER B O 1
ATOM 6220 N N . GLY B 1 327 ? 16.688 2.434 -8.531 1 96.5 327 GLY B N 1
ATOM 6221 C CA . GLY B 1 327 ? 16.047 1.678 -9.594 1 96.5 327 GLY B CA 1
ATOM 6222 C C . GLY B 1 327 ? 14.602 1.34 -9.305 1 96.5 327 GLY B C 1
ATOM 6223 O O . GLY B 1 327 ? 13.984 0.565 -10.031 1 96.5 327 GLY B O 1
ATOM 6224 N N . PHE B 1 328 ? 13.984 1.935 -8.289 1 96.62 328 PHE B N 1
ATOM 6225 C CA . PHE B 1 328 ? 12.664 1.528 -7.824 1 96.62 328 PHE B CA 1
ATOM 6226 C C . PHE B 1 328 ? 11.609 1.764 -8.898 1 96.62 328 PHE B C 1
ATOM 6228 O O . PHE B 1 328 ? 10.75 0.915 -9.125 1 96.62 328 PHE B O 1
ATOM 6235 N N . ILE B 1 329 ? 11.648 2.881 -9.586 1 95.25 329 ILE B N 1
ATOM 6236 C CA . ILE B 1 329 ? 10.648 3.17 -10.609 1 95.25 329 ILE B CA 1
ATOM 6237 C C . ILE B 1 329 ? 10.766 2.158 -11.75 1 95.25 329 ILE B C 1
ATOM 6239 O O . ILE B 1 329 ? 9.766 1.554 -12.148 1 95.25 329 ILE B O 1
ATOM 6243 N N . ALA B 1 330 ? 11.984 1.967 -12.211 1 97.12 330 ALA B N 1
ATOM 6244 C CA . ALA B 1 330 ? 12.203 1.034 -13.312 1 97.12 330 ALA B CA 1
ATOM 6245 C C . ALA B 1 330 ? 11.75 -0.374 -12.938 1 97.12 330 ALA B C 1
ATOM 6247 O O . ALA B 1 330 ? 11.047 -1.033 -13.711 1 97.12 330 ALA B O 1
ATOM 6248 N N . MET B 1 331 ? 12.102 -0.793 -11.789 1 97.19 331 MET B N 1
ATOM 6249 C CA . MET B 1 331 ? 11.773 -2.143 -11.328 1 97.19 331 MET B CA 1
ATOM 6250 C C . MET B 1 331 ? 10.266 -2.33 -11.211 1 97.19 331 MET B C 1
ATOM 6252 O O . MET B 1 331 ? 9.711 -3.287 -11.758 1 97.19 331 MET B O 1
ATOM 6256 N N . ASN B 1 332 ? 9.633 -1.439 -10.539 1 96.56 332 ASN B N 1
ATOM 6257 C CA . ASN B 1 332 ? 8.203 -1.583 -10.297 1 96.56 332 ASN B CA 1
ATOM 6258 C C . ASN B 1 332 ? 7.387 -1.371 -11.57 1 96.56 332 ASN B C 1
ATOM 6260 O O . ASN B 1 332 ? 6.379 -2.045 -11.781 1 96.56 332 ASN B O 1
ATOM 6264 N N . ALA B 1 333 ? 7.789 -0.424 -12.367 1 95.94 333 ALA B N 1
ATOM 6265 C CA . ALA B 1 333 ? 7.098 -0.21 -13.633 1 95.94 333 ALA B CA 1
ATOM 6266 C C . ALA B 1 333 ? 7.215 -1.433 -14.539 1 95.94 333 ALA B C 1
ATOM 6268 O O . ALA B 1 333 ? 6.266 -1.795 -15.234 1 95.94 333 ALA B O 1
ATOM 6269 N N . SER B 1 334 ? 8.406 -1.999 -14.523 1 96.62 334 SER B N 1
ATOM 6270 C CA . SER B 1 334 ? 8.609 -3.215 -15.305 1 96.62 334 SER B CA 1
ATOM 6271 C C . SER B 1 334 ? 7.715 -4.348 -14.805 1 96.62 334 SER B C 1
ATOM 6273 O O . SER B 1 334 ? 7.09 -5.047 -15.609 1 96.62 334 SER B O 1
ATOM 6275 N N . MET B 1 335 ? 7.68 -4.469 -13.516 1 93.69 335 MET B N 1
ATOM 6276 C CA . MET B 1 335 ? 6.836 -5.5 -12.914 1 93.69 335 MET B CA 1
ATOM 6277 C C . MET B 1 335 ? 5.367 -5.262 -13.242 1 93.69 335 MET B C 1
ATOM 6279 O O . MET B 1 335 ? 4.641 -6.203 -13.562 1 93.69 335 MET B O 1
ATOM 6283 N N . ALA B 1 336 ? 5 -4.086 -13.188 1 92.25 336 ALA B N 1
ATOM 6284 C CA . ALA B 1 336 ? 3.598 -3.721 -13.391 1 92.25 336 ALA B CA 1
ATOM 6285 C C . ALA B 1 336 ? 3.186 -3.898 -14.844 1 92.25 336 ALA B C 1
ATOM 6287 O O . ALA B 1 336 ? 2.109 -4.43 -15.133 1 92.25 336 ALA B O 1
ATOM 6288 N N . SER B 1 337 ? 3.98 -3.502 -15.75 1 91.38 337 SER B N 1
ATOM 6289 C CA . SER B 1 337 ? 3.619 -3.523 -17.156 1 91.38 337 SER B CA 1
ATOM 6290 C C . SER B 1 337 ? 3.545 -4.949 -17.688 1 91.38 337 SER B C 1
ATOM 6292 O O . SER B 1 337 ? 2.686 -5.266 -18.516 1 91.38 337 SER B O 1
ATOM 6294 N N . GLY B 1 338 ? 4.469 -5.711 -17.312 1 88.44 338 GLY B N 1
ATOM 6295 C CA . GLY B 1 338 ? 4.543 -7.09 -17.766 1 88.44 338 GLY B CA 1
ATOM 6296 C C . GLY B 1 338 ? 5.055 -7.223 -19.188 1 88.44 338 GLY B C 1
ATOM 6297 O O . GLY B 1 338 ? 4.93 -8.281 -19.797 1 88.44 338 GLY B O 1
ATOM 6298 N N . VAL B 1 339 ? 5.566 -6.133 -19.703 1 91 339 VAL B N 1
ATOM 6299 C CA . VAL B 1 339 ? 5.918 -6.184 -21.125 1 91 339 VAL B CA 1
ATOM 6300 C C . VAL B 1 339 ? 7.426 -6.031 -21.281 1 91 339 VAL B C 1
ATOM 6302 O O . VAL B 1 339 ? 7.945 -6.098 -22.406 1 91 339 VAL B O 1
ATOM 6305 N N . VAL B 1 340 ? 8.133 -5.836 -20.188 1 95.69 340 VAL B N 1
ATOM 6306 C CA . VAL B 1 340 ? 9.562 -5.566 -20.25 1 95.69 340 VAL B CA 1
ATOM 6307 C C . VAL B 1 340 ? 10.328 -6.879 -20.391 1 95.69 340 VAL B C 1
ATOM 6309 O O . VAL B 1 340 ? 9.984 -7.879 -19.75 1 95.69 340 VAL B O 1
ATOM 6312 N N . ASP B 1 341 ? 11.328 -6.82 -21.234 1 96.19 341 ASP B N 1
ATOM 6313 C CA . ASP B 1 341 ? 12.164 -8 -21.438 1 96.19 341 ASP B CA 1
ATOM 6314 C C . ASP B 1 341 ? 13.477 -7.879 -20.672 1 96.19 341 ASP B C 1
ATOM 6316 O O . ASP B 1 341 ? 14.062 -8.891 -20.266 1 96.19 341 ASP B O 1
ATOM 6320 N N . VAL B 1 342 ? 13.969 -6.684 -20.578 1 97.94 342 VAL B N 1
ATOM 6321 C CA . VAL B 1 342 ? 15.219 -6.398 -19.875 1 97.94 342 VAL B CA 1
ATOM 6322 C C . VAL B 1 342 ? 15.047 -5.16 -19 1 97.94 342 VAL B C 1
ATOM 6324 O O . VAL B 1 342 ? 14.531 -4.137 -19.453 1 97.94 342 VAL B O 1
ATOM 6327 N N . CYS B 1 343 ? 15.438 -5.297 -17.781 1 98.19 343 CYS B N 1
ATOM 6328 C CA . CYS B 1 343 ? 15.391 -4.16 -16.875 1 98.19 343 CYS B CA 1
ATOM 6329 C C . CYS B 1 343 ? 16.766 -3.871 -16.281 1 98.19 343 CYS B C 1
ATOM 6331 O O . CYS B 1 343 ? 17.375 -4.738 -15.648 1 98.19 343 CYS B O 1
ATOM 6333 N N . LEU B 1 344 ? 17.281 -2.67 -16.5 1 98.19 344 LEU B N 1
ATOM 6334 C CA . LEU B 1 344 ? 18.594 -2.252 -16.016 1 98.19 344 LEU B CA 1
ATOM 6335 C C . LEU B 1 344 ? 18.469 -1.159 -14.969 1 98.19 344 LEU B C 1
ATOM 6337 O O . LEU B 1 344 ? 17.844 -0.124 -15.211 1 98.19 344 LEU B O 1
ATOM 6341 N N . ILE B 1 345 ? 19.016 -1.385 -13.773 1 97.19 345 ILE B N 1
ATOM 6342 C CA . ILE B 1 345 ? 18.906 -0.43 -12.68 1 97.19 345 ILE B CA 1
ATOM 6343 C C . ILE B 1 345 ? 20.297 -0.11 -12.141 1 97.19 345 ILE B C 1
ATOM 6345 O O . ILE B 1 345 ? 21.25 -0.865 -12.367 1 97.19 345 ILE B O 1
ATOM 6349 N N . PRO B 1 346 ? 20.484 1.025 -11.438 1 95.44 346 PRO B N 1
ATOM 6350 C CA . PRO B 1 346 ? 21.812 1.482 -11.008 1 95.44 346 PRO B CA 1
ATOM 6351 C C . PRO B 1 346 ? 22.469 0.54 -10 1 95.44 346 PRO B C 1
ATOM 6353 O O . PRO B 1 346 ? 23.688 0.451 -9.938 1 95.44 346 PRO B O 1
ATOM 6356 N N . GLU B 1 347 ? 21.688 -0.171 -9.25 1 94.94 347 GLU B N 1
ATOM 6357 C CA . GLU B 1 347 ? 22.203 -0.997 -8.164 1 94.94 347 GLU B CA 1
ATOM 6358 C C . GLU B 1 347 ? 22.859 -2.27 -8.695 1 94.94 347 GLU B C 1
ATOM 6360 O O . GLU B 1 347 ? 23.594 -2.941 -7.969 1 94.94 347 GLU B O 1
ATOM 6365 N N . ILE B 1 348 ? 22.594 -2.596 -9.953 1 94.56 348 ILE B N 1
ATOM 6366 C CA . ILE B 1 348 ? 23.109 -3.834 -10.523 1 94.56 348 ILE B CA 1
ATOM 6367 C C . ILE B 1 348 ? 23.922 -3.525 -11.781 1 94.56 348 ILE B C 1
ATOM 6369 O O . ILE B 1 348 ? 23.344 -3.32 -12.859 1 94.56 348 ILE B O 1
ATOM 6373 N N . PRO B 1 349 ? 25.188 -3.633 -11.672 1 94.12 349 PRO B N 1
ATOM 6374 C CA . PRO B 1 349 ? 26.016 -3.426 -12.867 1 94.12 349 PRO B CA 1
ATOM 6375 C C . PRO B 1 349 ? 25.766 -4.48 -13.945 1 94.12 349 PRO B C 1
ATOM 6377 O O . PRO B 1 349 ? 25.281 -5.578 -13.641 1 94.12 349 PRO B O 1
ATOM 6380 N N . PHE B 1 350 ? 26.016 -4.098 -15.203 1 95.69 350 PHE B N 1
ATOM 6381 C CA . PHE B 1 350 ? 25.828 -5.051 -16.297 1 95.69 350 PHE B CA 1
ATOM 6382 C C . PHE B 1 350 ? 26.969 -4.941 -17.312 1 95.69 350 PHE B C 1
ATOM 6384 O O . PHE B 1 350 ? 27.609 -3.896 -17.406 1 95.69 350 PHE B O 1
ATOM 6391 N N . ASP B 1 351 ? 27.203 -6.066 -17.938 1 96.12 351 ASP B N 1
ATOM 6392 C CA . ASP B 1 351 ? 28.172 -6.164 -19.016 1 96.12 351 ASP B CA 1
ATOM 6393 C C . ASP B 1 351 ? 27.484 -5.973 -20.375 1 96.12 351 ASP B C 1
ATOM 6395 O O . ASP B 1 351 ? 26.453 -6.594 -20.656 1 96.12 351 ASP B O 1
ATOM 6399 N N . LEU B 1 352 ? 28.109 -5.164 -21.203 1 95.94 352 LEU B N 1
ATOM 6400 C CA . LEU B 1 352 ? 27.5 -4.793 -22.484 1 95.94 352 LEU B CA 1
ATOM 6401 C C . LEU B 1 352 ? 27.375 -6 -23.406 1 95.94 352 LEU B C 1
ATOM 6403 O O . LEU B 1 352 ? 26.375 -6.148 -24.109 1 95.94 352 LEU B O 1
ATOM 6407 N N . ASP B 1 353 ? 28.375 -6.781 -23.453 1 96.62 353 ASP B N 1
ATOM 6408 C CA . ASP B 1 353 ? 28.344 -7.949 -24.328 1 96.62 353 ASP B CA 1
ATOM 6409 C C . ASP B 1 353 ? 27.281 -8.945 -23.875 1 96.62 353 ASP B C 1
ATOM 6411 O O . ASP B 1 353 ? 26.547 -9.484 -24.703 1 96.62 353 ASP B O 1
ATOM 6415 N N . LYS B 1 354 ? 27.203 -9.125 -22.594 1 96.81 354 LYS B N 1
ATOM 6416 C CA . LYS B 1 354 ? 26.188 -10.023 -22.062 1 96.81 354 LYS B CA 1
ATOM 6417 C C . LYS B 1 354 ? 24.797 -9.492 -22.328 1 96.81 354 LYS B C 1
ATOM 6419 O O . LYS B 1 354 ? 23.875 -10.266 -22.625 1 96.81 354 LYS B O 1
ATOM 6424 N N . LEU B 1 355 ? 24.688 -8.211 -22.156 1 97.62 355 LEU B N 1
ATOM 6425 C CA . LEU B 1 355 ? 23.406 -7.574 -22.438 1 97.62 355 LEU B CA 1
ATOM 6426 C C . LEU B 1 355 ? 23.016 -7.785 -23.891 1 97.62 355 LEU B C 1
ATOM 6428 O O . LEU B 1 355 ? 21.875 -8.195 -24.188 1 97.62 355 LEU B O 1
ATOM 6432 N N . CYS B 1 356 ? 23.922 -7.555 -24.812 1 97.62 356 CYS B N 1
ATOM 6433 C CA . CYS B 1 356 ? 23.641 -7.684 -26.25 1 97.62 356 CYS B CA 1
ATOM 6434 C C . CYS B 1 356 ? 23.328 -9.133 -26.609 1 97.62 356 CYS B C 1
ATOM 6436 O O . CYS B 1 356 ? 22.438 -9.391 -27.422 1 97.62 356 CYS B O 1
ATOM 6438 N N . ASP B 1 357 ? 24.016 -10.039 -25.984 1 97.44 357 ASP B N 1
ATOM 6439 C CA . ASP B 1 357 ? 23.766 -11.453 -26.234 1 97.44 357 ASP B CA 1
ATOM 6440 C C . ASP B 1 357 ? 22.359 -11.836 -25.781 1 97.44 357 ASP B C 1
ATOM 6442 O O . ASP B 1 357 ? 21.656 -12.586 -26.469 1 97.44 357 ASP B O 1
ATOM 6446 N N . PHE B 1 358 ? 22 -11.352 -24.656 1 96.94 358 PHE B N 1
ATOM 6447 C CA . PHE B 1 358 ? 20.672 -11.656 -24.125 1 96.94 358 PHE B CA 1
ATOM 6448 C C . PHE B 1 358 ? 19.594 -11.055 -25 1 96.94 358 PHE B C 1
ATOM 6450 O O . PHE B 1 358 ? 18.609 -11.719 -25.328 1 96.94 358 PHE B O 1
ATOM 6457 N N . VAL B 1 359 ? 19.75 -9.797 -25.406 1 97.5 359 VAL B N 1
ATOM 6458 C CA . VAL B 1 359 ? 18.781 -9.133 -26.281 1 97.5 359 VAL B CA 1
ATOM 6459 C C . VAL B 1 359 ? 18.672 -9.898 -27.609 1 97.5 359 VAL B C 1
ATOM 6461 O O . VAL B 1 359 ? 17.562 -10.07 -28.141 1 97.5 359 VAL B O 1
ATOM 6464 N N . ARG B 1 360 ? 19.766 -10.406 -28.141 1 96.75 360 ARG B N 1
ATOM 6465 C CA . ARG B 1 360 ? 19.766 -11.211 -29.359 1 96.75 360 ARG B CA 1
ATOM 6466 C C . ARG B 1 360 ? 18.938 -12.477 -29.188 1 96.75 360 ARG B C 1
ATOM 6468 O O . ARG B 1 360 ? 18.172 -12.844 -30.062 1 96.75 360 ARG B O 1
ATOM 6475 N N . SER B 1 361 ? 19.156 -13.047 -28.047 1 96.38 361 SER B N 1
ATOM 6476 C CA . SER B 1 361 ? 18.406 -14.266 -27.781 1 96.38 361 SER B CA 1
ATOM 6477 C C . SER B 1 361 ? 16.906 -14 -27.75 1 96.38 361 SER B C 1
ATOM 6479 O O . SER B 1 361 ? 16.109 -14.844 -28.172 1 96.38 361 SER B O 1
ATOM 6481 N N . ILE B 1 362 ? 16.5 -12.883 -27.25 1 95 362 ILE B N 1
ATOM 6482 C CA . ILE B 1 362 ? 15.094 -12.492 -27.188 1 95 362 ILE B CA 1
ATOM 6483 C C . ILE B 1 362 ? 14.578 -12.219 -28.609 1 95 362 ILE B C 1
ATOM 6485 O O . ILE B 1 362 ? 13.5 -12.68 -28.984 1 95 362 ILE B O 1
ATOM 6489 N N . MET B 1 363 ? 15.375 -11.523 -29.375 1 94.5 363 MET B N 1
ATOM 6490 C CA . MET B 1 363 ? 15.008 -11.172 -30.75 1 94.5 363 MET B CA 1
ATOM 6491 C C . MET B 1 363 ? 14.828 -12.422 -31.594 1 94.5 363 MET B C 1
ATOM 6493 O O . MET B 1 363 ? 13.961 -12.469 -32.469 1 94.5 363 MET B O 1
ATOM 6497 N N . ASP B 1 364 ? 15.602 -13.391 -31.312 1 93.88 364 ASP B N 1
ATOM 6498 C CA . ASP B 1 364 ? 15.523 -14.648 -32.062 1 93.88 364 ASP B CA 1
ATOM 6499 C C . ASP B 1 364 ? 14.242 -15.406 -31.719 1 93.88 364 ASP B C 1
ATOM 6501 O O . ASP B 1 364 ? 13.68 -16.094 -32.562 1 93.88 364 ASP B O 1
ATOM 6505 N N . ARG B 1 365 ? 13.781 -15.227 -30.531 1 89.12 365 ARG B N 1
ATOM 6506 C CA . ARG B 1 365 ? 12.609 -15.961 -30.078 1 89.12 365 ARG B CA 1
ATOM 6507 C C . ARG B 1 365 ? 11.32 -15.242 -30.469 1 89.12 365 ARG B C 1
ATOM 6509 O O . ARG B 1 365 ? 10.344 -15.875 -30.875 1 89.12 365 ARG B O 1
ATOM 6516 N N . LYS B 1 366 ? 11.141 -13.945 -30.344 1 87.06 366 LYS B N 1
ATOM 6517 C CA . LYS B 1 366 ? 9.836 -13.32 -30.562 1 87.06 366 LYS B CA 1
ATOM 6518 C C . LYS B 1 366 ? 9.961 -12.086 -31.453 1 87.06 366 LYS B C 1
ATOM 6520 O O . LYS B 1 366 ? 8.977 -11.375 -31.688 1 87.06 366 LYS B O 1
ATOM 6525 N N . ASP B 1 367 ? 11.172 -11.648 -31.922 1 90.31 367 ASP B N 1
ATOM 6526 C CA . ASP B 1 367 ? 11.445 -10.641 -32.938 1 90.31 367 ASP B CA 1
ATOM 6527 C C . ASP B 1 367 ? 11.273 -9.234 -32.375 1 90.31 367 ASP B C 1
ATOM 6529 O O . ASP B 1 367 ? 11.211 -8.258 -33.125 1 90.31 367 ASP B O 1
ATOM 6533 N N . HIS B 1 368 ? 10.914 -9.031 -31.172 1 94.38 368 HIS B N 1
ATOM 6534 C CA . HIS B 1 368 ? 10.883 -7.711 -30.547 1 94.38 368 HIS B CA 1
ATOM 6535 C C . HIS B 1 368 ? 11.414 -7.766 -29.125 1 94.38 368 HIS B C 1
ATOM 6537 O O . HIS B 1 368 ? 11.414 -8.828 -28.5 1 94.38 368 HIS B O 1
ATOM 6543 N N . CYS B 1 369 ? 11.891 -6.602 -28.625 1 96.69 369 CYS B N 1
ATOM 6544 C CA . CYS B 1 369 ? 12.477 -6.527 -27.297 1 96.69 369 CYS B CA 1
ATOM 6545 C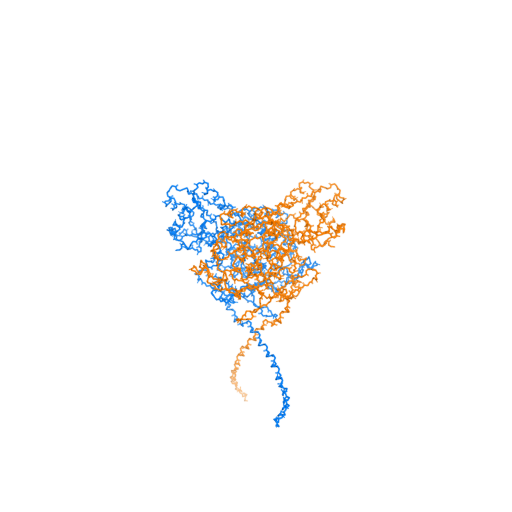 C . CYS B 1 369 ? 12.242 -5.156 -26.672 1 96.69 369 CYS B C 1
ATOM 6547 O O . CYS B 1 369 ? 12.422 -4.133 -27.344 1 96.69 369 CYS B O 1
ATOM 6549 N N . VAL B 1 370 ? 11.75 -5.156 -25.469 1 97.25 370 VAL B N 1
ATOM 6550 C CA . VAL B 1 370 ? 11.586 -3.918 -24.719 1 97.25 370 VAL B CA 1
ATOM 6551 C C . VAL B 1 370 ? 12.617 -3.855 -23.594 1 97.25 370 VAL B C 1
ATOM 6553 O O . VAL B 1 370 ? 12.633 -4.707 -22.703 1 97.25 370 VAL B O 1
ATOM 6556 N N . VAL B 1 371 ? 13.484 -2.836 -23.609 1 98.12 371 VAL B N 1
ATOM 6557 C CA . VAL B 1 371 ? 14.523 -2.629 -22.609 1 98.12 371 VAL B CA 1
ATOM 6558 C C . VAL B 1 371 ? 14.172 -1.426 -21.734 1 98.12 371 VAL B C 1
ATOM 6560 O O . VAL B 1 371 ? 14.086 -0.298 -22.234 1 98.12 371 VAL B O 1
ATOM 6563 N N . CYS B 1 372 ? 13.898 -1.682 -20.484 1 98.12 372 CYS B N 1
ATOM 6564 C CA . CYS B 1 372 ? 13.688 -0.62 -19.516 1 98.12 372 CYS B CA 1
ATOM 6565 C C . CYS B 1 372 ? 14.984 -0.287 -18.781 1 98.12 372 CYS B C 1
ATOM 6567 O O . CYS B 1 372 ? 15.578 -1.153 -18.141 1 98.12 372 CYS B O 1
ATOM 6569 N N . VAL B 1 373 ? 15.406 0.958 -18.859 1 97.75 373 VAL B N 1
ATOM 6570 C CA . VAL B 1 373 ? 16.672 1.335 -18.234 1 97.75 373 VAL B CA 1
ATOM 6571 C C . VAL B 1 373 ? 16.484 2.572 -17.359 1 97.75 373 VAL B C 1
ATOM 6573 O O . VAL B 1 373 ? 15.945 3.584 -17.828 1 97.75 373 VAL B O 1
ATOM 6576 N N . ALA B 1 374 ? 16.875 2.398 -16.094 1 96.62 374 ALA B N 1
ATOM 6577 C CA . ALA B 1 374 ? 16.875 3.557 -15.203 1 96.62 374 ALA B CA 1
ATOM 6578 C C . ALA B 1 374 ? 17.984 4.539 -15.586 1 96.62 374 ALA B C 1
ATOM 6580 O O . ALA B 1 374 ? 19.078 4.129 -15.977 1 96.62 374 ALA B O 1
ATOM 6581 N N . GLU B 1 375 ? 17.766 5.777 -15.383 1 93.31 375 GLU B N 1
ATOM 6582 C CA . GLU B 1 375 ? 18.688 6.82 -15.82 1 93.31 375 GLU B CA 1
ATOM 6583 C C . GLU B 1 375 ? 20.047 6.68 -15.133 1 93.31 375 GLU B C 1
ATOM 6585 O O . GLU B 1 375 ? 21.078 7.055 -15.695 1 93.31 375 GLU B O 1
ATOM 6590 N N . GLY B 1 376 ? 20.047 6.141 -13.93 1 93.06 376 GLY B N 1
ATOM 6591 C CA . GLY B 1 376 ? 21.297 6 -13.203 1 93.06 376 GLY B CA 1
ATOM 6592 C C . GLY B 1 376 ? 22.031 4.715 -13.523 1 93.06 376 GLY B C 1
ATOM 6593 O O . GLY B 1 376 ? 23.172 4.508 -13.062 1 93.06 376 GLY B O 1
ATOM 6594 N N . ALA B 1 377 ? 21.516 3.893 -14.336 1 95.56 377 ALA B N 1
ATOM 6595 C CA . ALA B 1 377 ? 22.109 2.598 -14.648 1 95.56 377 ALA B CA 1
ATOM 6596 C C . ALA B 1 377 ? 23.297 2.758 -15.602 1 95.56 377 ALA B C 1
ATOM 6598 O O . ALA B 1 377 ? 23.281 3.635 -16.469 1 95.56 377 ALA B O 1
ATOM 6599 N N . GLY B 1 378 ? 24.312 1.967 -15.453 1 93.5 378 GLY B N 1
ATOM 6600 C CA . GLY B 1 378 ? 25.375 1.821 -16.438 1 93.5 378 GLY B CA 1
ATOM 6601 C C . GLY B 1 378 ? 26.297 3.021 -16.484 1 93.5 378 GLY B C 1
ATOM 6602 O O . GLY B 1 378 ? 27 3.229 -17.484 1 93.5 378 GLY B O 1
ATOM 6603 N N . GLN B 1 379 ? 26.219 3.793 -15.492 1 90.44 379 GLN B N 1
ATOM 6604 C CA . GLN B 1 379 ? 27.078 4.969 -15.492 1 90.44 379 GLN B CA 1
ATOM 6605 C C . GLN B 1 379 ? 28.562 4.57 -15.484 1 90.44 379 GLN B C 1
ATOM 6607 O O . GLN B 1 379 ? 29.406 5.289 -16.031 1 90.44 379 GLN B O 1
ATOM 6612 N N . GLU B 1 380 ? 28.844 3.416 -15.039 1 87.44 380 GLU B N 1
ATOM 6613 C CA . GLU B 1 380 ? 30.219 2.93 -14.93 1 87.44 380 GLU B CA 1
ATOM 6614 C C . GLU B 1 380 ? 30.734 2.455 -16.281 1 87.44 380 GLU B C 1
ATOM 6616 O O . GLU B 1 380 ? 31.953 2.365 -16.484 1 87.44 380 GLU B O 1
ATOM 6621 N N . ILE B 1 381 ? 29.875 2.102 -17.156 1 89.25 381 ILE B N 1
ATOM 6622 C CA . ILE B 1 381 ? 30.312 1.547 -18.422 1 89.25 381 ILE B CA 1
ATOM 6623 C C . ILE B 1 381 ? 30.438 2.666 -19.453 1 89.25 381 ILE B C 1
ATOM 6625 O O . ILE B 1 381 ? 31.031 2.473 -20.516 1 89.25 381 ILE B O 1
ATOM 6629 N N . MET B 1 382 ? 29.797 3.744 -19.109 1 85.75 382 MET B N 1
ATOM 6630 C CA . MET B 1 382 ? 29.875 4.871 -20.031 1 85.75 382 MET B CA 1
ATOM 6631 C C . MET B 1 382 ? 31.156 5.676 -19.797 1 85.75 382 MET B C 1
ATOM 6633 O O . MET B 1 382 ? 31.766 5.586 -18.719 1 85.75 382 MET B O 1
ATOM 6637 N N . ASP B 1 383 ? 31.844 6.262 -20.766 1 70.88 383 ASP B N 1
ATOM 6638 C CA . ASP B 1 383 ? 33.125 6.973 -20.703 1 70.88 383 ASP B CA 1
ATOM 6639 C C . ASP B 1 383 ? 33.156 7.941 -19.531 1 70.88 383 ASP B C 1
ATOM 6641 O O . ASP B 1 383 ? 32.188 8.617 -19.25 1 70.88 383 ASP B O 1
ATOM 6645 N N . SER B 1 384 ? 33.875 7.625 -18.375 1 60.25 384 SER B N 1
ATOM 6646 C CA . SER B 1 384 ? 34.156 7.996 -16.984 1 60.25 384 SER B CA 1
ATOM 6647 C C . SER B 1 384 ? 34.281 9.508 -16.828 1 60.25 384 SER B C 1
ATOM 6649 O O . SER B 1 384 ? 34.625 10 -15.766 1 60.25 384 SER B O 1
ATOM 6651 N N . THR B 1 385 ? 34.031 10.359 -17.75 1 60 385 THR B N 1
ATOM 6652 C CA . THR B 1 385 ? 34.375 11.68 -17.234 1 60 385 THR B CA 1
ATOM 6653 C C . THR B 1 385 ? 33.281 12.203 -16.297 1 60 385 THR B C 1
ATOM 6655 O O . THR B 1 385 ? 32.125 12.375 -16.703 1 60 385 THR B O 1
ATOM 6658 N N . PRO B 1 386 ? 33.625 12.062 -15.039 1 62.25 386 PRO B N 1
ATOM 6659 C CA . PRO B 1 386 ? 32.656 12.602 -14.078 1 62.25 386 PRO B CA 1
ATOM 6660 C C . PRO B 1 386 ? 32.219 14.031 -14.414 1 62.25 386 PRO B C 1
ATOM 6662 O O . PRO B 1 386 ? 33.062 14.883 -14.703 1 62.25 386 PRO B O 1
ATOM 6665 N N . LYS B 1 387 ? 30.906 14.258 -14.758 1 67 387 LYS B N 1
ATOM 6666 C CA . LYS B 1 387 ? 30.438 15.578 -15.164 1 67 387 LYS B CA 1
ATOM 6667 C C . LYS B 1 387 ? 30.125 16.453 -13.953 1 67 387 LYS B C 1
ATOM 6669 O O . LYS B 1 387 ? 29.422 17.453 -14.062 1 67 387 LYS B O 1
ATOM 6674 N N . GLY B 1 388 ? 30.594 16.078 -12.703 1 70.88 388 GLY B N 1
ATOM 6675 C CA . GLY B 1 388 ? 30.422 16.938 -11.547 1 70.88 388 GLY B CA 1
ATOM 6676 C C . GLY B 1 388 ? 29.094 16.719 -10.836 1 70.88 388 GLY B C 1
ATOM 6677 O O . GLY B 1 388 ? 28.516 15.625 -10.93 1 70.88 388 GLY B O 1
ATOM 6678 N N . THR B 1 389 ? 28.719 17.641 -9.859 1 71.88 389 THR B N 1
ATOM 6679 C CA . THR B 1 389 ? 27.5 17.562 -9.055 1 71.88 389 THR B CA 1
ATOM 6680 C C . THR B 1 389 ? 26.578 18.75 -9.344 1 71.88 389 THR B C 1
ATOM 6682 O O . THR B 1 389 ? 27.031 19.812 -9.773 1 71.88 389 THR B O 1
ATOM 6685 N N . ASP B 1 390 ? 25.297 18.594 -9.242 1 69 390 ASP B N 1
ATOM 6686 C CA . ASP B 1 390 ? 24.328 19.672 -9.414 1 69 390 ASP B CA 1
ATOM 6687 C C . ASP B 1 390 ? 24.312 20.578 -8.195 1 69 390 ASP B C 1
ATOM 6689 O O . ASP B 1 390 ? 25.141 20.438 -7.289 1 69 390 ASP B O 1
ATOM 6693 N N . ALA B 1 391 ? 23.406 21.5 -8.25 1 65.12 391 ALA B N 1
ATOM 6694 C CA . ALA B 1 391 ? 23.344 22.531 -7.215 1 65.12 391 ALA B CA 1
ATOM 6695 C C . ALA B 1 391 ? 23.016 21.922 -5.855 1 65.12 391 ALA B C 1
ATOM 6697 O O . ALA B 1 391 ? 23.312 22.516 -4.812 1 65.12 391 ALA B O 1
ATOM 6698 N N . SER B 1 392 ? 22.484 20.672 -5.91 1 65.25 392 SER B N 1
ATOM 6699 C CA . SER B 1 392 ? 22.109 20.016 -4.66 1 65.25 392 SER B CA 1
ATOM 6700 C C . SER B 1 392 ? 23.141 18.969 -4.254 1 65.25 392 SER B C 1
ATOM 6702 O O . SER B 1 392 ? 22.953 18.25 -3.273 1 65.25 392 SER B O 1
ATOM 6704 N N . GLY B 1 393 ? 24.25 18.844 -5.094 1 66.62 393 GLY B N 1
ATOM 6705 C CA . GLY B 1 393 ? 25.328 17.938 -4.746 1 66.62 393 GLY B CA 1
ATOM 6706 C C . GLY B 1 393 ? 25.156 16.547 -5.324 1 66.62 393 GLY B C 1
ATOM 6707 O O . GLY B 1 393 ? 25.922 15.641 -5.02 1 66.62 393 GLY B O 1
ATOM 6708 N N . ASN B 1 394 ? 24.188 16.406 -6.148 1 69.94 394 ASN B N 1
ATOM 6709 C CA . ASN B 1 394 ? 23.984 15.117 -6.781 1 69.94 394 ASN B CA 1
ATOM 6710 C C . ASN B 1 394 ? 24.828 14.961 -8.047 1 69.94 394 ASN B C 1
ATOM 6712 O O . ASN B 1 394 ? 25.047 15.938 -8.766 1 69.94 394 ASN B O 1
ATOM 6716 N N . PRO B 1 395 ? 25.375 13.852 -8.336 1 73.56 395 PRO B N 1
ATOM 6717 C CA . PRO B 1 395 ? 26.141 13.648 -9.562 1 73.56 395 PRO B CA 1
ATOM 6718 C C . PRO B 1 395 ? 25.328 13.914 -10.828 1 73.56 395 PRO B C 1
ATOM 6720 O O . PRO B 1 395 ? 24.125 13.594 -10.875 1 73.56 395 PRO B O 1
ATOM 6723 N N . ILE B 1 396 ? 25.875 14.547 -11.734 1 78.38 396 ILE B N 1
ATOM 6724 C CA . ILE B 1 396 ? 25.266 14.727 -13.047 1 78.38 396 ILE B CA 1
ATOM 6725 C C . ILE B 1 396 ? 25.438 13.445 -13.867 1 78.38 396 ILE B C 1
ATOM 6727 O O . ILE B 1 396 ? 26.562 13.008 -14.125 1 78.38 396 ILE B O 1
ATOM 6731 N N . LEU B 1 397 ? 24.344 12.875 -14.305 1 81.69 397 LEU B N 1
ATOM 6732 C CA . LEU B 1 397 ? 24.344 11.57 -14.938 1 81.69 397 LEU B CA 1
ATOM 6733 C C . LEU B 1 397 ? 24.5 11.695 -16.453 1 81.69 397 LEU B C 1
ATOM 6735 O O . LEU B 1 397 ? 24 12.648 -17.062 1 81.69 397 LEU B O 1
ATOM 6739 N N . GLN B 1 398 ? 25.234 10.742 -17 1 87.06 398 GLN B N 1
ATOM 6740 C CA . GLN B 1 398 ? 25.266 10.586 -18.453 1 87.06 398 GLN B CA 1
ATOM 6741 C C . GLN B 1 398 ? 24 9.906 -18.969 1 87.06 398 GLN B C 1
ATOM 6743 O O . GLN B 1 398 ? 23.297 9.234 -18.203 1 87.06 398 GLN B O 1
ATOM 6748 N N . ASP B 1 399 ? 23.734 10.109 -20.234 1 90.06 399 ASP B N 1
ATOM 6749 C CA . ASP B 1 399 ? 22.484 9.562 -20.781 1 90.06 399 ASP B CA 1
ATOM 6750 C C . ASP B 1 399 ? 22.672 8.117 -21.234 1 90.06 399 ASP B C 1
ATOM 6752 O O . ASP B 1 399 ? 23.016 7.859 -22.391 1 90.06 399 ASP B O 1
ATOM 6756 N N . ILE B 1 400 ? 22.328 7.238 -20.422 1 93.44 400 ILE B N 1
ATOM 6757 C CA . ILE B 1 400 ? 22.469 5.809 -20.656 1 93.44 400 ILE B CA 1
ATOM 6758 C C . ILE B 1 400 ? 21.547 5.375 -21.797 1 93.44 400 ILE B C 1
ATOM 6760 O O . ILE B 1 400 ? 21.844 4.422 -22.516 1 93.44 400 ILE B O 1
ATOM 6764 N N . GLY B 1 401 ? 20.391 6.062 -22 1 93.94 401 GLY B N 1
ATOM 6765 C CA . GLY B 1 401 ? 19.453 5.727 -23.062 1 93.94 401 GLY B CA 1
ATOM 6766 C C . GLY B 1 401 ? 20.047 5.902 -24.453 1 93.94 401 GLY B C 1
ATOM 6767 O O . GLY B 1 401 ? 19.984 4.984 -25.281 1 93.94 401 GLY B O 1
ATOM 6768 N N . VAL B 1 402 ? 20.625 7.051 -24.641 1 93.62 402 VAL B N 1
ATOM 6769 C CA . VAL B 1 402 ? 21.25 7.367 -25.922 1 93.62 402 VAL B CA 1
ATOM 6770 C C . VAL B 1 402 ? 22.438 6.438 -26.156 1 93.62 402 VAL B C 1
ATOM 6772 O O . VAL B 1 402 ? 22.641 5.945 -27.266 1 93.62 402 VAL B O 1
ATOM 6775 N N . PHE B 1 403 ? 23.172 6.242 -25.109 1 95.19 403 PHE B N 1
ATOM 6776 C CA . PHE B 1 403 ? 24.328 5.355 -25.188 1 95.19 403 PHE B CA 1
ATOM 6777 C C . PHE B 1 403 ? 23.906 3.965 -25.656 1 95.19 403 PHE B C 1
ATOM 6779 O O . PHE B 1 403 ? 24.484 3.412 -26.594 1 95.19 403 PHE B O 1
ATOM 6786 N N . LEU B 1 404 ? 22.875 3.381 -25.078 1 96.44 404 LEU B N 1
ATOM 6787 C CA . LEU B 1 404 ? 22.406 2.041 -25.406 1 96.44 404 LEU B CA 1
ATOM 6788 C C . LEU B 1 404 ? 21.844 2.006 -26.828 1 96.44 404 LEU B C 1
ATOM 6790 O O . LEU B 1 404 ? 22.016 1.021 -27.547 1 96.44 404 LEU B O 1
ATOM 6794 N N . ARG B 1 405 ? 21.062 3.055 -27.141 1 95.88 405 ARG B N 1
ATOM 6795 C CA . ARG B 1 405 ? 20.547 3.158 -28.5 1 95.88 405 ARG B CA 1
ATOM 6796 C C . ARG B 1 405 ? 21.656 3.031 -29.516 1 95.88 405 ARG B C 1
ATOM 6798 O O . ARG B 1 405 ? 21.547 2.264 -30.484 1 95.88 405 ARG B O 1
ATOM 6805 N N . ASP B 1 406 ? 22.75 3.748 -29.312 1 95.75 406 ASP B N 1
ATOM 6806 C CA . ASP B 1 406 ? 23.891 3.744 -30.234 1 95.75 406 ASP B CA 1
ATOM 6807 C C . ASP B 1 406 ? 24.578 2.383 -30.266 1 95.75 406 ASP B C 1
ATOM 6809 O O . ASP B 1 406 ? 24.953 1.887 -31.328 1 95.75 406 ASP B O 1
ATOM 6813 N N . VAL B 1 407 ? 24.734 1.809 -29.141 1 96.25 407 VAL B N 1
ATOM 6814 C CA . VAL B 1 407 ? 25.344 0.485 -29.031 1 96.25 407 VAL B CA 1
ATOM 6815 C C . VAL B 1 407 ? 24.484 -0.535 -29.781 1 96.25 407 VAL B C 1
ATOM 6817 O O . VAL B 1 407 ? 25.016 -1.347 -30.547 1 96.25 407 VAL B O 1
ATOM 6820 N N . PHE B 1 408 ? 23.188 -0.507 -29.609 1 96.94 408 PHE B N 1
ATOM 6821 C CA . PHE B 1 408 ? 22.281 -1.47 -30.234 1 96.94 408 PHE B CA 1
ATOM 6822 C C . PHE B 1 408 ? 22.25 -1.276 -31.75 1 96.94 408 PHE B C 1
ATOM 6824 O O . PHE B 1 408 ? 22.156 -2.248 -32.5 1 96.94 408 PHE B O 1
ATOM 6831 N N . ARG B 1 409 ? 22.344 -0.015 -32.188 1 95.5 409 ARG B N 1
ATOM 6832 C CA . ARG B 1 409 ? 22.375 0.261 -33.594 1 95.5 409 ARG B CA 1
ATOM 6833 C C . ARG B 1 409 ? 23.609 -0.366 -34.25 1 95.5 409 ARG B C 1
ATOM 6835 O O . ARG B 1 409 ? 23.547 -0.832 -35.406 1 95.5 409 ARG B O 1
ATOM 6842 N N . GLN B 1 410 ? 24.656 -0.328 -33.531 1 96.12 410 GLN B N 1
ATOM 6843 C CA . GLN B 1 410 ? 25.906 -0.873 -34.031 1 96.12 410 GLN B CA 1
ATOM 6844 C C . GLN B 1 410 ? 25.891 -2.398 -34 1 96.12 410 GLN B C 1
ATOM 6846 O O . GLN B 1 410 ? 26.406 -3.045 -34.938 1 96.12 410 GLN B O 1
ATOM 6851 N N . ARG B 1 411 ? 25.312 -2.945 -33.062 1 96.06 411 ARG B N 1
ATOM 6852 C CA . ARG B 1 411 ? 25.406 -4.379 -32.812 1 96.06 411 ARG B CA 1
ATOM 6853 C C . ARG B 1 411 ? 24.281 -5.137 -33.5 1 96.06 411 ARG B C 1
ATOM 6855 O O . ARG B 1 411 ? 24.422 -6.324 -33.781 1 96.06 411 ARG B O 1
ATOM 6862 N N . PHE B 1 412 ? 23.172 -4.516 -33.719 1 95.44 412 PHE B N 1
ATOM 6863 C CA . PHE B 1 412 ? 22.016 -5.145 -34.344 1 95.44 412 PHE B CA 1
ATOM 6864 C C . PHE B 1 412 ? 21.688 -4.473 -35.688 1 95.44 412 PHE B C 1
ATOM 6866 O O . PHE B 1 412 ? 20.688 -3.76 -35.781 1 95.44 412 PHE B O 1
ATOM 6873 N N . LYS B 1 413 ? 22.391 -4.852 -36.625 1 92.75 413 LYS B N 1
ATOM 6874 C CA . LYS B 1 413 ? 22.234 -4.238 -37.938 1 92.75 413 LYS B CA 1
ATOM 6875 C C . LYS B 1 413 ? 20.906 -4.637 -38.562 1 92.75 413 LYS B C 1
ATOM 6877 O O . LYS B 1 413 ? 20.5 -5.797 -38.5 1 92.75 413 LYS B O 1
ATOM 6882 N N . GLY B 1 414 ? 20.188 -3.662 -39.094 1 91.38 414 GLY B N 1
ATOM 6883 C CA . GLY B 1 414 ? 18.938 -3.914 -39.781 1 91.38 414 GLY B CA 1
ATOM 6884 C C . GLY B 1 414 ? 17.734 -3.938 -38.844 1 91.38 414 GLY B C 1
ATOM 6885 O O . GLY B 1 414 ? 16.594 -4.074 -39.312 1 91.38 414 GLY B O 1
ATOM 6886 N N . VAL B 1 415 ? 18.031 -3.85 -37.594 1 94.12 415 VAL B N 1
ATOM 6887 C CA . VAL B 1 415 ? 16.953 -3.871 -36.625 1 94.12 415 VAL B CA 1
ATOM 6888 C C . VAL B 1 415 ? 16.547 -2.441 -36.281 1 94.12 415 VAL B C 1
ATOM 6890 O O . VAL B 1 415 ? 17.391 -1.562 -36.125 1 94.12 415 VAL B O 1
ATOM 6893 N N . ASP B 1 416 ? 15.266 -2.168 -36.188 1 94 416 ASP B N 1
ATOM 6894 C CA . ASP B 1 416 ? 14.742 -0.862 -35.781 1 94 416 ASP B CA 1
ATOM 6895 C C . ASP B 1 416 ? 14.922 -0.624 -34.281 1 94 416 ASP B C 1
ATOM 6897 O O . ASP B 1 416 ? 14.469 -1.421 -33.469 1 94 416 ASP B O 1
ATOM 6901 N N . ILE B 1 417 ? 15.648 0.393 -34.031 1 95.69 417 ILE B N 1
ATOM 6902 C CA . ILE B 1 417 ? 15.906 0.737 -32.625 1 95.69 417 ILE B CA 1
ATOM 6903 C C . ILE B 1 417 ? 15.18 2.037 -32.281 1 95.69 417 ILE B C 1
ATOM 6905 O O . ILE B 1 417 ? 15.422 3.074 -32.906 1 95.69 417 ILE B O 1
ATOM 6909 N N . LYS B 1 418 ? 14.305 2.006 -31.328 1 93.88 418 LYS B N 1
ATOM 6910 C CA . LYS B 1 418 ? 13.578 3.184 -30.875 1 93.88 418 LYS B CA 1
ATOM 6911 C C . LYS B 1 418 ? 13.961 3.551 -29.453 1 93.88 418 LYS B C 1
ATOM 6913 O O . LYS B 1 418 ? 14.172 2.672 -28.609 1 93.88 418 LYS B O 1
ATOM 6918 N N . TYR B 1 419 ? 14.086 4.785 -29.234 1 94.38 419 TYR B N 1
ATOM 6919 C CA . TYR B 1 419 ? 14.406 5.324 -27.922 1 94.38 419 TYR B CA 1
ATOM 6920 C C . TYR B 1 419 ? 13.289 6.223 -27.406 1 94.38 419 TYR B C 1
ATOM 6922 O O . TYR B 1 419 ? 12.898 7.184 -28.078 1 94.38 419 TYR B O 1
ATOM 6930 N N . ILE B 1 420 ? 12.734 5.848 -26.266 1 92.19 420 ILE B N 1
ATOM 6931 C CA . ILE B 1 420 ? 11.648 6.594 -25.641 1 92.19 420 ILE B CA 1
ATOM 6932 C C . ILE B 1 420 ? 12.109 7.145 -24.297 1 92.19 420 ILE B C 1
ATOM 6934 O O . ILE B 1 420 ? 12.555 6.387 -23.422 1 92.19 420 ILE B O 1
ATOM 6938 N N . ASP B 1 421 ? 12.039 8.398 -24.078 1 91.88 421 ASP B N 1
ATOM 6939 C CA . ASP B 1 421 ? 12.336 9.102 -22.828 1 91.88 421 ASP B CA 1
ATOM 6940 C C . ASP B 1 421 ? 11.133 9.906 -22.359 1 91.88 421 ASP B C 1
ATOM 6942 O O . ASP B 1 421 ? 10.969 11.07 -22.734 1 91.88 421 ASP B O 1
ATOM 6946 N N . PRO B 1 422 ? 10.344 9.25 -21.531 1 85.69 422 PRO B N 1
ATOM 6947 C CA . PRO B 1 422 ? 9.156 9.984 -21.078 1 85.69 422 PRO B CA 1
ATOM 6948 C C . PRO B 1 422 ? 9.516 11.203 -20.219 1 85.69 422 PRO B C 1
ATOM 6950 O O . PRO B 1 422 ? 8.68 12.094 -20.031 1 85.69 422 PRO B O 1
ATOM 6953 N N . SER B 1 423 ? 10.695 11.422 -19.938 1 69.56 423 SER B N 1
ATOM 6954 C CA . SER B 1 423 ? 11.25 12.578 -19.234 1 69.56 423 SER B CA 1
ATOM 6955 C C . SER B 1 423 ? 10.406 12.922 -18.016 1 69.56 423 SER B C 1
ATOM 6957 O O . SER B 1 423 ? 9.875 12.031 -17.344 1 69.56 423 SER B O 1
ATOM 6959 N N . TYR B 1 424 ? 10.242 14.289 -17.969 1 65.12 424 TYR B N 1
ATOM 6960 C CA . TYR B 1 424 ? 9.711 14.898 -16.75 1 65.12 424 TYR B CA 1
ATOM 6961 C C . TYR B 1 424 ? 8.195 14.992 -16.812 1 65.12 424 TYR B C 1
ATOM 6963 O O . TYR B 1 424 ? 7.566 15.531 -15.891 1 65.12 424 TYR B O 1
ATOM 6971 N N . MET B 1 425 ? 7.637 14.266 -17.766 1 68.38 425 MET B N 1
ATOM 6972 C CA . MET B 1 425 ? 6.18 14.234 -17.828 1 68.38 425 MET B CA 1
ATOM 6973 C C . MET B 1 425 ? 5.602 13.484 -16.641 1 68.38 425 MET B C 1
ATOM 6975 O O . MET B 1 425 ? 4.473 13.75 -16.219 1 68.38 425 MET B O 1
ATOM 6979 N N . ILE B 1 426 ? 6.445 12.789 -16.078 1 71.06 426 ILE B N 1
ATOM 6980 C CA . ILE B 1 426 ? 6.02 11.938 -14.969 1 71.06 426 ILE B CA 1
ATOM 6981 C C . ILE B 1 426 ? 5.879 12.773 -13.695 1 71.06 426 ILE B C 1
ATOM 6983 O O . ILE B 1 426 ? 5.051 12.461 -12.836 1 71.06 426 ILE B O 1
ATOM 6987 N N . ARG B 1 427 ? 6.461 13.859 -13.656 1 69.38 427 ARG B N 1
ATOM 6988 C CA . ARG B 1 427 ? 6.574 14.578 -12.391 1 69.38 427 ARG B CA 1
ATOM 6989 C C . ARG B 1 427 ? 5.445 15.594 -12.234 1 69.38 427 ARG B C 1
ATOM 6991 O O . ARG B 1 427 ? 5.184 16.078 -11.133 1 69.38 427 ARG B O 1
ATOM 6998 N N . SER B 1 428 ? 4.727 15.914 -13.266 1 68.62 428 SER B N 1
ATOM 6999 C CA . SER B 1 428 ? 3.795 17.031 -13.211 1 68.62 428 SER B CA 1
ATOM 7000 C C . SER B 1 428 ? 2.35 16.562 -13.297 1 68.62 428 SER B C 1
ATOM 7002 O O . SER B 1 428 ? 1.428 17.359 -13.406 1 68.62 428 SER B O 1
ATOM 7004 N N . ILE B 1 429 ? 2.188 15.328 -13.109 1 73.75 429 ILE B N 1
ATOM 7005 C CA . ILE B 1 429 ? 0.844 14.789 -13.289 1 73.75 429 ILE B CA 1
ATOM 7006 C C . ILE B 1 429 ? 0.133 14.703 -11.945 1 73.75 429 ILE B C 1
ATOM 7008 O O . ILE B 1 429 ? 0.78 14.578 -10.898 1 73.75 429 ILE B O 1
ATOM 7012 N N . PRO B 1 430 ? -1.177 14.828 -12.023 1 77.12 430 PRO B N 1
ATOM 7013 C CA . PRO B 1 430 ? -1.923 14.625 -10.781 1 77.12 430 PRO B CA 1
ATOM 7014 C C . PRO B 1 430 ? -1.741 13.227 -10.203 1 77.12 430 PRO B C 1
ATOM 7016 O O . PRO B 1 430 ? -1.488 12.273 -10.953 1 77.12 430 PRO B O 1
ATOM 7019 N N . THR B 1 431 ? -1.91 13.164 -8.984 1 86.69 431 THR B N 1
ATOM 7020 C CA . THR B 1 431 ? -1.674 11.922 -8.25 1 86.69 431 THR B CA 1
ATOM 7021 C C . THR B 1 431 ? -2.781 10.906 -8.531 1 86.69 431 THR B C 1
ATOM 7023 O O . THR B 1 431 ? -3.926 11.289 -8.781 1 86.69 431 THR B O 1
ATOM 7026 N N . ILE B 1 432 ? -2.398 9.672 -8.508 1 89.19 432 ILE B N 1
ATOM 7027 C CA . ILE B 1 432 ? -3.404 8.617 -8.422 1 89.19 432 ILE B CA 1
ATOM 7028 C C . ILE B 1 432 ? -3.941 8.539 -6.992 1 89.19 432 ILE B C 1
ATOM 7030 O O . ILE B 1 432 ? -3.408 9.18 -6.082 1 89.19 432 ILE B O 1
ATOM 7034 N N . THR B 1 433 ? -4.953 7.793 -6.77 1 90.56 433 THR B N 1
ATOM 7035 C CA . THR B 1 433 ? -5.715 7.809 -5.523 1 90.56 433 THR B CA 1
ATOM 7036 C C . THR B 1 433 ? -4.844 7.363 -4.352 1 90.56 433 THR B C 1
ATOM 7038 O O . THR B 1 433 ? -4.934 7.926 -3.258 1 90.56 433 THR B O 1
ATOM 7041 N N . THR B 1 434 ? -4.043 6.391 -4.547 1 91.81 434 THR B N 1
ATOM 7042 C CA . THR B 1 434 ? -3.221 5.871 -3.461 1 91.81 434 THR B CA 1
ATOM 7043 C C . THR B 1 434 ? -2.283 6.953 -2.928 1 91.81 434 THR B C 1
ATOM 7045 O O . THR B 1 434 ? -2.166 7.137 -1.716 1 91.81 434 THR B O 1
ATOM 7048 N N . ASP B 1 435 ? -1.65 7.719 -3.822 1 93 435 ASP B N 1
ATOM 7049 C CA . ASP B 1 435 ? -0.771 8.812 -3.418 1 93 435 ASP B CA 1
ATOM 7050 C C . ASP B 1 435 ? -1.57 9.969 -2.824 1 93 435 ASP B C 1
ATOM 7052 O O . ASP B 1 435 ? -1.105 10.641 -1.904 1 93 435 ASP B O 1
ATOM 7056 N N . ARG B 1 436 ? -2.711 10.203 -3.365 1 92.75 436 ARG B N 1
ATOM 7057 C CA . ARG B 1 436 ? -3.533 11.297 -2.873 1 92.75 436 ARG B CA 1
ATOM 7058 C C . ARG B 1 436 ? -3.914 11.086 -1.412 1 92.75 436 ARG B C 1
ATOM 7060 O O . ARG B 1 436 ? -3.783 12 -0.592 1 92.75 436 ARG B O 1
ATOM 7067 N N . ILE B 1 437 ? -4.43 9.961 -1.144 1 92.88 437 ILE B N 1
ATOM 7068 C CA . ILE B 1 437 ? -4.801 9.633 0.227 1 92.88 437 ILE B CA 1
ATOM 7069 C C . ILE B 1 437 ? -3.566 9.688 1.125 1 92.88 437 ILE B C 1
ATOM 7071 O O . ILE B 1 437 ? -3.615 10.242 2.223 1 92.88 437 ILE B O 1
ATOM 7075 N N . TYR B 1 438 ? -2.51 9.133 0.627 1 95 438 TYR B N 1
ATOM 7076 C CA . TYR B 1 438 ? -1.26 9.109 1.378 1 95 438 TYR B CA 1
ATOM 7077 C C . TYR B 1 438 ? -0.802 10.523 1.718 1 95 438 TYR B C 1
ATOM 7079 O O . TYR B 1 438 ? -0.444 10.805 2.863 1 95 438 TYR B O 1
ATOM 7087 N N . CYS B 1 439 ? -0.829 11.43 0.754 1 95.25 439 CYS B N 1
ATOM 7088 C CA . CYS B 1 439 ? -0.423 12.82 0.944 1 95.25 439 CYS B CA 1
ATOM 7089 C C . CYS B 1 439 ? -1.297 13.508 1.988 1 95.25 439 CYS B C 1
ATOM 7091 O O . CYS B 1 439 ? -0.8 14.281 2.809 1 95.25 439 CYS B O 1
ATOM 7093 N N . LYS B 1 440 ? -2.547 13.234 1.917 1 94.06 440 LYS B N 1
ATOM 7094 C CA . LYS B 1 440 ? -3.473 13.82 2.883 1 94.06 440 LYS B CA 1
ATOM 7095 C C . LYS B 1 440 ? -3.105 13.414 4.309 1 94.06 440 LYS B C 1
ATOM 7097 O O . LYS B 1 440 ? -3.051 14.266 5.203 1 94.06 440 LYS B O 1
ATOM 7102 N N . VAL B 1 441 ? -2.816 12.172 4.465 1 95.56 441 VAL B N 1
ATOM 7103 C CA . VAL B 1 441 ? -2.523 11.656 5.797 1 95.56 441 VAL B CA 1
ATOM 7104 C C . VAL B 1 441 ? -1.185 12.203 6.285 1 95.56 441 VAL B C 1
ATOM 7106 O O . VAL B 1 441 ? -1.028 12.523 7.465 1 95.56 441 VAL B O 1
ATOM 7109 N N . LEU B 1 442 ? -0.229 12.297 5.418 1 97.25 442 LEU B N 1
ATOM 7110 C CA . LEU B 1 442 ? 1.068 12.859 5.777 1 97.25 442 LEU B CA 1
ATOM 7111 C C . LEU B 1 442 ? 0.927 14.312 6.219 1 97.25 442 LEU B C 1
ATOM 7113 O O . LEU B 1 442 ? 1.521 14.719 7.219 1 97.25 442 LEU B O 1
ATOM 7117 N N . GLY B 1 443 ? 0.146 15.094 5.402 1 97.06 443 GLY B N 1
ATOM 7118 C CA . GLY B 1 443 ? -0.088 16.484 5.77 1 97.06 443 GLY B CA 1
ATOM 7119 C C . GLY B 1 443 ? -0.708 16.625 7.148 1 97.06 443 GLY B C 1
ATOM 7120 O O . GLY B 1 443 ? -0.239 17.438 7.957 1 97.06 443 GLY B O 1
ATOM 7121 N N . GLN B 1 444 ? -1.689 15.852 7.43 1 96.06 444 GLN B N 1
ATOM 7122 C CA . GLN B 1 444 ? -2.334 15.867 8.734 1 96.06 444 GLN B CA 1
ATOM 7123 C C . GLN B 1 444 ? -1.354 15.477 9.836 1 96.06 444 GLN B C 1
ATOM 7125 O O . GLN B 1 444 ? -1.282 16.141 10.875 1 96.06 444 GLN B O 1
ATOM 7130 N N . GLY B 1 445 ? -0.623 14.383 9.547 1 97.5 445 GLY B N 1
ATOM 7131 C CA . GLY B 1 445 ? 0.336 13.898 10.531 1 97.5 445 GLY B CA 1
ATOM 7132 C C . GLY B 1 445 ? 1.396 14.922 10.891 1 97.5 445 GLY B C 1
ATOM 7133 O O . GLY B 1 445 ? 1.79 15.031 12.047 1 97.5 445 GLY B O 1
ATOM 7134 N N . ALA B 1 446 ? 1.844 15.656 9.914 1 98.69 446 ALA B N 1
ATOM 7135 C CA . ALA B 1 446 ? 2.846 16.688 10.148 1 98.69 446 ALA B CA 1
ATOM 7136 C C . ALA B 1 446 ? 2.334 17.734 11.133 1 98.69 446 ALA B C 1
ATOM 7138 O O . ALA B 1 446 ? 3.033 18.094 12.086 1 98.69 446 ALA B O 1
ATOM 7139 N N . VAL B 1 447 ? 1.128 18.188 10.938 1 98.62 447 VAL B N 1
ATOM 7140 C CA . VAL B 1 447 ? 0.54 19.219 11.781 1 98.62 447 VAL B CA 1
ATOM 7141 C C . VAL B 1 447 ? 0.277 18.672 13.18 1 98.62 447 VAL B C 1
ATOM 7143 O O . VAL B 1 447 ? 0.565 19.328 14.18 1 98.62 447 VAL B O 1
ATOM 7146 N N . HIS B 1 448 ? -0.245 17.422 13.266 1 98.06 448 HIS B N 1
ATOM 7147 C CA . HIS B 1 448 ? -0.469 16.797 14.562 1 98.06 448 HIS B CA 1
ATOM 7148 C C . HIS B 1 448 ? 0.824 16.719 15.367 1 98.06 448 HIS B C 1
ATOM 7150 O O . HIS B 1 448 ? 0.827 16.984 16.578 1 98.06 448 HIS B O 1
ATOM 7156 N N . GLY B 1 449 ? 1.896 16.328 14.711 1 98.62 449 GLY B N 1
ATOM 7157 C CA . GLY B 1 449 ? 3.178 16.219 15.391 1 98.62 449 GLY B CA 1
ATOM 7158 C C . GLY B 1 449 ? 3.682 17.562 15.906 1 98.62 449 GLY B C 1
ATOM 7159 O O . GLY B 1 449 ? 4.199 17.641 17.031 1 98.62 449 GLY B O 1
ATOM 7160 N N . ALA B 1 450 ? 3.557 18.594 15.117 1 98.75 450 ALA B N 1
ATOM 7161 C CA . ALA B 1 450 ? 3.979 19.922 15.531 1 98.75 450 ALA B CA 1
ATOM 7162 C C . ALA B 1 450 ? 3.193 20.391 16.75 1 98.75 450 ALA B C 1
ATOM 7164 O O . ALA B 1 450 ? 3.775 20.891 17.719 1 98.75 450 ALA B O 1
ATOM 7165 N N . PHE B 1 451 ? 1.899 20.25 16.75 1 98.62 451 PHE B N 1
ATOM 7166 C CA . PHE B 1 451 ? 1.057 20.672 17.859 1 98.62 451 PHE B CA 1
ATOM 7167 C C . PHE B 1 451 ? 1.321 19.828 19.094 1 98.62 451 PHE B C 1
ATOM 7169 O O . PHE B 1 451 ? 1.096 20.297 20.219 1 98.62 451 PHE B O 1
ATOM 7176 N N . ALA B 1 452 ? 1.76 18.594 18.875 1 98.31 452 ALA B N 1
ATOM 7177 C CA . ALA B 1 452 ? 2.129 17.75 20 1 98.31 452 ALA B CA 1
ATOM 7178 C C . ALA B 1 452 ? 3.432 18.219 20.641 1 98.31 452 ALA B C 1
ATOM 7180 O O . ALA B 1 452 ? 3.854 17.688 21.672 1 98.31 452 ALA B O 1
ATOM 7181 N N . GLY B 1 453 ? 4.082 19.172 20.016 1 98.44 453 GLY B N 1
ATOM 7182 C CA . GLY B 1 453 ? 5.297 19.766 20.547 1 98.44 453 GLY B CA 1
ATOM 7183 C C . GLY B 1 453 ? 6.562 19.188 19.953 1 98.44 453 GLY B C 1
ATOM 7184 O O . GLY B 1 453 ? 7.668 19.594 20.312 1 98.44 453 GLY B O 1
ATOM 7185 N N . TYR B 1 454 ? 6.398 18.234 19.031 1 98.5 454 TYR B N 1
ATOM 7186 C CA . TYR B 1 454 ? 7.562 17.578 18.453 1 98.5 454 TYR B CA 1
ATOM 7187 C C . TYR B 1 454 ? 8.227 18.469 17.406 1 98.5 454 TYR B C 1
ATOM 7189 O O . TYR B 1 454 ? 7.566 19.328 16.812 1 98.5 454 TYR B O 1
ATOM 7197 N N . THR B 1 455 ? 9.531 18.328 17.234 1 98.62 455 THR B N 1
ATOM 7198 C CA . THR B 1 455 ? 10.328 19.016 16.219 1 98.62 455 THR B CA 1
ATOM 7199 C C . THR B 1 455 ? 11.414 18.094 15.672 1 98.62 455 THR B C 1
ATOM 7201 O O . THR B 1 455 ? 11.586 16.969 16.141 1 98.62 455 THR B O 1
ATOM 7204 N N . ASP B 1 456 ? 11.984 18.484 14.531 1 98.25 456 ASP B N 1
ATOM 7205 C CA . ASP B 1 456 ? 13.094 17.75 13.922 1 98.25 456 ASP B CA 1
ATOM 7206 C C . ASP B 1 456 ? 12.711 16.297 13.648 1 98.25 456 ASP B C 1
ATOM 7208 O O . ASP B 1 456 ? 13.422 15.383 14.055 1 98.25 456 ASP B O 1
ATOM 7212 N N . PHE B 1 457 ? 11.562 16.156 13.094 1 98.38 457 PHE B N 1
ATOM 7213 C CA . PHE B 1 457 ? 11.078 14.844 12.703 1 98.38 457 PHE B CA 1
ATOM 7214 C C . PHE B 1 457 ? 10.438 14.891 11.32 1 98.38 457 PHE B C 1
ATOM 7216 O O . PHE B 1 457 ? 10.195 15.969 10.781 1 98.38 457 PHE B O 1
ATOM 7223 N N . THR B 1 458 ? 10.281 13.766 10.734 1 98.19 458 THR B N 1
ATOM 7224 C CA . THR B 1 458 ? 9.516 13.594 9.508 1 98.19 458 THR B CA 1
ATOM 7225 C C . THR B 1 458 ? 8.398 12.57 9.711 1 98.19 458 THR B C 1
ATOM 7227 O O . THR B 1 458 ? 8.531 11.648 10.516 1 98.19 458 THR B O 1
ATOM 7230 N N . VAL B 1 459 ? 7.289 12.82 9.086 1 98.19 459 VAL B N 1
ATOM 7231 C CA . VAL B 1 459 ? 6.184 11.859 9.117 1 98.19 459 VAL B CA 1
ATOM 7232 C C . VAL B 1 459 ? 6.395 10.797 8.047 1 98.19 459 VAL B C 1
ATOM 7234 O O . VAL B 1 459 ? 7.004 11.062 7.004 1 98.19 459 VAL B O 1
ATOM 7237 N N . GLY B 1 460 ? 5.949 9.602 8.305 1 95.88 460 GLY B N 1
ATOM 7238 C CA . GLY B 1 460 ? 6.113 8.562 7.305 1 95.88 460 GLY B CA 1
ATOM 7239 C C . GLY B 1 460 ? 5.262 7.34 7.566 1 95.88 460 GLY B C 1
ATOM 7240 O O . GLY B 1 460 ? 4.641 7.223 8.625 1 95.88 460 GLY B O 1
ATOM 7241 N N . LEU B 1 461 ? 5.219 6.488 6.547 1 95.69 461 LEU B N 1
ATOM 7242 C CA . LEU B 1 461 ? 4.52 5.207 6.586 1 95.69 461 LEU B CA 1
ATOM 7243 C C . LEU B 1 461 ? 5.488 4.066 6.859 1 95.69 461 LEU B C 1
ATOM 7245 O O . LEU B 1 461 ? 6.473 3.893 6.137 1 95.69 461 LEU B O 1
ATOM 7249 N N . VAL B 1 462 ? 5.23 3.322 7.977 1 95.06 462 VAL B N 1
ATOM 7250 C CA . VAL B 1 462 ? 6.035 2.152 8.32 1 95.06 462 VAL B CA 1
ATOM 7251 C C . VAL B 1 462 ? 5.125 0.951 8.555 1 95.06 462 VAL B C 1
ATOM 7253 O O . VAL B 1 462 ? 4.289 0.969 9.461 1 95.06 462 VAL B O 1
ATOM 7256 N N . ASN B 1 463 ? 5.309 -0.056 7.785 1 92.88 463 ASN B N 1
ATOM 7257 C CA . ASN B 1 463 ? 4.473 -1.246 7.875 1 92.88 463 ASN B CA 1
ATOM 7258 C C . ASN B 1 463 ? 2.988 -0.886 7.891 1 92.88 463 ASN B C 1
ATOM 7260 O O . ASN B 1 463 ? 2.244 -1.34 8.766 1 92.88 463 ASN B O 1
ATOM 7264 N N . THR B 1 464 ? 2.58 0.045 7.102 1 91.44 464 THR B N 1
ATOM 7265 C CA . THR B 1 464 ? 1.212 0.452 6.801 1 91.44 464 THR B CA 1
ATOM 7266 C C . THR B 1 464 ? 0.655 1.337 7.91 1 91.44 464 THR B C 1
ATOM 7268 O O . THR B 1 464 ? -0.533 1.669 7.91 1 91.44 464 THR B O 1
ATOM 7271 N N . HIS B 1 465 ? 1.489 1.7 8.852 1 94.5 465 HIS B N 1
ATOM 7272 C CA . HIS B 1 465 ? 1.094 2.6 9.93 1 94.5 465 HIS B CA 1
ATOM 7273 C C . HIS B 1 465 ? 1.895 3.896 9.891 1 94.5 465 HIS B C 1
ATOM 7275 O O . HIS B 1 465 ? 3.053 3.902 9.461 1 94.5 465 HIS B O 1
ATOM 7281 N N . TYR B 1 466 ? 1.281 4.906 10.281 1 96.88 466 TYR B N 1
ATOM 7282 C CA . TYR B 1 466 ? 1.919 6.219 10.219 1 96.88 466 TYR B CA 1
ATOM 7283 C C . TYR B 1 466 ? 2.67 6.52 11.508 1 96.88 466 TYR B C 1
ATOM 7285 O O . TYR B 1 466 ? 2.164 6.262 12.602 1 96.88 466 TYR B O 1
ATOM 7293 N N . VAL B 1 467 ? 3.904 7.055 11.359 1 98.31 467 VAL B N 1
ATOM 7294 C CA . VAL B 1 467 ? 4.773 7.258 12.508 1 98.31 467 VAL B CA 1
ATOM 7295 C C . VAL B 1 467 ? 5.52 8.586 12.367 1 98.31 467 VAL B C 1
ATOM 7297 O O . VAL B 1 467 ? 5.488 9.211 11.305 1 98.31 467 VAL B O 1
ATOM 7300 N N . PHE B 1 468 ? 6.09 9.023 13.453 1 98.62 468 PHE B N 1
ATOM 7301 C CA . PHE B 1 468 ? 7.098 10.078 13.461 1 98.62 468 PHE B CA 1
ATOM 7302 C C . PHE B 1 468 ? 8.5 9.484 13.508 1 98.62 468 PHE B C 1
ATOM 7304 O O . PHE B 1 468 ? 8.773 8.578 14.297 1 98.62 468 PHE B O 1
ATOM 7311 N N . LEU B 1 469 ? 9.336 9.953 12.648 1 98 469 LEU B N 1
ATOM 7312 C CA . LEU B 1 469 ? 10.719 9.492 12.586 1 98 469 LEU B CA 1
ATOM 7313 C C . LEU B 1 469 ? 11.688 10.656 12.789 1 98 469 LEU B C 1
ATOM 7315 O O . LEU B 1 469 ? 11.484 11.734 12.227 1 98 469 LEU B O 1
ATOM 7319 N N . PRO B 1 470 ? 12.734 10.461 13.609 1 97.44 470 PRO B N 1
ATOM 7320 C CA . PRO B 1 470 ? 13.727 11.531 13.719 1 97.44 470 PRO B CA 1
ATOM 7321 C C . PRO B 1 470 ? 14.414 11.844 12.391 1 97.44 470 PRO B C 1
ATOM 7323 O O . PRO B 1 470 ? 14.867 10.938 11.695 1 97.44 470 PRO B O 1
ATOM 7326 N N . THR B 1 471 ? 14.484 13.109 12.102 1 96.44 471 THR B N 1
ATOM 7327 C CA . THR B 1 471 ? 15.094 13.508 10.844 1 96.44 471 THR B CA 1
ATOM 7328 C C . THR B 1 471 ? 16.547 13.047 10.766 1 96.44 471 THR B C 1
ATOM 7330 O O . THR B 1 471 ? 17.016 12.664 9.695 1 96.44 471 THR B O 1
ATOM 7333 N N . THR B 1 472 ? 17.234 13.031 11.875 1 95 472 THR B N 1
ATOM 7334 C CA . THR B 1 472 ? 18.625 12.625 11.945 1 95 472 THR B CA 1
ATOM 7335 C C . THR B 1 472 ? 18.797 11.188 11.461 1 95 472 THR B C 1
ATOM 7337 O O . THR B 1 472 ? 19.812 10.844 10.852 1 95 472 THR B O 1
ATOM 7340 N N . THR B 1 473 ? 17.828 10.375 11.695 1 94.31 473 THR B N 1
ATOM 7341 C CA . THR B 1 473 ? 17.891 8.961 11.352 1 94.31 473 THR B CA 1
ATOM 7342 C C . THR B 1 473 ? 17.609 8.758 9.867 1 94.31 473 THR B C 1
ATOM 7344 O O . THR B 1 473 ? 18.328 8.016 9.188 1 94.31 473 THR B O 1
ATOM 7347 N N . ILE B 1 474 ? 16.688 9.422 9.312 1 93.06 474 ILE B N 1
ATOM 7348 C CA . ILE B 1 474 ? 16.188 9.117 7.977 1 93.06 474 ILE B CA 1
ATOM 7349 C C . ILE B 1 474 ? 17.125 9.695 6.926 1 93.06 474 ILE B C 1
ATOM 7351 O O . ILE B 1 474 ? 17.156 9.227 5.785 1 93.06 474 ILE B O 1
ATOM 7355 N N . ILE B 1 475 ? 17.953 10.672 7.289 1 92.12 475 ILE B N 1
ATOM 7356 C CA . ILE B 1 475 ? 18.766 11.359 6.293 1 92.12 475 ILE B CA 1
ATOM 7357 C C . ILE B 1 475 ? 20.141 10.695 6.203 1 92.12 475 ILE B C 1
ATOM 7359 O O . ILE B 1 475 ? 21.016 11.141 5.449 1 92.12 475 ILE B O 1
ATOM 7363 N N . GLN B 1 476 ? 20.391 9.656 6.93 1 91.44 476 GLN B N 1
ATOM 7364 C CA . GLN B 1 476 ? 21.719 9.078 7.027 1 91.44 476 GLN B CA 1
ATOM 7365 C C . GLN B 1 476 ? 22.141 8.414 5.711 1 91.44 476 GLN B C 1
ATOM 7367 O O . GLN B 1 476 ? 23.25 8.617 5.23 1 91.44 476 GLN B O 1
ATOM 7372 N N . PHE B 1 477 ? 21.234 7.562 5.203 1 91.5 477 PHE B N 1
ATOM 7373 C CA . PHE B 1 477 ? 21.562 6.797 4.008 1 91.5 477 PHE B CA 1
ATOM 7374 C C . PHE B 1 477 ? 20.359 6.711 3.07 1 91.5 477 PHE B C 1
ATOM 7376 O O . PHE B 1 477 ? 19.219 6.598 3.523 1 91.5 477 PHE B O 1
ATOM 7383 N N . PRO B 1 478 ? 20.641 6.746 1.754 1 91.31 478 PRO B N 1
ATOM 7384 C CA . PRO B 1 478 ? 19.531 6.559 0.814 1 91.31 478 PRO B CA 1
ATOM 7385 C C . PRO B 1 478 ? 19.062 5.105 0.734 1 91.31 478 PRO B C 1
ATOM 7387 O O . PRO B 1 478 ? 19.859 4.184 0.895 1 91.31 478 PRO B O 1
ATOM 7390 N N . ARG B 1 479 ? 17.812 4.902 0.502 1 93.19 479 ARG B N 1
ATOM 7391 C CA . ARG B 1 479 ? 17.281 3.574 0.211 1 93.19 479 ARG B CA 1
ATOM 7392 C C . ARG B 1 479 ? 17.641 3.145 -1.21 1 93.19 479 ARG B C 1
ATOM 7394 O O . ARG B 1 479 ? 17.547 3.941 -2.146 1 93.19 479 ARG B O 1
ATOM 7401 N N . THR B 1 480 ? 18.062 1.964 -1.378 1 93.88 480 THR B N 1
ATOM 7402 C CA . THR B 1 480 ? 18.391 1.418 -2.688 1 93.88 480 THR B CA 1
ATOM 7403 C C . THR B 1 480 ? 17.75 0.05 -2.887 1 93.88 480 THR B C 1
ATOM 7405 O O . THR B 1 480 ? 17.406 -0.624 -1.915 1 93.88 480 THR B O 1
ATOM 7408 N N . VAL B 1 481 ? 17.547 -0.31 -4.129 1 95.62 481 VAL B N 1
ATOM 7409 C CA . VAL B 1 481 ? 17.031 -1.646 -4.422 1 95.62 481 VAL B CA 1
ATOM 7410 C C . VAL B 1 481 ? 18.031 -2.695 -3.947 1 95.62 481 VAL B C 1
ATOM 7412 O O . VAL B 1 481 ? 19.25 -2.543 -4.141 1 95.62 481 VAL B O 1
ATOM 7415 N N . ASP B 1 482 ? 17.562 -3.688 -3.238 1 93.38 482 ASP B N 1
ATOM 7416 C CA . ASP B 1 482 ? 18.406 -4.816 -2.832 1 93.38 482 ASP B CA 1
ATOM 7417 C C . ASP B 1 482 ? 18.547 -5.828 -3.967 1 93.38 482 ASP B C 1
ATOM 7419 O O . ASP B 1 482 ? 17.594 -6.523 -4.312 1 93.38 482 ASP B O 1
ATOM 7423 N N . PRO B 1 483 ? 19.719 -5.926 -4.52 1 91.88 483 PRO B N 1
ATOM 7424 C CA . PRO B 1 483 ? 19.922 -6.879 -5.617 1 91.88 483 PRO B CA 1
ATOM 7425 C C . PRO B 1 483 ? 19.625 -8.32 -5.207 1 91.88 483 PRO B C 1
ATOM 7427 O O . PRO B 1 483 ? 19.375 -9.164 -6.066 1 91.88 483 PRO B O 1
ATOM 7430 N N . ARG B 1 484 ? 19.656 -8.594 -3.926 1 89.88 484 ARG B N 1
ATOM 7431 C CA . ARG B 1 484 ? 19.391 -9.938 -3.424 1 89.88 484 ARG B CA 1
ATOM 7432 C C . ARG B 1 484 ? 18.016 -10.016 -2.758 1 89.88 484 ARG B C 1
ATOM 7434 O O . ARG B 1 484 ? 17.688 -11.023 -2.123 1 89.88 484 ARG B O 1
ATOM 7441 N N . GLY B 1 485 ? 17.344 -8.945 -2.889 1 90 485 GLY B N 1
ATOM 7442 C CA . GLY B 1 485 ? 16.016 -8.891 -2.27 1 90 485 GLY B CA 1
ATOM 7443 C C . GLY B 1 485 ? 14.945 -9.555 -3.098 1 90 485 GLY B C 1
ATOM 7444 O O . GLY B 1 485 ? 15.133 -9.812 -4.289 1 90 485 GLY B O 1
ATOM 7445 N N . ARG B 1 486 ? 13.797 -9.766 -2.529 1 88.75 486 ARG B N 1
ATOM 7446 C CA . ARG B 1 486 ? 12.695 -10.484 -3.17 1 88.75 486 ARG B CA 1
ATOM 7447 C C . ARG B 1 486 ? 12.055 -9.641 -4.27 1 88.75 486 ARG B C 1
ATOM 7449 O O . ARG B 1 486 ? 11.562 -10.188 -5.262 1 88.75 486 ARG B O 1
ATOM 7456 N N . GLN B 1 487 ? 12.047 -8.398 -4.125 1 91.19 487 GLN B N 1
ATOM 7457 C CA . GLN B 1 487 ? 11.422 -7.551 -5.133 1 91.19 487 GLN B CA 1
ATOM 7458 C C . GLN B 1 487 ? 12.141 -7.676 -6.477 1 91.19 487 GLN B C 1
ATOM 7460 O O . GLN B 1 487 ? 11.5 -7.914 -7.504 1 91.19 487 GLN B O 1
ATOM 7465 N N . TRP B 1 488 ? 13.43 -7.543 -6.426 1 93.62 488 TRP B N 1
ATOM 7466 C CA . TRP B 1 488 ? 14.211 -7.695 -7.648 1 93.62 488 TRP B CA 1
ATOM 7467 C C . TRP B 1 488 ? 14.125 -9.125 -8.18 1 93.62 488 TRP B C 1
ATOM 7469 O O . TRP B 1 488 ? 13.984 -9.336 -9.383 1 93.62 488 TRP B O 1
ATOM 7479 N N . ASN B 1 489 ? 14.172 -10.039 -7.273 1 92.69 489 ASN B N 1
ATOM 7480 C CA . ASN B 1 489 ? 14.094 -11.453 -7.637 1 92.69 489 ASN B CA 1
ATOM 7481 C C . ASN B 1 489 ? 12.812 -11.766 -8.391 1 92.69 489 ASN B C 1
ATOM 7483 O O . ASN B 1 489 ? 12.828 -12.5 -9.383 1 92.69 489 ASN B O 1
ATOM 7487 N N . ARG B 1 490 ? 11.742 -11.227 -7.945 1 90 490 ARG B N 1
ATOM 7488 C CA . ARG B 1 490 ? 10.453 -11.461 -8.586 1 90 490 ARG B CA 1
ATOM 7489 C C . ARG B 1 490 ? 10.453 -10.953 -10.023 1 90 490 ARG B C 1
ATOM 7491 O O . ARG B 1 490 ? 9.945 -11.617 -10.922 1 90 490 ARG B O 1
ATOM 7498 N N . LEU B 1 491 ? 11 -9.766 -10.172 1 92.5 491 LEU B N 1
ATOM 7499 C CA . LEU B 1 491 ? 11.062 -9.219 -11.523 1 92.5 491 LEU B CA 1
ATOM 7500 C C . LEU B 1 491 ? 11.992 -10.062 -12.398 1 92.5 491 LEU B C 1
ATOM 7502 O O . LEU B 1 491 ? 11.625 -10.43 -13.516 1 92.5 491 LEU B O 1
ATOM 7506 N N . LYS B 1 492 ? 13.133 -10.312 -11.883 1 91.69 492 LYS B N 1
ATOM 7507 C CA . LYS B 1 492 ? 14.141 -11.07 -12.617 1 91.69 492 LYS B CA 1
ATOM 7508 C C . LYS B 1 492 ? 13.586 -12.406 -13.102 1 91.69 492 LYS B C 1
ATOM 7510 O O . LYS B 1 492 ? 13.812 -12.805 -14.242 1 91.69 492 LYS B O 1
ATOM 7515 N N . THR B 1 493 ? 12.875 -13.055 -12.281 1 86.62 493 THR B N 1
ATOM 7516 C CA . THR B 1 493 ? 12.297 -14.352 -12.625 1 86.62 493 THR B CA 1
ATOM 7517 C C . THR B 1 493 ? 11.109 -14.188 -13.562 1 86.62 493 THR B C 1
ATOM 7519 O O . THR B 1 493 ? 10.898 -15.008 -14.453 1 86.62 493 THR B O 1
ATOM 7522 N N . ALA B 1 494 ? 10.352 -13.148 -13.352 1 85.19 494 ALA B N 1
ATOM 7523 C CA . ALA B 1 494 ? 9.18 -12.906 -14.18 1 85.19 494 ALA B CA 1
ATOM 7524 C C . ALA B 1 494 ? 9.578 -12.68 -15.641 1 85.19 494 ALA B C 1
ATOM 7526 O O . ALA B 1 494 ? 8.859 -13.078 -16.562 1 85.19 494 ALA B O 1
ATOM 7527 N N . ILE B 1 495 ? 10.711 -12.094 -15.828 1 88.56 495 ILE B N 1
ATOM 7528 C CA . ILE B 1 495 ? 11.102 -11.758 -17.188 1 88.56 495 ILE B CA 1
ATOM 7529 C C . ILE B 1 495 ? 12.242 -12.672 -17.641 1 88.56 495 ILE B C 1
ATOM 7531 O O . ILE B 1 495 ? 12.797 -12.492 -18.719 1 88.56 495 ILE B O 1
ATOM 7535 N N . ASN B 1 496 ? 12.648 -13.594 -16.781 1 87.75 496 ASN B N 1
ATOM 7536 C CA . ASN B 1 496 ? 13.703 -14.562 -17.047 1 87.75 496 ASN B CA 1
ATOM 7537 C C . ASN B 1 496 ? 15.008 -13.875 -17.438 1 87.75 496 ASN B C 1
ATOM 7539 O O . ASN B 1 496 ? 15.672 -14.273 -18.391 1 87.75 496 ASN B O 1
ATOM 7543 N N . GLN B 1 497 ? 15.266 -12.773 -16.797 1 93.12 497 GLN B N 1
ATOM 7544 C CA . GLN B 1 497 ? 16.516 -12.062 -17.047 1 93.12 497 GLN B CA 1
ATOM 7545 C C . GLN B 1 497 ? 17.672 -12.742 -16.312 1 93.12 497 GLN B C 1
ATOM 7547 O O . GLN B 1 497 ? 17.625 -12.961 -15.109 1 93.12 497 GLN B O 1
ATOM 7552 N N . PRO B 1 498 ? 18.719 -13.102 -17.031 1 91.88 498 PRO B N 1
ATOM 7553 C CA . PRO B 1 498 ? 19.906 -13.656 -16.391 1 91.88 498 PRO B CA 1
ATOM 7554 C C . PRO B 1 498 ? 20.75 -12.602 -15.688 1 91.88 498 PRO B C 1
ATOM 7556 O O . PRO B 1 498 ? 20.406 -11.414 -15.711 1 91.88 498 PRO B O 1
ATOM 7559 N N . ASP B 1 499 ? 21.719 -13.094 -14.969 1 90.94 499 ASP B N 1
ATOM 7560 C CA . ASP B 1 499 ? 22.703 -12.164 -14.43 1 90.94 499 ASP B CA 1
ATOM 7561 C C . ASP B 1 499 ? 23.516 -11.531 -15.555 1 90.94 499 ASP B C 1
ATOM 7563 O O . ASP B 1 499 ? 24.141 -12.234 -16.344 1 90.94 499 ASP B O 1
ATOM 7567 N N . LEU B 1 500 ? 23.5 -10.281 -15.633 1 93.19 500 LEU B N 1
ATOM 7568 C CA . LEU B 1 500 ? 24.172 -9.578 -16.734 1 93.19 500 LEU B CA 1
ATOM 7569 C C . LEU B 1 500 ? 25.5 -9.008 -16.281 1 93.19 500 LEU B C 1
ATOM 7571 O O . LEU B 1 500 ? 26.094 -8.172 -16.969 1 93.19 500 LEU B O 1
ATOM 7575 N N . MET B 1 501 ? 25.891 -9.422 -15.07 1 87.94 501 MET B N 1
ATOM 7576 C CA . MET B 1 501 ? 27.188 -8.953 -14.586 1 87.94 501 MET B CA 1
ATOM 7577 C C . MET B 1 501 ? 28.328 -9.742 -15.211 1 87.94 501 MET B C 1
ATOM 7579 O O . MET B 1 501 ? 28.156 -10.922 -15.547 1 87.94 501 MET B O 1
#

Radius of gyration: 31.85 Å; Cα contacts (8 Å, |Δi|>4): 2325; chains: 2; bounding box: 91×146×114 Å

Nearest PDB structures (foldseek):
  6qu4-assembly1_A  TM=8.564E-01  e=1.260E-43  Trypanosoma brucei brucei
  6qu4-assembly1_B  TM=8.518E-01  e=2.608E-41  Trypanosoma brucei brucei
  6qu4-assembly1_D  TM=8.441E-01  e=1.167E-40  Trypanosoma brucei brucei
  6qu5-assembly1_B  TM=8.252E-01  e=4.213E-41  Trypanosoma brucei brucei
  6qu4-assembly1_C  TM=8.082E-01  e=2.608E-41  Trypanosoma brucei brucei

Solvent-accessible surface area (backbone atoms only — not comparable to full-atom values): 51347 Å² total; per-residue (Å²): 135,83,75,80,78,75,82,75,76,80,76,80,80,76,78,76,76,76,72,78,77,75,70,79,72,75,75,72,76,74,68,62,77,72,80,70,70,79,73,82,81,42,88,49,48,47,72,42,62,43,88,91,67,57,51,46,23,46,38,64,49,61,50,54,91,83,39,60,77,42,75,30,82,42,56,89,52,34,43,77,61,20,44,33,40,40,97,61,18,30,33,41,58,42,40,51,33,40,66,37,70,69,21,42,58,32,81,56,28,56,37,31,76,40,40,20,41,47,48,34,77,90,74,70,42,49,44,72,49,54,46,21,29,34,48,49,44,49,40,58,52,21,32,63,58,36,76,72,44,21,36,37,38,32,35,28,42,75,74,30,17,37,48,24,30,24,52,35,25,32,50,46,44,41,44,71,57,47,27,48,50,89,33,27,31,34,28,27,36,8,68,53,17,69,73,37,88,86,36,68,65,39,78,42,38,70,75,74,39,57,67,40,47,73,39,41,26,54,91,43,41,52,29,71,52,84,62,63,51,69,60,48,47,50,45,31,60,75,69,53,40,33,35,36,38,31,36,7,32,61,69,29,32,45,48,34,37,50,42,33,53,47,21,62,75,70,68,48,78,46,29,23,34,22,37,56,34,29,55,34,47,38,48,46,80,36,73,61,31,43,15,24,65,36,34,25,48,49,49,19,53,53,50,50,52,35,39,56,52,10,60,74,68,43,12,38,20,36,37,33,33,69,27,55,77,20,23,49,35,42,53,52,14,38,52,35,52,68,58,46,49,39,80,42,28,38,77,52,68,67,34,69,67,53,46,51,51,51,53,48,55,41,35,73,70,71,39,31,42,27,36,39,32,13,40,34,16,57,59,84,77,40,89,74,70,78,70,51,57,47,77,72,64,45,72,49,74,67,66,42,55,62,51,48,52,54,51,46,54,69,72,37,73,94,50,49,74,44,81,45,67,67,65,70,62,48,27,46,36,53,47,42,46,71,31,36,39,49,21,35,52,44,16,37,30,38,52,25,38,41,38,52,20,33,23,38,26,25,36,42,34,36,58,88,36,52,24,45,38,33,32,59,47,44,54,70,39,63,34,64,65,48,84,40,22,63,70,49,33,52,44,34,60,74,43,65,47,73,86,35,99,136,87,75,79,79,76,81,75,77,82,75,80,79,75,80,76,75,75,72,77,76,75,70,80,71,75,76,71,76,75,68,62,77,72,80,70,70,80,73,83,81,43,90,51,48,46,70,42,62,43,88,90,68,58,52,43,23,45,38,64,50,62,48,54,91,83,39,60,77,43,75,31,81,42,58,88,54,34,45,78,60,21,46,33,40,40,96,61,18,29,34,42,59,42,39,51,32,41,66,38,69,70,21,41,58,33,81,56,29,58,37,31,76,41,39,20,42,47,49,34,78,91,75,71,43,47,45,70,50,55,47,22,30,33,48,50,43,49,40,58,53,22,32,62,59,36,76,75,45,19,35,37,38,31,36,28,41,72,75,30,18,39,48,23,30,24,52,34,26,34,51,46,45,41,46,72,57,46,27,47,52,91,33,28,32,34,30,27,36,9,68,53,18,69,73,37,86,85,36,66,65,40,79,42,38,68,74,75,38,57,69,39,46,74,40,43,27,55,92,43,40,53,30,70,53,84,60,64,51,70,61,45,47,51,44,31,60,75,70,53,40,33,34,38,39,30,36,7,30,63,69,30,33,46,48,36,39,50,41,32,52,48,21,62,74,71,67,49,77,47,29,23,33,22,36,56,35,28,55,36,46,38,47,47,80,36,73,58,30,43,15,24,65,36,33,24,46,49,48,19,53,52,49,50,53,36,40,53,52,12,60,74,68,43,13,39,19,37,37,36,33,69,24,55,79,18,22,50,36,42,53,52,16,38,50,36,54,67,58,47,50,40,78,43,27,37,76,53,68,64,35,68,67,53,47,52,52,51,51,48,55,41,35,73,71,72,38,30,41,25,34,39,32,14,40,35,16,57,59,84,78,40,88,72,71,78,70,51,56,48,76,73,64,45,72,48,76,64,65,42,56,62,52,48,52,54,51,45,52,69,73,38,72,93,49,48,75,44,81,44,65,69,66,72,62,47,26,47,34,53,48,41,46,71,31,38,39,49,21,36,52,45,16,36,30,38,52,25,37,41,37,52,20,32,23,36,24,23,36,43,35,36,58,87,38,52,25,44,39,32,32,61,46,43,54,70,40,63,34,62,66,48,83,41,21,64,71,49,33,52,43,33,60,72,43,65,49,73,84,36,100

Organism: Chlorella sorokiniana (NCBI:txid3076)

pLDDT: mean 86.64, std 18.16, range [22.27, 98.81]

Foldseek 3Di:
DPDPPDDPDDPDDPDPDPDPDPDPPDPDPDPDPPPDDDFPDDVLFAWDADPPPGAIETDFAFPQVVFDKDFFPCVVCCVVPPHWFDQADKDFQDDAAAPACPDFPNQQAQTNGQRAWDAFPVVRHTGGHGGIFFFFTFHRMFGDDLQLAQEEEEEEDDFFALQLLLVLLLQVLSVVRPRDQQRYWYQAAGLCSLVDPVRDTDGDHNVVSPPCLQFFTHPRHYYAADDDLLSSLVSCVVSVHAEYEFEYALLRLVSLLSNVVNCVVVVNRHFREYAHADLLQWWPQFPGHFRVVLLLVVQLVLQLVQLVVQLVQLFEEEEEGERQQAQSSQLSSCVVNLRAQETFHNVAAFDPVLVLVSVVVVCVVRSGHYYYYYQNGPQVVPDPPFPFADNNRGTDTDGVQVVVQVVCCVSPPPGDYHYHYPDCPSRGHRGDPVSSVVSSVQSNSRNSCVRNRGHQWYWHAHPNGIGTHHSSNRSPHIHHDDCSHPSVVVSCVSSVPDRRD/DPDPPDDPDDDDPPDPPPPPDDDPPDPDPDPDPPPPDDFPDDVLFAWDADPPPGAIETDFAFPQVVFDKDFFPCVVCCVVPPHWFDQADKDFQDDAAAPACPDFPNQQAPTNGQRAWDAFPVVRHTGGHGGIFFFFTFDRMFGDDLQLAQEEEEEEDDFFALQLLLVLLLQVLSVVRPRDQQRYWYQAAGLCSLVDPVRDTDGDHNVVSPPCLQFFTHPRHYYAADDDLLSSLVSCVVSVHAEYEFEYALLRLVSLLSNVVNCVVVVNRHFREYAHADLLQWWPQFPGHFRVVLLLVVLLVLQLVQLVVQLVQLFEEEEEGERQQAQSSQLSSCVVNLRAQETFHNVAAFDPVLVLVSQVVVCVPRSGHYYYYYQNGPQVVPDPPFPFAPNNRGTDTDGVQVVVQVVCCVSPPPGDYHYHYPDCPSRGHRGDPVSSVVSSVQSNSRNSCVRNRGHQWYWHAHPNGIGTHHSSNRSPHIHHDDCSHPSVVVSCVSSVPDRRD

Secondary structure (DSSP, 8-state):
-----------------------------------------BTTB-EEE-TTT--EEE---B-GGGS--EE-TTGGGTTTTT----TT-EEES--EE-SSTTSTTGGGSSSSS---EEEETTTTEEEE--SEEEEPS--SEESS-GGG--EEEEE-SS--TTHHHHHHHHHHHHHHHT--GGGEEEETTGGGGGT-TTSPPEE--TTTTTTGGGSSS-SS----S---HHHHHHHHHHHT--EEEEEESHHHHHHHHHHHHHHHHHT---EEEEEEB-TT--BTT-S--BTHHHHHHHHHHHHHHHHHHHHHHTSEEEEEE--TT--HHHHHHHHHHS--SEEE-TTS---HHHHHHHHHHHHHHHS-EEEEEETTTTTTTS------B-TTSPBPPP-HHHHHHHHHHHHSTT--EEEE--GGGGGGSPPPHHHHHHHHHHHHHHHHHHHTTB-SEEEEEETTEEEEEEHHHHTSSB----TTSHHHHHHHHHTTPPP--/-----------------------------------------BTTB-EEE-TTT--EEE---B-GGGS--EE-TTGGGTTTTT----TT-EEES--EE-SSTTSTTGGGSSSSS---EEEETTTTEEEE--SEEEEPS--SEESS-GGG--EEEEE-SS--TTHHHHHHHHHHHHHHHT--GGGEEEETTGGGGGT-TTSPPEE--TTTTTTGGGSSS-SS----S---HHHHHHHHHHHT--EEEEEESHHHHHHHHHHHHHHHHHT---EEEEEEB-TT--BTT-S--BTHHHHHHHHHHHHHHHHHHHHHHTSEEEEEE--TT--HHHHHHHHHHS--SEEE-TTS---HHHHHHHHHHHHHHHS-EEEEEETTTTTTTS------B-TTSPBPPP-HHHHHHHHHHHHSTT--EEEE--GGGGGGSPPPHHHHHHHHHHHHHHHHHHHTTB-SEEEEEETTEEEEEEHHHHTSSB----TTSHHHHHHHHHTTPPP--